Protein 5N6N (pdb70)

Organism: Saccharomyces cerevisiae (strain ATCC 204508 / S288c) (NCBI:txid559292)

Sequence (1146 aa):
REDSVYLAKLAEQAERYEEMVENMKTVASSGQELSVEERNLLSVAYKNVIGARRASWRIVSSIEQKEESKEKSEHQVELISYRSKIETELTKISDDILSVLDSHLIPSATTGESKVFYYKMKGDYHRYLAEFSSGDAREKATNASLEAYKTASEIATTELPPTHPIRLGLALNFSVFYYEIQNSPDKAHLAKQAFDDAIAELDTLSEESYKDSTLIMQLLRDNLTLWTSSREDSVYLAKLAEQAERYEEMVENMKTVASSGQELSVEERNLLSVAYKNVIGARRASWRIVSSIEQKEESKEKSEHQVELISYRSKIETELTKISDDILSVLDSHLIPSATTGESKVFYYKMKGDYHRYLAEFSSGDAREKATNASLEAYKTASEIATTELPPTHPIRLGLALNFSVFYYEIQNSPDKAHLAKQAFDDAIAELYKDSTLIMQLLRDNLTLWTDPFSNAEVYYGNRTRTMVFDNVSPFKKTGFGKLQQTRRGEDDTYSSSQGNRRFFIEDVDKTLNELLAAEDTDKNYQITIEDTGPKVLKVGTANSYGYKHINIRGTYMLSNLLQELTIAKSFGRHQIFLDEARINENPVNRLSRLINTQFWNSLTRRVDLNNVGEIAKDTKIDTPGAKNPRIYVPYDCPEQYEFYVQASQMHPSLKLEVEYLPKKITAEYVKSVNDTPGLLALAMEEHFNPSTGEKTLIGYPYAVPGGRFNELYGWDSYMMALGLLEANKTDVARGMVEHFIFEINHYGKILNANRSYYLRSQPPFLTEMALVVFKKLGGRSNPDAVDLLKRAFQASIKEYKTVWTASPRLDPETGLSRYHPNGLGIPPETESDHFDTVLLPFKQLYNDGKIKEPKLDEFFLHDRGVRESGHDTTYRFEGVCAYLATIDLNSLLYKYEIDIADFIKEFCDDKYEDPLDHSITTSAMWKEMAKIRQEKITKYMWDDESGFFFDYNTKIKHRTSYESATTFWALWAGLATKEQAQKMVEKALPKLEMLGGLAACTERSRGPISISRPIRQWDYPFGWAPHQILAWEGLRSYGYLTVTNRLAYRWLFMMTKAFVDYNGIVVEKYDVTRGTDPHRVEAEYGNQGADFKGAATEGFGWVNASYILGLKYMNSHARRALGACIPPISFFSSLRPQERNLYGL

Radius of gyration: 36.3 Å; Cα contacts (8 Å, |Δi|>4): 1853; chains: 3; bounding box: 100×70×100 Å

Foldseek 3Di:
DVVLVVVLVVCVVVVVLQSNLVSLLVVLVPQDADDPVSVVSNCVSLCSVLVVLVVVLVVLVVVLVVQVVDPPRVVVNVVSVVSVVSLVVLVVSLVSLLCSLVPHQCVNDDALLSNLQSLLVQLVSLLSQLVDDDDPSVVVSLVSSLVSLVVSQVSCVPRPQLQFLSNLLSLCVNLCSVCPRVNNLVVVVSLVVSLVSNPPPLPVDDPVRNVSSVVSSVSSVVVVVVSVD/DLVVLLVVLVVCVVVVVLVSNLVSLLVNQQDDDADDPVSVVSNVVSLCSVLVVLVVVLVVLVVVLVVQVPDPPRVVVNVVSVVSVVSLVSLVVSLVSVLVSLVNGHCVNDDDLLSNLVSLLSNLVSLLSNLLPDDDVSNVVSLVSSLVSLVRSQVSCVVPPQLLDLSNLVSLCVNLVSVVRRVVNPVVVVSLVVSLCSNVVDDDPSSVVSNVVSVVVVVVSD/DQQDDLCVQLVVCVPDHPDDLDDPCPCCVPHHDDDADDDCPCVVCLVPVQWKFKFAFLVVVLVVLCVQQVQVPQLARFPPTDGRQKDWTATVVVNRPHTDIGGHSQLSLQSLQSSVSSVVSVDGIDMHTSCSRVPLLLVVLLSCLLPFQQVLQKDKDDLACQQVLWQDDLFPAPLNPAAEEEEEQPCVLVQVQNVSSCVVPVVRVYYYYYDDNDDDLLVLLVCLRNKTFYDFAWDWDADPPPRDIHIMAQMEGDFDNVHSWDAAPLLLLLCLLCLVSVVLSHLLSVLRRQLVCCVRLVGAFRTRMSLGNFAAADDQLVSLVVSLVSCPHPVDVVSLVSNVSSLLSLVSRLVRPFQDPPQQQVVLRFGALFDDHAADRRSHHPCPCVVVDDPPRVCRRVVVDDDVVVVLQVRLVSSCSRHVPPHAPLRHSQRRQWRFLQRLLSVLLSLLSSLVCCVPPVVQWDANPPPRDTGGSVRSVVVSVSSLVSQCVQFQDLVQLFGFIAGHPVGHTDDWQFLSSLSNLLSPSDDLSSVVSCVVHNCVQAQFQQAGQGTGPVRRDDDDPVRHDAASGPQKDALVSLVSNCVSCVSSPNVLQNLLRLLSNLLLQSQQCSRISHFAWGIFRSHDDRHRRFDPHDPTIPSSNDRSHRRHHTSSSSSSNVVSCVSDDPLSSVCSSVSPGSVRSLVPDDPVCNVSNPD

GO terms:
  GO:0061629 RNA polymerase II-specific DNA-binding transcription factor binding (F, IDA)
  GO:0005634 nucleus (C, IDA)
  GO:0005737 cytoplasm (C, IDA)
  GO:0003688 DNA replication origin binding (F, IDA)
  GO:0001402 signal transduction involved in filamentous growth (P, IGI)
  GO:0030437 ascospore formation (P, IGI)
  GO:0031578 mitotic spindle orientation checkpoint signaling (P, IGI)
  GO:0006031 chitin biosynthetic process (P, IGI)
  GO:0007124 pseudohyphal growth (P, IGI)
  GO:0007265 Ras protein signal transduction (P, IGI)
  GO:0050815 phosphoserine residue binding (F, IMP)
  GO:0005634 nucleus (C, HDA)
  GO:0005737 cytoplasm (C, HDA)
  GO:0005886 plasma membrane (C, HDA)
  GO:0010494 cytoplasmic stress granule (C, HDA)
  GO:0043066 negative regulation of apoptotic process (P, IMP)
  GO:0070842 aggresome assembly (P, IMP)
  GO:0000077 DNA damage checkpoint signaling (P, IMP)
  GO:0000122 negative regulation of transcription by RNA polymerase II (P, IMP)
  GO:0031397 negative regulation of protein ubiquitination (P, IPI)

Secondary structure (DSSP, 8-state):
-HHHHHHHHHHHHHT-HHHHHHHHHHHHHSSSPP-HHHHHHHHHHHHHHHHHHHHHHHHHHHHHHHHHTSTT-HHHHHH--HHHHHHHHHHHHHHHHHHHIIIIIHHH--SHHHHHHHHHHHHHHHHHHHHH--HHHHHHHHHHHHHHHHHHHHHHHHHS-TT-HHHHHHHHHHHHIIIIII--TTT--HHHHHHHHTTTTGGGS-HHHHHHHHHHHHHHHHHHHHHT-/-HHHHHHHHHHHHHTT-HHHHHHHHHHHHTSSSPPPHHHHHHHHHHHHHHHHHHHHHHHHHHHHHHHHHSSSS-HHHHHH--HHHHHHHHHHHHHHHHHHHIIIIITTT--SHHHHHHHHHHHHHHHHHHHHH--HHHHHHHHHHHHHHHHHHHHHHHHHS-TT-HHHHHHHHHHHHIIIIIS--TTT--HHHHHHHHHHT---HHHHHHHHHHHHHHHHH-/-TTS-HHHHT--TTT------S-TTTTTBTB--PPPPP--TTHHHHHHS--EEEES-HHHHHHHHHHHH-SS-SS---TT--S-SEEEEEBTTTTTSSEEEEESHHHHHHHHHHHHHHHHTT-SSEEEEGGGTS--HHHHHHHHIIIIIHHHHEE---TTTHHHHH---S--SGGGSS-EEEE-TT-HHHHHHHHHHHHHSGGG--EEEEPPSS--HHHHHHTTTS--EE---EEEEE-TTT--EEEEEPPEE-SBTT--S-BSHHHHHHHHHHHHTT-HHHHHHHHHHHHHHHHHHSS--SBSBGGG-------HHHHHHHHHHHTTGGG-HHHHHHHHHHHHHHHHHIIIIITSTTTB-TTT--B-------S--TTS-TTTTGGG----HHHHHTTSS--HHHHHHHHHHHHHHHTS--S-TTTTTTGGGEE-HHHHHHHHHHHHHHHHHHHHHSTT-EE-TTT--EE-HHHHHHHHHHHHHHHHHHHEETTTTEE--EETTTTEE----BGGGGHHHHTT-S-HHHHHHIIIIIHHHHEETTEE-SB-HHHH----SSS---TTSTTEE-HHHHHHHHHHHHHTT-HHHHHHHHHHHHHHHHHHHHHTTT---SSEETT-SS-TT---STT---TT--SSS----BHHHHHHHHHHHTT--HHHHHHHHTT--HHHHHHHS-TTGGGGGT-

InterPro domains:
  IPR000308 14-3-3 protein [PIRSF000868] (3-244)
  IPR000308 14-3-3 protein [PR00305] (37-66)
  IPR000308 14-3-3 protein [PR00305] (87-111)
  IPR000308 14-3-3 protein [PR00305] (118-140)
  IPR000308 14-3-3 protein [PR00305] (153-179)
  IPR000308 14-3-3 protein [PR00305] (180-206)
  IPR000308 14-3-3 protein [PR00305] (207-236)
  IPR000308 14-3-3 protein [PTHR18860] (5-238)
  IPR023409 14-3-3 protein, conserved site [PS00796] (43-53)
  IPR023409 14-3-3 protein, conserved site [PS00797] (216-235)
  IPR023410 14-3-3 domain [PF00244] (11-234)
  IPR023410 14-3-3 domain [SM00101] (5-247)
  IPR036815 14-3-3 domain superfamily [G3DSA:1.20.190.20] (1-249)
  IPR036815 14-3-3 domain superfamily [SSF48445] (4-236)

Structure (mmCIF, N/CA/C/O backbone):
data_5N6N
#
_entry.id   5N6N
#
_cell.length_a   160.805
_cell.length_b   104.749
_cell.length_c   105.638
_cell.angle_alpha   90.00
_cell.angle_beta   121.89
_cell.angle_gamma   90.00
#
_symmetry.space_group_name_H-M   'C 1 2 1'
#
loop_
_entity.id
_entity.type
_entity.pdbx_description
1 polymer 'Protein BMH1'
2 polymer 'Neutral trehalase'
3 branched beta-D-fructofuranose-(2-1)-alpha-D-glucopyranose
4 non-polymer 'CALCIUM ION'
5 water water
#
loop_
_atom_site.group_PDB
_atom_site.id
_atom_site.type_symbol
_atom_site.label_atom_id
_atom_site.label_alt_id
_atom_site.label_comp_id
_atom_site.label_asym_id
_atom_site.label_entity_id
_atom_site.label_seq_id
_atom_site.pdbx_PDB_ins_code
_atom_site.Cartn_x
_atom_site.Cartn_y
_atom_site.Cartn_z
_atom_site.occupancy
_atom_site.B_iso_or_equiv
_atom_site.auth_seq_id
_atom_site.auth_comp_id
_atom_site.auth_asym_id
_atom_site.auth_atom_id
_atom_site.pdbx_PDB_model_num
ATOM 1 N N . ARG A 1 9 ? -60.055 -10.699 53.279 1.00 62.13 5 ARG A N 1
ATOM 2 C CA . ARG A 1 9 ? -59.092 -9.757 52.702 1.00 61.89 5 ARG A CA 1
ATOM 3 C C . ARG A 1 9 ? -58.581 -10.312 51.393 1.00 58.77 5 ARG A C 1
ATOM 4 O O . ARG A 1 9 ? -58.673 -9.664 50.348 1.00 58.12 5 ARG A O 1
ATOM 12 N N . GLU A 1 10 ? -58.024 -11.523 51.451 1.00 61.42 6 GLU A N 1
ATOM 13 C CA . GLU A 1 10 ? -57.692 -12.212 50.212 1.00 60.10 6 GLU A CA 1
ATOM 14 C C . GLU A 1 10 ? -58.942 -12.423 49.372 1.00 57.97 6 GLU A C 1
ATOM 15 O O . GLU A 1 10 ? -58.845 -12.542 48.143 1.00 57.37 6 GLU A O 1
ATOM 21 N N . ASP A 1 11 ? -60.107 -12.437 50.026 1.00 54.72 7 ASP A N 1
ATOM 22 C CA . ASP A 1 11 ? -61.390 -12.495 49.339 1.00 55.00 7 ASP A CA 1
ATOM 23 C C . ASP A 1 11 ? -61.699 -11.167 48.681 1.00 51.68 7 ASP A C 1
ATOM 24 O O . ASP A 1 11 ? -62.067 -11.113 47.501 1.00 47.83 7 ASP A O 1
ATOM 29 N N . SER A 1 12 ? -61.601 -10.084 49.456 1.00 51.62 8 SER A N 1
ATOM 30 C CA . SER A 1 12 ? -61.839 -8.757 48.905 1.00 51.99 8 SER A CA 1
ATOM 31 C C . SER A 1 12 ? -60.941 -8.489 47.695 1.00 49.28 8 SER A C 1
ATOM 32 O O . SER A 1 12 ? -61.375 -7.868 46.718 1.00 49.18 8 SER A O 1
ATOM 35 N N . VAL A 1 13 ? -59.703 -8.982 47.717 1.00 42.40 9 VAL A N 1
ATOM 36 C CA . VAL A 1 13 ? -58.837 -8.821 46.549 1.00 51.18 9 VAL A CA 1
ATOM 37 C C . VAL A 1 13 ? -59.425 -9.561 45.353 1.00 48.54 9 VAL A C 1
ATOM 38 O O . VAL A 1 13 ? -59.597 -8.990 44.270 1.00 50.74 9 VAL A O 1
ATOM 42 N N . TYR A 1 14 ? -59.767 -10.835 45.540 1.00 47.51 10 TYR A N 1
ATOM 43 C CA . TYR A 1 14 ? -60.309 -11.632 44.443 1.00 48.14 10 TYR A CA 1
ATOM 44 C C . TYR A 1 14 ? -61.576 -11.001 43.869 1.00 44.54 10 TYR A C 1
ATOM 45 O O . TYR A 1 14 ? -61.789 -11.008 42.648 1.00 42.13 10 TYR A O 1
ATOM 54 N N . LEU A 1 15 ? -62.430 -10.454 44.736 1.00 44.07 11 LEU A N 1
ATOM 55 C CA . LEU A 1 15 ? -63.675 -9.850 44.287 1.00 44.61 11 LEU A CA 1
ATOM 56 C C . LEU A 1 15 ? -63.457 -8.492 43.623 1.00 46.49 11 LEU A C 1
ATOM 57 O O . LEU A 1 15 ? -64.324 -8.032 42.870 1.00 44.95 11 LEU A O 1
ATOM 62 N N . ALA A 1 16 ? -62.333 -7.834 43.899 1.00 42.34 12 ALA A N 1
ATOM 63 C CA . ALA A 1 16 ? -61.987 -6.636 43.149 1.00 43.35 12 ALA A CA 1
ATOM 64 C C . ALA A 1 16 ? -61.524 -6.995 41.743 1.00 39.01 12 ALA A C 1
ATOM 65 O O . ALA A 1 16 ? -61.839 -6.289 40.782 1.00 42.12 12 ALA A O 1
ATOM 67 N N . LYS A 1 17 ? -60.773 -8.088 41.605 1.00 41.12 13 LYS A N 1
ATOM 68 C CA . LYS A 1 17 ? -60.333 -8.525 40.286 1.00 39.84 13 LYS A CA 1
ATOM 69 C C . LYS A 1 17 ? -61.516 -8.935 39.431 1.00 42.87 13 LYS A C 1
ATOM 70 O O . LYS A 1 17 ? -61.505 -8.743 38.206 1.00 42.24 13 LYS A O 1
ATOM 76 N N . LEU A 1 18 ? -62.538 -9.521 40.061 1.00 41.71 14 LEU A N 1
ATOM 77 C CA . LEU A 1 18 ? -63.737 -9.906 39.337 1.00 38.61 14 LEU A CA 1
ATOM 78 C C . LEU A 1 18 ? -64.531 -8.678 38.915 1.00 38.05 14 LEU A C 1
ATOM 79 O O . LEU A 1 18 ? -65.019 -8.602 37.780 1.00 39.23 14 LEU A O 1
ATOM 84 N N . ALA A 1 19 ? -64.672 -7.704 39.812 1.00 39.24 15 ALA A N 1
ATOM 85 C CA . ALA A 1 19 ? -65.451 -6.518 39.478 1.00 37.67 15 ALA A CA 1
ATOM 86 C C . ALA A 1 19 ? -64.799 -5.750 38.334 1.00 36.39 15 ALA A C 1
ATOM 87 O O . ALA A 1 19 ? -65.491 -5.262 37.433 1.00 36.12 15 ALA A O 1
ATOM 89 N N . GLU A 1 20 ? -63.463 -5.671 38.336 1.00 34.60 16 GLU A N 1
ATOM 90 C CA . GLU A 1 20 ? -62.739 -5.096 37.207 1.00 36.05 16 GLU A CA 1
ATOM 91 C C . GLU A 1 20 ? -63.095 -5.791 35.900 1.00 35.97 16 GLU A C 1
ATOM 92 O O . GLU A 1 20 ? -63.366 -5.134 34.887 1.00 37.73 16 GLU A O 1
ATOM 98 N N . GLN A 1 21 ? -63.079 -7.123 35.895 1.00 34.23 17 GLN A N 1
ATOM 99 C CA . GLN A 1 21 ? -63.452 -7.849 34.688 1.00 36.48 17 GLN A CA 1
ATOM 100 C C . GLN A 1 21 ? -64.881 -7.527 34.269 1.00 33.89 17 GLN A C 1
ATOM 101 O O . GLN A 1 21 ? -65.160 -7.346 33.080 1.00 35.25 17 GLN A O 1
ATOM 107 N N . ALA A 1 22 ? -65.801 -7.448 35.230 1.00 31.59 18 ALA A N 1
ATOM 108 C CA . ALA A 1 22 ? -67.174 -7.061 34.918 1.00 33.29 18 ALA A CA 1
ATOM 109 C C . ALA A 1 22 ? -67.312 -5.576 34.628 1.00 33.69 18 ALA A C 1
ATOM 110 O O . ALA A 1 22 ? -68.407 -5.143 34.257 1.00 33.56 18 ALA A O 1
ATOM 112 N N . GLU A 1 23 ? -66.235 -4.801 34.783 1.00 32.06 19 GLU A N 1
ATOM 113 C CA . GLU A 1 23 ? -66.245 -3.344 34.597 1.00 36.62 19 GLU A CA 1
ATOM 114 C C . GLU A 1 23 ? -67.333 -2.695 35.446 1.00 32.36 19 GLU A C 1
ATOM 115 O O . GLU A 1 23 ? -68.069 -1.821 34.995 1.00 31.00 19 GLU A O 1
ATOM 121 N N . ARG A 1 24 ? -67.428 -3.144 36.695 1.00 34.28 20 ARG A N 1
ATOM 122 C CA . ARG A 1 24 ? -68.315 -2.583 37.713 1.00 32.14 20 ARG A CA 1
ATOM 123 C C . ARG A 1 24 ? -67.380 -1.964 38.752 1.00 33.22 20 ARG A C 1
ATOM 124 O O . ARG A 1 24 ? -66.933 -2.626 39.683 1.00 33.82 20 ARG A O 1
ATOM 132 N N . TYR A 1 25 ? -67.039 -0.695 38.562 1.00 34.45 21 TYR A N 1
ATOM 133 C CA . TYR A 1 25 ? -65.872 -0.175 39.260 1.00 33.22 21 TYR A CA 1
ATOM 134 C C . TYR A 1 25 ? -66.196 0.362 40.648 1.00 33.94 21 TYR A C 1
ATOM 135 O O . TYR A 1 25 ? -65.320 0.392 41.519 1.00 32.38 21 TYR A O 1
ATOM 144 N N . GLU A 1 26 ? -67.430 0.772 40.890 1.00 30.06 22 GLU A N 1
ATOM 145 C CA . GLU A 1 26 ? -67.798 1.135 42.255 1.00 38.04 22 GLU A CA 1
ATOM 146 C C . GLU A 1 26 ? -67.748 -0.069 43.200 1.00 37.30 22 GLU A C 1
ATOM 147 O O . GLU A 1 26 ? -67.357 0.077 44.365 1.00 38.94 22 GLU A O 1
ATOM 153 N N . GLU A 1 27 ? -68.080 -1.268 42.718 1.00 33.41 23 GLU A N 1
ATOM 154 C CA . GLU A 1 27 ? -67.845 -2.459 43.531 1.00 34.61 23 GLU A CA 1
ATOM 155 C C . GLU A 1 27 ? -66.354 -2.752 43.676 1.00 41.74 23 GLU A C 1
ATOM 156 O O . GLU A 1 27 ? -65.907 -3.226 44.729 1.00 43.80 23 GLU A O 1
ATOM 162 N N . MET A 1 28 ? -65.567 -2.488 42.628 1.00 34.77 24 MET A N 1
ATOM 163 C CA . MET A 1 28 ? -64.121 -2.616 42.745 1.00 38.80 24 MET A CA 1
ATOM 164 C C . MET A 1 28 ? -63.574 -1.686 43.821 1.00 35.28 24 MET A C 1
ATOM 165 O O . MET A 1 28 ? -62.659 -2.054 44.563 1.00 39.46 24 MET A O 1
ATOM 170 N N . VAL A 1 29 ? -64.140 -0.485 43.939 1.00 37.06 25 VAL A N 1
ATOM 171 C CA . VAL A 1 29 ? -63.708 0.440 44.983 1.00 41.05 25 VAL A CA 1
ATOM 172 C C . VAL A 1 29 ? -63.997 -0.134 46.364 1.00 42.20 25 VAL A C 1
ATOM 173 O O . VAL A 1 29 ? -63.130 -0.144 47.242 1.00 46.54 25 VAL A O 1
ATOM 177 N N . GLU A 1 30 ? -65.219 -0.632 46.570 1.00 41.82 26 GLU A N 1
ATOM 178 C CA . GLU A 1 30 ? -65.607 -1.168 47.875 1.00 43.76 26 GLU A CA 1
ATOM 179 C C . GLU A 1 30 ? -64.658 -2.258 48.332 1.00 42.81 26 GLU A C 1
ATOM 180 O O . GLU A 1 30 ? -64.168 -2.233 49.465 1.00 44.97 26 GLU A O 1
ATOM 186 N N . ASN A 1 31 ? -64.389 -3.229 47.462 1.00 40.16 27 ASN A N 1
ATOM 187 C CA . ASN A 1 31 ? -63.470 -4.296 47.823 1.00 44.20 27 ASN A CA 1
ATOM 188 C C . ASN A 1 31 ? -62.072 -3.743 48.116 1.00 47.13 27 ASN A C 1
ATOM 189 O O . ASN A 1 31 ? -61.469 -4.057 49.152 1.00 45.07 27 ASN A O 1
ATOM 194 N N . MET A 1 32 ? -61.549 -2.887 47.235 1.00 46.84 28 MET A N 1
ATOM 195 C CA . MET A 1 32 ? -60.203 -2.364 47.473 1.00 45.25 28 MET A CA 1
ATOM 196 C C . MET A 1 32 ? -60.170 -1.429 48.674 1.00 45.14 28 MET A C 1
ATOM 197 O O . MET A 1 32 ? -59.130 -1.310 49.330 1.00 45.67 28 MET A O 1
ATOM 202 N N . LYS A 1 33 ? -61.290 -0.771 48.983 1.00 42.12 29 LYS A N 1
ATOM 203 C CA . LYS A 1 33 ? -61.325 0.129 50.133 1.00 45.86 29 LYS A CA 1
ATOM 204 C C . LYS A 1 33 ? -61.117 -0.631 51.436 1.00 52.45 29 LYS A C 1
ATOM 205 O O . LYS A 1 33 ? -60.295 -0.238 52.273 1.00 53.29 29 LYS A O 1
ATOM 211 N N . THR A 1 34 ? -61.857 -1.723 51.637 1.00 52.51 30 THR A N 1
ATOM 212 C CA . THR A 1 34 ? -61.698 -2.437 52.896 1.00 52.68 30 THR A CA 1
ATOM 213 C C . THR A 1 34 ? -60.316 -3.068 52.988 1.00 54.41 30 THR A C 1
ATOM 214 O O . THR A 1 34 ? -59.774 -3.194 54.090 1.00 60.47 30 THR A O 1
ATOM 218 N N . VAL A 1 35 ? -59.711 -3.418 51.848 1.00 52.26 31 VAL A N 1
ATOM 219 C CA . VAL A 1 35 ? -58.343 -3.941 51.852 1.00 55.85 31 VAL A CA 1
ATOM 220 C C . VAL A 1 35 ? -57.344 -2.868 52.290 1.00 55.49 31 VAL A C 1
ATOM 221 O O . VAL A 1 35 ? -56.404 -3.146 53.044 1.00 55.80 31 VAL A O 1
ATOM 225 N N . ALA A 1 36 ? -57.514 -1.635 51.806 1.00 53.88 32 ALA A N 1
ATOM 226 C CA . ALA A 1 36 ? -56.622 -0.541 52.182 1.00 56.77 32 ALA A CA 1
ATOM 227 C C . ALA A 1 36 ? -56.860 -0.048 53.609 1.00 63.21 32 ALA A C 1
ATOM 228 O O . ALA A 1 36 ? -55.979 0.602 54.185 1.00 64.87 32 ALA A O 1
ATOM 230 N N . SER A 1 37 ? -58.027 -0.337 54.190 1.00 65.36 33 SER A N 1
ATOM 231 C CA . SER A 1 37 ? -58.298 0.038 55.575 1.00 64.93 33 SER A CA 1
ATOM 232 C C . SER A 1 37 ? -57.594 -0.890 56.566 1.00 68.02 33 SER A C 1
ATOM 233 O O . SER A 1 37 ? -57.007 -0.414 57.544 1.00 73.30 33 SER A O 1
ATOM 236 N N . SER A 1 38 ? -57.651 -2.207 56.340 1.00 68.43 34 SER A N 1
ATOM 237 C CA . SER A 1 38 ? -56.901 -3.150 57.167 1.00 71.17 34 SER A CA 1
ATOM 238 C C . SER A 1 38 ? -55.417 -2.793 57.172 1.00 68.50 34 SER A C 1
ATOM 239 O O . SER A 1 38 ? -54.864 -2.329 56.174 1.00 72.86 34 SER A O 1
ATOM 242 N N . GLY A 1 39 ? -54.771 -3.022 58.314 1.00 71.92 35 GLY A N 1
ATOM 243 C CA . GLY A 1 39 ? -53.477 -2.407 58.568 1.00 66.76 35 GLY A CA 1
ATOM 244 C C . GLY A 1 39 ? -52.389 -2.738 57.561 1.00 68.69 35 GLY A C 1
ATOM 245 O O . GLY A 1 39 ? -51.520 -1.902 57.297 1.00 73.80 35 GLY A O 1
ATOM 246 N N . GLN A 1 40 ? -52.408 -3.945 56.991 1.00 63.30 36 GLN A N 1
ATOM 247 C CA . GLN A 1 40 ? -51.271 -4.410 56.194 1.00 64.72 36 GLN A CA 1
ATOM 248 C C . GLN A 1 40 ? -51.032 -3.537 54.958 1.00 65.51 36 GLN A C 1
ATOM 249 O O . GLN A 1 40 ? -51.976 -3.044 54.330 1.00 63.81 36 GLN A O 1
ATOM 255 N N . GLU A 1 41 ? -49.753 -3.347 54.614 1.00 61.86 37 GLU A N 1
ATOM 256 C CA . GLU A 1 41 ? -49.381 -2.593 53.419 1.00 58.37 37 GLU A CA 1
ATOM 257 C C . GLU A 1 41 ? -49.804 -3.344 52.159 1.00 56.51 37 GLU A C 1
ATOM 258 O O . GLU A 1 41 ? -49.894 -4.576 52.145 1.00 61.02 37 GLU A O 1
ATOM 264 N N . LEU A 1 42 ? -50.066 -2.590 51.092 1.00 52.39 38 LEU A N 1
ATOM 265 C CA . LEU A 1 42 ? -50.503 -3.176 49.832 1.00 49.16 38 LEU A CA 1
ATOM 266 C C . LEU A 1 42 ? -49.300 -3.572 48.988 1.00 47.51 38 LEU A C 1
ATOM 267 O O . LEU A 1 42 ? -48.256 -2.918 49.020 1.00 50.75 38 LEU A O 1
ATOM 272 N N . SER A 1 43 ? -49.448 -4.650 48.227 1.00 47.25 39 SER A N 1
ATOM 273 C CA . SER A 1 43 ? -48.386 -5.048 47.316 1.00 47.30 39 SER A CA 1
ATOM 274 C C . SER A 1 43 ? -48.350 -4.065 46.143 1.00 48.57 39 SER A C 1
ATOM 275 O O . SER A 1 43 ? -49.080 -3.072 46.099 1.00 45.66 39 SER A O 1
ATOM 278 N N . VAL A 1 44 ? -47.504 -4.337 45.154 1.00 43.49 40 VAL A N 1
ATOM 279 C CA . VAL A 1 44 ? -47.604 -3.576 43.915 1.00 49.12 40 VAL A CA 1
ATOM 280 C C . VAL A 1 44 ? -48.984 -3.775 43.298 1.00 49.43 40 VAL A C 1
ATOM 281 O O . VAL A 1 44 ? -49.713 -2.813 43.027 1.00 44.15 40 VAL A O 1
ATOM 285 N N . GLU A 1 45 ? -49.375 -5.039 43.110 1.00 50.18 41 GLU A N 1
ATOM 286 C CA . GLU A 1 45 ? -50.627 -5.351 42.430 1.00 47.44 41 GLU A CA 1
ATOM 287 C C . GLU A 1 45 ? -51.821 -4.733 43.146 1.00 50.45 41 GLU A C 1
ATOM 288 O O . GLU A 1 45 ? -52.779 -4.282 42.502 1.00 47.53 41 GLU A O 1
ATOM 294 N N . GLU A 1 46 ? -51.777 -4.688 44.480 1.00 48.90 42 GLU A N 1
ATOM 295 C CA . GLU A 1 46 ? -52.930 -4.212 45.228 1.00 44.49 42 GLU A CA 1
ATOM 296 C C . GLU A 1 46 ? -53.051 -2.697 45.165 1.00 46.28 42 GLU A C 1
ATOM 297 O O . GLU A 1 46 ? -54.169 -2.167 45.125 1.00 42.05 42 GLU A O 1
ATOM 303 N N . ARG A 1 47 ? -51.931 -1.971 45.157 1.00 40.25 43 ARG A N 1
ATOM 304 C CA . ARG A 1 47 ? -52.100 -0.529 45.086 1.00 45.07 43 ARG A CA 1
ATOM 305 C C . ARG A 1 47 ? -52.505 -0.105 43.683 1.00 41.47 43 ARG A C 1
ATOM 306 O O . ARG A 1 47 ? -53.289 0.836 43.533 1.00 40.38 43 ARG A O 1
ATOM 314 N N . ASN A 1 48 ? -52.063 -0.834 42.655 1.00 39.68 44 ASN A N 1
ATOM 315 C CA . ASN A 1 48 ? -52.567 -0.558 41.313 1.00 40.41 44 ASN A CA 1
ATOM 316 C C . ASN A 1 48 ? -54.056 -0.885 41.204 1.00 38.19 44 ASN A C 1
ATOM 317 O O . ASN A 1 48 ? -54.793 -0.200 40.493 1.00 37.25 44 ASN A O 1
ATOM 322 N N . LEU A 1 49 ? -54.512 -1.941 41.878 1.00 39.61 45 LEU A N 1
ATOM 323 C CA . LEU A 1 49 ? -55.940 -2.244 41.879 1.00 41.66 45 LEU A CA 1
ATOM 324 C C . LEU A 1 49 ? -56.726 -1.127 42.544 1.00 37.34 45 LEU A C 1
ATOM 325 O O . LEU A 1 49 ? -57.808 -0.762 42.081 1.00 37.48 45 LEU A O 1
ATOM 330 N N . LEU A 1 50 ? -56.195 -0.572 43.629 1.00 37.52 46 LEU A N 1
ATOM 331 C CA . LEU A 1 50 ? -56.867 0.530 44.303 1.00 37.85 46 LEU A CA 1
ATOM 332 C C . LEU A 1 50 ? -56.925 1.768 43.411 1.00 39.73 46 LEU A C 1
ATOM 333 O O . LEU A 1 50 ? -57.982 2.410 43.301 1.00 37.22 46 LEU A O 1
ATOM 338 N N . SER A 1 51 ? -55.806 2.107 42.746 1.00 33.77 47 SER A N 1
ATOM 339 C CA . SER A 1 51 ? -55.787 3.281 41.880 1.00 34.17 47 SER A CA 1
ATOM 340 C C . SER A 1 51 ? -56.742 3.122 40.706 1.00 35.33 47 SER A C 1
ATOM 341 O O . SER A 1 51 ? -57.471 4.063 40.360 1.00 33.14 47 SER A O 1
ATOM 344 N N . VAL A 1 52 ? -56.745 1.940 40.077 1.00 33.81 48 VAL A N 1
ATOM 345 C CA . VAL A 1 52 ? -57.600 1.705 38.914 1.00 33.21 48 VAL A CA 1
ATOM 346 C C . VAL A 1 52 ? -59.062 1.809 39.312 1.00 37.05 48 VAL A C 1
ATOM 347 O O . VAL A 1 52 ? -59.897 2.348 38.569 1.00 39.37 48 VAL A O 1
ATOM 351 N N . ALA A 1 53 ? -59.390 1.311 40.503 1.00 34.43 49 ALA A N 1
ATOM 352 C CA . ALA A 1 53 ? -60.757 1.370 40.989 1.00 32.47 49 ALA A CA 1
ATOM 353 C C . ALA A 1 53 ? -61.218 2.811 41.142 1.00 33.38 49 ALA A C 1
ATOM 354 O O . ALA A 1 53 ? -62.245 3.209 40.580 1.00 34.36 49 ALA A O 1
ATOM 356 N N . TYR A 1 54 ? -60.462 3.618 41.893 1.00 30.70 50 TYR A N 1
ATOM 357 C CA . TYR A 1 54 ? -60.913 4.979 42.149 1.00 32.42 50 TYR A CA 1
ATOM 358 C C . TYR A 1 54 ? -60.823 5.849 40.907 1.00 33.63 50 TYR A C 1
ATOM 359 O O . TYR A 1 54 ? -61.657 6.743 40.732 1.00 32.63 50 TYR A O 1
ATOM 368 N N . LYS A 1 55 ? -59.819 5.623 40.046 1.00 34.00 51 LYS A N 1
ATOM 369 C CA . LYS A 1 55 ? -59.669 6.471 38.864 1.00 33.20 51 LYS A CA 1
ATOM 370 C C . LYS A 1 55 ? -60.790 6.234 37.874 1.00 28.84 51 LYS A C 1
ATOM 371 O O . LYS A 1 55 ? -61.281 7.183 37.258 1.00 29.77 51 LYS A O 1
ATOM 377 N N . ASN A 1 56 ? -61.210 4.976 37.713 1.00 30.99 52 ASN A N 1
ATOM 378 C CA . ASN A 1 56 ? -62.349 4.697 36.848 1.00 33.98 52 ASN A CA 1
ATOM 379 C C . ASN A 1 56 ? -63.637 5.274 37.415 1.00 30.98 52 ASN A C 1
ATOM 380 O O . ASN A 1 56 ? -64.519 5.671 36.646 1.00 34.82 52 ASN A O 1
ATOM 385 N N . VAL A 1 57 ? -63.767 5.331 38.741 1.00 31.60 53 VAL A N 1
ATOM 386 C CA . VAL A 1 57 ? -65.009 5.815 39.337 1.00 33.74 53 VAL A CA 1
ATOM 387 C C . VAL A 1 57 ? -65.097 7.331 39.228 1.00 33.71 53 VAL A C 1
ATOM 388 O O . VAL A 1 57 ? -66.134 7.882 38.844 1.00 33.61 53 VAL A O 1
ATOM 392 N N . ILE A 1 58 ? -64.010 8.036 39.544 1.00 32.04 54 ILE A N 1
ATOM 393 C CA . ILE A 1 58 ? -64.059 9.483 39.389 1.00 28.69 54 ILE A CA 1
ATOM 394 C C . ILE A 1 58 ? -64.033 9.857 37.916 1.00 32.06 54 ILE A C 1
ATOM 395 O O . ILE A 1 58 ? -64.624 10.875 37.516 1.00 35.00 54 ILE A O 1
ATOM 400 N N . GLY A 1 59 ? -63.379 9.038 37.082 1.00 30.86 55 GLY A N 1
ATOM 401 C CA . GLY A 1 59 ? -63.228 9.385 35.678 1.00 26.76 55 GLY A CA 1
ATOM 402 C C . GLY A 1 59 ? -64.553 9.542 34.958 1.00 30.67 55 GLY A C 1
ATOM 403 O O . GLY A 1 59 ? -64.711 10.441 34.126 1.00 32.23 55 GLY A O 1
ATOM 404 N N . ALA A 1 60 ? -65.534 8.685 35.289 1.00 27.58 56 ALA A N 1
ATOM 405 C CA . ALA A 1 60 ? -66.850 8.794 34.674 1.00 28.60 56 ALA A CA 1
ATOM 406 C C . ALA A 1 60 ? -67.526 10.114 35.049 1.00 33.30 56 ALA A C 1
ATOM 407 O O . ALA A 1 60 ? -68.183 10.741 34.212 1.00 33.08 56 ALA A O 1
ATOM 409 N N . ARG A 1 61 ? -67.354 10.572 36.295 1.00 31.64 57 ARG A N 1
ATOM 410 C CA . ARG A 1 61 ? -67.960 11.844 36.684 1.00 31.65 57 ARG A CA 1
ATOM 411 C C . ARG A 1 61 ? -67.245 13.016 36.027 1.00 31.90 57 ARG A C 1
ATOM 412 O O . ARG A 1 61 ? -67.890 13.993 35.621 1.00 27.85 57 ARG A O 1
ATOM 420 N N . ARG A 1 62 ? -65.911 12.920 35.892 1.00 34.63 58 ARG A N 1
ATOM 421 C CA . ARG A 1 62 ? -65.142 13.984 35.248 1.00 30.46 58 ARG A CA 1
ATOM 422 C C . ARG A 1 62 ? -65.589 14.173 33.807 1.00 28.87 58 ARG A C 1
ATOM 423 O O . ARG A 1 62 ? -65.813 15.301 33.351 1.00 30.85 58 ARG A O 1
ATOM 431 N N . ALA A 1 63 ? -65.733 13.069 33.076 1.00 29.21 59 ALA A N 1
ATOM 432 C CA . ALA A 1 63 ? -66.219 13.144 31.704 1.00 30.41 59 ALA A CA 1
ATOM 433 C C . ALA A 1 63 ? -67.628 13.724 31.647 1.00 30.40 59 ALA A C 1
ATOM 434 O O . ALA A 1 63 ? -67.925 14.565 30.789 1.00 33.52 59 ALA A O 1
ATOM 436 N N . SER A 1 64 ? -68.507 13.300 32.564 1.00 27.94 60 SER A N 1
ATOM 437 C CA . SER A 1 64 ? -69.860 13.844 32.602 1.00 28.28 60 SER A CA 1
ATOM 438 C C . SER A 1 64 ? -69.829 15.329 32.944 1.00 31.13 60 SER A C 1
ATOM 439 O O . SER A 1 64 ? -70.483 16.150 32.289 1.00 27.18 60 SER A O 1
ATOM 442 N N . TRP A 1 65 ? -69.072 15.686 33.984 1.00 28.75 61 TRP A N 1
ATOM 443 C CA . TRP A 1 65 ? -68.948 17.084 34.362 1.00 30.35 61 TRP A CA 1
ATOM 444 C C . TRP A 1 65 ? -68.526 17.944 33.175 1.00 33.22 61 TRP A C 1
ATOM 445 O O . TRP A 1 65 ? -69.072 19.030 32.960 1.00 31.96 61 TRP A O 1
ATOM 456 N N . ARG A 1 66 ? -67.585 17.452 32.362 1.00 32.36 62 ARG A N 1
ATOM 457 C CA . ARG A 1 66 ? -67.044 18.284 31.291 1.00 34.80 62 ARG A CA 1
ATOM 458 C C . ARG A 1 66 ? -68.049 18.445 30.161 1.00 32.68 62 ARG A C 1
ATOM 459 O O . ARG A 1 66 ? -68.187 19.538 29.595 1.00 33.79 62 ARG A O 1
ATOM 467 N N . ILE A 1 67 ? -68.756 17.372 29.815 1.00 30.10 63 ILE A N 1
ATOM 468 C CA . ILE A 1 67 ? -69.731 17.460 28.735 1.00 31.76 63 ILE A CA 1
ATOM 469 C C . ILE A 1 67 ? -70.940 18.311 29.162 1.00 35.51 63 ILE A C 1
ATOM 470 O O . ILE A 1 67 ? -71.480 19.084 28.358 1.00 33.39 63 ILE A O 1
ATOM 475 N N . VAL A 1 68 ? -71.338 18.238 30.442 1.00 31.76 64 VAL A N 1
ATOM 476 C CA . VAL A 1 68 ? -72.431 19.080 30.946 1.00 35.99 64 VAL A CA 1
ATOM 477 C C . VAL A 1 68 ? -71.998 20.545 31.034 1.00 35.09 64 VAL A C 1
ATOM 478 O O . VAL A 1 68 ? -72.780 21.458 30.742 1.00 34.07 64 VAL A O 1
ATOM 482 N N . SER A 1 69 ? -70.759 20.797 31.456 1.00 38.22 65 SER A N 1
ATOM 483 C CA . SER A 1 69 ? -70.247 22.166 31.451 1.00 35.58 65 SER A CA 1
ATOM 484 C C . SER A 1 69 ? -70.288 22.776 30.052 1.00 35.38 65 SER A C 1
ATOM 485 O O . SER A 1 69 ? -70.711 23.929 29.884 1.00 34.52 65 SER A O 1
ATOM 488 N N . SER A 1 70 ? -69.856 22.025 29.032 1.00 35.04 66 SER A N 1
ATOM 489 C CA . SER A 1 70 ? -69.889 22.577 27.678 1.00 38.05 66 SER A CA 1
ATOM 490 C C . SER A 1 70 ? -71.319 22.865 27.247 1.00 36.47 66 SER A C 1
ATOM 491 O O . SER A 1 70 ? -71.592 23.914 26.649 1.00 38.56 66 SER A O 1
ATOM 494 N N . ILE A 1 71 ? -72.246 21.951 27.551 1.00 35.43 67 ILE A N 1
ATOM 495 C CA . ILE A 1 71 ? -73.652 22.187 27.224 1.00 37.27 67 ILE A CA 1
ATOM 496 C C . ILE A 1 71 ? -74.149 23.450 27.913 1.00 35.29 67 ILE A C 1
ATOM 497 O O . ILE A 1 71 ? -74.823 24.288 27.301 1.00 37.64 67 ILE A O 1
ATOM 502 N N . GLU A 1 72 ? -73.799 23.615 29.190 1.00 36.26 68 GLU A N 1
ATOM 503 C CA . GLU A 1 72 ? -74.208 24.789 29.946 1.00 37.10 68 GLU A CA 1
ATOM 504 C C . GLU A 1 72 ? -73.691 26.079 29.319 1.00 42.29 68 GLU A C 1
ATOM 505 O O . GLU A 1 72 ? -74.441 27.056 29.179 1.00 43.37 68 GLU A O 1
ATOM 511 N N . GLN A 1 73 ? -72.403 26.117 28.959 1.00 41.88 69 GLN A N 1
ATOM 512 C CA . GLN A 1 73 ? -71.840 27.337 28.377 1.00 42.41 69 GLN A CA 1
ATOM 513 C C . GLN A 1 73 ? -72.531 27.687 27.070 1.00 43.28 69 GLN A C 1
ATOM 514 O O . GLN A 1 73 ? -72.904 28.844 26.843 1.00 45.97 69 GLN A O 1
ATOM 520 N N . LYS A 1 74 ? -72.691 26.694 26.193 1.00 38.69 70 LYS A N 1
ATOM 521 C CA . LYS A 1 74 ? -73.442 26.878 24.955 1.00 42.79 70 LYS A CA 1
ATOM 522 C C . LYS A 1 74 ? -74.808 27.489 25.229 1.00 44.00 70 LYS A C 1
ATOM 523 O O . LYS A 1 74 ? -75.240 28.421 24.544 1.00 44.82 70 LYS A O 1
ATOM 529 N N . GLU A 1 75 ? -75.503 26.970 26.238 1.00 44.54 71 GLU A N 1
ATOM 530 C CA . GLU A 1 75 ? -76.878 27.389 26.477 1.00 47.40 71 GLU A CA 1
ATOM 531 C C . GLU A 1 75 ? -76.948 28.797 27.059 1.00 49.53 71 GLU A C 1
ATOM 532 O O . GLU A 1 75 ? -77.841 29.570 26.702 1.00 50.18 71 GLU A O 1
ATOM 538 N N . GLU A 1 76 ? -76.011 29.162 27.942 1.00 47.08 72 GLU A N 1
ATOM 539 C CA . GLU A 1 76 ? -76.113 30.474 28.561 1.00 46.98 72 GLU A CA 1
ATOM 540 C C . GLU A 1 76 ? -75.742 31.608 27.614 1.00 53.58 72 GLU A C 1
ATOM 541 O O . GLU A 1 76 ? -75.925 32.775 27.973 1.00 58.60 72 GLU A O 1
ATOM 547 N N . SER A 1 77 ? -75.261 31.306 26.415 1.00 57.04 73 SER A N 1
ATOM 548 C CA . SER A 1 77 ? -75.055 32.333 25.404 1.00 58.22 73 SER A CA 1
ATOM 549 C C . SER A 1 77 ? -76.310 32.611 24.586 1.00 57.68 73 SER A C 1
ATOM 550 O O . SER A 1 77 ? -76.351 33.613 23.862 1.00 63.99 73 SER A O 1
ATOM 553 N N . LYS A 1 78 ? -77.319 31.752 24.674 1.00 56.94 74 LYS A N 1
ATOM 554 C CA . LYS A 1 78 ? -78.575 31.975 23.970 1.00 62.49 74 LYS A CA 1
ATOM 555 C C . LYS A 1 78 ? -79.440 32.997 24.704 1.00 60.56 74 LYS A C 1
ATOM 556 O O . LYS A 1 78 ? -79.432 33.084 25.936 1.00 61.79 74 LYS A O 1
ATOM 562 N N . GLU A 1 79 ? -80.174 33.790 23.931 1.00 62.70 75 GLU A N 1
ATOM 563 C CA . GLU A 1 79 ? -81.090 34.754 24.525 1.00 67.85 75 GLU A CA 1
ATOM 564 C C . GLU A 1 79 ? -82.325 34.035 25.055 1.00 62.51 75 GLU A C 1
ATOM 565 O O . GLU A 1 79 ? -82.839 33.109 24.420 1.00 62.26 75 GLU A O 1
ATOM 567 N N . LYS A 1 80 ? -82.784 34.457 26.240 1.00 66.58 76 LYS A N 1
ATOM 568 C CA . LYS A 1 80 ? -83.992 33.912 26.881 1.00 70.53 76 LYS A CA 1
ATOM 569 C C . LYS A 1 80 ? -83.829 32.418 27.179 1.00 70.40 76 LYS A C 1
ATOM 570 O O . LYS A 1 80 ? -84.655 31.582 26.801 1.00 65.97 76 LYS A O 1
ATOM 572 N N . SER A 1 81 ? -82.740 32.086 27.877 1.00 68.87 77 SER A N 1
ATOM 573 C CA . SER A 1 81 ? -82.379 30.699 28.140 1.00 65.96 77 SER A CA 1
ATOM 574 C C . SER A 1 81 ? -82.307 30.377 29.625 1.00 60.12 77 SER A C 1
ATOM 575 O O . SER A 1 81 ? -81.807 29.303 29.979 1.00 56.39 77 SER A O 1
ATOM 577 N N . GLU A 1 82 ? -82.804 31.264 30.498 1.00 58.52 78 GLU A N 1
ATOM 578 C CA . GLU A 1 82 ? -82.603 31.096 31.939 1.00 57.52 78 GLU A CA 1
ATOM 579 C C . GLU A 1 82 ? -83.184 29.787 32.462 1.00 50.51 78 GLU A C 1
ATOM 580 O O . GLU A 1 82 ? -82.640 29.206 33.409 1.00 46.29 78 GLU A O 1
ATOM 586 N N . HIS A 1 83 ? -84.279 29.304 31.876 1.00 48.12 79 HIS A N 1
ATOM 587 C CA . HIS A 1 83 ? -84.890 28.094 32.416 1.00 49.85 79 HIS A CA 1
ATOM 588 C C . HIS A 1 83 ? -84.054 26.857 32.101 1.00 45.77 79 HIS A C 1
ATOM 589 O O . HIS A 1 83 ? -83.836 26.007 32.972 1.00 46.51 79 HIS A O 1
ATOM 596 N N . GLN A 1 84 ? -83.597 26.722 30.853 1.00 50.23 80 GLN A N 1
ATOM 597 C CA . GLN A 1 84 ? -82.732 25.597 30.504 1.00 48.91 80 GLN A CA 1
ATOM 598 C C . GLN A 1 84 ? -81.431 25.630 31.294 1.00 44.65 80 GLN A C 1
ATOM 599 O O . GLN A 1 84 ? -80.931 24.586 31.723 1.00 42.66 80 GLN A O 1
ATOM 605 N N . VAL A 1 85 ? -80.863 26.821 31.491 1.00 47.73 81 VAL A N 1
ATOM 606 C CA . VAL A 1 85 ? -79.571 26.920 32.169 1.00 45.69 81 VAL A CA 1
ATOM 607 C C . VAL A 1 85 ? -79.684 26.406 33.597 1.00 46.84 81 VAL A C 1
ATOM 608 O O . VAL A 1 85 ? -78.803 25.682 34.082 1.00 42.93 81 VAL A O 1
ATOM 612 N N . GLU A 1 86 ? -80.790 26.729 34.280 1.00 41.84 82 GLU A N 1
ATOM 613 C CA . GLU A 1 86 ? -80.918 26.306 35.670 1.00 41.43 82 GLU A CA 1
ATOM 614 C C . GLU A 1 86 ? -81.193 24.806 35.781 1.00 39.01 82 GLU A C 1
ATOM 615 O O . GLU A 1 86 ? -80.807 24.186 36.774 1.00 44.51 82 GLU A O 1
ATOM 621 N N . LEU A 1 87 ? -81.812 24.189 34.773 1.00 38.89 83 LEU A N 1
ATOM 622 C CA . LEU A 1 87 ? -81.863 22.726 34.751 1.00 38.57 83 LEU A CA 1
ATOM 623 C C . LEU A 1 87 ? -80.466 22.130 34.573 1.00 42.36 83 LEU A C 1
ATOM 624 O O . LEU A 1 87 ? -80.076 21.205 35.297 1.00 36.53 83 LEU A O 1
ATOM 629 N N . ILE A 1 88 ? -79.696 22.656 33.613 1.00 41.25 84 ILE A N 1
ATOM 630 C CA . ILE A 1 88 ? -78.334 22.197 33.348 1.00 40.95 84 ILE A CA 1
ATOM 631 C C . ILE A 1 88 ? -77.432 22.424 34.553 1.00 37.41 84 ILE A C 1
ATOM 632 O O . ILE A 1 88 ? -76.677 21.543 34.971 1.00 36.18 84 ILE A O 1
ATOM 646 N N . SER A 1 90 ? -78.249 22.783 37.646 1.00 39.64 86 SER A N 1
ATOM 647 C CA . SER A 1 90 ? -78.603 21.947 38.777 1.00 42.37 86 SER A CA 1
ATOM 648 C C . SER A 1 90 ? -78.211 20.482 38.532 1.00 41.10 86 SER A C 1
ATOM 649 O O . SER A 1 90 ? -77.852 19.755 39.454 1.00 40.64 86 SER A O 1
ATOM 652 N N . TYR A 1 91 ? -78.270 20.041 37.281 1.00 38.12 87 TYR A N 1
ATOM 653 C CA . TYR A 1 91 ? -77.754 18.714 36.977 1.00 36.80 87 TYR A CA 1
ATOM 654 C C . TYR A 1 91 ? -76.235 18.662 37.153 1.00 36.78 87 TYR A C 1
ATOM 655 O O . TYR A 1 91 ? -75.704 17.694 37.705 1.00 33.84 87 TYR A O 1
ATOM 664 N N . ARG A 1 92 ? -75.519 19.706 36.724 1.00 38.49 88 ARG A N 1
ATOM 665 C CA . ARG A 1 92 ? -74.074 19.730 36.954 1.00 38.32 88 ARG A CA 1
ATOM 666 C C . ARG A 1 92 ? -73.767 19.695 38.446 1.00 39.42 88 ARG A C 1
ATOM 667 O O . ARG A 1 92 ? -72.807 19.043 38.880 1.00 40.58 88 ARG A O 1
ATOM 675 N N . SER A 1 93 ? -74.602 20.364 39.244 1.00 39.54 89 SER A N 1
ATOM 676 C CA . SER A 1 93 ? -74.398 20.456 40.689 1.00 39.63 89 SER A CA 1
ATOM 677 C C . SER A 1 93 ? -74.440 19.082 41.352 1.00 38.22 89 SER A C 1
ATOM 678 O O . SER A 1 93 ? -73.698 18.818 42.308 1.00 39.97 89 SER A O 1
ATOM 681 N N . LYS A 1 94 ? -75.319 18.200 40.868 1.00 34.45 90 LYS A N 1
ATOM 682 C CA . LYS A 1 94 ? -75.357 16.825 41.350 1.00 34.32 90 LYS A CA 1
ATOM 683 C C . LYS A 1 94 ? -74.076 16.060 40.992 1.00 35.30 90 LYS A C 1
ATOM 684 O O . LYS A 1 94 ? -73.563 15.286 41.808 1.00 37.20 90 LYS A O 1
ATOM 690 N N . ILE A 1 95 ? -73.523 16.269 39.791 1.00 38.78 91 ILE A N 1
ATOM 691 C CA . ILE A 1 95 ? -72.255 15.608 39.464 1.00 35.76 91 ILE A CA 1
ATOM 692 C C . ILE A 1 95 ? -71.117 16.144 40.345 1.00 34.68 91 ILE A C 1
ATOM 693 O O . ILE A 1 95 ? -70.308 15.364 40.863 1.00 36.25 91 ILE A O 1
ATOM 698 N N . GLU A 1 96 ? -71.057 17.461 40.587 1.00 33.00 92 GLU A N 1
ATOM 699 C CA . GLU A 1 96 ? -69.977 17.974 41.442 1.00 36.52 92 GLU A CA 1
ATOM 700 C C . GLU A 1 96 ? -70.033 17.362 42.844 1.00 37.91 92 GLU A C 1
ATOM 701 O O . GLU A 1 96 ? -68.991 17.072 43.446 1.00 35.02 92 GLU A O 1
ATOM 707 N N . THR A 1 97 ? -71.238 17.154 43.385 1.00 38.59 93 THR A N 1
ATOM 708 C CA . THR A 1 97 ? -71.354 16.587 44.731 1.00 34.64 93 THR A CA 1
ATOM 709 C C . THR A 1 97 ? -70.704 15.208 44.805 1.00 33.05 93 THR A C 1
ATOM 710 O O . THR A 1 97 ? -69.925 14.930 45.729 1.00 35.00 93 THR A O 1
ATOM 714 N N . GLU A 1 98 ? -71.002 14.324 43.830 1.00 32.49 94 GLU A N 1
ATOM 715 C CA . GLU A 1 98 ? -70.323 13.025 43.816 1.00 34.92 94 GLU A CA 1
ATOM 716 C C . GLU A 1 98 ? -68.830 13.170 43.577 1.00 33.77 94 GLU A C 1
ATOM 717 O O . GLU A 1 98 ? -68.051 12.349 44.055 1.00 37.06 94 GLU A O 1
ATOM 723 N N . LEU A 1 99 ? -68.396 14.169 42.812 1.00 32.37 95 LEU A N 1
ATOM 724 C CA . LEU A 1 99 ? -66.956 14.324 42.581 1.00 35.55 95 LEU A CA 1
ATOM 725 C C . LEU A 1 99 ? -66.223 14.563 43.896 1.00 33.98 95 LEU A C 1
ATOM 726 O O . LEU A 1 99 ? -65.215 13.907 44.179 1.00 34.39 95 LEU A O 1
ATOM 731 N N . THR A 1 100 ? -66.737 15.491 44.729 1.00 36.98 96 THR A N 1
ATOM 732 C CA . THR A 1 100 ? -66.082 15.788 46.005 1.00 34.92 96 THR A CA 1
ATOM 733 C C . THR A 1 100 ? -66.157 14.594 46.956 1.00 37.82 96 THR A C 1
ATOM 734 O O . THR A 1 100 ? -65.180 14.292 47.656 1.00 41.28 96 THR A O 1
ATOM 738 N N . LYS A 1 101 ? -67.281 13.869 46.957 1.00 36.00 97 LYS A N 1
ATOM 739 C CA . LYS A 1 101 ? -67.425 12.713 47.841 1.00 34.69 97 LYS A CA 1
ATOM 740 C C . LYS A 1 101 ? -66.471 11.579 47.465 1.00 38.12 97 LYS A C 1
ATOM 741 O O . LYS A 1 101 ? -65.876 10.946 48.348 1.00 39.14 97 LYS A O 1
ATOM 743 N N . ILE A 1 102 ? -66.315 11.291 46.166 1.00 37.90 98 ILE A N 1
ATOM 744 C CA . ILE A 1 102 ? -65.332 10.284 45.749 1.00 34.76 98 ILE A CA 1
ATOM 745 C C . ILE A 1 102 ? -63.917 10.738 46.106 1.00 36.03 98 ILE A C 1
ATOM 746 O O . ILE A 1 102 ? -63.104 9.952 46.601 1.00 38.98 98 ILE A O 1
ATOM 751 N N . SER A 1 103 ? -63.600 12.011 45.877 1.00 39.03 99 SER A N 1
ATOM 752 C CA . SER A 1 103 ? -62.257 12.488 46.194 1.00 36.20 99 SER A CA 1
ATOM 753 C C . SER A 1 103 ? -61.982 12.415 47.694 1.00 38.56 99 SER A C 1
ATOM 754 O O . SER A 1 103 ? -60.953 11.876 48.116 1.00 40.49 99 SER A O 1
ATOM 757 N N . ASP A 1 104 ? -62.899 12.950 48.515 1.00 40.42 100 ASP A N 1
ATOM 758 C CA . ASP A 1 104 ? -62.731 12.898 49.967 1.00 38.70 100 ASP A CA 1
ATOM 759 C C . ASP A 1 104 ? -62.564 11.471 50.456 1.00 39.06 100 ASP A C 1
ATOM 760 O O . ASP A 1 104 ? -61.756 11.205 51.357 1.00 43.59 100 ASP A O 1
ATOM 765 N N . ASP A 1 105 ? -63.305 10.537 49.858 1.00 37.93 101 ASP A N 1
ATOM 766 C CA . ASP A 1 105 ? -63.188 9.132 50.227 1.00 37.39 101 ASP A CA 1
ATOM 767 C C . ASP A 1 105 ? -61.762 8.620 50.043 1.00 41.27 101 ASP A C 1
ATOM 768 O O . ASP A 1 105 ? -61.152 8.105 50.985 1.00 45.75 101 ASP A O 1
ATOM 773 N N . ILE A 1 106 ? -61.210 8.733 48.831 1.00 38.34 102 ILE A N 1
ATOM 774 C CA . ILE A 1 106 ? -59.858 8.213 48.641 1.00 40.70 102 ILE A CA 1
ATOM 775 C C . ILE A 1 106 ? -58.855 9.057 49.425 1.00 38.77 102 ILE A C 1
ATOM 776 O O . ILE A 1 106 ? -57.913 8.520 50.020 1.00 43.05 102 ILE A O 1
ATOM 781 N N . LEU A 1 107 ? -59.069 10.376 49.495 1.00 36.15 103 LEU A N 1
ATOM 782 C CA . LEU A 1 107 ? -58.145 11.232 50.236 1.00 37.35 103 LEU A CA 1
ATOM 783 C C . LEU A 1 107 ? -58.092 10.857 51.713 1.00 42.48 103 LEU A C 1
ATOM 784 O O . LEU A 1 107 ? -57.029 10.922 52.338 1.00 44.41 103 LEU A O 1
ATOM 789 N N . SER A 1 108 ? -59.229 10.462 52.295 1.00 45.75 104 SER A N 1
ATOM 790 C CA . SER A 1 108 ? -59.217 10.064 53.700 1.00 43.00 104 SER A CA 1
ATOM 791 C C . SER A 1 108 ? -58.521 8.718 53.886 1.00 42.74 104 SER A C 1
ATOM 792 O O . SER A 1 108 ? -57.807 8.515 54.872 1.00 47.36 104 SER A O 1
ATOM 795 N N . VAL A 1 109 ? -58.705 7.787 52.951 1.00 36.57 105 VAL A N 1
ATOM 796 C CA . VAL A 1 109 ? -57.957 6.538 53.022 1.00 42.10 105 VAL A CA 1
ATOM 797 C C . VAL A 1 109 ? -56.461 6.804 52.927 1.00 46.26 105 VAL A C 1
ATOM 798 O O . VAL A 1 109 ? -55.654 6.144 53.591 1.00 47.19 105 VAL A O 1
ATOM 802 N N . LEU A 1 110 ? -56.065 7.775 52.103 1.00 45.75 106 LEU A N 1
ATOM 803 C CA . LEU A 1 110 ? -54.647 8.103 51.974 1.00 50.61 106 LEU A CA 1
ATOM 804 C C . LEU A 1 110 ? -54.116 8.761 53.246 1.00 49.64 106 LEU A C 1
ATOM 805 O O . LEU A 1 110 ? -53.059 8.384 53.759 1.00 51.82 106 LEU A O 1
ATOM 810 N N . ASP A 1 111 ? -54.847 9.740 53.779 1.00 51.40 107 ASP A N 1
ATOM 811 C CA . ASP A 1 111 ? -54.317 10.517 54.891 1.00 52.30 107 ASP A CA 1
ATOM 812 C C . ASP A 1 111 ? -54.271 9.697 56.179 1.00 55.82 107 ASP A C 1
ATOM 813 O O . ASP A 1 111 ? -53.325 9.824 56.967 1.00 60.64 107 ASP A O 1
ATOM 818 N N . SER A 1 112 ? -55.253 8.823 56.395 1.00 51.10 108 SER A N 1
ATOM 819 C CA . SER A 1 112 ? -55.354 8.117 57.666 1.00 54.59 108 SER A CA 1
ATOM 820 C C . SER A 1 112 ? -54.699 6.738 57.671 1.00 54.03 108 SER A C 1
ATOM 821 O O . SER A 1 112 ? -54.306 6.265 58.743 1.00 61.65 108 SER A O 1
ATOM 824 N N . HIS A 1 113 ? -54.566 6.072 56.524 1.00 55.68 109 HIS A N 1
ATOM 825 C CA . HIS A 1 113 ? -54.085 4.690 56.487 1.00 54.59 109 HIS A CA 1
ATOM 826 C C . HIS A 1 113 ? -52.845 4.511 55.617 1.00 56.84 109 HIS A C 1
ATOM 827 O O . HIS A 1 113 ? -51.836 3.985 56.098 1.00 59.72 109 HIS A O 1
ATOM 834 N N . LEU A 1 114 ? -52.895 4.904 54.336 1.00 53.02 110 LEU A N 1
ATOM 835 C CA . LEU A 1 114 ? -51.892 4.441 53.378 1.00 54.84 110 LEU A CA 1
ATOM 836 C C . LEU A 1 114 ? -50.621 5.279 53.417 1.00 54.47 110 LEU A C 1
ATOM 837 O O . LEU A 1 114 ? -49.518 4.733 53.308 1.00 55.02 110 LEU A O 1
ATOM 842 N N . ILE A 1 115 ? -50.745 6.593 53.563 1.00 52.51 111 ILE A N 1
ATOM 843 C CA . ILE A 1 115 ? -49.565 7.451 53.646 1.00 54.03 111 ILE A CA 1
ATOM 844 C C . ILE A 1 115 ? -48.846 7.229 54.977 1.00 56.85 111 ILE A C 1
ATOM 845 O O . ILE A 1 115 ? -47.612 7.133 54.984 1.00 57.24 111 ILE A O 1
ATOM 850 N N . PRO A 1 116 ? -49.540 7.134 56.122 1.00 60.34 112 PRO A N 1
ATOM 851 C CA . PRO A 1 116 ? -48.804 6.838 57.366 1.00 59.74 112 PRO A CA 1
ATOM 852 C C . PRO A 1 116 ? -48.091 5.489 57.380 1.00 59.99 112 PRO A C 1
ATOM 853 O O . PRO A 1 116 ? -46.974 5.399 57.903 1.00 60.22 112 PRO A O 1
ATOM 857 N N . SER A 1 117 ? -48.681 4.438 56.823 1.00 59.28 113 SER A N 1
ATOM 858 C CA . SER A 1 117 ? -48.087 3.112 56.935 1.00 58.53 113 SER A CA 1
ATOM 859 C C . SER A 1 117 ? -47.105 2.780 55.812 1.00 58.76 113 SER A C 1
ATOM 860 O O . SER A 1 117 ? -46.509 1.696 55.834 1.00 58.09 113 SER A O 1
ATOM 863 N N . ALA A 1 118 ? -46.905 3.673 54.847 1.00 57.77 114 ALA A N 1
ATOM 864 C CA . ALA A 1 118 ? -46.047 3.364 53.704 1.00 61.68 114 ALA A CA 1
ATOM 865 C C . ALA A 1 118 ? -44.584 3.301 54.136 1.00 59.73 114 ALA A C 1
ATOM 866 O O . ALA A 1 118 ? -44.054 4.270 54.689 1.00 56.75 114 ALA A O 1
ATOM 868 N N . THR A 1 119 ? -43.919 2.174 53.877 1.00 58.07 115 THR A N 1
ATOM 869 C CA . THR A 1 119 ? -42.527 2.035 54.288 1.00 60.51 115 THR A CA 1
ATOM 870 C C . THR A 1 119 ? -41.522 2.038 53.142 1.00 60.30 115 THR A C 1
ATOM 871 O O . THR A 1 119 ? -40.385 2.461 53.355 1.00 65.65 115 THR A O 1
ATOM 875 N N . THR A 1 120 ? -41.880 1.584 51.944 1.00 60.92 116 THR A N 1
ATOM 876 C CA . THR A 1 120 ? -40.936 1.695 50.838 1.00 54.35 116 THR A CA 1
ATOM 877 C C . THR A 1 120 ? -41.043 3.069 50.179 1.00 56.87 116 THR A C 1
ATOM 878 O O . THR A 1 120 ? -42.025 3.801 50.341 1.00 57.66 116 THR A O 1
ATOM 882 N N . GLY A 1 121 ? -39.999 3.421 49.431 1.00 56.16 117 GLY A N 1
ATOM 883 C CA . GLY A 1 121 ? -40.013 4.691 48.732 1.00 51.94 117 GLY A CA 1
ATOM 884 C C . GLY A 1 121 ? -41.023 4.713 47.603 1.00 48.49 117 GLY A C 1
ATOM 885 O O . GLY A 1 121 ? -41.673 5.734 47.370 1.00 50.85 117 GLY A O 1
ATOM 886 N N . GLU A 1 122 ? -41.163 3.593 46.888 1.00 46.44 118 GLU A N 1
ATOM 887 C CA . GLU A 1 122 ? -42.174 3.473 45.841 1.00 48.66 118 GLU A CA 1
ATOM 888 C C . GLU A 1 122 ? -43.555 3.778 46.389 1.00 48.96 118 GLU A C 1
ATOM 889 O O . GLU A 1 122 ? -44.231 4.714 45.942 1.00 47.71 118 GLU A O 1
ATOM 895 N N . SER A 1 123 ? -43.987 2.983 47.369 1.00 49.02 119 SER A N 1
ATOM 896 C CA . SER A 1 123 ? -45.302 3.174 47.963 1.00 49.40 119 SER A CA 1
ATOM 897 C C . SER A 1 123 ? -45.481 4.608 48.435 1.00 47.74 119 SER A C 1
ATOM 898 O O . SER A 1 123 ? -46.548 5.206 48.234 1.00 46.35 119 SER A O 1
ATOM 901 N N . LYS A 1 124 ? -44.437 5.189 49.039 1.00 43.98 120 LYS A N 1
ATOM 902 C CA . LYS A 1 124 ? -44.543 6.565 49.523 1.00 49.84 120 LYS A CA 1
ATOM 903 C C . LYS A 1 124 ? -44.757 7.546 48.366 1.00 45.23 120 LYS A C 1
ATOM 904 O O . LYS A 1 124 ? -45.598 8.449 48.460 1.00 41.69 120 LYS A O 1
ATOM 906 N N . VAL A 1 125 ? -44.030 7.368 47.257 1.00 45.64 121 VAL A N 1
ATOM 907 C CA . VAL A 1 125 ? -44.229 8.223 46.087 1.00 41.97 121 VAL A CA 1
ATOM 908 C C . VAL A 1 125 ? -45.593 7.960 45.457 1.00 41.57 121 VAL A C 1
ATOM 909 O O . VAL A 1 125 ? -46.324 8.892 45.099 1.00 39.80 121 VAL A O 1
ATOM 913 N N . PHE A 1 126 ? -45.942 6.684 45.294 1.00 39.01 122 PHE A N 1
ATOM 914 C CA . PHE A 1 126 ? -47.227 6.322 44.703 1.00 41.57 122 PHE A CA 1
ATOM 915 C C . PHE A 1 126 ? -48.391 7.042 45.385 1.00 38.81 122 PHE A C 1
ATOM 916 O O . PHE A 1 126 ? -49.283 7.574 44.711 1.00 38.35 122 PHE A O 1
ATOM 924 N N . TYR A 1 127 ? -48.380 7.101 46.719 1.00 38.07 123 TYR A N 1
ATOM 925 C CA . TYR A 1 127 ? -49.540 7.609 47.451 1.00 37.98 123 TYR A CA 1
ATOM 926 C C . TYR A 1 127 ? -49.565 9.126 47.488 1.00 41.14 123 TYR A C 1
ATOM 927 O O . TYR A 1 127 ? -50.636 9.738 47.371 1.00 39.37 123 TYR A O 1
ATOM 936 N N . TYR A 1 128 ? -48.401 9.757 47.652 1.00 41.28 124 TYR A N 1
ATOM 937 C CA . TYR A 1 128 ? -48.375 11.209 47.569 1.00 39.96 124 TYR A CA 1
ATOM 938 C C . TYR A 1 128 ? -48.781 11.671 46.176 1.00 36.15 124 TYR A C 1
ATOM 939 O O . TYR A 1 128 ? -49.458 12.693 46.034 1.00 35.52 124 TYR A O 1
ATOM 948 N N . LYS A 1 129 ? -48.432 10.906 45.139 1.00 34.92 125 LYS A N 1
ATOM 949 C CA . LYS A 1 129 ? -48.888 11.270 43.804 1.00 35.84 125 LYS A CA 1
ATOM 950 C C . LYS A 1 129 ? -50.406 11.136 43.689 1.00 33.69 125 LYS A C 1
ATOM 951 O O . LYS A 1 129 ? -51.070 12.057 43.208 1.00 33.11 125 LYS A O 1
ATOM 957 N N . MET A 1 130 ? -50.980 10.007 44.140 1.00 31.71 126 MET A N 1
ATOM 958 C CA . MET A 1 130 ? -52.441 9.888 44.173 1.00 37.92 126 MET A CA 1
ATOM 959 C C . MET A 1 130 ? -53.077 11.063 44.901 1.00 33.22 126 MET A C 1
ATOM 960 O O . MET A 1 130 ? -54.058 11.640 44.431 1.00 33.47 126 MET A O 1
ATOM 965 N N . LYS A 1 131 ? -52.522 11.431 46.054 1.00 35.35 127 LYS A N 1
ATOM 966 C CA . LYS A 1 131 ? -53.063 12.556 46.810 1.00 36.78 127 LYS A CA 1
ATOM 967 C C . LYS A 1 131 ? -53.041 13.845 45.985 1.00 37.42 127 LYS A C 1
ATOM 968 O O . LYS A 1 131 ? -54.011 14.617 45.993 1.00 34.83 127 LYS A O 1
ATOM 974 N N . GLY A 1 132 ? -51.938 14.104 45.273 1.00 36.25 128 GLY A N 1
ATOM 975 C CA . GLY A 1 132 ? -51.896 15.273 44.404 1.00 34.37 128 GLY A CA 1
ATOM 976 C C . GLY A 1 132 ? -52.933 15.202 43.300 1.00 35.41 128 GLY A C 1
ATOM 977 O O . GLY A 1 132 ? -53.616 16.196 42.999 1.00 35.90 128 GLY A O 1
ATOM 978 N N . ASP A 1 133 ? -53.093 14.013 42.711 1.00 30.68 129 ASP A N 1
ATOM 979 C CA . ASP A 1 133 ? -54.132 13.790 41.710 1.00 31.74 129 ASP A CA 1
ATOM 980 C C . ASP A 1 133 ? -55.524 14.214 42.215 1.00 32.46 129 ASP A C 1
ATOM 981 O O . ASP A 1 133 ? -56.219 15.007 41.565 1.00 29.54 129 ASP A O 1
ATOM 986 N N . TYR A 1 134 ? -55.958 13.690 43.366 1.00 27.60 130 TYR A N 1
ATOM 987 C CA . TYR A 1 134 ? -57.348 13.945 43.746 1.00 31.47 130 TYR A CA 1
ATOM 988 C C . TYR A 1 134 ? -57.569 15.367 44.271 1.00 33.32 130 TYR A C 1
ATOM 989 O O . TYR A 1 134 ? -58.628 15.950 44.008 1.00 32.01 130 TYR A O 1
ATOM 998 N N . HIS A 1 135 ? -56.584 15.985 44.937 1.00 31.80 131 HIS A N 1
ATOM 999 C CA . HIS A 1 135 ? -56.718 17.420 45.184 1.00 32.73 131 HIS A CA 1
ATOM 1000 C C . HIS A 1 135 ? -56.802 18.181 43.868 1.00 32.66 131 HIS A C 1
ATOM 1001 O O . HIS A 1 135 ? -57.616 19.106 43.735 1.00 34.02 131 HIS A O 1
ATOM 1008 N N . ARG A 1 136 ? -56.015 17.763 42.857 1.00 36.08 132 ARG A N 1
ATOM 1009 C CA . ARG A 1 136 ? -56.112 18.383 41.533 1.00 33.59 132 ARG A CA 1
ATOM 1010 C C . ARG A 1 136 ? -57.510 18.211 40.932 1.00 31.19 132 ARG A C 1
ATOM 1011 O O . ARG A 1 136 ? -58.069 19.156 40.358 1.00 32.04 132 ARG A O 1
ATOM 1019 N N . TYR A 1 137 ? -58.094 17.017 41.048 1.00 28.76 133 TYR A N 1
ATOM 1020 C CA . TYR A 1 137 ? -59.454 16.826 40.543 1.00 31.10 133 TYR A CA 1
ATOM 1021 C C . TYR A 1 137 ? -60.434 17.762 41.252 1.00 30.49 133 TYR A C 1
ATOM 1022 O O . TYR A 1 137 ? -61.322 18.332 40.616 1.00 33.27 133 TYR A O 1
ATOM 1031 N N . LEU A 1 138 ? -60.273 17.955 42.562 1.00 29.90 134 LEU A N 1
ATOM 1032 C CA . LEU A 1 138 ? -61.135 18.894 43.276 1.00 34.55 134 LEU A CA 1
ATOM 1033 C C . LEU A 1 138 ? -60.937 20.320 42.771 1.00 36.98 134 LEU A C 1
ATOM 1034 O O . LEU A 1 138 ? -61.913 21.061 42.588 1.00 35.60 134 LEU A O 1
ATOM 1039 N N . ALA A 1 139 ? -59.680 20.710 42.502 1.00 36.73 135 ALA A N 1
ATOM 1040 C CA . ALA A 1 139 ? -59.415 22.047 41.990 1.00 34.10 135 ALA A CA 1
ATOM 1041 C C . ALA A 1 139 ? -60.018 22.276 40.612 1.00 37.14 135 ALA A C 1
ATOM 1042 O O . ALA A 1 139 ? -60.213 23.434 40.219 1.00 40.51 135 ALA A O 1
ATOM 1044 N N . GLU A 1 140 ? -60.314 21.214 39.865 1.00 33.66 136 GLU A N 1
ATOM 1045 C CA . GLU A 1 140 ? -60.788 21.421 38.503 1.00 32.89 136 GLU A CA 1
ATOM 1046 C C . GLU A 1 140 ? -62.156 22.074 38.476 1.00 34.63 136 GLU A C 1
ATOM 1047 O O . GLU A 1 140 ? -62.477 22.776 37.515 1.00 35.42 136 GLU A O 1
ATOM 1053 N N . PHE A 1 141 ? -62.976 21.863 39.506 1.00 37.58 137 PHE A N 1
ATOM 1054 C CA . PHE A 1 141 ? -64.360 22.317 39.467 1.00 37.85 137 PHE A CA 1
ATOM 1055 C C . PHE A 1 141 ? -64.806 23.108 40.691 1.00 38.73 137 PHE A C 1
ATOM 1056 O O . PHE A 1 141 ? -65.895 23.691 40.654 1.00 42.04 137 PHE A O 1
ATOM 1064 N N . SER A 1 142 ? -64.021 23.144 41.764 1.00 38.52 138 SER A N 1
ATOM 1065 C CA . SER A 1 142 ? -64.456 23.739 43.017 1.00 38.91 138 SER A CA 1
ATOM 1066 C C . SER A 1 142 ? -64.398 25.262 42.968 1.00 45.67 138 SER A C 1
ATOM 1067 O O . SER A 1 142 ? -63.579 25.856 42.260 1.00 43.61 138 SER A O 1
ATOM 1070 N N . SER A 1 143 ? -65.291 25.893 43.729 1.00 48.49 139 SER A N 1
ATOM 1071 C CA . SER A 1 143 ? -65.436 27.342 43.728 1.00 50.98 139 SER A CA 1
ATOM 1072 C C . SER A 1 143 ? -64.790 27.958 44.963 1.00 53.60 139 SER A C 1
ATOM 1073 O O . SER A 1 143 ? -64.688 27.326 46.020 1.00 51.60 139 SER A O 1
ATOM 1076 N N . GLY A 1 144 ? -64.341 29.201 44.802 1.00 55.44 140 GLY A N 1
ATOM 1077 C CA . GLY A 1 144 ? -63.855 29.982 45.926 1.00 54.86 140 GLY A CA 1
ATOM 1078 C C . GLY A 1 144 ? -62.796 29.275 46.745 1.00 53.10 140 GLY A C 1
ATOM 1079 O O . GLY A 1 144 ? -61.829 28.715 46.216 1.00 52.92 140 GLY A O 1
ATOM 1080 N N . ASP A 1 145 ? -62.990 29.282 48.064 1.00 48.22 141 ASP A N 1
ATOM 1081 C CA . ASP A 1 145 ? -61.938 28.838 48.965 1.00 49.60 141 ASP A CA 1
ATOM 1082 C C . ASP A 1 145 ? -61.612 27.362 48.786 1.00 44.35 141 ASP A C 1
ATOM 1083 O O . ASP A 1 145 ? -60.467 26.958 49.004 1.00 43.75 141 ASP A O 1
ATOM 1088 N N . ALA A 1 146 ? -62.594 26.543 48.402 1.00 47.97 142 ALA A N 1
ATOM 1089 C CA . ALA A 1 146 ? -62.331 25.115 48.231 1.00 45.49 142 ALA A CA 1
ATOM 1090 C C . ALA A 1 146 ? -61.370 24.861 47.080 1.00 44.06 142 ALA A C 1
ATOM 1091 O O . ALA A 1 146 ? -60.580 23.912 47.140 1.00 42.11 142 ALA A O 1
ATOM 1093 N N . ARG A 1 147 ? -61.429 25.691 46.030 1.00 45.19 143 ARG A N 1
ATOM 1094 C CA . ARG A 1 147 ? -60.465 25.571 44.942 1.00 45.51 143 ARG A CA 1
ATOM 1095 C C . ARG A 1 147 ? -59.064 25.915 45.424 1.00 45.14 143 ARG A C 1
ATOM 1096 O O . ARG A 1 147 ? -58.096 25.232 45.075 1.00 41.81 143 ARG A O 1
ATOM 1104 N N . GLU A 1 148 ? -58.947 26.934 46.278 1.00 44.79 144 GLU A N 1
ATOM 1105 C CA . GLU A 1 148 ? -57.636 27.347 46.759 1.00 46.32 144 GLU A CA 1
ATOM 1106 C C . GLU A 1 148 ? -57.044 26.330 47.733 1.00 44.01 144 GLU A C 1
ATOM 1107 O O . GLU A 1 148 ? -55.837 26.061 47.695 1.00 46.87 144 GLU A O 1
ATOM 1113 N N . LYS A 1 149 ? -57.867 25.757 48.616 1.00 44.42 145 LYS A N 1
ATOM 1114 C CA . LYS A 1 149 ? -57.369 24.718 49.518 1.00 46.21 145 LYS A CA 1
ATOM 1115 C C . LYS A 1 149 ? -56.936 23.473 48.748 1.00 40.99 145 LYS A C 1
ATOM 1116 O O . LYS A 1 149 ? -55.955 22.812 49.118 1.00 42.43 145 LYS A O 1
ATOM 1122 N N . ALA A 1 150 ? -57.660 23.129 47.679 1.00 40.65 146 ALA A N 1
ATOM 1123 C CA . ALA A 1 150 ? -57.297 21.956 46.884 1.00 41.03 146 ALA A CA 1
ATOM 1124 C C . ALA A 1 150 ? -56.078 22.241 46.010 1.00 42.24 146 ALA A C 1
ATOM 1125 O O . ALA A 1 150 ? -55.208 21.374 45.845 1.00 37.35 146 ALA A O 1
ATOM 1127 N N . THR A 1 151 ? -56.009 23.453 45.442 1.00 38.04 147 THR A N 1
ATOM 1128 C CA . THR A 1 151 ? -54.844 23.838 44.660 1.00 40.48 147 THR A CA 1
ATOM 1129 C C . THR A 1 151 ? -53.583 23.783 45.500 1.00 42.81 147 THR A C 1
ATOM 1130 O O . THR A 1 151 ? -52.556 23.267 45.048 1.00 39.49 147 THR A O 1
ATOM 1134 N N . ASN A 1 152 ? -53.639 24.302 46.734 1.00 44.50 148 ASN A N 1
ATOM 1135 C CA . ASN A 1 152 ? -52.434 24.312 47.561 1.00 42.57 148 ASN A CA 1
ATOM 1136 C C . ASN A 1 152 ? -52.102 22.912 48.065 1.00 41.53 148 ASN A C 1
ATOM 1137 O O . ASN A 1 152 ? -50.930 22.517 48.078 1.00 43.92 148 ASN A O 1
ATOM 1142 N N . ALA A 1 153 ? -53.122 22.135 48.453 1.00 42.41 149 ALA A N 1
ATOM 1143 C CA . ALA A 1 153 ? -52.880 20.765 48.897 1.00 38.06 149 ALA A CA 1
ATOM 1144 C C . ALA A 1 153 ? -52.345 19.887 47.770 1.00 39.08 149 ALA A C 1
ATOM 1145 O O . ALA A 1 153 ? -51.520 18.996 48.012 1.00 38.79 149 ALA A O 1
ATOM 1147 N N . SER A 1 154 ? -52.785 20.129 46.536 1.00 37.35 150 SER A N 1
ATOM 1148 C CA . SER A 1 154 ? -52.254 19.377 45.406 1.00 37.71 150 SER A CA 1
ATOM 1149 C C . SER A 1 154 ? -50.765 19.669 45.205 1.00 39.79 150 SER A C 1
ATOM 1150 O O . SER A 1 154 ? -49.954 18.744 45.095 1.00 35.96 150 SER A O 1
ATOM 1153 N N . LEU A 1 155 ? -50.389 20.957 45.153 1.00 38.18 151 LEU A N 1
ATOM 1154 C CA . LEU A 1 155 ? -48.975 21.319 45.025 1.00 40.12 151 LEU A CA 1
ATOM 1155 C C . LEU A 1 155 ? -48.131 20.656 46.104 1.00 40.25 151 LEU A C 1
ATOM 1156 O O . LEU A 1 155 ? -47.102 20.035 45.815 1.00 38.54 151 LEU A O 1
ATOM 1161 N N . GLU A 1 156 ? -48.576 20.743 47.359 1.00 42.39 152 GLU A N 1
ATOM 1162 C CA . GLU A 1 156 ? -47.780 20.203 48.456 1.00 40.60 152 GLU A CA 1
ATOM 1163 C C . GLU A 1 156 ? -47.609 18.695 48.352 1.00 43.49 152 GLU A C 1
ATOM 1164 O O . GLU A 1 156 ? -46.537 18.169 48.676 1.00 42.19 152 GLU A O 1
ATOM 1170 N N . ALA A 1 157 ? -48.643 17.977 47.889 1.00 42.67 153 ALA A N 1
ATOM 1171 C CA . ALA A 1 157 ? -48.521 16.527 47.731 1.00 38.90 153 ALA A CA 1
ATOM 1172 C C . ALA A 1 157 ? -47.558 16.154 46.602 1.00 37.13 153 ALA A C 1
ATOM 1173 O O . ALA A 1 157 ? -46.746 15.235 46.753 1.00 37.20 153 ALA A O 1
ATOM 1175 N N . TYR A 1 158 ? -47.661 16.823 45.450 1.00 37.86 154 TYR A N 1
ATOM 1176 C CA . TYR A 1 158 ? -46.737 16.556 44.350 1.00 38.17 154 TYR A CA 1
ATOM 1177 C C . TYR A 1 158 ? -45.311 16.931 44.731 1.00 41.83 154 TYR A C 1
ATOM 1178 O O . TYR A 1 158 ? -44.351 16.267 44.317 1.00 36.57 154 TYR A O 1
ATOM 1187 N N . LYS A 1 159 ? -45.156 18.010 45.507 1.00 41.34 155 LYS A N 1
ATOM 1188 C CA . LYS A 1 159 ? -43.833 18.415 45.974 1.00 43.77 155 LYS A CA 1
ATOM 1189 C C . LYS A 1 159 ? -43.210 17.333 46.844 1.00 45.14 155 LYS A C 1
ATOM 1190 O O . LYS A 1 159 ? -42.065 16.921 46.617 1.00 46.16 155 LYS A O 1
ATOM 1196 N N . THR A 1 160 ? -43.957 16.856 47.844 1.00 40.65 156 THR A N 1
ATOM 1197 C CA . THR A 1 160 ? -43.448 15.802 48.713 1.00 41.75 156 THR A CA 1
ATOM 1198 C C . THR A 1 160 ? -43.117 14.547 47.925 1.00 41.77 156 THR A C 1
ATOM 1199 O O . THR A 1 160 ? -42.092 13.903 48.178 1.00 48.32 156 THR A O 1
ATOM 1203 N N . ALA A 1 161 ? -43.990 14.164 46.985 1.00 40.12 157 ALA A N 1
ATOM 1204 C CA . ALA A 1 161 ? -43.720 12.991 46.156 1.00 40.32 157 ALA A CA 1
ATOM 1205 C C . ALA A 1 161 ? -42.420 13.155 45.381 1.00 43.66 157 ALA A C 1
ATOM 1206 O O . ALA A 1 161 ? -41.643 12.201 45.242 1.00 39.47 157 ALA A O 1
ATOM 1208 N N . SER A 1 162 ? -42.179 14.369 44.869 1.00 41.43 158 SER A N 1
ATOM 1209 C CA . SER A 1 162 ? -41.014 14.626 44.038 1.00 44.95 158 SER A CA 1
ATOM 1210 C C . SER A 1 162 ? -39.731 14.560 44.850 1.00 46.42 158 SER A C 1
ATOM 1211 O O . SER A 1 162 ? -38.734 13.999 44.389 1.00 47.00 158 SER A O 1
ATOM 1214 N N . GLU A 1 163 ? -39.738 15.141 46.058 1.00 50.88 159 GLU A N 1
ATOM 1215 C CA . GLU A 1 163 ? -38.583 15.050 46.949 1.00 51.10 159 GLU A CA 1
ATOM 1216 C C . GLU A 1 163 ? -38.198 13.596 47.203 1.00 49.34 159 GLU A C 1
ATOM 1217 O O . GLU A 1 163 ? -37.017 13.235 47.137 1.00 50.77 159 GLU A O 1
ATOM 1223 N N . ILE A 1 164 ? -39.191 12.746 47.493 1.00 44.13 160 ILE A N 1
ATOM 1224 C CA . ILE A 1 164 ? -38.908 11.343 47.785 1.00 44.27 160 ILE A CA 1
ATOM 1225 C C . ILE A 1 164 ? -38.521 10.593 46.515 1.00 49.34 160 ILE A C 1
ATOM 1226 O O . ILE A 1 164 ? -37.588 9.780 46.517 1.00 51.55 160 ILE A O 1
ATOM 1231 N N . ALA A 1 165 ? -39.218 10.860 45.408 1.00 50.38 161 ALA A N 1
ATOM 1232 C CA . ALA A 1 165 ? -38.868 10.227 44.140 1.00 50.61 161 ALA A CA 1
ATOM 1233 C C . ALA A 1 165 ? -37.444 10.576 43.706 1.00 48.20 161 ALA A C 1
ATOM 1234 O O . ALA A 1 165 ? -36.781 9.780 43.032 1.00 44.35 161 ALA A O 1
ATOM 1236 N N . THR A 1 166 ? -36.952 11.751 44.089 1.00 51.69 162 THR A N 1
ATOM 1237 C CA . THR A 1 166 ? -35.610 12.142 43.672 1.00 54.73 162 THR A CA 1
ATOM 1238 C C . THR A 1 166 ? -34.541 11.271 44.322 1.00 53.66 162 THR A C 1
ATOM 1239 O O . THR A 1 166 ? -33.541 10.940 43.673 1.00 51.82 162 THR A O 1
ATOM 1243 N N . THR A 1 167 ? -34.758 10.833 45.568 1.00 56.05 163 THR A N 1
ATOM 1244 C CA . THR A 1 167 ? -33.728 10.085 46.283 1.00 53.54 163 THR A CA 1
ATOM 1245 C C . THR A 1 167 ? -33.947 8.578 46.290 1.00 58.50 163 THR A C 1
ATOM 1246 O O . THR A 1 167 ? -32.975 7.835 46.475 1.00 62.89 163 THR A O 1
ATOM 1250 N N . GLU A 1 168 ? -35.179 8.099 46.079 1.00 53.90 164 GLU A N 1
ATOM 1251 C CA . GLU A 1 168 ? -35.470 6.678 46.214 1.00 52.53 164 GLU A CA 1
ATOM 1252 C C . GLU A 1 168 ? -35.819 5.980 44.911 1.00 51.96 164 GLU A C 1
ATOM 1253 O O . GLU A 1 168 ? -35.887 4.745 44.900 1.00 51.77 164 GLU A O 1
ATOM 1259 N N . LEU A 1 169 ? -36.069 6.717 43.829 1.00 51.50 165 LEU A N 1
ATOM 1260 C CA . LEU A 1 169 ? -36.435 6.052 42.586 1.00 51.27 165 LEU A CA 1
ATOM 1261 C C . LEU A 1 169 ? -35.499 6.479 41.461 1.00 49.57 165 LEU A C 1
ATOM 1262 O O . LEU A 1 169 ? -35.203 7.673 41.325 1.00 52.00 165 LEU A O 1
ATOM 1267 N N . PRO A 1 170 ? -35.024 5.539 40.645 1.00 47.10 166 PRO A N 1
ATOM 1268 C CA . PRO A 1 170 ? -34.159 5.899 39.502 1.00 45.12 166 PRO A CA 1
ATOM 1269 C C . PRO A 1 170 ? -34.922 6.747 38.500 1.00 47.79 166 PRO A C 1
ATOM 1270 O O . PRO A 1 170 ? -36.165 6.752 38.492 1.00 48.85 166 PRO A O 1
ATOM 1274 N N . PRO A 1 171 ? -34.226 7.496 37.643 1.00 47.60 167 PRO A N 1
ATOM 1275 C CA . PRO A 1 171 ? -34.932 8.505 36.835 1.00 47.88 167 PRO A CA 1
ATOM 1276 C C . PRO A 1 171 ? -35.842 7.913 35.768 1.00 49.76 167 PRO A C 1
ATOM 1277 O O . PRO A 1 171 ? -36.729 8.627 35.272 1.00 42.86 167 PRO A O 1
ATOM 1281 N N . THR A 1 172 ? -35.677 6.633 35.430 1.00 49.12 168 THR A N 1
ATOM 1282 C CA . THR A 1 172 ? -36.487 5.953 34.427 1.00 44.29 168 THR A CA 1
ATOM 1283 C C . THR A 1 172 ? -37.700 5.222 35.002 1.00 48.88 168 THR A C 1
ATOM 1284 O O . THR A 1 172 ? -38.423 4.552 34.250 1.00 42.67 168 THR A O 1
ATOM 1288 N N . HIS A 1 173 ? -37.938 5.300 36.297 1.00 46.61 169 HIS A N 1
ATOM 1289 C CA . HIS A 1 173 ? -39.002 4.481 36.881 1.00 43.82 169 HIS A CA 1
ATOM 1290 C C . HIS A 1 173 ? -40.367 4.961 36.387 1.00 42.99 169 HIS A C 1
ATOM 1291 O O . HIS A 1 173 ? -40.619 6.173 36.348 1.00 40.05 169 HIS A O 1
ATOM 1298 N N . PRO A 1 174 ? -41.259 4.053 35.982 1.00 45.63 170 PRO A N 1
ATOM 1299 C CA . PRO A 1 174 ? -42.617 4.484 35.599 1.00 40.70 170 PRO A CA 1
ATOM 1300 C C . PRO A 1 174 ? -43.270 5.395 36.625 1.00 40.56 170 PRO A C 1
ATOM 1301 O O . PRO A 1 174 ? -43.891 6.393 36.237 1.00 37.22 170 PRO A O 1
ATOM 1305 N N . ILE A 1 175 ? -43.123 5.101 37.921 1.00 39.36 171 ILE A N 1
ATOM 1306 C CA . ILE A 1 175 ? -43.787 5.912 38.939 1.00 41.50 171 ILE A CA 1
ATOM 1307 C C . ILE A 1 175 ? -43.208 7.322 38.953 1.00 41.64 171 ILE A C 1
ATOM 1308 O O . ILE A 1 175 ? -43.948 8.312 39.060 1.00 39.85 171 ILE A O 1
ATOM 1313 N N . ARG A 1 176 ? -41.889 7.445 38.823 1.00 37.71 172 ARG A N 1
ATOM 1314 C CA . ARG A 1 176 ? -41.286 8.771 38.816 1.00 35.65 172 ARG A CA 1
ATOM 1315 C C . ARG A 1 176 ? -41.712 9.563 37.587 1.00 34.69 172 ARG A C 1
ATOM 1316 O O . ARG A 1 176 ? -42.121 10.729 37.698 1.00 38.43 172 ARG A O 1
ATOM 1324 N N . LEU A 1 177 ? -41.598 8.954 36.401 1.00 32.14 173 LEU A N 1
ATOM 1325 C CA . LEU A 1 177 ? -42.026 9.625 35.176 1.00 31.81 173 LEU A CA 1
ATOM 1326 C C . LEU A 1 177 ? -43.496 10.012 35.251 1.00 34.06 173 LEU A C 1
ATOM 1327 O O . LEU A 1 177 ? -43.873 11.141 34.909 1.00 29.72 173 LEU A O 1
ATOM 1332 N N . GLY A 1 178 ? -44.346 9.077 35.690 1.00 31.83 174 GLY A N 1
ATOM 1333 C CA . GLY A 1 178 ? -45.761 9.388 35.819 1.00 31.27 174 GLY A CA 1
ATOM 1334 C C . GLY A 1 178 ? -46.004 10.530 36.783 1.00 28.99 174 GLY A C 1
ATOM 1335 O O . GLY A 1 178 ? -46.894 11.353 36.573 1.00 30.89 174 GLY A O 1
ATOM 1336 N N . LEU A 1 179 ? -45.196 10.608 37.839 1.00 32.81 175 LEU A N 1
ATOM 1337 C CA . LEU A 1 179 ? -45.320 11.709 38.784 1.00 34.86 175 LEU A CA 1
ATOM 1338 C C . LEU A 1 179 ? -45.029 13.043 38.109 1.00 35.86 175 LEU A C 1
ATOM 1339 O O . LEU A 1 179 ? -45.785 14.012 38.278 1.00 34.06 175 LEU A O 1
ATOM 1344 N N . ALA A 1 180 ? -43.936 13.106 37.330 1.00 28.85 176 ALA A N 1
ATOM 1345 C CA . ALA A 1 180 ? -43.573 14.356 36.680 1.00 29.35 176 ALA A CA 1
ATOM 1346 C C . ALA A 1 180 ? -44.596 14.750 35.628 1.00 27.08 176 ALA A C 1
ATOM 1347 O O . ALA A 1 180 ? -44.884 15.937 35.451 1.00 25.94 176 ALA A O 1
ATOM 1349 N N . LEU A 1 181 ? -45.155 13.770 34.921 1.00 27.84 177 LEU A N 1
ATOM 1350 C CA . LEU A 1 181 ? -46.190 14.067 33.936 1.00 29.24 177 LEU A CA 1
ATOM 1351 C C . LEU A 1 181 ? -47.414 14.692 34.606 1.00 28.75 177 LEU A C 1
ATOM 1352 O O . LEU A 1 181 ? -47.934 15.717 34.155 1.00 30.24 177 LEU A O 1
ATOM 1357 N N . ASN A 1 182 ? -47.872 14.101 35.703 1.00 29.58 178 ASN A N 1
ATOM 1358 C CA . ASN A 1 182 ? -49.055 14.637 36.366 1.00 32.20 178 ASN A CA 1
ATOM 1359 C C . ASN A 1 182 ? -48.744 15.955 37.072 1.00 29.95 178 ASN A C 1
ATOM 1360 O O . ASN A 1 182 ? -49.579 16.867 37.099 1.00 28.98 178 ASN A O 1
ATOM 1365 N N . PHE A 1 183 ? -47.551 16.072 37.652 1.00 31.38 179 PHE A N 1
ATOM 1366 C CA . PHE A 1 183 ? -47.157 17.337 38.255 1.00 29.15 179 PHE A CA 1
ATOM 1367 C C . PHE A 1 183 ? -47.082 18.430 37.192 1.00 29.12 179 PHE A C 1
ATOM 1368 O O . PHE A 1 183 ? -47.486 19.574 37.433 1.00 31.14 179 PHE A O 1
ATOM 1376 N N . SER A 1 184 ? -46.593 18.091 35.992 1.00 33.48 180 SER A N 1
ATOM 1377 C CA . SER A 1 184 ? -46.479 19.105 34.947 1.00 31.66 180 SER A CA 1
ATOM 1378 C C . SER A 1 184 ? -47.854 19.556 34.476 1.00 29.06 180 SER A C 1
ATOM 1379 O O . SER A 1 184 ? -48.056 20.738 34.183 1.00 31.58 180 SER A O 1
ATOM 1382 N N . VAL A 1 185 ? -48.817 18.630 34.428 1.00 34.34 181 VAL A N 1
ATOM 1383 C CA . VAL A 1 185 ? -50.198 18.968 34.080 1.00 29.82 181 VAL A CA 1
ATOM 1384 C C . VAL A 1 185 ? -50.802 19.901 35.130 1.00 29.56 181 VAL A C 1
ATOM 1385 O O . VAL A 1 185 ? -51.485 20.878 34.799 1.00 33.78 181 VAL A O 1
ATOM 1389 N N . PHE A 1 186 ? -50.544 19.628 36.409 1.00 28.94 182 PHE A N 1
ATOM 1390 C CA . PHE A 1 186 ? -50.982 20.531 37.471 1.00 34.15 182 PHE A CA 1
ATOM 1391 C C . PHE A 1 186 ? -50.459 21.949 37.237 1.00 38.89 182 PHE A C 1
ATOM 1392 O O . PHE A 1 186 ? -51.216 22.932 37.298 1.00 34.22 182 PHE A O 1
ATOM 1400 N N . TYR A 1 187 ? -49.154 22.073 36.990 1.00 32.49 183 TYR A N 1
ATOM 1401 C CA . TYR A 1 187 ? -48.579 23.387 36.736 1.00 34.17 183 TYR A CA 1
ATOM 1402 C C . TYR A 1 187 ? -49.264 24.059 35.554 1.00 34.28 183 TYR A C 1
ATOM 1403 O O . TYR A 1 187 ? -49.672 25.222 35.635 1.00 35.72 183 TYR A O 1
ATOM 1412 N N . TYR A 1 188 ? -49.418 23.334 34.448 1.00 33.87 184 TYR A N 1
ATOM 1413 C CA . TYR A 1 188 ? -50.007 23.936 33.260 1.00 32.22 184 TYR A CA 1
ATOM 1414 C C . TYR A 1 188 ? -51.486 24.257 33.464 1.00 34.15 184 TYR A C 1
ATOM 1415 O O . TYR A 1 188 ? -51.925 25.383 33.204 1.00 30.86 184 TYR A O 1
ATOM 1424 N N . GLU A 1 189 ? -52.269 23.288 33.940 1.00 36.10 185 GLU A N 1
ATOM 1425 C CA . GLU A 1 189 ? -53.724 23.440 33.932 1.00 36.23 185 GLU A CA 1
ATOM 1426 C C . GLU A 1 189 ? -54.281 24.098 35.198 1.00 35.86 185 GLU A C 1
ATOM 1427 O O . GLU A 1 189 ? -55.233 24.886 35.110 1.00 39.24 185 GLU A O 1
ATOM 1433 N N . ILE A 1 190 ? -53.731 23.797 36.378 1.00 36.00 186 ILE A N 1
ATOM 1434 C CA . ILE A 1 190 ? -54.306 24.300 37.626 1.00 36.17 186 ILE A CA 1
ATOM 1435 C C . ILE A 1 190 ? -53.613 25.589 38.054 1.00 37.67 186 ILE A C 1
ATOM 1436 O O . ILE A 1 190 ? -54.272 26.609 38.286 1.00 40.26 186 ILE A O 1
ATOM 1441 N N . GLN A 1 191 ? -52.289 25.557 38.187 1.00 36.80 187 GLN A N 1
ATOM 1442 C CA . GLN A 1 191 ? -51.578 26.755 38.618 1.00 38.62 187 GLN A CA 1
ATOM 1443 C C . GLN A 1 191 ? -51.368 27.740 37.483 1.00 39.99 187 GLN A C 1
ATOM 1444 O O . GLN A 1 191 ? -51.084 28.912 37.748 1.00 42.30 187 GLN A O 1
ATOM 1450 N N . ASN A 1 192 ? -51.497 27.296 36.229 1.00 38.62 188 ASN A N 1
ATOM 1451 C CA . ASN A 1 192 ? -51.374 28.185 35.073 1.00 36.78 188 ASN A CA 1
ATOM 1452 C C . ASN A 1 192 ? -49.949 28.734 34.971 1.00 39.09 188 ASN A C 1
ATOM 1453 O O . ASN A 1 192 ? -49.731 29.943 34.908 1.00 37.07 188 ASN A O 1
ATOM 1458 N N . SER A 1 193 ? -48.978 27.816 34.973 1.00 35.74 189 SER A N 1
ATOM 1459 C CA . SER A 1 193 ? -47.549 28.128 34.976 1.00 37.03 189 SER A CA 1
ATOM 1460 C C . SER A 1 193 ? -46.880 27.362 33.841 1.00 34.53 189 SER A C 1
ATOM 1461 O O . SER A 1 193 ? -46.223 26.335 34.066 1.00 34.86 189 SER A O 1
ATOM 1464 N N . PRO A 1 194 ? -47.032 27.832 32.604 1.00 35.87 190 PRO A N 1
ATOM 1465 C CA . PRO A 1 194 ? -46.500 27.068 31.464 1.00 32.74 190 PRO A CA 1
ATOM 1466 C C . PRO A 1 194 ? -44.987 26.923 31.484 1.00 35.72 190 PRO A C 1
ATOM 1467 O O . PRO A 1 194 ? -44.464 25.956 30.916 1.00 32.94 190 PRO A O 1
ATOM 1471 N N . ASP A 1 195 ? 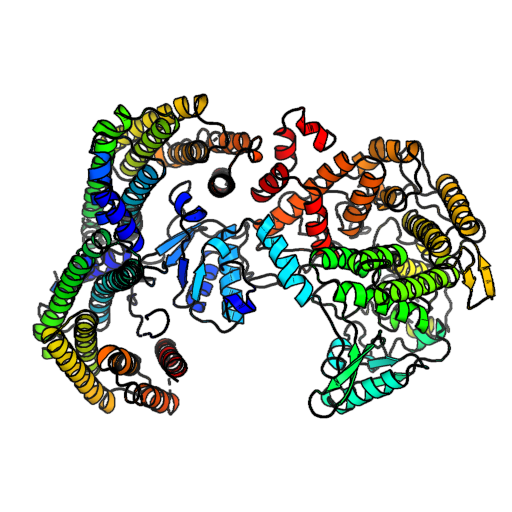-44.263 27.849 32.121 1.00 38.38 191 ASP A N 1
ATOM 1472 C CA . ASP A 1 195 ? -42.809 27.726 32.177 1.00 37.79 191 ASP A CA 1
ATOM 1473 C C . ASP A 1 195 ? -42.398 26.592 33.103 1.00 32.89 191 ASP A C 1
ATOM 1474 O O . ASP A 1 195 ? -41.584 25.737 32.730 1.00 35.59 191 ASP A O 1
ATOM 1479 N N . LYS A 1 196 ? -42.956 26.559 34.316 1.00 34.93 192 LYS A N 1
ATOM 1480 C CA . LYS A 1 196 ? -42.669 25.454 35.235 1.00 39.32 192 LYS A CA 1
ATOM 1481 C C . LYS A 1 196 ? -43.103 24.110 34.652 1.00 34.55 192 LYS A C 1
ATOM 1482 O O . LYS A 1 196 ? -42.436 23.098 34.873 1.00 36.69 192 LYS A O 1
ATOM 1488 N N . ALA A 1 197 ? -44.203 24.082 33.895 1.00 34.31 193 ALA A N 1
ATOM 1489 C CA . ALA A 1 197 ? -44.761 22.840 33.371 1.00 31.18 193 ALA A CA 1
ATOM 1490 C C . ALA A 1 197 ? -43.875 22.274 32.279 1.00 32.57 193 ALA A C 1
ATOM 1491 O O . ALA A 1 197 ? -43.520 21.103 32.264 1.00 33.43 193 ALA A O 1
ATOM 1502 N N . HIS A 1 199 ? -40.718 22.868 31.614 1.00 32.70 195 HIS A N 1
ATOM 1503 C CA . HIS A 1 199 ? -39.368 22.459 32.003 1.00 35.92 195 HIS A CA 1
ATOM 1504 C C . HIS A 1 199 ? -39.380 21.182 32.809 1.00 33.30 195 HIS A C 1
ATOM 1505 O O . HIS A 1 199 ? -38.492 20.336 32.665 1.00 37.86 195 HIS A O 1
ATOM 1512 N N . LEU A 1 200 ? -40.402 21.030 33.649 1.00 34.67 196 LEU A N 1
ATOM 1513 C CA . LEU A 1 200 ? -40.501 19.826 34.457 1.00 30.14 196 LEU A CA 1
ATOM 1514 C C . LEU A 1 200 ? -40.713 18.621 33.566 1.00 31.78 196 LEU A C 1
ATOM 1515 O O . LEU A 1 200 ? -40.088 17.574 33.764 1.00 30.05 196 LEU A O 1
ATOM 1520 N N . ALA A 1 201 ? -41.566 18.761 32.555 1.00 33.04 197 ALA A N 1
ATOM 1521 C CA . ALA A 1 201 ? -41.806 17.634 31.668 1.00 37.33 197 ALA A CA 1
ATOM 1522 C C . ALA A 1 201 ? -40.576 17.358 30.812 1.00 31.10 197 ALA A C 1
ATOM 1523 O O . ALA A 1 201 ? -40.207 16.199 30.603 1.00 30.59 197 ALA A O 1
ATOM 1525 N N . LYS A 1 202 ? -39.924 18.414 30.317 1.00 35.05 198 LYS A N 1
ATOM 1526 C CA . LYS A 1 202 ? -38.714 18.237 29.521 1.00 34.19 198 LYS A CA 1
ATOM 1527 C C . LYS A 1 202 ? -37.596 17.591 30.340 1.00 35.99 198 LYS A C 1
ATOM 1528 O O . LYS A 1 202 ? -36.947 16.641 29.884 1.00 35.99 198 LYS A O 1
ATOM 1534 N N . GLN A 1 203 ? -37.353 18.091 31.558 1.00 36.97 199 GLN A N 1
ATOM 1535 C CA . GLN A 1 203 ? -36.296 17.495 32.380 1.00 38.04 199 GLN A CA 1
ATOM 1536 C C . GLN A 1 203 ? -36.591 16.028 32.668 1.00 40.81 199 GLN A C 1
ATOM 1537 O O . GLN A 1 203 ? -35.683 15.182 32.636 1.00 37.12 199 GLN A O 1
ATOM 1539 N N . ALA A 1 204 ? -37.862 15.703 32.947 1.00 37.42 200 ALA A N 1
ATOM 1540 C CA . ALA A 1 204 ? -38.223 14.325 33.258 1.00 31.88 200 ALA A CA 1
ATOM 1541 C C . ALA A 1 204 ? -38.046 13.422 32.049 1.00 34.31 200 ALA A C 1
ATOM 1542 O O . ALA A 1 204 ? -37.548 12.302 32.178 1.00 36.70 200 ALA A O 1
ATOM 1544 N N . PHE A 1 205 ? -38.480 13.879 30.871 1.00 37.20 201 PHE A N 1
ATOM 1545 C CA . PHE A 1 205 ? -38.299 13.094 29.653 1.00 36.79 201 PHE A CA 1
ATOM 1546 C C . PHE A 1 205 ? -36.831 12.751 29.452 1.00 38.74 201 PHE A C 1
ATOM 1547 O O . PHE A 1 205 ? -36.466 11.570 29.361 1.00 35.13 201 PHE A O 1
ATOM 1555 N N . ASP A 1 206 ? -35.980 13.792 29.413 1.00 40.92 202 ASP A N 1
ATOM 1556 C CA . ASP A 1 206 ? -34.543 13.647 29.151 1.00 39.42 202 ASP A CA 1
ATOM 1557 C C . ASP A 1 206 ? -33.881 12.711 30.148 1.00 38.26 202 ASP A C 1
ATOM 1558 O O . ASP A 1 206 ? -33.105 11.828 29.767 1.00 40.71 202 ASP A O 1
ATOM 1563 N N . ASP A 1 207 ? -34.156 12.913 31.440 1.00 41.02 203 ASP A N 1
ATOM 1564 C CA . ASP A 1 207 ? -33.531 12.116 32.490 1.00 40.87 203 ASP A CA 1
ATOM 1565 C C . ASP A 1 207 ? -33.884 10.641 32.391 1.00 40.93 203 ASP A C 1
ATOM 1566 O O . ASP A 1 207 ? -33.164 9.802 32.946 1.00 40.09 203 ASP A O 1
ATOM 1571 N N . ALA A 1 208 ? -34.975 10.296 31.715 1.00 40.65 204 ALA A N 1
ATOM 1572 C CA . ALA A 1 208 ? -35.310 8.886 31.612 1.00 42.84 204 ALA A CA 1
ATOM 1573 C C . ALA A 1 208 ? -34.529 8.181 30.517 1.00 40.09 204 ALA A C 1
ATOM 1574 O O . ALA A 1 208 ? -34.549 6.947 30.460 1.00 44.45 204 ALA A O 1
ATOM 1576 N N . ILE A 1 209 ? -33.826 8.923 29.664 1.00 43.41 205 ILE A N 1
ATOM 1577 C CA . ILE A 1 209 ? -33.191 8.312 28.498 1.00 39.05 205 ILE A CA 1
ATOM 1578 C C . ILE A 1 209 ? -32.038 7.414 28.916 1.00 40.58 205 ILE A C 1
ATOM 1579 O O . ILE A 1 209 ? -31.926 6.271 28.457 1.00 47.22 205 ILE A O 1
ATOM 1584 N N . ALA A 1 210 ? -31.162 7.914 29.786 1.00 44.65 206 ALA A N 1
ATOM 1585 C CA . ALA A 1 210 ? -29.878 7.250 29.982 1.00 41.50 206 ALA A CA 1
ATOM 1586 C C . ALA A 1 210 ? -30.040 5.815 30.439 1.00 43.65 206 ALA A C 1
ATOM 1587 O O . ALA A 1 210 ? -29.249 4.959 30.040 1.00 43.86 206 ALA A O 1
ATOM 1589 N N . GLU A 1 211 ? -31.064 5.517 31.246 1.00 45.34 207 GLU A N 1
ATOM 1590 C CA . GLU A 1 211 ? -31.166 4.212 31.888 1.00 45.11 207 GLU A CA 1
ATOM 1591 C C . GLU A 1 211 ? -32.315 3.348 31.354 1.00 48.62 207 GLU A C 1
ATOM 1592 O O . GLU A 1 211 ? -32.798 2.461 32.068 1.00 48.81 207 GLU A O 1
ATOM 1598 N N . LEU A 1 212 ? -32.732 3.546 30.092 1.00 45.35 208 LEU A N 1
ATOM 1599 C CA . LEU A 1 212 ? -33.849 2.770 29.545 1.00 41.42 208 LEU A CA 1
ATOM 1600 C C . LEU A 1 212 ? -33.575 1.277 29.561 1.00 45.97 208 LEU A C 1
ATOM 1601 O O . LEU A 1 212 ? -34.523 0.479 29.549 1.00 44.51 208 LEU A O 1
ATOM 1606 N N . ASP A 1 213 ? -32.306 0.879 29.607 1.00 44.73 209 ASP A N 1
ATOM 1607 C CA . ASP A 1 213 ? -31.951 -0.530 29.521 1.00 43.95 209 ASP A CA 1
ATOM 1608 C C . ASP A 1 213 ? -32.057 -1.258 30.851 1.00 47.12 209 ASP A C 1
ATOM 1609 O O . ASP A 1 213 ? -32.135 -2.492 30.861 1.00 48.78 209 ASP A O 1
ATOM 1614 N N . THR A 1 214 ? -32.063 -0.531 31.968 1.00 50.26 210 THR A N 1
ATOM 1615 C CA . THR A 1 214 ? -32.199 -1.139 33.288 1.00 47.19 210 THR A CA 1
ATOM 1616 C C . THR A 1 214 ? -33.611 -1.636 33.596 1.00 46.05 210 THR A C 1
ATOM 1617 O O . THR A 1 214 ? -33.791 -2.333 34.602 1.00 45.02 210 THR A O 1
ATOM 1621 N N . LEU A 1 215 ? -34.609 -1.304 32.779 1.00 45.18 211 LEU A N 1
ATOM 1622 C CA . LEU A 1 215 ? -35.993 -1.625 33.103 1.00 43.85 211 LEU A CA 1
ATOM 1623 C C . LEU A 1 215 ? -36.376 -3.004 32.587 1.00 43.20 211 LEU A C 1
ATOM 1624 O O . LEU A 1 215 ? -35.927 -3.438 31.526 1.00 44.26 211 LEU A O 1
ATOM 1629 N N . SER A 1 216 ? -37.248 -3.673 33.334 1.00 41.86 212 SER A N 1
ATOM 1630 C CA . SER A 1 216 ? -37.893 -4.864 32.811 1.00 44.19 212 SER A CA 1
ATOM 1631 C C . SER A 1 216 ? -38.688 -4.519 31.557 1.00 44.30 212 SER A C 1
ATOM 1632 O O . SER A 1 216 ? -39.045 -3.362 31.309 1.00 43.39 212 SER A O 1
ATOM 1635 N N . GLU A 1 217 ? -38.985 -5.560 30.778 1.00 39.97 213 GLU A N 1
ATOM 1636 C CA . GLU A 1 217 ? -39.739 -5.387 29.542 1.00 43.71 213 GLU A CA 1
ATOM 1637 C C . GLU A 1 217 ? -41.091 -4.737 29.809 1.00 42.65 213 GLU A C 1
ATOM 1638 O O . GLU A 1 217 ? -41.533 -3.871 29.046 1.00 41.86 213 GLU A O 1
ATOM 1644 N N . GLU A 1 218 ? -41.755 -5.125 30.899 1.00 42.89 214 GLU A N 1
ATOM 1645 C CA . GLU A 1 218 ? -43.058 -4.540 31.200 1.00 45.20 214 GLU A CA 1
ATOM 1646 C C . GLU A 1 218 ? -42.919 -3.101 31.690 1.00 42.30 214 GLU A C 1
ATOM 1647 O O . GLU A 1 218 ? -43.749 -2.247 31.361 1.00 38.56 214 GLU A O 1
ATOM 1649 N N . SER A 1 219 ? -41.879 -2.808 32.477 1.00 41.46 215 SER A N 1
ATOM 1650 C CA . SER A 1 219 ? -41.675 -1.437 32.928 1.00 37.81 215 SER A CA 1
ATOM 1651 C C . SER A 1 219 ? -41.270 -0.526 31.780 1.00 39.25 215 SER A C 1
ATOM 1652 O O . SER A 1 219 ? -41.638 0.655 31.768 1.00 41.84 215 SER A O 1
ATOM 1655 N N . TYR A 1 220 ? -40.510 -1.045 30.817 1.00 35.48 216 TYR A N 1
ATOM 1656 C CA . TYR A 1 220 ? -40.115 -0.219 29.681 1.00 36.95 216 TYR A CA 1
ATOM 1657 C C . TYR A 1 220 ? -41.331 0.188 28.862 1.00 36.26 216 TYR A C 1
ATOM 1658 O O . TYR A 1 220 ? -41.411 1.318 28.369 1.00 36.89 216 TYR A O 1
ATOM 1667 N N . LYS A 1 221 ? -42.287 -0.720 28.703 1.00 38.59 217 LYS A N 1
ATOM 1668 C CA . LYS A 1 221 ? -43.511 -0.379 27.998 1.00 39.75 217 LYS A CA 1
ATOM 1669 C C . LYS A 1 221 ? -44.365 0.629 28.784 1.00 38.80 217 LYS A C 1
ATOM 1670 O O . LYS A 1 221 ? -45.001 1.499 28.173 1.00 39.88 217 LYS A O 1
ATOM 1676 N N . ASP A 1 222 ? -44.380 0.581 30.125 1.00 38.18 218 ASP A N 1
ATOM 1677 C CA . ASP A 1 222 ? -45.087 1.631 30.875 1.00 39.77 218 ASP A CA 1
ATOM 1678 C C . ASP A 1 222 ? -44.420 2.980 30.670 1.00 35.67 218 ASP A C 1
ATOM 1679 O O . ASP A 1 222 ? -45.093 4.008 30.538 1.00 35.34 218 ASP A O 1
ATOM 1684 N N . SER A 1 223 ? -43.084 2.988 30.678 1.00 38.85 219 SER A N 1
ATOM 1685 C CA . SER A 1 223 ? -42.373 4.252 30.578 1.00 35.86 219 SER A CA 1
ATOM 1686 C C . SER A 1 223 ? -42.428 4.811 29.166 1.00 35.05 219 SER A C 1
ATOM 1687 O O . SER A 1 223 ? -42.507 6.033 28.986 1.00 36.66 219 SER A O 1
ATOM 1690 N N . THR A 1 224 ? -42.415 3.939 28.159 1.00 35.11 220 THR A N 1
ATOM 1691 C CA . THR A 1 224 ? -42.607 4.379 26.779 1.00 35.57 220 THR A CA 1
ATOM 1692 C C . THR A 1 224 ? -43.906 5.168 26.610 1.00 38.02 220 THR A C 1
ATOM 1693 O O . THR A 1 224 ? -43.904 6.268 26.043 1.00 34.95 220 THR A O 1
ATOM 1697 N N . LEU A 1 225 ? -45.028 4.638 27.118 1.00 33.29 221 LEU A N 1
ATOM 1698 C CA . LEU A 1 225 ? -46.296 5.337 26.924 1.00 33.23 221 LEU A CA 1
ATOM 1699 C C . LEU A 1 225 ? -46.334 6.627 27.731 1.00 34.26 221 LEU A C 1
ATOM 1700 O O . LEU A 1 225 ? -46.852 7.646 27.260 1.00 36.07 221 LEU A O 1
ATOM 1705 N N . ILE A 1 226 ? -45.764 6.617 28.937 1.00 33.09 222 ILE A N 1
ATOM 1706 C CA . ILE A 1 226 ? -45.699 7.839 29.728 1.00 29.96 222 ILE A CA 1
ATOM 1707 C C . ILE A 1 226 ? -44.888 8.896 28.988 1.00 31.80 222 ILE A C 1
ATOM 1708 O O . ILE A 1 226 ? -45.306 10.054 28.868 1.00 32.73 222 ILE A O 1
ATOM 1713 N N . MET A 1 227 ? -43.747 8.496 28.419 1.00 34.24 223 MET A N 1
ATOM 1714 C CA . MET A 1 227 ? -42.910 9.435 27.678 1.00 32.49 223 MET A CA 1
ATOM 1715 C C . MET A 1 227 ? -43.600 9.940 26.407 1.00 30.31 223 MET A C 1
ATOM 1716 O O . MET A 1 227 ? -43.380 11.079 25.982 1.00 31.93 223 MET A O 1
ATOM 1721 N N . GLN A 1 228 ? -44.371 9.082 25.746 1.00 28.77 224 GLN A N 1
ATOM 1722 C CA . GLN A 1 228 ? -45.213 9.525 24.643 1.00 30.83 224 GLN A CA 1
ATOM 1723 C C . GLN A 1 228 ? -46.140 10.665 25.082 1.00 35.31 224 GLN A C 1
ATOM 1724 O O . GLN A 1 228 ? -46.284 11.665 24.369 1.00 34.17 224 GLN A O 1
ATOM 1730 N N . LEU A 1 229 ? -46.756 10.550 26.270 1.00 30.69 225 LEU A N 1
ATOM 1731 C CA . LEU A 1 229 ? -47.642 11.619 26.725 1.00 32.64 225 LEU A CA 1
ATOM 1732 C C . LEU A 1 229 ? -46.855 12.879 27.080 1.00 31.88 225 LEU A C 1
ATOM 1733 O O . LEU A 1 229 ? -47.319 13.996 26.825 1.00 28.18 225 LEU A O 1
ATOM 1738 N N . LEU A 1 230 ? -45.666 12.722 27.672 1.00 33.34 226 LEU A N 1
ATOM 1739 C CA . LEU A 1 230 ? -44.801 13.877 27.913 1.00 32.90 226 LEU A CA 1
ATOM 1740 C C . LEU A 1 230 ? -44.455 14.589 26.606 1.00 30.53 226 LEU A C 1
ATOM 1741 O O . LEU A 1 230 ? -44.612 15.812 26.491 1.00 31.86 226 LEU A O 1
ATOM 1746 N N . ARG A 1 231 ? -43.985 13.836 25.606 1.00 31.32 227 ARG A N 1
ATOM 1747 C CA . ARG A 1 231 ? -43.667 14.414 24.297 1.00 32.17 227 ARG A CA 1
ATOM 1748 C C . ARG A 1 231 ? -44.863 15.180 23.736 1.00 33.60 227 ARG A C 1
ATOM 1749 O O . ARG A 1 231 ? -44.770 16.371 23.406 1.00 29.08 227 ARG A O 1
ATOM 1757 N N . ASP A 1 232 ? -46.012 14.505 23.647 1.00 32.43 228 ASP A N 1
ATOM 1758 C CA . ASP A 1 232 ? -47.184 15.120 23.047 1.00 31.17 228 ASP A CA 1
ATOM 1759 C C . ASP A 1 232 ? -47.652 16.354 23.828 1.00 32.07 228 ASP A C 1
ATOM 1760 O O . ASP A 1 232 ? -48.172 17.305 23.229 1.00 31.16 228 ASP A O 1
ATOM 1765 N N . ASN A 1 233 ? -47.492 16.361 25.155 1.00 30.10 229 ASN A N 1
ATOM 1766 C CA . ASN A 1 233 ? -47.851 17.544 25.927 1.00 30.07 229 ASN A CA 1
ATOM 1767 C C . ASN A 1 233 ? -46.888 18.686 25.628 1.00 33.09 229 ASN A C 1
ATOM 1768 O O . ASN A 1 233 ? -47.307 19.847 25.497 1.00 32.59 229 ASN A O 1
ATOM 1773 N N . LEU A 1 234 ? -45.587 18.372 25.561 1.00 30.87 230 LEU A N 1
ATOM 1774 C CA . LEU A 1 234 ? -44.581 19.356 25.169 1.00 32.91 230 LEU A CA 1
ATOM 1775 C C . LEU A 1 234 ? -44.909 19.982 23.819 1.00 31.55 230 LEU A C 1
ATOM 1776 O O . LEU A 1 234 ? -44.795 21.199 23.647 1.00 32.85 230 LEU A O 1
ATOM 1781 N N . THR A 1 235 ? -45.318 19.167 22.844 1.00 34.42 231 THR A N 1
ATOM 1782 C CA . THR A 1 235 ? -45.723 19.721 21.555 1.00 37.30 231 THR A CA 1
ATOM 1783 C C . THR A 1 235 ? -46.857 20.731 21.709 1.00 37.13 231 THR A C 1
ATOM 1784 O O . THR A 1 235 ? -46.810 21.814 21.118 1.00 41.77 231 THR A O 1
ATOM 1788 N N . LEU A 1 236 ? -47.868 20.411 22.529 1.00 34.06 232 LEU A N 1
ATOM 1789 C CA . LEU A 1 236 ? -49.005 21.316 22.713 1.00 34.35 232 LEU A CA 1
ATOM 1790 C C . LEU A 1 236 ? -48.591 22.618 23.381 1.00 36.79 232 LEU A C 1
ATOM 1791 O O . LEU A 1 236 ? -49.106 23.693 23.046 1.00 37.76 232 LEU A O 1
ATOM 1796 N N . TRP A 1 237 ? -47.720 22.527 24.378 1.00 35.01 233 TRP A N 1
ATOM 1797 C CA . TRP A 1 237 ? -47.345 23.654 25.211 1.00 33.77 233 TRP A CA 1
ATOM 1798 C C . TRP A 1 237 ? -46.324 24.561 24.528 1.00 38.16 233 TRP A C 1
ATOM 1799 O O . TRP A 1 237 ? -46.121 25.699 24.961 1.00 39.75 233 TRP A O 1
ATOM 1810 N N . THR A 1 238 ? -45.688 24.098 23.464 1.00 43.30 234 THR A N 1
ATOM 1811 C CA . THR A 1 238 ? -44.854 24.950 22.631 1.00 41.02 234 THR A CA 1
ATOM 1812 C C . THR A 1 238 ? -45.554 25.273 21.315 1.00 45.58 234 THR A C 1
ATOM 1813 O O . THR A 1 238 ? -44.896 25.485 20.286 1.00 49.42 234 THR A O 1
ATOM 1817 N N . SER A 1 239 ? -46.893 25.351 21.384 1.00 46.82 235 SER A N 1
ATOM 1818 C CA . SER A 1 239 ? -47.839 25.638 20.294 1.00 47.70 235 SER A CA 1
ATOM 1819 C C . SER A 1 239 ? -47.344 25.183 18.941 1.00 47.85 235 SER A C 1
ATOM 1820 O O . SER A 1 239 ? -47.132 23.988 18.741 1.00 57.96 235 SER A O 1
ATOM 1823 N N . SER B 1 8 ? -92.124 19.502 35.213 1.00 51.56 4 SER B N 1
ATOM 1824 C CA . SER B 1 8 ? -92.935 19.475 33.996 1.00 47.73 4 SER B CA 1
ATOM 1825 C C . SER B 1 8 ? -92.434 18.424 33.028 1.00 50.74 4 SER B C 1
ATOM 1826 O O . SER B 1 8 ? -91.298 17.964 33.118 1.00 52.74 4 SER B O 1
ATOM 1829 N N . ARG B 1 9 ? -93.290 18.060 32.072 1.00 48.42 5 ARG B N 1
ATOM 1830 C CA . ARG B 1 9 ? -92.965 16.962 31.169 1.00 50.48 5 ARG B CA 1
ATOM 1831 C C . ARG B 1 9 ? -91.826 17.343 30.227 1.00 48.93 5 ARG B C 1
ATOM 1832 O O . ARG B 1 9 ? -90.993 16.500 29.867 1.00 45.51 5 ARG B O 1
ATOM 1840 N N . GLU B 1 10 ? -91.774 18.609 29.822 1.00 49.07 6 GLU B N 1
ATOM 1841 C CA . GLU B 1 10 ? -90.721 19.063 28.923 1.00 50.03 6 GLU B CA 1
ATOM 1842 C C . GLU B 1 10 ? -89.362 19.032 29.607 1.00 48.50 6 GLU B C 1
ATOM 1843 O O . GLU B 1 10 ? -88.347 18.723 28.971 1.00 46.23 6 GLU B O 1
ATOM 1849 N N . ASP B 1 11 ? -89.331 19.359 30.901 1.00 48.71 7 ASP B N 1
ATOM 1850 C CA . ASP B 1 11 ? -88.083 19.353 31.654 1.00 43.48 7 ASP B CA 1
ATOM 1851 C C . ASP B 1 11 ? -87.558 17.938 31.817 1.00 47.97 7 ASP B C 1
ATOM 1852 O O . ASP B 1 11 ? -86.335 17.705 31.780 1.00 40.47 7 ASP B O 1
ATOM 1857 N N . SER B 1 12 ? -88.477 16.988 32.007 1.00 46.14 8 SER B N 1
ATOM 1858 C CA . SER B 1 12 ? -88.101 15.590 32.149 1.00 44.72 8 SER B CA 1
ATOM 1859 C C . SER B 1 12 ? -87.520 15.039 30.856 1.00 40.97 8 SER B C 1
ATOM 1860 O O . SER B 1 12 ? -86.579 14.244 30.894 1.00 38.47 8 SER B O 1
ATOM 1863 N N . VAL B 1 13 ? -88.063 15.442 29.701 1.00 45.31 9 VAL B N 1
ATOM 1864 C CA . VAL B 1 13 ? -87.458 15.033 28.432 1.00 45.79 9 VAL B CA 1
ATOM 1865 C C . VAL B 1 13 ? -86.085 15.680 28.264 1.00 40.40 9 VAL B C 1
ATOM 1866 O O . VAL B 1 13 ? -85.112 15.012 27.902 1.00 42.38 9 VAL B O 1
ATOM 1870 N N . TYR B 1 14 ? -85.980 16.983 28.551 1.00 42.64 10 TYR B N 1
ATOM 1871 C CA . TYR B 1 14 ? -84.690 17.667 28.468 1.00 44.15 10 TYR B CA 1
ATOM 1872 C C . TYR B 1 14 ? -83.647 16.999 29.365 1.00 40.04 10 TYR B C 1
ATOM 1873 O O . TYR B 1 14 ? -82.517 16.741 28.935 1.00 41.29 10 TYR B O 1
ATOM 1882 N N . LEU B 1 15 ? -84.010 16.701 30.616 1.00 41.60 11 LEU B N 1
ATOM 1883 C CA . LEU B 1 15 ? -83.064 16.043 31.513 1.00 42.47 11 LEU B CA 1
ATOM 1884 C C . LEU B 1 15 ? -82.725 14.630 31.047 1.00 41.91 11 LEU B C 1
ATOM 1885 O O . LEU B 1 15 ? -81.649 14.114 31.376 1.00 37.13 11 LEU B O 1
ATOM 1890 N N . ALA B 1 16 ? -83.619 13.985 30.296 1.00 36.83 12 ALA B N 1
ATOM 1891 C CA . ALA B 1 16 ? -83.266 12.679 29.754 1.00 42.78 12 ALA B CA 1
ATOM 1892 C C . ALA B 1 16 ? -82.225 12.812 28.647 1.00 40.96 12 ALA B C 1
ATOM 1893 O O . ALA B 1 16 ? -81.326 11.969 28.525 1.00 36.20 12 ALA B O 1
ATOM 1895 N N . LYS B 1 17 ? -82.344 13.850 27.817 1.00 39.79 13 LYS B N 1
ATOM 1896 C CA . LYS B 1 17 ? -81.350 14.058 26.772 1.00 38.82 13 LYS B CA 1
ATOM 1897 C C . LYS B 1 17 ? -80.010 14.440 27.380 1.00 39.94 13 LYS B C 1
ATOM 1898 O O . LYS B 1 17 ? -78.955 13.977 26.925 1.00 36.79 13 LYS B O 1
ATOM 1904 N N . LEU B 1 18 ? -80.044 15.262 28.430 1.00 36.58 14 LEU B N 1
ATOM 1905 C CA . LEU B 1 18 ? -78.826 15.689 29.098 1.00 34.43 14 LEU B CA 1
ATOM 1906 C C . LEU B 1 18 ? -78.129 14.512 29.766 1.00 37.23 14 LEU B C 1
ATOM 1907 O O . LEU B 1 18 ? -76.889 14.431 29.768 1.00 33.73 14 LEU B O 1
ATOM 1912 N N . ALA B 1 19 ? -78.908 13.579 30.316 1.00 29.81 15 ALA B N 1
ATOM 1913 C CA . ALA B 1 19 ? -78.322 12.417 30.974 1.00 33.65 15 ALA B CA 1
ATOM 1914 C C . ALA B 1 19 ? -77.704 11.452 29.968 1.00 32.65 15 ALA B C 1
ATOM 1915 O O . ALA B 1 19 ? -76.727 10.767 30.286 1.00 30.44 15 ALA B O 1
ATOM 1917 N N . GLU B 1 20 ? -78.266 11.359 28.766 1.00 33.04 16 GLU B N 1
ATOM 1918 C CA . GLU B 1 20 ? -77.610 10.571 27.731 1.00 33.63 16 GLU B CA 1
ATOM 1919 C C . GLU B 1 20 ? -76.257 11.179 27.349 1.00 35.10 16 GLU B C 1
ATOM 1920 O O . GLU B 1 20 ? -75.270 10.452 27.171 1.00 35.49 16 GLU B O 1
ATOM 1926 N N . GLN B 1 21 ? -76.191 12.512 27.216 1.00 32.38 17 GLN B N 1
ATOM 1927 C CA . GLN B 1 21 ? -74.918 13.166 26.927 1.00 33.93 17 GLN B CA 1
ATOM 1928 C C . GLN B 1 21 ? -73.883 12.837 27.992 1.00 34.85 17 GLN B C 1
ATOM 1929 O O . GLN B 1 21 ? -72.731 12.518 27.671 1.00 35.07 17 GLN B O 1
ATOM 1935 N N . ALA B 1 22 ? -74.291 12.858 29.262 1.00 33.59 18 ALA B N 1
ATOM 1936 C CA . ALA B 1 22 ? -73.442 12.496 30.389 1.00 28.26 18 ALA B CA 1
ATOM 1937 C C . ALA B 1 22 ? -73.235 10.993 30.532 1.00 32.18 18 ALA B C 1
ATOM 1938 O O . ALA B 1 22 ? -72.494 10.575 31.429 1.00 30.37 18 ALA B O 1
ATOM 1940 N N . GLU B 1 23 ? -73.878 10.181 29.690 1.00 31.62 19 GLU B N 1
ATOM 1941 C CA . GLU B 1 23 ? -73.824 8.723 29.791 1.00 32.94 19 GLU B CA 1
ATOM 1942 C C . GLU B 1 23 ? -74.134 8.268 31.217 1.00 34.25 19 GLU B C 1
ATOM 1943 O O . GLU B 1 23 ? -73.517 7.338 31.748 1.00 32.64 19 GLU B O 1
ATOM 1949 N N . ARG B 1 24 ? -75.122 8.939 31.824 1.00 34.84 20 ARG B N 1
ATOM 1950 C CA . ARG B 1 24 ? -75.668 8.657 33.157 1.00 35.54 20 ARG B CA 1
ATOM 1951 C C . ARG B 1 24 ? -77.062 8.054 32.968 1.00 37.73 20 ARG B C 1
ATOM 1952 O O . ARG B 1 24 ? -78.090 8.729 33.104 1.00 34.11 20 ARG B O 1
ATOM 1960 N N . TYR B 1 25 ? -77.090 6.760 32.665 1.00 32.38 21 TYR B N 1
ATOM 1961 C CA . TYR B 1 25 ? -78.293 6.161 32.107 1.00 34.86 21 TYR B CA 1
ATOM 1962 C C . TYR B 1 25 ? -79.329 5.793 33.162 1.00 39.47 21 TYR B C 1
ATOM 1963 O O . TYR B 1 25 ? -80.530 5.827 32.864 1.00 33.76 21 TYR B O 1
ATOM 1972 N N . GLU B 1 26 ? -78.901 5.430 34.376 1.00 37.71 22 GLU B N 1
ATOM 1973 C CA . GLU B 1 26 ? -79.870 5.234 35.447 1.00 38.21 22 GLU B CA 1
ATOM 1974 C C . GLU B 1 26 ? -80.731 6.478 35.618 1.00 35.36 22 GLU B C 1
ATOM 1975 O O . GLU B 1 26 ? -81.954 6.383 35.723 1.00 39.85 22 GLU B O 1
ATOM 1981 N N . GLU B 1 27 ? -80.110 7.660 35.596 1.00 36.89 23 GLU B N 1
ATOM 1982 C CA . GLU B 1 27 ? -80.872 8.905 35.667 1.00 39.72 23 GLU B CA 1
ATOM 1983 C C . GLU B 1 27 ? -81.729 9.118 34.420 1.00 40.02 23 GLU B C 1
ATOM 1984 O O . GLU B 1 27 ? -82.865 9.602 34.520 1.00 40.93 23 GLU B O 1
ATOM 1990 N N . MET B 1 28 ? -81.198 8.782 33.237 1.00 35.03 24 MET B N 1
ATOM 1991 C CA . MET B 1 28 ? -82.002 8.830 32.018 1.00 35.64 24 MET B CA 1
ATOM 1992 C C . MET B 1 28 ? -83.258 7.969 32.154 1.00 36.90 24 MET B C 1
ATOM 1993 O O . MET B 1 28 ? -84.315 8.315 31.619 1.00 35.66 24 MET B O 1
ATOM 1998 N N . VAL B 1 29 ? -83.154 6.833 32.846 1.00 34.55 25 VAL B N 1
ATOM 1999 C CA . VAL B 1 29 ? -84.322 5.982 33.023 1.00 36.39 25 VAL B CA 1
ATOM 2000 C C . VAL B 1 29 ? -85.351 6.675 33.903 1.00 38.34 25 VAL B C 1
ATOM 2001 O O . VAL B 1 29 ? -86.549 6.661 33.604 1.00 41.71 25 VAL B O 1
ATOM 2005 N N . GLU B 1 30 ? -84.909 7.320 34.986 1.00 40.03 26 GLU B N 1
ATOM 2006 C CA . GLU B 1 30 ? -85.862 7.959 35.890 1.00 42.14 26 GLU B CA 1
ATOM 2007 C C . GLU B 1 30 ? -86.660 9.036 35.177 1.00 42.98 26 GLU B C 1
ATOM 2008 O O . GLU B 1 30 ? -87.884 9.105 35.330 1.00 40.90 26 GLU B O 1
ATOM 2014 N N . ASN B 1 31 ? -85.995 9.854 34.355 1.00 40.35 27 ASN B N 1
ATOM 2015 C CA . ASN B 1 31 ? -86.701 10.938 33.679 1.00 41.68 27 ASN B CA 1
ATOM 2016 C C . ASN B 1 31 ? -87.691 10.405 32.659 1.00 42.15 27 ASN B C 1
ATOM 2017 O O . ASN B 1 31 ? -88.791 10.948 32.521 1.00 40.39 27 ASN B O 1
ATOM 2022 N N . MET B 1 32 ? -87.302 9.378 31.898 1.00 41.16 28 MET B N 1
ATOM 2023 C CA . MET B 1 32 ? -88.193 8.866 30.865 1.00 42.98 28 MET B CA 1
ATOM 2024 C C . MET B 1 32 ? -89.279 7.979 31.450 1.00 41.18 28 MET B C 1
ATOM 2025 O O . MET B 1 32 ? -90.362 7.883 30.871 1.00 43.85 28 MET B O 1
ATOM 2030 N N . LYS B 1 33 ? -89.011 7.327 32.584 1.00 41.75 29 LYS B N 1
ATOM 2031 C CA . LYS B 1 33 ? -90.043 6.523 33.231 1.00 41.66 29 LYS B CA 1
ATOM 2032 C C . LYS B 1 33 ? -91.192 7.400 33.696 1.00 46.47 29 LYS B C 1
ATOM 2033 O O . LYS B 1 33 ? -92.359 7.008 33.602 1.00 49.94 29 LYS B O 1
ATOM 2039 N N . THR B 1 34 ? -90.877 8.596 34.196 1.00 43.51 30 THR B N 1
ATOM 2040 C CA . THR B 1 34 ? -91.918 9.532 34.584 1.00 46.66 30 THR B CA 1
ATOM 2041 C C . THR B 1 34 ? -92.634 10.118 33.367 1.00 49.61 30 THR B C 1
ATOM 2042 O O . THR B 1 34 ? -93.826 10.431 33.446 1.00 49.64 30 THR B O 1
ATOM 2046 N N . VAL B 1 35 ? -91.944 10.276 32.236 1.00 49.84 31 VAL B N 1
ATOM 2047 C CA . VAL B 1 35 ? -92.629 10.779 31.045 1.00 52.83 31 VAL B CA 1
ATOM 2048 C C . VAL B 1 35 ? -93.644 9.758 30.541 1.00 52.98 31 VAL B C 1
ATOM 2049 O O . VAL B 1 35 ? -94.771 10.111 30.170 1.00 58.02 31 VAL B O 1
ATOM 2053 N N . ALA B 1 36 ? -93.273 8.478 30.542 1.00 46.11 32 ALA B N 1
ATOM 2054 C CA . ALA B 1 36 ? -94.119 7.435 29.980 1.00 47.64 32 ALA B CA 1
ATOM 2055 C C . ALA B 1 36 ? -95.281 7.053 30.890 1.00 58.19 32 ALA B C 1
ATOM 2056 O O . ALA B 1 36 ? -96.253 6.444 30.422 1.00 56.11 32 ALA B O 1
ATOM 2058 N N . SER B 1 37 ? -95.202 7.380 32.175 1.00 56.75 33 SER B N 1
ATOM 2059 C CA . SER B 1 37 ? -96.195 6.951 33.144 1.00 59.72 33 SER B CA 1
ATOM 2060 C C . SER B 1 37 ? -97.282 7.991 33.363 1.00 57.23 33 SER B C 1
ATOM 2061 O O . SER B 1 37 ? -98.140 7.803 34.226 1.00 55.57 33 SER B O 1
ATOM 2064 N N . SER B 1 38 ? -97.277 9.072 32.590 1.00 63.29 34 SER B N 1
ATOM 2065 C CA . SER B 1 38 ? -98.140 10.217 32.864 1.00 67.56 34 SER B CA 1
ATOM 2066 C C . SER B 1 38 ? -98.706 10.730 31.545 1.00 68.59 34 SER B C 1
ATOM 2067 O O . SER B 1 38 ? -98.032 11.470 30.820 1.00 73.26 34 SER B O 1
ATOM 2069 N N . GLY B 1 39 ? -99.929 10.312 31.232 1.00 71.36 35 GLY B N 1
ATOM 2070 C CA . GLY B 1 39 ? -100.754 10.996 30.255 1.00 67.73 35 GLY B CA 1
ATOM 2071 C C . GLY B 1 39 ? -100.502 10.680 28.797 1.00 67.45 35 GLY B C 1
ATOM 2072 O O . GLY B 1 39 ? -100.767 9.567 28.329 1.00 66.32 35 GLY B O 1
ATOM 2073 N N . GLN B 1 40 ? -99.988 11.676 28.076 1.00 65.18 36 GLN B N 1
ATOM 2074 C CA . GLN B 1 40 ? -99.848 11.630 26.627 1.00 64.10 36 GLN B CA 1
ATOM 2075 C C . GLN B 1 40 ? -99.160 10.372 26.113 1.00 67.55 36 GLN B C 1
ATOM 2076 O O . GLN B 1 40 ? -98.403 9.711 26.835 1.00 69.58 36 GLN B O 1
ATOM 2082 N N . GLU B 1 41 ? -99.435 10.041 24.856 1.00 64.88 37 GLU B N 1
ATOM 2083 C CA . GLU B 1 41 ? -98.672 9.030 24.147 1.00 62.33 37 GLU B CA 1
ATOM 2084 C C . GLU B 1 41 ? -97.283 9.577 23.831 1.00 59.89 37 GLU B C 1
ATOM 2085 O O . GLU B 1 41 ? -97.094 10.787 23.670 1.00 66.82 37 GLU B O 1
ATOM 2091 N N . LEU B 1 42 ? -96.302 8.684 23.752 1.00 56.85 38 LEU B N 1
ATOM 2092 C CA . LEU B 1 42 ? -94.931 9.098 23.456 1.00 53.31 38 LEU B CA 1
ATOM 2093 C C . LEU B 1 42 ? -94.759 9.363 21.963 1.00 49.48 38 LEU B C 1
ATOM 2094 O O . LEU B 1 42 ? -95.196 8.568 21.129 1.00 56.22 38 LEU B O 1
ATOM 2099 N N . SER B 1 43 ? -94.103 10.465 21.618 1.00 48.82 39 SER B N 1
ATOM 2100 C CA . SER B 1 43 ? -93.655 10.604 20.241 1.00 50.43 39 SER B CA 1
ATOM 2101 C C . SER B 1 43 ? -92.582 9.559 19.937 1.00 47.20 39 SER B C 1
ATOM 2102 O O . SER B 1 43 ? -92.124 8.833 20.820 1.00 43.93 39 SER B O 1
ATOM 2105 N N . VAL B 1 44 ? -92.206 9.474 18.657 1.00 45.94 40 VAL B N 1
ATOM 2106 C CA . VAL B 1 44 ? -91.175 8.532 18.236 1.00 47.36 40 VAL B CA 1
ATOM 2107 C C . VAL B 1 44 ? -89.837 8.905 18.864 1.00 50.45 40 VAL B C 1
ATOM 2108 O O . VAL B 1 44 ? -89.031 8.033 19.217 1.00 49.67 40 VAL B O 1
ATOM 2112 N N . GLU B 1 45 ? -89.584 10.208 19.020 1.00 49.39 41 GLU B N 1
ATOM 2113 C CA . GLU B 1 45 ? -88.351 10.657 19.656 1.00 51.08 41 GLU B CA 1
ATOM 2114 C C . GLU B 1 45 ? -88.349 10.294 21.137 1.00 48.02 41 GLU B C 1
ATOM 2115 O O . GLU B 1 45 ? -87.357 9.763 21.655 1.00 45.28 41 GLU B O 1
ATOM 2121 N N . GLU B 1 46 ? -89.460 10.559 21.838 1.00 44.87 42 GLU B N 1
ATOM 2122 C CA . GLU B 1 46 ? -89.514 10.210 23.253 1.00 41.91 42 GLU B CA 1
ATOM 2123 C C . GLU B 1 46 ? -89.494 8.706 23.442 1.00 44.25 42 GLU B C 1
ATOM 2124 O O . GLU B 1 46 ? -88.972 8.220 24.451 1.00 41.71 42 GLU B O 1
ATOM 2130 N N . ARG B 1 47 ? -90.048 7.965 22.479 1.00 41.14 43 ARG B N 1
ATOM 2131 C CA . ARG B 1 47 ? -90.033 6.512 22.537 1.00 43.08 43 ARG B CA 1
ATOM 2132 C C . ARG B 1 47 ? -88.623 5.961 22.349 1.00 47.05 43 ARG B C 1
ATOM 2133 O O . ARG B 1 47 ? -88.272 4.943 22.954 1.00 39.79 43 ARG B O 1
ATOM 2141 N N . ASN B 1 48 ? -87.796 6.632 21.540 1.00 46.11 44 ASN B N 1
ATOM 2142 C CA . ASN B 1 48 ? -86.409 6.211 21.401 1.00 42.73 44 ASN B CA 1
ATOM 2143 C C . ASN B 1 48 ? -85.599 6.555 22.646 1.00 42.99 44 ASN B C 1
ATOM 2144 O O . ASN B 1 48 ? -84.736 5.771 23.064 1.00 39.27 44 ASN B O 1
ATOM 2149 N N . LEU B 1 49 ? -85.860 7.721 23.254 1.00 39.33 45 LEU B N 1
ATOM 2150 C CA . LEU B 1 49 ? -85.140 8.088 24.473 1.00 35.46 45 LEU B CA 1
ATOM 2151 C C . LEU B 1 49 ? -85.401 7.080 25.586 1.00 39.28 45 LEU B C 1
ATOM 2152 O O . LEU B 1 49 ? -84.468 6.648 26.278 1.00 39.73 45 LEU B O 1
ATOM 2157 N N . LEU B 1 50 ? -86.664 6.688 25.771 1.00 38.75 46 LEU B N 1
ATOM 2158 C CA . LEU B 1 50 ? -86.990 5.679 26.771 1.00 38.23 46 LEU B CA 1
ATOM 2159 C C . LEU B 1 50 ? -86.251 4.382 26.491 1.00 35.31 46 LEU B C 1
ATOM 2160 O O . LEU B 1 50 ? -85.643 3.792 27.390 1.00 35.17 46 LEU B O 1
ATOM 2165 N N . SER B 1 51 ? -86.316 3.928 25.236 1.00 37.49 47 SER B N 1
ATOM 2166 C CA . SER B 1 51 ? -85.762 2.645 24.824 1.00 35.30 47 SER B CA 1
ATOM 2167 C C . SER B 1 51 ? -84.251 2.620 25.001 1.00 38.21 47 SER B C 1
ATOM 2168 O O . SER B 1 51 ? -83.688 1.628 25.482 1.00 36.38 47 SER B O 1
ATOM 2171 N N . VAL B 1 52 ? -83.583 3.715 24.622 1.00 31.95 48 VAL B N 1
ATOM 2172 C CA . VAL B 1 52 ? -82.139 3.820 24.773 1.00 32.04 48 VAL B CA 1
ATOM 2173 C C . VAL B 1 52 ? -81.759 3.803 26.248 1.00 30.28 48 VAL B C 1
ATOM 2174 O O . VAL B 1 52 ? -80.778 3.164 26.647 1.00 34.84 48 VAL B O 1
ATOM 2178 N N . ALA B 1 53 ? -82.554 4.456 27.086 1.00 33.44 49 ALA B N 1
ATOM 2179 C CA . ALA B 1 53 ? -82.237 4.533 28.509 1.00 33.07 49 ALA B CA 1
ATOM 2180 C C . ALA B 1 53 ? -82.183 3.146 29.149 1.00 35.50 49 ALA B C 1
ATOM 2181 O O . ALA B 1 53 ? -81.213 2.803 29.834 1.00 34.93 49 ALA B O 1
ATOM 2183 N N . TYR B 1 54 ? -83.208 2.322 28.924 1.00 33.80 50 TYR B N 1
ATOM 2184 C CA . TYR B 1 54 ? -83.215 0.989 29.527 1.00 31.76 50 TYR B CA 1
ATOM 2185 C C . TYR B 1 54 ? -82.249 0.043 28.833 1.00 32.79 50 TYR B C 1
ATOM 2186 O O . TYR B 1 54 ? -81.713 -0.869 29.474 1.00 32.16 50 TYR B O 1
ATOM 2195 N N . LYS B 1 55 ? -82.043 0.201 27.525 1.00 32.83 51 LYS B N 1
ATOM 2196 C CA . LYS B 1 55 ? -81.155 -0.732 26.843 1.00 33.96 51 LYS B CA 1
ATOM 2197 C C . LYS B 1 55 ? -79.719 -0.583 27.334 1.00 33.13 51 LYS B C 1
ATOM 2198 O O . LYS B 1 55 ? -79.002 -1.586 27.465 1.00 30.08 51 LYS B O 1
ATOM 2204 N N . ASN B 1 56 ? -79.310 0.649 27.659 1.00 28.54 52 ASN B N 1
ATOM 2205 C CA . ASN B 1 56 ? -77.992 0.882 28.238 1.00 29.33 52 ASN B CA 1
ATOM 2206 C C . ASN B 1 56 ? -77.887 0.334 29.652 1.00 28.51 52 ASN B C 1
ATOM 2207 O O . ASN B 1 56 ? -76.889 -0.306 30.001 1.00 30.66 52 ASN B O 1
ATOM 2212 N N . VAL B 1 57 ? -78.895 0.592 30.490 1.00 30.13 53 VAL B N 1
ATOM 2213 C CA . VAL B 1 57 ? -78.870 0.078 31.860 1.00 30.82 53 VAL B CA 1
ATOM 2214 C C . VAL B 1 57 ? -78.887 -1.451 31.857 1.00 30.79 53 VAL B C 1
ATOM 2215 O O . VAL B 1 57 ? -78.117 -2.092 32.575 1.00 32.61 53 VAL B O 1
ATOM 2219 N N . ILE B 1 58 ? -79.753 -2.061 31.046 1.00 32.29 54 ILE B N 1
ATOM 2220 C CA . ILE B 1 58 ? -79.800 -3.524 31.031 1.00 35.26 54 ILE B CA 1
ATOM 2221 C C . ILE B 1 58 ? -78.611 -4.084 30.257 1.00 34.12 54 ILE B C 1
ATOM 2222 O O . ILE B 1 58 ? -78.161 -5.198 30.541 1.00 31.81 54 ILE B O 1
ATOM 2227 N N . GLY B 1 59 ? -78.057 -3.318 29.303 1.00 36.50 55 GLY B N 1
ATOM 2228 C CA . GLY B 1 59 ? -77.017 -3.864 28.435 1.00 28.71 55 GLY B CA 1
ATOM 2229 C C . GLY B 1 59 ? -75.696 -4.058 29.151 1.00 29.77 55 GLY B C 1
ATOM 2230 O O . GLY B 1 59 ? -75.044 -5.095 29.000 1.00 32.29 55 GLY B O 1
ATOM 2231 N N . ALA B 1 60 ? -75.289 -3.074 29.956 1.00 31.75 56 ALA B N 1
ATOM 2232 C CA . ALA B 1 60 ? -74.068 -3.227 30.742 1.00 32.33 56 ALA B CA 1
ATOM 2233 C C . ALA B 1 60 ? -74.201 -4.351 31.774 1.00 33.17 56 ALA B C 1
ATOM 2234 O O . ALA B 1 60 ? -73.231 -5.072 32.039 1.00 33.87 56 ALA B O 1
ATOM 2236 N N . ARG B 1 61 ? -75.383 -4.505 32.383 1.00 32.26 57 ARG B N 1
ATOM 2237 C CA . ARG B 1 61 ? -75.570 -5.589 33.343 1.00 33.10 57 ARG B CA 1
ATOM 2238 C C . ARG B 1 61 ? -75.477 -6.948 32.657 1.00 30.79 57 ARG B C 1
ATOM 2239 O O . ARG B 1 61 ? -74.822 -7.864 33.173 1.00 31.51 57 ARG B O 1
ATOM 2247 N N . ARG B 1 62 ? -76.118 -7.092 31.487 1.00 29.65 58 ARG B N 1
ATOM 2248 C CA . ARG B 1 62 ? -76.025 -8.335 30.723 1.00 29.49 58 ARG B CA 1
ATOM 2249 C C . ARG B 1 62 ? -74.582 -8.650 30.336 1.00 32.87 58 ARG B C 1
ATOM 2250 O O . ARG B 1 62 ? -74.172 -9.818 30.356 1.00 32.63 58 ARG B O 1
ATOM 2258 N N . ALA B 1 63 ? -73.792 -7.625 29.966 1.00 31.64 59 ALA B N 1
ATOM 2259 C CA . ALA B 1 63 ? -72.409 -7.897 29.572 1.00 34.62 59 ALA B CA 1
ATOM 2260 C C . ALA B 1 63 ? -71.581 -8.332 30.770 1.00 32.33 59 ALA B C 1
ATOM 2261 O O . ALA B 1 63 ? -70.820 -9.302 30.683 1.00 34.78 59 ALA B O 1
ATOM 2263 N N . SER B 1 64 ? -71.731 -7.644 31.904 1.00 30.12 60 SER B N 1
ATOM 2264 C CA . SER B 1 64 ? -71.072 -8.106 33.119 1.00 31.18 60 SER B CA 1
ATOM 2265 C C . SER B 1 64 ? -71.474 -9.546 33.434 1.00 38.53 60 SER B C 1
ATOM 2266 O O . SER B 1 64 ? -70.618 -10.385 33.753 1.00 35.17 60 SER B O 1
ATOM 2269 N N . TRP B 1 65 ? -72.776 -9.853 33.312 1.00 36.27 61 TRP B N 1
ATOM 2270 C CA . TRP B 1 65 ? -73.273 -11.194 33.611 1.00 33.58 61 TRP B CA 1
ATOM 2271 C C . TRP B 1 65 ? -72.585 -12.257 32.743 1.00 33.46 61 TRP B C 1
ATOM 2272 O O . TRP B 1 65 ? -72.138 -13.291 33.251 1.00 32.19 61 TRP B O 1
ATOM 2283 N N . ARG B 1 66 ? -72.461 -12.009 31.436 1.00 33.86 62 ARG B N 1
ATOM 2284 C CA . ARG B 1 66 ? -71.849 -13.009 30.556 1.00 33.14 62 ARG B CA 1
ATOM 2285 C C . ARG B 1 66 ? -70.371 -13.210 30.874 1.00 36.35 62 ARG B C 1
ATOM 2286 O O . ARG B 1 66 ? -69.863 -14.336 30.784 1.00 36.37 62 ARG B O 1
ATOM 2294 N N . ILE B 1 67 ? -69.657 -12.147 31.257 1.00 34.24 63 ILE B N 1
ATOM 2295 C CA . ILE B 1 67 ? -68.242 -12.340 31.551 1.00 38.51 63 ILE B CA 1
ATOM 2296 C C . ILE B 1 67 ? -68.067 -13.018 32.909 1.00 36.58 63 ILE B C 1
ATOM 2297 O O . ILE B 1 67 ? -67.187 -13.870 33.075 1.00 36.41 63 ILE B O 1
ATOM 2302 N N . VAL B 1 68 ? -68.900 -12.664 33.890 1.00 33.08 64 VAL B N 1
ATOM 2303 C CA . VAL B 1 68 ? -68.864 -13.324 35.193 1.00 33.39 64 VAL B CA 1
ATOM 2304 C C . VAL B 1 68 ? -69.166 -14.815 35.044 1.00 36.29 64 VAL B C 1
ATOM 2305 O O . VAL B 1 68 ? -68.478 -15.663 35.627 1.00 36.31 64 VAL B O 1
ATOM 2309 N N . SER B 1 69 ? -70.183 -15.161 34.242 1.00 31.05 65 SER B N 1
ATOM 2310 C CA . SER B 1 69 ? -70.523 -16.572 34.053 1.00 36.71 65 SER B CA 1
ATOM 2311 C C . SER B 1 69 ? -69.407 -17.317 33.334 1.00 36.62 65 SER B C 1
ATOM 2312 O O . SER B 1 69 ? -69.119 -18.479 33.644 1.00 41.42 65 SER B O 1
ATOM 2315 N N . SER B 1 70 ? -68.796 -16.674 32.347 1.00 35.77 66 SER B N 1
ATOM 2316 C CA . SER B 1 70 ? -67.657 -17.267 31.666 1.00 42.00 66 SER B CA 1
ATOM 2317 C C . SER B 1 70 ? -66.515 -17.550 32.631 1.00 39.68 66 SER B C 1
ATOM 2318 O O . SER B 1 70 ? -65.841 -18.576 32.515 1.00 42.27 66 SER B O 1
ATOM 2321 N N . ILE B 1 71 ? -66.273 -16.646 33.582 1.00 39.39 67 ILE B N 1
ATOM 2322 C CA . ILE B 1 71 ? -65.203 -16.865 34.552 1.00 39.67 67 ILE B CA 1
ATOM 2323 C C . ILE B 1 71 ? -65.585 -17.978 35.518 1.00 43.41 67 ILE B C 1
ATOM 2324 O O . ILE B 1 71 ? -64.760 -18.836 35.849 1.00 43.49 67 ILE B O 1
ATOM 2329 N N . GLU B 1 72 ? -66.834 -17.960 36.006 1.00 42.81 68 GLU B N 1
ATOM 2330 C CA . GLU B 1 72 ? -67.352 -19.032 36.853 1.00 42.17 68 GLU B CA 1
ATOM 2331 C C . GLU B 1 72 ? -67.140 -20.394 36.203 1.00 46.19 68 GLU B C 1
ATOM 2332 O O . GLU B 1 72 ? -66.672 -21.338 36.851 1.00 44.59 68 GLU B O 1
ATOM 2338 N N . GLN B 1 73 ? -67.452 -20.505 34.906 1.00 44.79 69 GLN B N 1
ATOM 2339 C CA . GLN B 1 73 ? -67.317 -21.786 34.220 1.00 47.75 69 GLN B CA 1
ATOM 2340 C C . GLN B 1 73 ? -65.864 -22.251 34.180 1.00 52.15 69 GLN B C 1
ATOM 2341 O O . GLN B 1 73 ? -65.586 -23.439 34.364 1.00 58.31 69 GLN B O 1
ATOM 2343 N N . LYS B 1 74 ? -64.920 -21.339 33.943 1.00 48.84 70 LYS B N 1
ATOM 2344 C CA . LYS B 1 74 ? -63.515 -21.737 33.966 1.00 54.37 70 LYS B CA 1
ATOM 2345 C C . LYS B 1 74 ? -63.110 -22.209 35.356 1.00 54.98 70 LYS B C 1
ATOM 2346 O O . LYS B 1 74 ? -62.471 -23.256 35.505 1.00 59.37 70 LYS B O 1
ATOM 2352 N N . GLU B 1 75 ? -63.486 -21.454 36.396 1.00 50.38 71 GLU B N 1
ATOM 2353 C CA . GLU B 1 75 ? -63.035 -21.799 37.738 1.00 54.73 71 GLU B CA 1
ATOM 2354 C C . GLU B 1 75 ? -63.749 -23.014 38.311 1.00 58.70 71 GLU B C 1
ATOM 2355 O O . GLU B 1 75 ? -63.297 -23.550 39.327 1.00 63.05 71 GLU B O 1
ATOM 2361 N N . GLU B 1 76 ? -64.829 -23.476 37.678 1.00 58.48 72 GLU B N 1
ATOM 2362 C CA . GLU B 1 76 ? -65.467 -24.711 38.120 1.00 59.64 72 GLU B CA 1
ATOM 2363 C C . GLU B 1 76 ? -64.580 -25.911 37.836 1.00 63.72 72 GLU B C 1
ATOM 2364 O O . GLU B 1 76 ? -64.425 -26.797 38.685 1.00 68.92 72 GLU B O 1
ATOM 2370 N N . SER B 1 77 ? -63.982 -25.949 36.654 1.00 61.09 73 SER B N 1
ATOM 2371 C CA . SER B 1 77 ? -63.204 -27.099 36.235 1.00 61.76 73 SER B CA 1
ATOM 2372 C C . SER B 1 77 ? -61.786 -27.085 36.783 1.00 63.47 73 SER B C 1
ATOM 2373 O O . SER B 1 77 ? -61.004 -27.979 36.449 1.00 71.63 73 SER B O 1
ATOM 2376 N N . LYS B 1 78 ? -61.430 -26.097 37.595 1.00 64.43 74 LYS B N 1
ATOM 2377 C CA . LYS B 1 78 ? -60.161 -26.128 38.304 1.00 66.08 74 LYS B CA 1
ATOM 2378 C C . LYS B 1 78 ? -60.265 -27.034 39.527 1.00 71.23 74 LYS B C 1
ATOM 2379 O O . LYS B 1 78 ? -61.322 -27.141 40.160 1.00 70.52 74 LYS B O 1
ATOM 2385 N N . GLU B 1 79 ? -59.149 -27.686 39.860 1.00 72.79 75 GLU B N 1
ATOM 2386 C CA . GLU B 1 79 ? -59.121 -28.591 41.002 1.00 69.56 75 GLU B CA 1
ATOM 2387 C C . GLU B 1 79 ? -59.171 -27.807 42.308 1.00 68.24 75 GLU B C 1
ATOM 2388 O O . GLU B 1 79 ? -58.479 -26.797 42.465 1.00 72.15 75 GLU B O 1
ATOM 2390 N N . LYS B 1 80 ? -60.002 -28.275 43.241 1.00 67.69 76 LYS B N 1
ATOM 2391 C CA . LYS B 1 80 ? -60.075 -27.755 44.610 1.00 67.54 76 LYS B CA 1
ATOM 2392 C C . LYS B 1 80 ? -60.279 -26.235 44.618 1.00 69.72 76 LYS B C 1
ATOM 2393 O O . LYS B 1 80 ? -59.406 -25.458 45.007 1.00 72.52 76 LYS B O 1
ATOM 2395 N N . SER B 1 81 ? -61.480 -25.831 44.179 1.00 71.88 77 SER B N 1
ATOM 2396 C CA . SER B 1 81 ? -61.785 -24.426 43.922 1.00 65.87 77 SER B CA 1
ATOM 2397 C C . SER B 1 81 ? -63.131 -23.999 44.503 1.00 62.03 77 SER B C 1
ATOM 2398 O O . SER B 1 81 ? -63.649 -22.939 44.133 1.00 56.67 77 SER B O 1
ATOM 2401 N N . GLU B 1 82 ? -63.702 -24.792 45.412 1.00 60.32 78 GLU B N 1
ATOM 2402 C CA . GLU B 1 82 ? -65.051 -24.523 45.900 1.00 57.79 78 GLU B CA 1
ATOM 2403 C C . GLU B 1 82 ? -65.210 -23.099 46.428 1.00 55.44 78 GLU B C 1
ATOM 2404 O O . GLU B 1 82 ? -66.297 -22.517 46.319 1.00 54.28 78 GLU B O 1
ATOM 2406 N N . HIS B 1 83 ? -64.144 -22.507 46.971 1.00 50.90 79 HIS B N 1
ATOM 2407 C CA . HIS B 1 83 ? -64.292 -21.206 47.620 1.00 55.54 79 HIS B CA 1
ATOM 2408 C C . HIS B 1 83 ? -64.434 -20.079 46.600 1.00 54.43 79 HIS B C 1
ATOM 2409 O O . HIS B 1 83 ? -65.225 -19.147 46.800 1.00 50.44 79 HIS B O 1
ATOM 2416 N N . GLN B 1 84 ? -63.658 -20.132 45.514 1.00 55.44 80 GLN B N 1
ATOM 2417 C CA . GLN B 1 84 ? -63.785 -19.126 44.466 1.00 54.18 80 GLN B CA 1
ATOM 2418 C C . GLN B 1 84 ? -65.111 -19.257 43.736 1.00 49.89 80 GLN B C 1
ATOM 2419 O O . GLN B 1 84 ? -65.694 -18.248 43.318 1.00 47.90 80 GLN B O 1
ATOM 2425 N N . VAL B 1 85 ? -65.597 -20.490 43.586 1.00 49.84 81 VAL B N 1
ATOM 2426 C CA . VAL B 1 85 ? -66.862 -20.738 42.904 1.00 51.01 81 VAL B CA 1
ATOM 2427 C C . VAL B 1 85 ? -68.024 -20.135 43.684 1.00 43.28 81 VAL B C 1
ATOM 2428 O O . VAL B 1 85 ? -68.943 -19.562 43.093 1.00 44.51 81 VAL B O 1
ATOM 2432 N N . GLU B 1 86 ? -68.000 -20.237 45.017 1.00 45.62 82 GLU B N 1
ATOM 2433 C CA . GLU B 1 86 ? -69.045 -19.602 45.816 1.00 50.23 82 GLU B CA 1
ATOM 2434 C C . GLU B 1 86 ? -68.994 -18.095 45.657 1.00 47.44 82 GLU B C 1
ATOM 2435 O O . GLU B 1 86 ? -70.036 -17.423 45.642 1.00 51.20 82 GLU B O 1
ATOM 2441 N N . LEU B 1 87 ? -67.783 -17.546 45.551 1.00 48.24 83 LEU B N 1
ATOM 2442 C CA . LEU B 1 87 ? -67.637 -16.102 45.443 1.00 49.88 83 LEU B CA 1
ATOM 2443 C C . LEU B 1 87 ? -68.218 -15.596 44.129 1.00 46.70 83 LEU B C 1
ATOM 2444 O O . LEU B 1 87 ? -68.999 -14.638 44.114 1.00 44.42 83 LEU B O 1
ATOM 2449 N N . ILE B 1 88 ? -67.862 -16.238 43.019 1.00 44.07 84 ILE B N 1
ATOM 2450 C CA . ILE B 1 88 ? -68.334 -15.788 41.718 1.00 44.40 84 ILE B CA 1
ATOM 2451 C C . ILE B 1 88 ? -69.865 -15.926 41.633 1.00 44.04 84 ILE B C 1
ATOM 2452 O O . ILE B 1 88 ? -70.563 -15.007 41.187 1.00 39.27 84 ILE B O 1
ATOM 2466 N N . SER B 1 90 ? -72.118 -16.013 43.960 1.00 45.57 86 SER B N 1
ATOM 2467 C CA . SER B 1 90 ? -72.739 -15.000 44.794 1.00 44.56 86 SER B CA 1
ATOM 2468 C C . SER B 1 90 ? -72.710 -13.627 44.090 1.00 45.50 86 SER B C 1
ATOM 2469 O O . SER B 1 90 ? -73.715 -12.905 44.063 1.00 38.57 86 SER B O 1
ATOM 2472 N N . TYR B 1 91 ? -71.555 -13.293 43.502 1.00 40.52 87 TYR B N 1
ATOM 2473 C CA . TYR B 1 91 ? -71.429 -12.060 42.721 1.00 43.02 87 TYR B CA 1
ATOM 2474 C C . TYR B 1 91 ? -72.389 -12.052 41.538 1.00 39.68 87 TYR B C 1
ATOM 2475 O O . TYR B 1 91 ? -73.043 -11.040 41.262 1.00 38.69 87 TYR B O 1
ATOM 2484 N N . ARG B 1 92 ? -72.475 -13.175 40.815 1.00 38.80 88 ARG B N 1
ATOM 2485 C CA . ARG B 1 92 ? -73.403 -13.258 39.694 1.00 36.92 88 ARG B CA 1
ATOM 2486 C C . ARG B 1 92 ? -74.844 -13.057 40.153 1.00 40.84 88 ARG B C 1
ATOM 2487 O O . ARG B 1 92 ? -75.640 -12.420 39.454 1.00 42.42 88 ARG B O 1
ATOM 2495 N N . SER B 1 93 ? -75.198 -13.564 41.337 1.00 40.16 89 SER B N 1
ATOM 2496 C CA . SER B 1 93 ? -76.582 -13.446 41.784 1.00 38.10 89 SER B CA 1
ATOM 2497 C C . SER B 1 93 ? -76.950 -11.995 42.045 1.00 38.81 89 SER B C 1
ATOM 2498 O O . SER B 1 93 ? -78.069 -11.558 41.732 1.00 35.86 89 SER B O 1
ATOM 2501 N N . LYS B 1 94 ? -76.024 -11.226 42.615 1.00 37.87 90 LYS B N 1
ATOM 2502 C CA . LYS B 1 94 ? -76.273 -9.795 42.742 1.00 36.57 90 LYS B CA 1
ATOM 2503 C C . LYS B 1 94 ? -76.630 -9.176 41.390 1.00 39.97 90 LYS B C 1
ATOM 2504 O O . LYS B 1 94 ? -77.582 -8.388 41.292 1.00 34.87 90 LYS B O 1
ATOM 2510 N N . ILE B 1 95 ? -75.904 -9.554 40.325 1.00 38.73 91 ILE B N 1
ATOM 2511 C CA . ILE B 1 95 ? -76.187 -8.995 39.001 1.00 37.85 91 ILE B CA 1
ATOM 2512 C C . ILE B 1 95 ? -77.548 -9.467 38.499 1.00 34.46 91 ILE B C 1
ATOM 2513 O O . ILE B 1 95 ? -78.344 -8.673 37.982 1.00 36.39 91 ILE B O 1
ATOM 2518 N N . GLU B 1 96 ? -77.842 -10.757 38.656 1.00 35.31 92 GLU B N 1
ATOM 2519 C CA . GLU B 1 96 ? -79.159 -11.273 38.290 1.00 35.58 92 GLU B CA 1
ATOM 2520 C C . GLU B 1 96 ? -80.269 -10.519 39.005 1.00 35.31 92 GLU B C 1
ATOM 2521 O O . GLU B 1 96 ? -81.314 -10.233 38.406 1.00 36.31 92 GLU B O 1
ATOM 2527 N N . THR B 1 97 ? -80.062 -10.172 40.280 1.00 37.10 93 THR B N 1
ATOM 2528 C CA . THR B 1 97 ? -81.082 -9.394 40.985 1.00 35.74 93 THR B CA 1
ATOM 2529 C C . THR B 1 97 ? -81.315 -8.056 40.298 1.00 38.31 93 THR B C 1
ATOM 2530 O O . THR B 1 97 ? -82.465 -7.628 40.128 1.00 37.32 93 THR B O 1
ATOM 2534 N N . GLU B 1 98 ? -80.230 -7.375 39.901 1.00 37.40 94 GLU B N 1
ATOM 2535 C CA . GLU B 1 98 ? -80.382 -6.096 39.215 1.00 33.64 94 GLU B CA 1
ATOM 2536 C C . GLU B 1 98 ? -81.073 -6.292 37.872 1.00 32.77 94 GLU B C 1
ATOM 2537 O O . GLU B 1 98 ? -81.984 -5.539 37.514 1.00 34.08 94 GLU B O 1
ATOM 2543 N N . LEU B 1 99 ? -80.660 -7.316 37.124 1.00 36.87 95 LEU B N 1
ATOM 2544 C CA . LEU B 1 99 ? -81.315 -7.630 35.859 1.00 36.14 95 LEU B CA 1
ATOM 2545 C C . LEU B 1 99 ? -82.811 -7.809 36.045 1.00 32.83 95 LEU B C 1
ATOM 2546 O O . LEU B 1 99 ? -83.612 -7.312 35.243 1.00 31.03 95 LEU B O 1
ATOM 2551 N N . THR B 1 100 ? -83.208 -8.521 37.100 1.00 36.29 96 THR B N 1
ATOM 2552 C CA . THR B 1 100 ? -84.628 -8.750 37.348 1.00 33.90 96 THR B CA 1
ATOM 2553 C C . THR B 1 100 ? -85.339 -7.449 37.686 1.00 33.42 96 THR B C 1
ATOM 2554 O O . THR B 1 100 ? -86.430 -7.174 37.169 1.00 34.30 96 THR B O 1
ATOM 2558 N N . LYS B 1 101 ? -84.734 -6.628 38.554 1.00 32.67 97 LYS B N 1
ATOM 2559 C CA . LYS B 1 101 ? -85.398 -5.392 38.950 1.00 29.28 97 LYS B CA 1
ATOM 2560 C C . LYS B 1 101 ? -85.569 -4.464 37.758 1.00 38.12 97 LYS B C 1
ATOM 2561 O O . LYS B 1 101 ? -86.620 -3.830 37.614 1.00 38.44 97 LYS B O 1
ATOM 2563 N N . ILE B 1 102 ? -84.566 -4.399 36.867 1.00 35.84 98 ILE B N 1
ATOM 2564 C CA . ILE B 1 102 ? -84.651 -3.476 35.735 1.00 35.25 98 ILE B CA 1
ATOM 2565 C C . ILE B 1 102 ? -85.704 -3.939 34.733 1.00 34.09 98 ILE B C 1
ATOM 2566 O O . ILE B 1 102 ? -86.516 -3.138 34.250 1.00 35.26 98 ILE B O 1
ATOM 2571 N N . SER B 1 103 ? -85.668 -5.224 34.367 1.00 31.73 99 SER B N 1
ATOM 2572 C CA . SER B 1 103 ? -86.629 -5.763 33.414 1.00 31.64 99 SER B CA 1
ATOM 2573 C C . SER B 1 103 ? -88.065 -5.644 33.938 1.00 40.12 99 SER B C 1
ATOM 2574 O O . SER B 1 103 ? -88.963 -5.175 33.222 1.00 39.31 99 SER B O 1
ATOM 2577 N N . ASP B 1 104 ? -88.304 -6.041 35.193 1.00 36.83 100 ASP B N 1
ATOM 2578 C CA . ASP B 1 104 ? -89.629 -5.831 35.779 1.00 38.15 100 ASP B CA 1
ATOM 2579 C C . ASP B 1 104 ? -90.039 -4.359 35.705 1.00 41.69 100 ASP B C 1
ATOM 2580 O O . ASP B 1 104 ? -91.209 -4.038 35.442 1.00 38.81 100 ASP B O 1
ATOM 2585 N N . ASP B 1 105 ? -89.088 -3.446 35.915 1.00 38.07 101 ASP B N 1
ATOM 2586 C CA . ASP B 1 105 ? -89.435 -2.029 35.908 1.00 34.35 101 ASP B CA 1
ATOM 2587 C C . ASP B 1 105 ? -89.966 -1.600 34.545 1.00 40.32 101 ASP B C 1
ATOM 2588 O O . ASP B 1 105 ? -91.020 -0.959 34.454 1.00 41.08 101 ASP B O 1
ATOM 2593 N N . ILE B 1 106 ? -89.260 -1.952 33.462 1.00 41.48 102 ILE B N 1
ATOM 2594 C CA . ILE B 1 106 ? -89.728 -1.525 32.142 1.00 39.24 102 ILE B CA 1
ATOM 2595 C C . ILE B 1 106 ? -90.961 -2.328 31.720 1.00 38.45 102 ILE B C 1
ATOM 2596 O O . ILE B 1 106 ? -91.910 -1.768 31.155 1.00 38.92 102 ILE B O 1
ATOM 2601 N N . LEU B 1 107 ? -90.977 -3.638 32.000 1.00 32.65 103 LEU B N 1
ATOM 2602 C CA . LEU B 1 107 ? -92.153 -4.456 31.696 1.00 35.75 103 LEU B CA 1
ATOM 2603 C C . LEU B 1 107 ? -93.411 -3.888 32.346 1.00 39.08 103 LEU B C 1
ATOM 2604 O O . LEU B 1 107 ? -94.460 -3.774 31.708 1.00 40.23 103 LEU B O 1
ATOM 2609 N N . SER B 1 108 ? -93.325 -3.513 33.616 1.00 39.79 104 SER B N 1
ATOM 2610 C CA . SER B 1 108 ? -94.491 -2.954 34.286 1.00 35.74 104 SER B CA 1
ATOM 2611 C C . SER B 1 108 ? -94.941 -1.650 33.632 1.00 44.35 104 SER B C 1
ATOM 2612 O O . SER B 1 108 ? -96.142 -1.354 33.572 1.00 41.86 104 SER B O 1
ATOM 2615 N N . VAL B 1 109 ? -93.991 -0.848 33.151 1.00 39.58 105 VAL B N 1
ATOM 2616 C CA . VAL B 1 109 ? -94.344 0.370 32.431 1.00 44.12 105 VAL B CA 1
ATOM 2617 C C . VAL B 1 109 ? -94.979 0.034 31.081 1.00 43.74 105 VAL B C 1
ATOM 2618 O O . VAL B 1 109 ? -95.917 0.707 30.640 1.00 43.77 105 VAL B O 1
ATOM 2622 N N . LEU B 1 110 ? -94.474 -1.007 30.402 1.00 42.40 106 LEU B N 1
ATOM 2623 C CA . LEU B 1 110 ? -95.052 -1.432 29.128 1.00 38.79 106 LEU B CA 1
ATOM 2624 C C . LEU B 1 110 ? -96.484 -1.939 29.310 1.00 47.18 106 LEU B C 1
ATOM 2625 O O . LEU B 1 110 ? -97.369 -1.676 28.478 1.00 44.09 106 LEU B O 1
ATOM 2630 N N . ASP B 1 111 ? -96.728 -2.671 30.397 1.00 42.85 107 ASP B N 1
ATOM 2631 C CA . ASP B 1 111 ? -98.035 -3.267 30.607 1.00 47.25 107 ASP B CA 1
ATOM 2632 C C . ASP B 1 111 ? -99.055 -2.217 31.033 1.00 45.09 107 ASP B C 1
ATOM 2633 O O . ASP B 1 111 ? -100.163 -2.180 30.498 1.00 49.46 107 ASP B O 1
ATOM 2638 N N . SER B 1 112 ? -98.681 -1.320 31.945 1.00 46.40 108 SER B N 1
ATOM 2639 C CA . SER B 1 112 ? -99.618 -0.335 32.475 1.00 48.47 108 SER B CA 1
ATOM 2640 C C . SER B 1 112 ? -99.874 0.835 31.528 1.00 50.46 108 SER B C 1
ATOM 2641 O O . SER B 1 112 ? -100.963 1.417 31.560 1.00 48.87 108 SER B O 1
ATOM 2644 N N . HIS B 1 113 ? -98.896 1.228 30.715 1.00 48.29 109 HIS B N 1
ATOM 2645 C CA . HIS B 1 113 ? -99.001 2.522 30.049 1.00 49.10 109 HIS B CA 1
ATOM 2646 C C . HIS B 1 113 ? -98.711 2.484 28.550 1.00 48.31 109 HIS B C 1
ATOM 2647 O O . HIS B 1 113 ? -99.491 3.003 27.746 1.00 49.61 109 HIS B O 1
ATOM 2654 N N . LEU B 1 114 ? -97.591 1.894 28.151 1.00 46.29 110 LEU B N 1
ATOM 2655 C CA . LEU B 1 114 ? -97.172 2.063 26.764 1.00 50.78 110 LEU B CA 1
ATOM 2656 C C . LEU B 1 114 ? -97.997 1.198 25.819 1.00 50.18 110 LEU B C 1
ATOM 2657 O O . LEU B 1 114 ? -98.518 1.694 24.813 1.00 49.04 110 LEU B O 1
ATOM 2662 N N . ILE B 1 115 ? -98.123 -0.096 26.119 1.00 46.82 111 ILE B N 1
ATOM 2663 C CA . ILE B 1 115 ? -98.942 -0.964 25.271 1.00 48.01 111 ILE B CA 1
ATOM 2664 C C . ILE B 1 115 ? -100.404 -0.527 25.255 1.00 48.33 111 ILE B C 1
ATOM 2665 O O . ILE B 1 115 ? -100.964 -0.370 24.157 1.00 47.47 111 ILE B O 1
ATOM 2670 N N . PRO B 1 116 ? -101.070 -0.273 26.398 1.00 47.50 112 PRO B N 1
ATOM 2671 C CA . PRO B 1 116 ? -102.495 0.117 26.329 1.00 52.14 112 PRO B CA 1
ATOM 2672 C C . PRO B 1 116 ? -102.760 1.429 25.599 1.00 53.96 112 PRO B C 1
ATOM 2673 O O . PRO B 1 116 ? -103.793 1.556 24.930 1.00 54.32 112 PRO B O 1
ATOM 2677 N N . SER B 1 117 ? -101.875 2.415 25.713 1.00 54.61 113 SER B N 1
ATOM 2678 C CA . SER B 1 117 ? -102.107 3.715 25.097 1.00 56.85 113 SER B CA 1
ATOM 2679 C C . SER B 1 117 ? -101.637 3.787 23.648 1.00 57.70 113 SER B C 1
ATOM 2680 O O . SER B 1 117 ? -101.729 4.855 23.038 1.00 65.15 113 SER B O 1
ATOM 2683 N N . ALA B 1 118 ? -101.158 2.683 23.079 1.00 57.96 114 ALA B N 1
ATOM 2684 C CA . ALA B 1 118 ? -100.591 2.682 21.735 1.00 60.22 114 ALA B CA 1
ATOM 2685 C C . ALA B 1 118 ? -101.697 2.763 20.686 1.00 64.37 114 ALA B C 1
ATOM 2686 O O . ALA B 1 118 ? -102.505 1.835 20.552 1.00 62.58 114 ALA B O 1
ATOM 2688 N N . THR B 1 119 ? -101.723 3.853 19.920 1.00 62.03 115 THR B N 1
ATOM 2689 C CA . THR B 1 119 ? -102.708 3.979 18.853 1.00 65.87 115 THR B CA 1
ATOM 2690 C C . THR B 1 119 ? -102.146 3.557 17.500 1.00 68.95 115 THR B C 1
ATOM 2691 O O . THR B 1 119 ? -102.721 2.682 16.840 1.00 72.35 115 THR B O 1
ATOM 2695 N N . THR B 1 120 ? -101.024 4.150 17.095 1.00 68.41 116 THR B N 1
ATOM 2696 C CA . THR B 1 120 ? -100.331 3.773 15.870 1.00 60.93 116 THR B CA 1
ATOM 2697 C C . THR B 1 120 ? -99.998 2.282 15.867 1.00 63.86 116 THR B C 1
ATOM 2698 O O . THR B 1 120 ? -99.636 1.708 16.893 1.00 66.71 116 THR B O 1
ATOM 2702 N N . GLY B 1 121 ? -100.128 1.643 14.704 1.00 66.44 117 GLY B N 1
ATOM 2703 C CA . GLY B 1 121 ? -99.721 0.255 14.591 1.00 58.68 117 GLY B CA 1
ATOM 2704 C C . GLY B 1 121 ? -98.218 0.053 14.663 1.00 60.70 117 GLY B C 1
ATOM 2705 O O . GLY B 1 121 ? -97.748 -1.007 15.094 1.00 59.15 117 GLY B O 1
ATOM 2706 N N . GLU B 1 122 ? -97.444 1.043 14.218 1.00 60.49 118 GLU B N 1
ATOM 2707 C CA . GLU B 1 122 ? -95.988 0.951 14.302 1.00 60.31 118 GLU B CA 1
ATOM 2708 C C . GLU B 1 122 ? -95.522 0.905 15.756 1.00 58.51 118 GLU B C 1
ATOM 2709 O O . GLU B 1 122 ? -94.717 0.045 16.139 1.00 54.76 118 GLU B O 1
ATOM 2715 N N . SER B 1 123 ? -96.018 1.828 16.585 1.00 59.96 119 SER B N 1
ATOM 2716 C CA . SER B 1 123 ? -95.695 1.782 18.005 1.00 58.60 119 SER B CA 1
ATOM 2717 C C . SER B 1 123 ? -96.307 0.570 18.701 1.00 55.91 119 SER B C 1
ATOM 2718 O O . SER B 1 123 ? -95.847 0.200 19.785 1.00 54.65 119 SER B O 1
ATOM 2721 N N . LYS B 1 124 ? -97.327 -0.060 18.113 1.00 57.09 120 LYS B N 1
ATOM 2722 C CA . LYS B 1 124 ? -97.785 -1.343 18.635 1.00 52.84 120 LYS B CA 1
ATOM 2723 C C . LYS B 1 124 ? -96.695 -2.396 18.503 1.00 46.11 120 LYS B C 1
ATOM 2724 O O . LYS B 1 124 ? -96.390 -3.115 19.459 1.00 44.74 120 LYS B O 1
ATOM 2730 N N . VAL B 1 125 ? -96.098 -2.502 17.313 1.00 48.18 121 VAL B N 1
ATOM 2731 C CA . VAL B 1 125 ? -95.050 -3.493 17.076 1.00 49.69 121 VAL B CA 1
ATOM 2732 C C . VAL B 1 125 ? -93.809 -3.177 17.903 1.00 46.47 121 VAL B C 1
ATOM 2733 O O . VAL B 1 125 ? -93.133 -4.083 18.405 1.00 44.77 121 VAL B O 1
ATOM 2737 N N . PHE B 1 126 ? -93.498 -1.890 18.062 1.00 44.34 122 PHE B N 1
ATOM 2738 C CA . PHE B 1 126 ? -92.366 -1.470 18.880 1.00 49.79 122 PHE B CA 1
ATOM 2739 C C . PHE B 1 126 ? -92.525 -1.940 20.322 1.00 47.20 122 PHE B C 1
ATOM 2740 O O . PHE B 1 126 ? -91.654 -2.630 20.870 1.00 45.31 122 PHE B O 1
ATOM 2748 N N . TYR B 1 127 ? -93.644 -1.573 20.952 1.00 45.09 123 TYR B N 1
ATOM 2749 C CA . TYR B 1 127 ? -93.847 -1.876 22.365 1.00 45.49 123 TYR B CA 1
ATOM 2750 C C . TYR B 1 127 ? -93.939 -3.378 22.628 1.00 39.93 123 TYR B C 1
ATOM 2751 O O . TYR B 1 127 ? -93.426 -3.863 23.642 1.00 39.94 123 TYR B O 1
ATOM 2760 N N . TYR B 1 128 ? -94.575 -4.138 21.734 1.00 40.40 124 TYR B N 1
ATOM 2761 C CA . TYR B 1 128 ? -94.648 -5.580 21.968 1.00 39.98 124 TYR B CA 1
ATOM 2762 C C . TYR B 1 128 ? -93.302 -6.244 21.720 1.00 41.13 124 TYR B C 1
ATOM 2763 O O . TYR B 1 128 ? -92.941 -7.206 22.412 1.00 39.62 124 TYR B O 1
ATOM 2772 N N . LYS B 1 129 ? -92.544 -5.751 20.732 1.00 42.24 125 LYS B N 1
ATOM 2773 C CA . LYS B 1 129 ? -91.191 -6.261 20.532 1.00 38.27 125 LYS B CA 1
ATOM 2774 C C . LYS B 1 129 ? -90.334 -5.981 21.757 1.00 36.43 125 LYS B C 1
ATOM 2775 O O . LYS B 1 129 ? -89.594 -6.854 22.222 1.00 37.59 125 LYS B O 1
ATOM 2781 N N . MET B 1 130 ? -90.461 -4.779 22.316 1.00 37.10 126 MET B N 1
ATOM 2782 C CA . MET B 1 130 ? -89.747 -4.424 23.540 1.00 39.20 126 MET B CA 1
ATOM 2783 C C . MET B 1 130 ? -90.132 -5.343 24.703 1.00 41.28 126 MET B C 1
ATOM 2784 O O . MET B 1 130 ? -89.266 -5.821 25.449 1.00 35.41 126 MET B O 1
ATOM 2789 N N . LYS B 1 131 ? -91.437 -5.596 24.876 1.00 38.34 127 LYS B N 1
ATOM 2790 C CA . LYS B 1 131 ? -91.883 -6.542 25.896 1.00 33.74 127 LYS B CA 1
ATOM 2791 C C . LYS B 1 131 ? -91.277 -7.930 25.666 1.00 32.17 127 LYS B C 1
ATOM 2792 O O . LYS B 1 131 ? -90.747 -8.553 26.596 1.00 31.90 127 LYS B O 1
ATOM 2798 N N . GLY B 1 132 ? -91.317 -8.422 24.426 1.00 32.93 128 GLY B N 1
ATOM 2799 C CA . GLY B 1 132 ? -90.662 -9.688 24.120 1.00 29.91 128 GLY B CA 1
ATOM 2800 C C . GLY B 1 132 ? -89.166 -9.681 24.397 1.00 38.43 128 GLY B C 1
ATOM 2801 O O . GLY B 1 132 ? -88.604 -10.701 24.812 1.00 37.06 128 GLY B O 1
ATOM 2802 N N . ASP B 1 133 ? -88.501 -8.533 24.183 1.00 33.44 129 ASP B N 1
ATOM 2803 C CA . ASP B 1 133 ? -87.076 -8.420 24.482 1.00 33.69 129 ASP B CA 1
ATOM 2804 C C . ASP B 1 133 ? -86.809 -8.597 25.973 1.00 34.48 129 ASP B C 1
ATOM 2805 O O . ASP B 1 133 ? -85.940 -9.377 26.378 1.00 33.07 129 ASP B O 1
ATOM 2810 N N . TYR B 1 134 ? -87.542 -7.873 26.815 1.00 34.93 130 TYR B N 1
ATOM 2811 C CA . TYR B 1 134 ? -87.194 -7.896 28.230 1.00 31.74 130 TYR B CA 1
ATOM 2812 C C . TYR B 1 134 ? -87.619 -9.188 28.922 1.00 37.49 130 TYR B C 1
ATOM 2813 O O . TYR B 1 134 ? -86.937 -9.625 29.864 1.00 37.67 130 TYR B O 1
ATOM 2822 N N . HIS B 1 135 ? -88.706 -9.830 28.466 1.00 35.36 131 HIS B N 1
ATOM 2823 C CA . HIS B 1 135 ? -88.980 -11.186 28.926 1.00 37.04 131 HIS B CA 1
ATOM 2824 C C . HIS B 1 135 ? -87.864 -12.123 28.487 1.00 34.06 131 HIS B C 1
ATOM 2825 O O . HIS B 1 135 ? -87.445 -13.003 29.248 1.00 39.63 131 HIS B O 1
ATOM 2832 N N . ARG B 1 136 ? -87.352 -11.939 27.267 1.00 30.36 132 ARG B N 1
ATOM 2833 C CA . ARG B 1 136 ? -86.217 -12.746 26.814 1.00 33.45 132 ARG B CA 1
ATOM 2834 C C . ARG B 1 136 ? -84.979 -12.542 27.700 1.00 34.21 132 ARG B C 1
ATOM 2835 O O . ARG B 1 136 ? -84.301 -13.515 28.064 1.00 32.61 132 ARG B O 1
ATOM 2843 N N . TYR B 1 137 ? -84.658 -11.290 28.057 1.00 32.17 133 TYR B N 1
ATOM 2844 C CA . TYR B 1 137 ? -83.506 -11.065 28.934 1.00 35.30 133 TYR B CA 1
ATOM 2845 C C . TYR B 1 137 ? -83.669 -11.796 30.266 1.00 37.50 133 TYR B C 1
ATOM 2846 O O . TYR B 1 137 ? -82.704 -12.367 30.788 1.00 36.47 133 TYR B O 1
ATOM 2855 N N . LEU B 1 138 ? -84.884 -11.783 30.834 1.00 36.19 134 LEU B N 1
ATOM 2856 C CA . LEU B 1 138 ? -85.173 -12.610 32.005 1.00 34.58 134 LEU B CA 1
ATOM 2857 C C . LEU B 1 138 ? -84.877 -14.087 31.741 1.00 35.35 134 LEU B C 1
ATOM 2858 O O . LEU B 1 138 ? -84.175 -14.737 32.524 1.00 37.40 134 LEU B O 1
ATOM 2863 N N . ALA B 1 139 ? -85.402 -14.637 30.641 1.00 29.71 135 ALA B N 1
ATOM 2864 C CA . ALA B 1 139 ? -85.195 -16.052 30.335 1.00 34.32 135 ALA B CA 1
ATOM 2865 C C . ALA B 1 139 ? -83.727 -16.411 30.078 1.00 44.14 135 ALA B C 1
ATOM 2866 O O . ALA B 1 139 ? -83.395 -17.602 30.061 1.00 45.81 135 ALA B O 1
ATOM 2868 N N . GLU B 1 140 ? -82.850 -15.420 29.878 1.00 37.43 136 GLU B N 1
ATOM 2869 C CA . GLU B 1 140 ? -81.434 -15.699 29.646 1.00 36.37 136 GLU B CA 1
ATOM 2870 C C . GLU B 1 140 ? -80.765 -16.299 30.881 1.00 37.38 136 GLU B C 1
ATOM 2871 O O . GLU B 1 140 ? -79.914 -17.185 30.756 1.00 38.45 136 GLU B O 1
ATOM 2877 N N . PHE B 1 141 ? -81.129 -15.832 32.081 1.00 41.36 137 PHE B N 1
ATOM 2878 C CA . PHE B 1 141 ? -80.489 -16.254 33.324 1.00 41.10 137 PHE B CA 1
ATOM 2879 C C . PHE B 1 141 ? -81.435 -16.925 34.323 1.00 42.89 137 PHE B C 1
ATOM 2880 O O . PHE B 1 141 ? -80.965 -17.461 35.336 1.00 40.48 137 PHE B O 1
ATOM 2888 N N . SER B 1 142 ? -82.738 -16.898 34.088 1.00 42.07 138 SER B N 1
ATOM 2889 C CA . SER B 1 142 ? -83.674 -17.429 35.066 1.00 48.50 138 SER B CA 1
ATOM 2890 C C . SER B 1 142 ? -83.748 -18.947 34.970 1.00 49.85 138 SER B C 1
ATOM 2891 O O . SER B 1 142 ? -83.397 -19.556 33.955 1.00 50.26 138 SER B O 1
ATOM 2894 N N . SER B 1 143 ? -84.205 -19.563 36.054 1.00 53.95 139 SER B N 1
ATOM 2895 C CA . SER B 1 143 ? -84.313 -21.010 36.109 1.00 55.10 139 SER B CA 1
ATOM 2896 C C . SER B 1 143 ? -85.714 -21.398 36.552 1.00 57.28 139 SER B C 1
ATOM 2897 O O . SER B 1 143 ? -86.451 -20.605 37.141 1.00 55.37 139 SER B O 1
ATOM 2900 N N . GLY B 1 144 ? -86.075 -22.636 36.230 1.00 62.07 140 GLY B N 1
ATOM 2901 C CA . GLY B 1 144 ? -87.300 -23.199 36.760 1.00 59.37 140 GLY B CA 1
ATOM 2902 C C . GLY B 1 144 ? -88.523 -22.583 36.120 1.00 55.85 140 GLY B C 1
ATOM 2903 O O . GLY B 1 144 ? -88.567 -22.305 34.915 1.00 54.52 140 GLY B O 1
ATOM 2904 N N . ASP B 1 145 ? -89.533 -22.362 36.948 1.00 56.92 141 ASP B N 1
ATOM 2905 C CA . ASP B 1 145 ? -90.800 -21.862 36.441 1.00 62.04 141 ASP B CA 1
ATOM 2906 C C . ASP B 1 145 ? -90.728 -20.374 36.114 1.00 55.67 141 ASP B C 1
ATOM 2907 O O . ASP B 1 145 ? -91.455 -19.902 35.231 1.00 56.25 141 ASP B O 1
ATOM 2912 N N . ALA B 1 146 ? -89.843 -19.625 36.776 1.00 53.98 142 ALA B N 1
ATOM 2913 C CA . ALA B 1 146 ? -89.626 -18.243 36.360 1.00 54.87 142 ALA B CA 1
ATOM 2914 C C . ALA B 1 146 ? -89.001 -18.170 34.968 1.00 48.71 142 ALA B C 1
ATOM 2915 O O . ALA B 1 146 ? -89.240 -17.206 34.235 1.00 45.02 142 ALA B O 1
ATOM 2917 N N . ARG B 1 147 ? -88.209 -19.172 34.584 1.00 49.93 143 ARG B N 1
ATOM 2918 C CA . ARG B 1 147 ? -87.732 -19.227 33.209 1.00 48.04 143 ARG B CA 1
ATOM 2919 C C . ARG B 1 147 ? -88.864 -19.572 32.252 1.00 50.45 143 ARG B C 1
ATOM 2920 O O . ARG B 1 147 ? -88.998 -18.955 31.187 1.00 50.63 143 ARG B O 1
ATOM 2928 N N . GLU B 1 148 ? -89.688 -20.557 32.614 1.00 52.57 144 GLU B N 1
ATOM 2929 C CA . GLU B 1 148 ? -90.828 -20.918 31.777 1.00 53.49 144 GLU B CA 1
ATOM 2930 C C . GLU B 1 148 ? -91.766 -19.730 31.585 1.00 48.83 144 GLU B C 1
ATOM 2931 O O . GLU B 1 148 ? -92.180 -19.431 30.457 1.00 49.97 144 GLU B O 1
ATOM 2937 N N . LYS B 1 149 ? -92.084 -19.018 32.672 1.00 41.37 145 LYS B N 1
ATOM 2938 C CA . LYS B 1 149 ? -92.971 -17.860 32.567 1.00 46.83 145 LYS B CA 1
ATOM 2939 C C . LYS B 1 149 ? -92.388 -16.770 31.661 1.00 50.80 145 LYS B C 1
ATOM 2940 O O . LYS B 1 149 ? -93.133 -16.092 30.937 1.00 47.88 145 LYS B O 1
ATOM 2942 N N . ALA B 1 150 ? -91.062 -16.574 31.692 1.00 42.78 146 ALA B N 1
ATOM 2943 C CA . ALA B 1 150 ? -90.454 -15.540 30.855 1.00 44.47 146 ALA B CA 1
ATOM 2944 C C . ALA B 1 150 ? -90.415 -15.967 29.394 1.00 41.99 146 ALA B C 1
ATOM 2945 O O . ALA B 1 150 ? -90.716 -15.169 28.499 1.00 39.70 146 ALA B O 1
ATOM 2947 N N . THR B 1 151 ? -90.053 -17.225 29.139 1.00 41.41 147 THR B N 1
ATOM 2948 C CA . THR B 1 151 ? -90.106 -17.766 27.785 1.00 42.75 147 THR B CA 1
ATOM 2949 C C . THR B 1 151 ? -91.494 -17.593 27.172 1.00 47.29 147 THR B C 1
ATOM 2950 O O . THR B 1 151 ? -91.639 -17.031 26.077 1.00 46.21 147 THR B O 1
ATOM 2954 N N . ASN B 1 152 ? -92.536 -18.044 27.882 1.00 45.83 148 ASN B N 1
ATOM 2955 C CA . ASN B 1 152 ? -93.882 -18.010 27.323 1.00 42.20 148 ASN B CA 1
ATOM 2956 C C . ASN B 1 152 ? -94.328 -16.582 27.045 1.00 39.99 148 ASN B C 1
ATOM 2957 O O . ASN B 1 152 ? -94.859 -16.285 25.965 1.00 38.44 148 ASN B O 1
ATOM 2962 N N . ALA B 1 153 ? -94.137 -15.681 28.018 1.00 43.08 149 ALA B N 1
ATOM 2963 C CA . ALA B 1 153 ? -94.542 -14.290 27.824 1.00 40.10 149 ALA B CA 1
ATOM 2964 C C . ALA B 1 153 ? -93.712 -13.609 26.742 1.00 40.19 149 ALA B C 1
ATOM 2965 O O . ALA B 1 153 ? -94.207 -12.699 26.058 1.00 37.90 149 ALA B O 1
ATOM 2967 N N . SER B 1 154 ? -92.465 -14.049 26.550 1.00 38.49 150 SER B N 1
ATOM 2968 C CA . SER B 1 154 ? -91.643 -13.481 25.486 1.00 43.02 150 SER B CA 1
ATOM 2969 C C . SER B 1 154 ? -92.149 -13.924 24.117 1.00 41.53 150 SER B C 1
ATOM 2970 O O . SER B 1 154 ? -92.297 -13.106 23.195 1.00 37.39 150 SER B O 1
ATOM 2973 N N . LEU B 1 155 ? -92.419 -15.227 23.974 1.00 40.10 151 LEU B N 1
ATOM 2974 C CA . LEU B 1 155 ? -92.961 -15.761 22.732 1.00 40.40 151 LEU B CA 1
ATOM 2975 C C . LEU B 1 155 ? -94.283 -15.096 22.364 1.00 42.77 151 LEU B C 1
ATOM 2976 O O . LEU B 1 155 ? -94.520 -14.765 21.195 1.00 46.54 151 LEU B O 1
ATOM 2981 N N . GLU B 1 156 ? -95.152 -14.881 23.349 1.00 41.61 152 GLU B N 1
ATOM 2982 C CA . GLU B 1 156 ? -96.447 -14.269 23.071 1.00 41.27 152 GLU B CA 1
ATOM 2983 C C . GLU B 1 156 ? -96.305 -12.820 22.625 1.00 42.83 152 GLU B C 1
ATOM 2984 O O . GLU B 1 156 ? -97.024 -12.370 21.725 1.00 42.30 152 GLU B O 1
ATOM 2990 N N . ALA B 1 157 ? -95.405 -12.063 23.264 1.00 42.01 153 ALA B N 1
ATOM 2991 C CA . ALA B 1 157 ? -95.193 -10.675 22.858 1.00 40.57 153 ALA B CA 1
ATOM 2992 C C . ALA B 1 157 ? -94.625 -10.605 21.445 1.00 40.41 153 ALA B C 1
ATOM 2993 O O . ALA B 1 157 ? -95.078 -9.796 20.625 1.00 37.66 153 ALA B O 1
ATOM 2995 N N . TYR B 1 158 ? -93.668 -11.488 21.128 1.00 43.15 154 TYR B N 1
ATOM 2996 C CA . TYR B 1 158 ? -93.077 -11.528 19.790 1.00 40.49 154 TYR B CA 1
ATOM 2997 C C . TYR B 1 158 ? -94.095 -11.966 18.741 1.00 42.99 154 TYR B C 1
ATOM 2998 O O . TYR B 1 158 ? -94.205 -11.348 17.676 1.00 44.83 154 TYR B O 1
ATOM 3007 N N . LYS B 1 159 ? -94.850 -13.036 19.021 1.00 46.99 155 LYS B N 1
ATOM 3008 C CA . LYS B 1 159 ? -95.904 -13.471 18.099 1.00 49.75 155 LYS B CA 1
ATOM 3009 C C . LYS B 1 159 ? -96.910 -12.356 17.843 1.00 46.74 155 LYS B C 1
ATOM 3010 O O . LYS B 1 159 ? -97.288 -12.098 16.694 1.00 46.29 155 LYS B O 1
ATOM 3016 N N . THR B 1 160 ? -97.341 -11.670 18.904 1.00 44.15 156 THR B N 1
ATOM 3017 C CA . THR B 1 160 ? -98.300 -10.576 18.748 1.00 46.78 156 THR B CA 1
ATOM 3018 C C . THR B 1 160 ? -97.701 -9.412 17.971 1.00 47.04 156 THR B C 1
ATOM 3019 O O . THR B 1 160 ? -98.390 -8.775 17.165 1.00 46.15 156 THR B O 1
ATOM 3023 N N . ALA B 1 161 ? -96.421 -9.115 18.203 1.00 50.78 157 ALA B N 1
ATOM 3024 C CA . ALA B 1 161 ? -95.760 -8.074 17.424 1.00 46.69 157 ALA B CA 1
ATOM 3025 C C . ALA B 1 161 ? -95.667 -8.468 15.956 1.00 45.93 157 ALA B C 1
ATOM 3026 O O . ALA B 1 161 ? -95.876 -7.633 15.067 1.00 46.84 157 ALA B O 1
ATOM 3028 N N . SER B 1 162 ? -95.362 -9.741 15.679 1.00 45.57 158 SER B N 1
ATOM 3029 C CA . SER B 1 162 ? -95.220 -10.176 14.290 1.00 49.39 158 SER B CA 1
ATOM 3030 C C . SER B 1 162 ? -96.539 -10.047 13.524 1.00 55.94 158 SER B C 1
ATOM 3031 O O . SER B 1 162 ? -96.550 -9.586 12.372 1.00 55.84 158 SER B O 1
ATOM 3034 N N . GLU B 1 163 ? -97.660 -10.428 14.157 1.00 54.90 159 GLU B N 1
ATOM 3035 C CA . GLU B 1 163 ? -98.971 -10.353 13.504 1.00 54.69 159 GLU B CA 1
ATOM 3036 C C . GLU B 1 163 ? -99.299 -8.930 13.072 1.00 52.00 159 GLU B C 1
ATOM 3037 O O . GLU B 1 163 ? -99.776 -8.703 11.954 1.00 54.30 159 GLU B O 1
ATOM 3043 N N . ILE B 1 164 ? -99.091 -7.955 13.959 1.00 49.48 160 ILE B N 1
ATOM 3044 C CA . ILE B 1 164 ? -99.397 -6.582 13.581 1.00 47.60 160 ILE B CA 1
ATOM 3045 C C . ILE B 1 164 ? -98.428 -6.099 12.515 1.00 55.32 160 ILE B C 1
ATOM 3046 O O . ILE B 1 164 ? -98.834 -5.454 11.546 1.00 59.02 160 ILE B O 1
ATOM 3051 N N . ALA B 1 165 ? -97.138 -6.420 12.656 1.00 56.24 161 ALA B N 1
ATOM 3052 C CA . ALA B 1 165 ? -96.164 -5.954 11.675 1.00 58.62 161 ALA B CA 1
ATOM 3053 C C . ALA B 1 165 ? -96.362 -6.642 10.330 1.00 59.56 161 ALA B C 1
ATOM 3054 O O . ALA B 1 165 ? -96.251 -6.001 9.276 1.00 59.56 161 ALA B O 1
ATOM 3056 N N . THR B 1 166 ? -96.658 -7.945 10.344 1.00 57.14 162 THR B N 1
ATOM 3057 C CA . THR B 1 166 ? -96.882 -8.660 9.095 1.00 59.04 162 THR B CA 1
ATOM 3058 C C . THR B 1 166 ? -98.031 -8.062 8.290 1.00 61.36 162 THR B C 1
ATOM 3059 O O . THR B 1 166 ? -98.035 -8.182 7.062 1.00 63.42 162 THR B O 1
ATOM 3063 N N . THR B 1 167 ? -98.971 -7.376 8.946 1.00 62.28 163 THR B N 1
ATOM 3064 C CA . THR B 1 167 ? -100.155 -6.817 8.308 1.00 65.30 163 THR B CA 1
ATOM 3065 C C . THR B 1 167 ? -100.168 -5.293 8.287 1.00 65.06 163 THR B C 1
ATOM 3066 O O . THR B 1 167 ? -101.146 -4.703 7.817 1.00 69.22 163 THR B O 1
ATOM 3068 N N . GLU B 1 168 ? -99.134 -4.637 8.807 1.00 61.48 164 GLU B N 1
ATOM 3069 C CA . GLU B 1 168 ? -99.156 -3.183 8.932 1.00 52.43 164 GLU B CA 1
ATOM 3070 C C . GLU B 1 168 ? -97.825 -2.500 8.618 1.00 59.68 164 GLU B C 1
ATOM 3071 O O . GLU B 1 168 ? -97.817 -1.272 8.481 1.00 55.66 164 GLU B O 1
ATOM 3077 N N . LEU B 1 169 ? -96.708 -3.227 8.503 1.00 53.08 165 LEU B N 1
ATOM 3078 C CA . LEU B 1 169 ? -95.447 -2.567 8.196 1.00 60.79 165 LEU B CA 1
ATOM 3079 C C . LEU B 1 169 ? -94.787 -3.208 6.984 1.00 54.43 165 LEU B C 1
ATOM 3080 O O . LEU B 1 169 ? -94.795 -4.439 6.838 1.00 52.33 165 LEU B O 1
ATOM 3085 N N . PRO B 1 170 ? -94.232 -2.395 6.086 1.00 56.72 166 PRO B N 1
ATOM 3086 C CA . PRO B 1 170 ? -93.467 -2.951 4.970 1.00 57.96 166 PRO B CA 1
ATOM 3087 C C . PRO B 1 170 ? -92.364 -3.863 5.482 1.00 57.86 166 PRO B C 1
ATOM 3088 O O . PRO B 1 170 ? -91.799 -3.628 6.564 1.00 58.43 166 PRO B O 1
ATOM 3092 N N . PRO B 1 171 ? -92.035 -4.919 4.734 1.00 55.88 167 PRO B N 1
ATOM 3093 C CA . PRO B 1 171 ? -90.959 -5.819 5.173 1.00 56.43 167 PRO B CA 1
ATOM 3094 C C . PRO B 1 171 ? -89.577 -5.177 5.160 1.00 60.32 167 PRO B C 1
ATOM 3095 O O . PRO B 1 171 ? -88.617 -5.823 5.599 1.00 60.04 167 PRO B O 1
ATOM 3099 N N . THR B 1 172 ? -89.449 -3.938 4.665 1.00 58.71 168 THR B N 1
ATOM 3100 C CA . THR B 1 172 ? -88.218 -3.161 4.751 1.00 59.71 168 THR B CA 1
ATOM 3101 C C . THR B 1 172 ? -88.181 -2.246 5.970 1.00 63.43 168 THR B C 1
ATOM 3102 O O . THR B 1 172 ? -87.150 -1.602 6.205 1.00 68.50 168 THR B O 1
ATOM 3106 N N . HIS B 1 173 ? -89.269 -2.148 6.730 1.00 56.97 169 HIS B N 1
ATOM 3107 C CA . HIS B 1 173 ? -89.264 -1.276 7.896 1.00 57.15 169 HIS B CA 1
ATOM 3108 C C . HIS B 1 173 ? -88.255 -1.785 8.927 1.00 57.76 169 HIS B C 1
ATOM 3109 O O . HIS B 1 173 ? -88.168 -3.002 9.171 1.00 54.43 169 HIS B O 1
ATOM 3116 N N . PRO B 1 174 ? -87.469 -0.889 9.541 1.00 54.04 170 PRO B N 1
ATOM 3117 C CA . PRO B 1 174 ? -86.479 -1.350 10.534 1.00 53.47 170 PRO B CA 1
ATOM 3118 C C . PRO B 1 174 ? -87.120 -1.981 11.756 1.00 53.96 170 PRO B C 1
ATOM 3119 O O . PRO B 1 174 ? -86.609 -2.983 12.280 1.00 49.25 170 PRO B O 1
ATOM 3123 N N . ILE B 1 175 ? -88.236 -1.419 12.226 1.00 53.68 171 ILE B N 1
ATOM 3124 C CA . ILE B 1 175 ? -88.908 -1.985 13.387 1.00 52.45 171 ILE B CA 1
ATOM 3125 C C . ILE B 1 175 ? -89.372 -3.405 13.102 1.00 48.51 171 ILE B C 1
ATOM 3126 O O . ILE B 1 175 ? -89.345 -4.266 13.989 1.00 52.54 171 ILE B O 1
ATOM 3131 N N . ARG B 1 176 ? -89.763 -3.694 11.864 1.00 48.60 172 ARG B N 1
ATOM 3132 C CA . ARG B 1 176 ? -90.216 -5.046 11.558 1.00 46.08 172 ARG B CA 1
ATOM 3133 C C . ARG B 1 176 ? -89.035 -5.993 11.381 1.00 49.26 172 ARG B C 1
ATOM 3134 O O . ARG B 1 176 ? -89.027 -7.107 11.918 1.00 42.96 172 ARG B O 1
ATOM 3142 N N . LEU B 1 177 ? -88.032 -5.563 10.617 1.00 51.30 173 LEU B N 1
ATOM 3143 C CA . LEU B 1 177 ? -86.802 -6.336 10.504 1.00 50.20 173 LEU B CA 1
ATOM 3144 C C . LEU B 1 177 ? -86.179 -6.570 11.872 1.00 44.94 173 LEU B C 1
ATOM 3145 O O . LEU B 1 177 ? -85.797 -7.699 12.205 1.00 45.89 173 LEU B O 1
ATOM 3150 N N . GLY B 1 178 ? -86.080 -5.511 12.684 1.00 43.41 174 GLY B N 1
ATOM 3151 C CA . GLY B 1 178 ? -85.547 -5.666 14.030 1.00 43.06 174 GLY B CA 1
ATOM 3152 C C . GLY B 1 178 ? -86.298 -6.701 14.847 1.00 44.97 174 GLY B C 1
ATOM 3153 O O . GLY B 1 178 ? -85.688 -7.525 15.541 1.00 40.48 174 GLY B O 1
ATOM 3154 N N . LEU B 1 179 ? -87.633 -6.686 14.763 1.00 47.81 175 LEU B N 1
ATOM 3155 C CA . LEU B 1 179 ? -88.438 -7.674 15.473 1.00 42.12 175 LEU B CA 1
ATOM 3156 C C . LEU B 1 179 ? -88.093 -9.087 15.028 1.00 43.27 175 LEU B C 1
ATOM 3157 O O . LEU B 1 179 ? -87.953 -9.996 15.859 1.00 41.45 175 LEU B O 1
ATOM 3162 N N . ALA B 1 180 ? -87.942 -9.287 13.720 1.00 42.58 176 ALA B N 1
ATOM 3163 C CA . ALA B 1 180 ? -87.621 -10.612 13.212 1.00 42.66 176 ALA B CA 1
ATOM 3164 C C . ALA B 1 180 ? -86.260 -11.064 13.701 1.00 43.30 176 ALA B C 1
ATOM 3165 O O . ALA B 1 180 ? -86.068 -12.243 14.037 1.00 42.38 176 ALA B O 1
ATOM 3167 N N . LEU B 1 181 ? -85.302 -10.134 13.750 1.00 45.24 177 LEU B N 1
ATOM 3168 C CA . LEU B 1 181 ? -83.969 -10.467 14.235 1.00 44.22 177 LEU B CA 1
ATOM 3169 C C . LEU B 1 181 ? -84.028 -10.930 15.683 1.00 41.29 177 LEU B C 1
ATOM 3170 O O . LEU B 1 181 ? -83.540 -12.011 16.027 1.00 42.84 177 LEU B O 1
ATOM 3175 N N . ASN B 1 182 ? -84.651 -10.133 16.545 1.00 38.47 178 ASN B N 1
ATOM 3176 C CA . ASN B 1 182 ? -84.700 -10.503 17.953 1.00 41.18 178 ASN B CA 1
ATOM 3177 C C . ASN B 1 182 ? -85.542 -11.767 18.174 1.00 44.06 178 ASN B C 1
ATOM 3178 O O . ASN B 1 182 ? -85.154 -12.639 18.964 1.00 43.04 178 ASN B O 1
ATOM 3183 N N . PHE B 1 183 ? -86.664 -11.905 17.449 1.00 43.78 179 PHE B N 1
ATOM 3184 C CA . PHE B 1 183 ? -87.512 -13.096 17.560 1.00 42.60 179 PHE B CA 1
ATOM 3185 C C . PHE B 1 183 ? -86.780 -14.363 17.099 1.00 45.32 179 PHE B C 1
ATOM 3186 O O . PHE B 1 183 ? -86.909 -15.424 17.724 1.00 45.62 179 PHE B O 1
ATOM 3194 N N . SER B 1 184 ? -86.009 -14.280 16.004 1.00 44.14 180 SER B N 1
ATOM 3195 C CA . SER B 1 184 ? -85.211 -15.442 15.605 1.00 44.65 180 SER B CA 1
ATOM 3196 C C . SER B 1 184 ? -84.143 -15.763 16.642 1.00 44.07 180 SER B C 1
ATOM 3197 O O . SER B 1 184 ? -83.810 -16.939 16.847 1.00 45.41 180 SER B O 1
ATOM 3200 N N . VAL B 1 185 ? -83.607 -14.731 17.305 1.00 42.45 181 VAL B N 1
ATOM 3201 C CA . VAL B 1 185 ? -82.662 -14.933 18.401 1.00 47.66 181 VAL B CA 1
ATOM 3202 C C . VAL B 1 185 ? -83.349 -15.628 19.571 1.00 45.06 181 VAL B C 1
ATOM 3203 O O . VAL B 1 185 ? -82.792 -16.548 20.187 1.00 42.06 181 VAL B O 1
ATOM 3207 N N . PHE B 1 186 ? -84.566 -15.193 19.903 1.00 44.96 182 PHE B N 1
ATOM 3208 C CA . PHE B 1 186 ? -85.327 -15.886 20.931 1.00 46.14 182 PHE B CA 1
ATOM 3209 C C . PHE B 1 186 ? -85.433 -17.370 20.602 1.00 45.06 182 PHE B C 1
ATOM 3210 O O . PHE B 1 186 ? -85.170 -18.228 21.450 1.00 46.60 182 PHE B O 1
ATOM 3218 N N . TYR B 1 187 ? -85.791 -17.689 19.357 1.00 44.25 183 TYR B N 1
ATOM 3219 C CA . TYR B 1 187 ? -85.870 -19.091 18.956 1.00 50.87 183 TYR B CA 1
ATOM 3220 C C . TYR B 1 187 ? -84.523 -19.792 19.098 1.00 52.10 183 TYR B C 1
ATOM 3221 O O . TYR B 1 187 ? -84.451 -20.911 19.621 1.00 53.35 183 TYR B O 1
ATOM 3230 N N . TYR B 1 188 ? -83.437 -19.149 18.658 1.00 48.20 184 TYR B N 1
ATOM 3231 C CA . TYR B 1 188 ? -82.153 -19.843 18.677 1.00 51.34 184 TYR B CA 1
ATOM 3232 C C . TYR B 1 188 ? -81.582 -19.949 20.089 1.00 52.57 184 TYR B C 1
ATOM 3233 O O . TYR B 1 188 ? -81.016 -20.987 20.458 1.00 54.85 184 TYR B O 1
ATOM 3242 N N . GLU B 1 189 ? -81.710 -18.894 20.896 1.00 50.49 185 GLU B N 1
ATOM 3243 C CA . GLU B 1 189 ? -81.033 -18.881 22.191 1.00 48.25 185 GLU B CA 1
ATOM 3244 C C . GLU B 1 189 ? -81.923 -19.356 23.339 1.00 46.92 185 GLU B C 1
ATOM 3245 O O . GLU B 1 189 ? -81.437 -20.014 24.268 1.00 43.87 185 GLU B O 1
ATOM 3251 N N . ILE B 1 190 ? -83.215 -19.036 23.309 1.00 48.52 186 ILE B N 1
ATOM 3252 C CA . ILE B 1 190 ? -84.068 -19.286 24.464 1.00 48.15 186 ILE B CA 1
ATOM 3253 C C . ILE B 1 190 ? -84.820 -20.592 24.267 1.00 53.00 186 ILE B C 1
ATOM 3254 O O . ILE B 1 190 ? -84.633 -21.544 25.031 1.00 54.64 186 ILE B O 1
ATOM 3259 N N . GLN B 1 191 ? -85.654 -20.657 23.227 1.00 55.11 187 GLN B N 1
ATOM 3260 C CA . GLN B 1 191 ? -86.423 -21.866 22.950 1.00 57.18 187 GLN B CA 1
ATOM 3261 C C . GLN B 1 191 ? -85.585 -22.992 22.350 1.00 58.83 187 GLN B C 1
ATOM 3262 O O . GLN B 1 191 ? -86.087 -24.116 22.241 1.00 60.49 187 GLN B O 1
ATOM 3268 N N . ASN B 1 192 ? -84.331 -22.725 21.974 1.00 60.87 188 ASN B N 1
ATOM 3269 C CA . ASN B 1 192 ? -83.445 -23.722 21.364 1.00 63.73 188 ASN B CA 1
ATOM 3270 C C . ASN B 1 192 ? -84.145 -24.475 20.230 1.00 67.71 188 ASN B C 1
ATOM 3271 O O . ASN B 1 192 ? -84.137 -25.706 20.166 1.00 67.18 188 ASN B O 1
ATOM 3276 N N . SER B 1 193 ? -84.777 -23.712 19.332 1.00 66.03 189 SER B N 1
ATOM 3277 C CA . SER B 1 193 ? -85.387 -24.228 18.107 1.00 63.03 189 SER B CA 1
ATOM 3278 C C . SER B 1 193 ? -84.616 -23.647 16.925 1.00 62.08 189 SER B C 1
ATOM 3279 O O . SER B 1 193 ? -85.048 -22.648 16.325 1.00 55.90 189 SER B O 1
ATOM 3282 N N . PRO B 1 194 ? -83.474 -24.244 16.559 1.00 63.11 190 PRO B N 1
ATOM 3283 C CA . PRO B 1 194 ? -82.685 -23.681 15.448 1.00 62.63 190 PRO B CA 1
ATOM 3284 C C . PRO B 1 194 ? -83.432 -23.655 14.125 1.00 64.39 190 PRO B C 1
ATOM 3285 O O . PRO B 1 194 ? -83.161 -22.779 13.294 1.00 65.80 190 PRO B O 1
ATOM 3289 N N . ASP B 1 195 ? -84.380 -24.576 13.916 1.00 66.06 191 ASP B N 1
ATOM 3290 C CA . ASP B 1 195 ? -85.165 -24.583 12.681 1.00 64.19 191 ASP B CA 1
ATOM 3291 C C . ASP B 1 195 ? -86.026 -23.331 12.565 1.00 63.79 191 ASP B C 1
ATOM 3292 O O . ASP B 1 195 ? -86.010 -22.647 11.532 1.00 63.37 191 ASP B O 1
ATOM 3297 N N . LYS B 1 196 ? -86.804 -23.022 13.613 1.00 62.43 192 LYS B N 1
ATOM 3298 C CA . LYS B 1 196 ? -87.647 -21.825 13.577 1.00 63.54 192 LYS B CA 1
ATOM 3299 C C . LYS B 1 196 ? -86.813 -20.545 13.532 1.00 58.30 192 LYS B C 1
ATOM 3300 O O . LYS B 1 196 ? -87.239 -19.552 12.925 1.00 55.85 192 LYS B O 1
ATOM 3306 N N . ALA B 1 197 ? -85.638 -20.543 14.167 1.00 52.96 193 ALA B N 1
ATOM 3307 C CA . ALA B 1 197 ? -84.738 -19.386 14.097 1.00 56.40 193 ALA B CA 1
ATOM 3308 C C . ALA B 1 197 ? -84.388 -19.109 12.643 1.00 53.46 193 ALA B C 1
ATOM 3309 O O . ALA B 1 197 ? -84.682 -18.036 12.120 1.00 50.15 193 ALA B O 1
ATOM 3320 N N . HIS B 1 199 ? -85.706 -20.352 9.776 1.00 62.19 195 HIS B N 1
ATOM 3321 C CA . HIS B 1 199 ? -86.866 -20.101 8.926 1.00 64.14 195 HIS B CA 1
ATOM 3322 C C . HIS B 1 199 ? -87.360 -18.656 9.041 1.00 60.80 195 HIS B C 1
ATOM 3323 O O . HIS B 1 199 ? -87.533 -17.966 8.034 1.00 63.15 195 HIS B O 1
ATOM 3330 N N . LEU B 1 200 ? -87.579 -18.194 10.274 1.00 59.16 196 LEU B N 1
ATOM 3331 C CA . LEU B 1 200 ? -88.041 -16.824 10.473 1.00 56.68 196 LEU B CA 1
ATOM 3332 C C . LEU B 1 200 ? -87.021 -15.820 9.952 1.00 58.28 196 LEU B C 1
ATOM 3333 O O . LEU B 1 200 ? -87.376 -14.854 9.266 1.00 58.26 196 LEU B O 1
ATOM 3338 N N . ALA B 1 201 ? -85.742 -16.027 10.279 1.00 58.71 197 ALA B N 1
ATOM 3339 C CA . ALA B 1 201 ? -84.712 -15.101 9.819 1.00 59.10 197 ALA B CA 1
ATOM 3340 C C . ALA B 1 201 ? -84.620 -15.103 8.296 1.00 58.81 197 ALA B C 1
ATOM 3341 O O . ALA B 1 201 ? -84.582 -14.041 7.661 1.00 56.17 197 ALA B O 1
ATOM 3343 N N . LYS B 1 202 ? -84.586 -16.295 7.693 1.00 61.51 198 LYS B N 1
ATOM 3344 C CA . LYS B 1 202 ? -84.551 -16.385 6.238 1.00 61.27 198 LYS B CA 1
ATOM 3345 C C . LYS B 1 202 ? -85.755 -15.678 5.632 1.00 63.02 198 LYS B C 1
ATOM 3346 O O . LYS B 1 202 ? -85.605 -14.784 4.789 1.00 66.58 198 LYS B O 1
ATOM 3352 N N . GLN B 1 203 ? -86.958 -16.019 6.105 1.00 59.98 199 GLN B N 1
ATOM 3353 C CA . GLN B 1 203 ? -88.174 -15.457 5.527 1.00 62.53 199 GLN B CA 1
ATOM 3354 C C . GLN B 1 203 ? -88.196 -13.934 5.617 1.00 61.26 199 GLN B C 1
ATOM 3355 O O . GLN B 1 203 ? -88.584 -13.259 4.658 1.00 64.06 199 GLN B O 1
ATOM 3361 N N . ALA B 1 204 ? -87.779 -13.368 6.752 1.00 60.91 200 ALA B N 1
ATOM 3362 C CA . ALA B 1 204 ? -87.829 -11.912 6.895 1.00 55.76 200 ALA B CA 1
ATOM 3363 C C . ALA B 1 204 ? -86.760 -11.223 6.064 1.00 59.49 200 ALA B C 1
ATOM 3364 O O . ALA B 1 204 ? -86.931 -10.061 5.673 1.00 57.19 200 ALA B O 1
ATOM 3366 N N . PHE B 1 205 ? -85.637 -11.902 5.821 1.00 59.40 201 PHE B N 1
ATOM 3367 C CA . PHE B 1 205 ? -84.682 -11.399 4.844 1.00 62.18 201 PHE B CA 1
ATOM 3368 C C . PHE B 1 205 ? -85.269 -11.495 3.444 1.00 60.78 201 PHE B C 1
ATOM 3369 O O . PHE B 1 205 ? -85.322 -10.498 2.713 1.00 60.33 201 PHE B O 1
ATOM 3377 N N . ASP B 1 206 ? -85.760 -12.684 3.079 1.00 60.72 202 ASP B N 1
ATOM 3378 C CA . ASP B 1 206 ? -86.334 -12.913 1.755 1.00 64.62 202 ASP B CA 1
ATOM 3379 C C . ASP B 1 206 ? -87.431 -11.904 1.432 1.00 64.17 202 ASP B C 1
ATOM 3380 O O . ASP B 1 206 ? -87.305 -11.121 0.486 1.00 68.49 202 ASP B O 1
ATOM 3385 N N . ASP B 1 207 ? -88.505 -11.880 2.230 1.00 66.14 203 ASP B N 1
ATOM 3386 C CA . ASP B 1 207 ? -89.593 -10.936 1.969 1.00 68.06 203 ASP B CA 1
ATOM 3387 C C . ASP B 1 207 ? -89.134 -9.484 2.005 1.00 64.20 203 ASP B C 1
ATOM 3388 O O . ASP B 1 207 ? -89.885 -8.603 1.571 1.00 63.77 203 ASP B O 1
ATOM 3393 N N . ALA B 1 208 ? -87.939 -9.206 2.521 1.00 63.66 204 ALA B N 1
ATOM 3394 C CA . ALA B 1 208 ? -87.407 -7.852 2.426 1.00 64.33 204 ALA B CA 1
ATOM 3395 C C . ALA B 1 208 ? -86.567 -7.686 1.167 1.00 62.29 204 ALA B C 1
ATOM 3396 O O . ALA B 1 208 ? -86.735 -6.713 0.428 1.00 66.25 204 ALA B O 1
ATOM 3398 N N . ILE B 1 209 ? -85.666 -8.635 0.902 1.00 67.74 205 ILE B N 1
ATOM 3399 C CA . ILE B 1 209 ? -84.908 -8.600 -0.345 1.00 72.48 205 ILE B CA 1
ATOM 3400 C C . ILE B 1 209 ? -85.815 -8.850 -1.548 1.00 72.69 205 ILE B C 1
ATOM 3401 O O . ILE B 1 209 ? -85.419 -8.562 -2.683 1.00 69.17 205 ILE B O 1
ATOM 3403 N N . ALA B 1 210 ? -87.037 -9.366 -1.327 1.00 67.88 206 ALA B N 1
ATOM 3404 C CA . ALA B 1 210 ? -88.027 -9.514 -2.393 1.00 69.02 206 ALA B CA 1
ATOM 3405 C C . ALA B 1 210 ? -88.701 -8.200 -2.778 1.00 66.54 206 ALA B C 1
ATOM 3406 O O . ALA B 1 210 ? -89.506 -8.206 -3.716 1.00 64.53 206 ALA B O 1
ATOM 3408 N N . GLU B 1 211 ? -88.402 -7.089 -2.096 1.00 67.70 207 GLU B N 1
ATOM 3409 C CA . GLU B 1 211 ? -89.050 -5.816 -2.399 1.00 65.06 207 GLU B CA 1
ATOM 3410 C C . GLU B 1 211 ? -88.097 -4.631 -2.285 1.00 68.11 207 GLU B C 1
ATOM 3411 O O . GLU B 1 211 ? -86.906 -4.759 -2.600 1.00 70.65 207 GLU B O 1
ATOM 3417 N N . LEU B 1 212 ? -88.618 -3.482 -1.839 1.00 74.22 208 LEU B N 1
ATOM 3418 C CA . LEU B 1 212 ? -87.984 -2.159 -2.020 1.00 69.70 208 LEU B CA 1
ATOM 3419 C C . LEU B 1 212 ? -86.508 -2.101 -1.629 1.00 65.29 208 LEU B C 1
ATOM 3420 O O . LEU B 1 212 ? -85.829 -1.101 -1.888 1.00 70.89 208 LEU B O 1
ATOM 3422 N N . TYR B 1 220 ? -82.677 2.980 2.966 1.00 58.35 216 TYR B N 1
ATOM 3423 C CA . TYR B 1 220 ? -82.279 3.506 4.257 1.00 61.93 216 TYR B CA 1
ATOM 3424 C C . TYR B 1 220 ? -81.154 2.640 4.815 1.00 60.09 216 TYR B C 1
ATOM 3425 O O . TYR B 1 220 ? -81.167 1.411 4.688 1.00 52.54 216 TYR B O 1
ATOM 3427 N N . LYS B 1 221 ? -80.180 3.301 5.441 1.00 59.52 217 LYS B N 1
ATOM 3428 C CA . LYS B 1 221 ? -79.098 2.576 6.094 1.00 52.10 217 LYS B CA 1
ATOM 3429 C C . LYS B 1 221 ? -79.627 1.661 7.191 1.00 54.21 217 LYS B C 1
ATOM 3430 O O . LYS B 1 221 ? -79.102 0.558 7.395 1.00 57.34 217 LYS B O 1
ATOM 3432 N N . ASP B 1 222 ? -80.679 2.081 7.904 1.00 60.54 218 ASP B N 1
ATOM 3433 C CA . ASP B 1 222 ? -81.076 1.287 9.063 1.00 56.00 218 ASP B CA 1
ATOM 3434 C C . ASP B 1 222 ? -81.737 -0.018 8.655 1.00 56.95 218 ASP B C 1
ATOM 3435 O O . ASP B 1 222 ? -81.596 -1.028 9.361 1.00 58.50 218 ASP B O 1
ATOM 3440 N N . SER B 1 223 ? -82.435 -0.037 7.518 1.00 55.83 219 SER B N 1
ATOM 3441 C CA . SER B 1 223 ? -82.959 -1.310 7.040 1.00 52.10 219 SER B CA 1
ATOM 3442 C C . SER B 1 223 ? -81.826 -2.245 6.638 1.00 50.99 219 SER B C 1
ATOM 3443 O O . SER B 1 223 ? -81.836 -3.427 7.000 1.00 47.03 219 SER B O 1
ATOM 3446 N N . THR B 1 224 ? -80.818 -1.737 5.915 1.00 48.62 220 THR B N 1
ATOM 3447 C CA . THR B 1 224 ? -79.800 -2.666 5.426 1.00 50.68 220 THR B CA 1
ATOM 3448 C C . THR B 1 224 ? -78.900 -3.170 6.554 1.00 49.85 220 THR B C 1
ATOM 3449 O O . THR B 1 224 ? -78.436 -4.316 6.498 1.00 48.69 220 THR B O 1
ATOM 3453 N N . LEU B 1 225 ? -78.671 -2.366 7.601 1.00 49.29 221 LEU B N 1
ATOM 3454 C CA . LEU B 1 225 ? -77.869 -2.854 8.726 1.00 49.67 221 LEU B CA 1
ATOM 3455 C C . LEU B 1 225 ? -78.507 -4.089 9.362 1.00 52.46 221 LEU B C 1
ATOM 3456 O O . LEU B 1 225 ? -77.835 -5.105 9.592 1.00 51.07 221 LEU B O 1
ATOM 3461 N N . ILE B 1 226 ? -79.818 -4.035 9.619 1.00 50.64 222 ILE B N 1
ATOM 3462 C CA . ILE B 1 226 ? -80.485 -5.174 10.241 1.00 43.02 222 ILE B CA 1
ATOM 3463 C C . ILE B 1 226 ? -80.477 -6.380 9.310 1.00 43.31 222 ILE B C 1
ATOM 3464 O O . ILE B 1 226 ? -80.241 -7.517 9.747 1.00 44.44 222 ILE B O 1
ATOM 3469 N N . MET B 1 227 ? -80.737 -6.170 8.017 1.00 46.33 223 MET B N 1
ATOM 3470 C CA . MET B 1 227 ? -80.674 -7.297 7.087 1.00 49.36 223 MET B CA 1
ATOM 3471 C C . MET B 1 227 ? -79.289 -7.921 7.097 1.00 46.85 223 MET B C 1
ATOM 3472 O O . MET B 1 227 ? -79.144 -9.150 7.026 1.00 48.64 223 MET B O 1
ATOM 3477 N N . GLN B 1 228 ? -78.261 -7.082 7.234 1.00 49.82 224 GLN B N 1
ATOM 3478 C CA . GLN B 1 228 ? -76.901 -7.569 7.423 1.00 51.19 224 GLN B CA 1
ATOM 3479 C C . GLN B 1 228 ? -76.822 -8.493 8.627 1.00 47.45 224 GLN B C 1
ATOM 3480 O O . GLN B 1 228 ? -76.310 -9.615 8.533 1.00 47.52 224 GLN B O 1
ATOM 3486 N N . LEU B 1 229 ? -77.352 -8.046 9.769 1.00 43.68 225 LEU B N 1
ATOM 3487 C CA . LEU B 1 229 ? -77.351 -8.895 10.957 1.00 45.69 225 LEU B CA 1
ATOM 3488 C C . LEU B 1 229 ? -78.172 -10.167 10.752 1.00 47.16 225 LEU B C 1
ATOM 3489 O O . LEU B 1 229 ? -77.828 -11.219 11.301 1.00 47.45 225 LEU B O 1
ATOM 3494 N N . LEU B 1 230 ? -79.244 -10.103 9.957 1.00 49.37 226 LEU B N 1
ATOM 3495 C CA . LEU B 1 230 ? -80.008 -11.315 9.671 1.00 46.46 226 LEU B CA 1
ATOM 3496 C C . LEU B 1 230 ? -79.183 -12.301 8.855 1.00 52.18 226 LEU B C 1
ATOM 3497 O O . LEU B 1 230 ? -79.166 -13.502 9.155 1.00 49.35 226 LEU B O 1
ATOM 3502 N N . ARG B 1 231 ? -78.487 -11.819 7.818 1.00 53.21 227 ARG B N 1
ATOM 3503 C CA . ARG B 1 231 ? -77.648 -12.726 7.037 1.00 50.97 227 ARG B CA 1
ATOM 3504 C C . ARG B 1 231 ? -76.477 -13.257 7.862 1.00 52.17 227 ARG B C 1
ATOM 3505 O O . ARG B 1 231 ? -76.142 -14.446 7.762 1.00 52.07 227 ARG B O 1
ATOM 3513 N N . ASP B 1 232 ? -75.877 -12.420 8.724 1.00 50.08 228 ASP B N 1
ATOM 3514 C CA . ASP B 1 232 ? -74.730 -12.880 9.510 1.00 52.49 228 ASP B CA 1
ATOM 3515 C C . ASP B 1 232 ? -75.112 -14.028 10.441 1.00 53.73 228 ASP B C 1
ATOM 3516 O O . ASP B 1 232 ? -74.460 -15.078 10.442 1.00 55.42 228 ASP B O 1
ATOM 3521 N N . ASN B 1 233 ? -76.164 -13.843 11.251 1.00 51.50 229 ASN B N 1
ATOM 3522 C CA . ASN B 1 233 ? -76.643 -14.920 12.120 1.00 52.20 229 ASN B CA 1
ATOM 3523 C C . ASN B 1 233 ? -76.957 -16.168 11.309 1.00 53.98 229 ASN B C 1
ATOM 3524 O O . ASN B 1 233 ? -76.590 -17.289 11.688 1.00 55.57 229 ASN B O 1
ATOM 3529 N N . LEU B 1 234 ? -77.653 -15.985 10.189 1.00 53.11 230 LEU B N 1
ATOM 3530 C CA . LEU B 1 234 ? -78.031 -17.111 9.347 1.00 56.63 230 LEU B CA 1
ATOM 3531 C C . LEU B 1 234 ? -76.809 -17.909 8.908 1.00 61.66 230 LEU B C 1
ATOM 3532 O O . LEU B 1 234 ? -76.806 -19.145 8.993 1.00 64.84 230 LEU B O 1
ATOM 3537 N N . THR B 1 235 ? -75.757 -17.213 8.443 1.00 58.69 231 THR B N 1
ATOM 3538 C CA . THR B 1 235 ? -74.505 -17.884 8.085 1.00 59.38 231 THR B CA 1
ATOM 3539 C C . THR B 1 235 ? -73.962 -18.679 9.261 1.00 62.54 231 THR B C 1
ATOM 3540 O O . THR B 1 235 ? -73.644 -19.868 9.133 1.00 66.61 231 THR B O 1
ATOM 3544 N N . LEU B 1 236 ? -73.839 -18.026 10.417 1.00 58.37 232 LEU B N 1
ATOM 3545 C CA . LEU B 1 236 ? -73.312 -18.694 11.599 1.00 62.09 232 LEU B CA 1
ATOM 3546 C C . LEU B 1 236 ? -74.127 -19.936 11.947 1.00 66.04 232 LEU B C 1
ATOM 3547 O O . LEU B 1 236 ? -73.565 -21.003 12.225 1.00 64.43 232 LEU B O 1
ATOM 3552 N N . TRP B 1 237 ? -75.459 -19.819 11.929 1.00 64.77 233 TRP B N 1
ATOM 3553 C CA . TRP B 1 237 ? -76.299 -20.937 12.340 1.00 64.17 233 TRP B CA 1
ATOM 3554 C C . TRP B 1 237 ? -76.216 -22.122 11.386 1.00 70.17 233 TRP B C 1
ATOM 3555 O O . TRP B 1 237 ? -76.500 -23.251 11.799 1.00 73.86 233 TRP B O 1
ATOM 3566 N N . THR B 1 238 ? -75.831 -21.901 10.133 1.00 72.17 234 THR B N 1
ATOM 3567 C CA . THR B 1 238 ? -75.746 -22.989 9.156 1.00 75.62 234 THR B CA 1
ATOM 3568 C C . THR B 1 238 ? -74.463 -23.812 9.329 1.00 72.47 234 THR B C 1
ATOM 3569 O O . THR B 1 238 ? -73.358 -23.266 9.372 1.00 70.63 234 THR B O 1
ATOM 3573 N N . ASP C 2 32 ? -53.661 -14.381 19.848 1.00 39.07 27 ASP C N 1
ATOM 3574 C CA . ASP C 2 32 ? -52.475 -13.737 19.273 1.00 51.84 27 ASP C CA 1
ATOM 3575 C C . ASP C 2 32 ? -52.818 -12.372 18.664 1.00 43.36 27 ASP C C 1
ATOM 3576 O O . ASP C 2 32 ? -53.463 -12.284 17.619 1.00 43.57 27 ASP C O 1
ATOM 3581 N N . PRO C 2 33 ? -52.367 -11.302 19.317 1.00 38.98 28 PRO C N 1
ATOM 3582 C CA . PRO C 2 33 ? -52.659 -9.956 18.806 1.00 43.44 28 PRO C CA 1
ATOM 3583 C C . PRO C 2 33 ? -51.817 -9.543 17.597 1.00 42.48 28 PRO C C 1
ATOM 3584 O O . PRO C 2 33 ? -52.215 -8.594 16.903 1.00 38.42 28 PRO C O 1
ATOM 3588 N N . PHE C 2 34 ? -50.718 -10.255 17.284 1.00 39.79 29 PHE C N 1
ATOM 3589 C CA . PHE C 2 34 ? -49.765 -9.852 16.245 1.00 44.45 29 PHE C CA 1
ATOM 3590 C C . PHE C 2 34 ? -49.704 -10.818 15.064 1.00 42.63 29 PHE C C 1
ATOM 3591 O O . PHE C 2 34 ? -48.752 -10.762 14.277 1.00 44.13 29 PHE C O 1
ATOM 3599 N N . SER C 2 35 ? -50.689 -11.694 14.921 1.00 41.87 30 SER C N 1
ATOM 3600 C CA . SER C 2 35 ? -50.742 -12.596 13.782 1.00 39.74 30 SER C CA 1
ATOM 3601 C C . SER C 2 35 ? -50.920 -11.805 12.490 1.00 44.30 30 SER C C 1
ATOM 3602 O O . SER C 2 35 ? -51.255 -10.611 12.498 1.00 42.26 30 SER C O 1
ATOM 3605 N N . ASN C 2 36 ? -50.682 -12.490 11.369 1.00 45.14 31 ASN C N 1
ATOM 3606 C CA . ASN C 2 36 ? -50.898 -11.905 10.051 1.00 44.99 31 ASN C CA 1
ATOM 3607 C C . ASN C 2 36 ? -52.343 -11.456 9.896 1.00 46.92 31 ASN C C 1
ATOM 3608 O O . ASN C 2 36 ? -53.272 -12.150 10.323 1.00 39.79 31 ASN C O 1
ATOM 3613 N N . ALA C 2 37 ? -52.524 -10.290 9.263 1.00 46.58 32 ALA C N 1
ATOM 3614 C CA . ALA C 2 37 ? -53.861 -9.718 9.115 1.00 47.82 32 ALA C CA 1
ATOM 3615 C C . ALA C 2 37 ? -54.811 -10.684 8.421 1.00 48.87 32 ALA C C 1
ATOM 3616 O O . ALA C 2 37 ? -56.006 -10.710 8.744 1.00 46.41 32 ALA C O 1
ATOM 3618 N N . GLU C 2 38 ? -54.292 -11.479 7.472 1.00 46.43 33 GLU C N 1
ATOM 3619 C CA . GLU C 2 38 ? -55.062 -12.555 6.847 1.00 52.42 33 GLU C CA 1
ATOM 3620 C C . GLU C 2 38 ? -55.702 -13.461 7.898 1.00 48.63 33 GLU C C 1
ATOM 3621 O O . GLU C 2 38 ? -56.887 -13.797 7.807 1.00 45.32 33 GLU C O 1
ATOM 3623 N N . VAL C 2 39 ? -54.920 -13.862 8.907 1.00 51.20 34 VAL C N 1
ATOM 3624 C CA . VAL C 2 39 ? -55.459 -14.604 10.050 1.00 47.30 34 VAL C CA 1
ATOM 3625 C C . VAL C 2 39 ? -56.321 -13.688 10.918 1.00 47.73 34 VAL C C 1
ATOM 3626 O O . VAL C 2 39 ? -57.520 -13.937 11.119 1.00 46.63 34 VAL C O 1
ATOM 3630 N N . TYR C 2 40 ? -55.714 -12.603 11.427 1.00 42.65 35 TYR C N 1
ATOM 3631 C CA . TYR C 2 40 ? -56.330 -11.773 12.466 1.00 43.13 35 TYR C CA 1
ATOM 3632 C C . TYR C 2 40 ? -57.736 -11.316 12.086 1.00 37.10 35 TYR C C 1
ATOM 3633 O O . TYR C 2 40 ? -58.617 -11.217 12.944 1.00 41.82 35 TYR C O 1
ATOM 3642 N N . TYR C 2 41 ? -57.963 -11.042 10.807 1.00 40.23 36 TYR C N 1
ATOM 3643 C CA . TYR C 2 41 ? -59.232 -10.518 10.322 1.00 44.74 36 TYR C CA 1
ATOM 3644 C C . TYR C 2 41 ? -59.987 -11.509 9.434 1.00 45.35 36 TYR C C 1
ATOM 3645 O O . TYR C 2 41 ? -61.001 -11.141 8.832 1.00 43.38 36 TYR C O 1
ATOM 3654 N N . GLY C 2 42 ? -59.519 -12.752 9.336 1.00 51.86 37 GLY C N 1
ATOM 3655 C CA . GLY C 2 42 ? -60.112 -13.735 8.442 1.00 43.86 37 GLY C CA 1
ATOM 3656 C C . GLY C 2 42 ? -61.288 -14.462 9.061 1.00 54.98 37 GLY C C 1
ATOM 3657 O O . GLY C 2 42 ? -61.977 -13.905 9.922 1.00 57.13 37 GLY C O 1
ATOM 3658 N N . ASN C 2 59 ? -71.056 -16.616 22.416 1.00 71.83 54 ASN C N 1
ATOM 3659 C CA . ASN C 2 59 ? -72.372 -16.024 22.657 1.00 68.02 54 ASN C CA 1
ATOM 3660 C C . ASN C 2 59 ? -72.564 -14.770 21.811 1.00 67.96 54 ASN C C 1
ATOM 3661 O O . ASN C 2 59 ? -72.626 -14.853 20.581 1.00 70.36 54 ASN C O 1
ATOM 3666 N N . ARG C 2 60 ? -72.654 -13.611 22.481 1.00 66.09 55 ARG C N 1
ATOM 3667 C CA . ARG C 2 60 ? -72.862 -12.345 21.776 1.00 62.98 55 ARG C CA 1
ATOM 3668 C C . ARG C 2 60 ? -71.699 -12.022 20.844 1.00 67.99 55 ARG C C 1
ATOM 3669 O O . ARG C 2 60 ? -71.880 -11.311 19.845 1.00 68.71 55 ARG C O 1
ATOM 3677 N N . THR C 2 61 ? -70.504 -12.546 21.147 1.00 70.56 56 THR C N 1
ATOM 3678 C CA . THR C 2 61 ? -69.381 -12.542 20.213 1.00 66.87 56 THR C CA 1
ATOM 3679 C C . THR C 2 61 ? -69.724 -13.212 18.882 1.00 71.28 56 THR C C 1
ATOM 3680 O O . THR C 2 61 ? -68.941 -13.107 17.930 1.00 70.60 56 THR C O 1
ATOM 3684 N N . ARG C 2 62 ? -70.863 -13.902 18.795 1.00 67.56 57 ARG C N 1
ATOM 3685 C CA . ARG C 2 62 ? -71.297 -14.535 17.558 1.00 65.46 57 ARG C CA 1
ATOM 3686 C C . ARG C 2 62 ? -72.724 -14.117 17.190 1.00 63.39 57 ARG C C 1
ATOM 3687 O O . ARG C 2 62 ? -72.918 -13.334 16.253 1.00 60.62 57 ARG C O 1
ATOM 3689 N N . THR C 2 63 ? -73.726 -14.626 17.916 1.00 59.21 58 THR C N 1
ATOM 3690 C CA . THR C 2 63 ? -75.124 -14.336 17.610 1.00 53.50 58 THR C CA 1
ATOM 3691 C C . THR C 2 63 ? -75.472 -12.910 18.027 1.00 51.55 58 THR C C 1
ATOM 3692 O O . THR C 2 63 ? -75.130 -12.480 19.131 1.00 55.51 58 THR C O 1
ATOM 3696 N N . MET C 2 64 ? -76.157 -12.177 17.152 1.00 44.99 59 MET C N 1
ATOM 3697 C CA . MET C 2 64 ? -76.478 -10.779 17.457 1.00 50.69 59 MET C CA 1
ATOM 3698 C C . MET C 2 64 ? -77.938 -10.408 17.377 1.00 44.64 59 MET C C 1
ATOM 3699 O O . MET C 2 64 ? -78.671 -10.912 16.534 1.00 46.52 59 MET C O 1
ATOM 3714 N N . VAL C 2 66 ? -80.552 -6.608 17.651 1.00 37.30 61 VAL C N 1
ATOM 3715 C CA . VAL C 2 66 ? -80.528 -5.181 17.276 1.00 39.23 61 VAL C CA 1
ATOM 3716 C C . VAL C 2 66 ? -79.671 -4.327 18.225 1.00 40.60 61 VAL C C 1
ATOM 3717 O O . VAL C 2 66 ? -79.824 -4.406 19.449 1.00 39.10 61 VAL C O 1
ATOM 3721 N N . PHE C 2 67 ? -78.786 -3.504 17.661 1.00 38.97 62 PHE C N 1
ATOM 3722 C CA . PHE C 2 67 ? -78.100 -2.459 18.415 1.00 42.90 62 PHE C CA 1
ATOM 3723 C C . PHE C 2 67 ? -78.954 -1.197 18.392 1.00 45.58 62 PHE C C 1
ATOM 3724 O O . PHE C 2 67 ? -79.166 -0.611 17.324 1.00 52.50 62 PHE C O 1
ATOM 3732 N N . ASP C 2 68 ? -79.421 -0.762 19.557 1.00 42.23 63 ASP C N 1
ATOM 3733 C CA . ASP C 2 68 ? -80.181 0.485 19.659 1.00 47.60 63 ASP C CA 1
ATOM 3734 C C . ASP C 2 68 ? -79.765 1.222 20.920 1.00 42.59 63 ASP C C 1
ATOM 3735 O O . ASP C 2 68 ? -80.589 1.598 21.751 1.00 45.92 63 ASP C O 1
ATOM 3740 N N . ASN C 2 69 ? -78.458 1.445 21.060 1.00 46.12 64 ASN C N 1
ATOM 3741 C CA . ASN C 2 69 ? -77.872 2.019 22.264 1.00 40.58 64 ASN C CA 1
ATOM 3742 C C . ASN C 2 69 ? -77.763 3.535 22.221 1.00 37.21 64 ASN C C 1
ATOM 3743 O O . ASN C 2 69 ? -77.405 4.142 23.233 1.00 38.04 64 ASN C O 1
ATOM 3748 N N . VAL C 2 70 ? -78.073 4.166 21.097 1.00 41.71 65 VAL C N 1
ATOM 3749 C CA . VAL C 2 70 ? -77.860 5.599 20.924 1.00 40.46 65 VAL C CA 1
ATOM 3750 C C . VAL C 2 70 ? -79.129 6.237 20.380 1.00 40.93 65 VAL C C 1
ATOM 3751 O O . VAL C 2 70 ? -79.667 5.788 19.359 1.00 40.69 65 VAL C O 1
ATOM 3755 N N . SER C 2 71 ? -79.590 7.299 21.041 1.00 40.61 66 SER C N 1
ATOM 3756 C CA . SER C 2 71 ? -80.732 8.027 20.545 1.00 42.72 66 SER C CA 1
ATOM 3757 C C . SER C 2 71 ? -80.334 8.797 19.289 1.00 46.02 66 SER C C 1
ATOM 3758 O O . SER C 2 71 ? -79.153 9.075 19.067 1.00 48.35 66 SER C O 1
ATOM 3761 N N . PRO C 2 72 ? -81.306 9.117 18.431 1.00 50.91 67 PRO C N 1
ATOM 3762 C CA . PRO C 2 72 ? -81.013 9.980 17.272 1.00 55.24 67 PRO C CA 1
ATOM 3763 C C . PRO C 2 72 ? -80.567 11.395 17.652 1.00 54.13 67 PRO C C 1
ATOM 3764 O O . PRO C 2 72 ? -79.996 12.099 16.807 1.00 55.07 67 PRO C O 1
ATOM 3768 N N . PHE C 2 73 ? -80.806 11.829 18.888 1.00 52.89 68 PHE C N 1
ATOM 3769 C CA . PHE C 2 73 ? -80.441 13.166 19.329 1.00 53.23 68 PHE C CA 1
ATOM 3770 C C . PHE C 2 73 ? -79.027 13.254 19.899 1.00 52.95 68 PHE C C 1
ATOM 3771 O O . PHE C 2 73 ? -78.563 14.368 20.176 1.00 55.35 68 PHE C O 1
ATOM 3773 N N . LYS C 2 74 ? -78.314 12.130 20.048 1.00 47.94 69 LYS C N 1
ATOM 3774 C CA . LYS C 2 74 ? -77.117 12.141 20.887 1.00 48.32 69 LYS C CA 1
ATOM 3775 C C . LYS C 2 74 ? -75.946 12.850 20.217 1.00 54.52 69 LYS C C 1
ATOM 3776 O O . LYS C 2 74 ? -75.162 13.522 20.896 1.00 57.15 69 LYS C O 1
ATOM 3782 N N . LYS C 2 75 ? -75.793 12.709 18.898 1.00 56.97 70 LYS C N 1
ATOM 3783 C CA . LYS C 2 75 ? -74.587 13.228 18.256 1.00 54.53 70 LYS C CA 1
ATOM 3784 C C . LYS C 2 75 ? -74.687 14.718 17.960 1.00 57.25 70 LYS C C 1
ATOM 3785 O O . LYS C 2 75 ? -73.696 15.443 18.097 1.00 55.56 70 LYS C O 1
ATOM 3791 N N . THR C 2 76 ? -75.873 15.198 17.571 1.00 59.99 71 THR C N 1
ATOM 3792 C CA . THR C 2 76 ? -76.032 16.570 17.101 1.00 58.34 71 THR C CA 1
ATOM 3793 C C . THR C 2 76 ? -77.134 17.345 17.823 1.00 56.80 71 THR C C 1
ATOM 3794 O O . THR C 2 76 ? -77.426 18.482 17.434 1.00 55.20 71 THR C O 1
ATOM 3798 N N . GLY C 2 77 ? -77.760 16.772 18.851 1.00 54.28 72 GLY C N 1
ATOM 3799 C CA . GLY C 2 77 ? -78.835 17.480 19.525 1.00 51.67 72 GLY C CA 1
ATOM 3800 C C . GLY C 2 77 ? -78.365 18.686 20.315 1.00 51.96 72 GLY C C 1
ATOM 3801 O O . GLY C 2 77 ? -79.140 19.620 20.552 1.00 49.51 72 GLY C O 1
ATOM 3802 N N . PHE C 2 78 ? -77.104 18.682 20.749 1.00 49.62 73 PHE C N 1
ATOM 3803 C CA . PHE C 2 78 ? -76.543 19.786 21.518 1.00 45.67 73 PHE C CA 1
ATOM 3804 C C . PHE C 2 78 ? -75.422 20.486 20.764 1.00 46.18 73 PHE C C 1
ATOM 3805 O O . PHE C 2 78 ? -74.629 21.217 21.369 1.00 44.74 73 PHE C O 1
ATOM 3813 N N . GLY C 2 79 ? -75.354 20.292 19.451 1.00 47.84 74 GLY C N 1
ATOM 3814 C CA . GLY C 2 79 ? -74.252 20.817 18.678 1.00 48.22 74 GLY C CA 1
ATOM 3815 C C . GLY C 2 79 ? -73.058 19.883 18.742 1.00 51.14 74 GLY C C 1
ATOM 3816 O O . GLY C 2 79 ? -73.163 18.712 19.142 1.00 47.61 74 GLY C O 1
ATOM 3817 N N . LYS C 2 80 ? -71.906 20.423 18.338 1.00 51.50 75 LYS C N 1
ATOM 3818 C CA . LYS C 2 80 ? -70.636 19.704 18.391 1.00 48.95 75 LYS C CA 1
ATOM 3819 C C . LYS C 2 80 ? -70.090 19.704 19.815 1.00 47.37 75 LYS C C 1
ATOM 3820 O O . LYS C 2 80 ? -69.998 20.761 20.448 1.00 49.97 75 LYS C O 1
ATOM 3822 N N . LEU C 2 81 ? -69.704 18.506 20.319 1.00 41.66 76 LEU C N 1
ATOM 3823 C CA . LEU C 2 81 ? -69.227 18.343 21.698 1.00 43.87 76 LEU C CA 1
ATOM 3824 C C . LEU C 2 81 ? -68.032 17.379 21.747 1.00 44.09 76 LEU C C 1
ATOM 3825 O O . LEU C 2 81 ? -68.128 16.251 22.233 1.00 50.25 76 LEU C O 1
ATOM 3830 N N . GLN C 2 82 ? -66.871 17.832 21.294 1.00 43.42 77 GLN C N 1
ATOM 3831 C CA . GLN C 2 82 ? -65.684 16.985 21.275 1.00 43.45 77 GLN C CA 1
ATOM 3832 C C . GLN C 2 82 ? -64.932 17.075 22.600 1.00 40.49 77 GLN C C 1
ATOM 3833 O O . GLN C 2 82 ? -64.632 18.173 23.079 1.00 36.38 77 GLN C O 1
ATOM 3839 N N . GLN C 2 83 ? -64.620 15.917 23.182 1.00 37.90 78 GLN C N 1
ATOM 3840 C CA . GLN C 2 83 ? -63.828 15.905 24.403 1.00 42.40 78 GLN C CA 1
ATOM 3841 C C . GLN C 2 83 ? -62.397 16.378 24.121 1.00 39.13 78 GLN C C 1
ATOM 3842 O O . GLN C 2 83 ? -61.873 16.261 23.009 1.00 35.88 78 GLN C O 1
ATOM 3848 N N . THR C 2 84 ? -61.789 16.972 25.129 1.00 36.21 79 THR C N 1
ATOM 3849 C CA . THR C 2 84 ? -60.391 17.333 25.064 1.00 34.91 79 THR C CA 1
ATOM 3850 C C . THR C 2 84 ? -59.576 16.142 25.538 1.00 34.76 79 THR C C 1
ATOM 3851 O O . THR C 2 84 ? -59.950 15.460 26.495 1.00 34.30 79 THR C O 1
ATOM 3855 N N . ARG C 2 85 ? -58.487 15.869 24.832 1.00 31.73 80 ARG C N 1
ATOM 3856 C CA . ARG C 2 85 ? -57.554 14.849 25.283 1.00 28.53 80 ARG C CA 1
ATOM 3857 C C . ARG C 2 85 ? -56.966 15.239 26.631 1.00 28.92 80 ARG C C 1
ATOM 3858 O O . ARG C 2 85 ? -56.539 16.377 26.832 1.00 29.47 80 ARG C O 1
ATOM 3866 N N . ARG C 2 86 ? -56.951 14.299 27.558 1.00 27.49 81 ARG C N 1
ATOM 3867 C CA . ARG C 2 86 ? -56.264 14.510 28.821 1.00 31.72 81 ARG C CA 1
ATOM 3868 C C . ARG C 2 86 ? -54.791 14.155 28.691 1.00 28.69 81 ARG C C 1
ATOM 3869 O O . ARG C 2 86 ? -54.433 13.150 28.078 1.00 30.39 81 ARG C O 1
ATOM 3877 N N . GLY C 2 87 ? -53.938 14.995 29.257 1.00 31.17 82 GLY C N 1
ATOM 3878 C CA . GLY C 2 87 ? -52.516 14.748 29.215 1.00 27.75 82 GLY C CA 1
ATOM 3879 C C . GLY C 2 87 ? -51.956 14.080 30.459 1.00 29.59 82 GLY C C 1
ATOM 3880 O O . GLY C 2 87 ? -50.750 13.912 30.557 1.00 28.09 82 GLY C O 1
ATOM 3891 N N . GLU C 2 89 ? -51.299 10.915 33.253 1.00 27.33 84 GLU C N 1
ATOM 3892 C CA . GLU C 2 89 ? -50.921 9.518 33.083 1.00 29.15 84 GLU C CA 1
ATOM 3893 C C . GLU C 2 89 ? -52.168 8.647 32.852 1.00 33.17 84 GLU C C 1
ATOM 3894 O O . GLU C 2 89 ? -52.181 7.793 31.958 1.00 31.10 84 GLU C O 1
ATOM 3900 N N . ASP C 2 90 ? -53.218 8.893 33.650 1.00 32.88 85 ASP C N 1
ATOM 3901 C CA . ASP C 2 90 ? -54.505 8.214 33.530 1.00 30.37 85 ASP C CA 1
ATOM 3902 C C . ASP C 2 90 ? -54.349 6.690 33.427 1.00 33.83 85 ASP C C 1
ATOM 3903 O O . ASP C 2 90 ? -53.858 6.063 34.369 1.00 34.27 85 ASP C O 1
ATOM 3908 N N . ASP C 2 91 ? -54.749 6.074 32.306 1.00 29.79 86 ASP C N 1
ATOM 3909 C CA . ASP C 2 91 ? -54.807 4.616 32.225 1.00 35.50 86 ASP C CA 1
ATOM 3910 C C . ASP C 2 91 ? -53.587 3.993 31.522 1.00 32.49 86 ASP C C 1
ATOM 3911 O O . ASP C 2 91 ? -53.674 2.858 31.037 1.00 31.84 86 ASP C O 1
ATOM 3916 N N . THR C 2 92 ? -52.440 4.689 31.509 1.00 35.34 87 THR C N 1
ATOM 3917 C CA . THR C 2 92 ? -51.222 4.144 30.902 1.00 34.35 87 THR C CA 1
ATOM 3918 C C . THR C 2 92 ? -50.901 2.736 31.414 1.00 35.25 87 THR C C 1
ATOM 3919 O O . THR C 2 92 ? -50.502 1.858 30.640 1.00 35.80 87 THR C O 1
ATOM 3923 N N . TYR C 2 93 ? -51.071 2.502 32.714 1.00 35.88 88 TYR C N 1
ATOM 3924 C CA . TYR C 2 93 ? -50.763 1.190 33.272 1.00 38.48 88 TYR C CA 1
ATOM 3925 C C . TYR C 2 93 ? -51.667 0.101 32.688 1.00 39.87 88 TYR C C 1
ATOM 3926 O O . TYR C 2 93 ? -51.195 -0.985 32.325 1.00 41.32 88 TYR C O 1
ATOM 3935 N N . SER C 2 94 ? -52.974 0.364 32.593 1.00 38.39 89 SER C N 1
ATOM 3936 C CA . SER C 2 94 ? -53.854 -0.609 31.948 1.00 37.37 89 SER C CA 1
ATOM 3937 C C . SER C 2 94 ? -53.520 -0.758 30.468 1.00 38.45 89 SER C C 1
ATOM 3938 O O . SER C 2 94 ? -53.611 -1.864 29.921 1.00 41.13 89 SER C O 1
ATOM 3941 N N . SER C 2 95 ? -53.101 0.329 29.813 1.00 38.38 90 SER C N 1
ATOM 3942 C CA . SER C 2 95 ? -52.750 0.250 28.394 1.00 35.69 90 SER C CA 1
ATOM 3943 C C . SER C 2 95 ? -51.550 -0.668 28.161 1.00 37.06 90 SER C C 1
ATOM 3944 O O . SER C 2 95 ? -51.530 -1.438 27.195 1.00 35.62 90 SER C O 1
ATOM 3947 N N . SER C 2 96 ? -50.548 -0.620 29.032 1.00 35.04 91 SER C N 1
ATOM 3948 C CA . SER C 2 96 ? -49.389 -1.464 28.792 1.00 40.02 91 SER C CA 1
ATOM 3949 C C . SER C 2 96 ? -49.532 -2.869 29.364 1.00 44.04 91 SER C C 1
ATOM 3950 O O . SER C 2 96 ? -48.981 -3.810 28.788 1.00 44.39 91 SER C O 1
ATOM 3953 N N . GLN C 2 97 ? -50.266 -3.058 30.467 1.00 45.70 92 GLN C N 1
ATOM 3954 C CA . GLN C 2 97 ? -50.275 -4.359 31.130 1.00 47.86 92 GLN C CA 1
ATOM 3955 C C . GLN C 2 97 ? -51.628 -5.041 31.212 1.00 46.21 92 GLN C C 1
ATOM 3956 O O . GLN C 2 97 ? -51.663 -6.226 31.548 1.00 52.33 92 GLN C O 1
ATOM 3962 N N . GLY C 2 98 ? -52.737 -4.347 30.918 1.00 51.47 93 GLY C N 1
ATOM 3963 C CA . GLY C 2 98 ? -54.077 -4.874 31.163 1.00 45.49 93 GLY C CA 1
ATOM 3964 C C . GLY C 2 98 ? -54.619 -5.866 30.146 1.00 47.10 93 GLY C C 1
ATOM 3965 O O . GLY C 2 98 ? -55.624 -6.517 30.444 1.00 52.89 93 GLY C O 1
ATOM 3966 N N . ASN C 2 99 ? -53.990 -6.001 28.966 1.00 49.10 94 ASN C N 1
ATOM 3967 C CA . ASN C 2 99 ? -54.493 -6.866 27.892 1.00 44.29 94 ASN C CA 1
ATOM 3968 C C . ASN C 2 99 ? -55.879 -6.423 27.443 1.00 40.35 94 ASN C C 1
ATOM 3969 O O . ASN C 2 99 ? -56.767 -7.247 27.192 1.00 36.00 94 ASN C O 1
ATOM 3974 N N . ARG C 2 100 ? -56.065 -5.108 27.347 1.00 38.48 95 ARG C N 1
ATOM 3975 C CA . ARG C 2 100 ? -57.371 -4.555 27.022 1.00 36.68 95 ARG C CA 1
ATOM 3976 C C . ARG C 2 100 ? -57.741 -4.868 25.578 1.00 36.66 95 ARG C C 1
ATOM 3977 O O . ARG C 2 100 ? -56.881 -4.987 24.691 1.00 34.85 95 ARG C O 1
ATOM 3985 N N . ARG C 2 101 ? -59.038 -5.050 25.364 1.00 29.32 96 ARG C N 1
ATOM 3986 C CA . ARG C 2 101 ? -59.588 -5.415 24.074 1.00 31.19 96 ARG C CA 1
ATOM 3987 C C . ARG C 2 101 ? -60.793 -4.528 23.830 1.00 27.40 96 ARG C C 1
ATOM 3988 O O . ARG C 2 101 ? -61.486 -4.138 24.768 1.00 29.71 96 ARG C O 1
ATOM 3996 N N . PHE C 2 102 ? -61.014 -4.188 22.567 1.00 33.23 97 PHE C N 1
ATOM 3997 C CA . PHE C 2 102 ? -62.088 -3.300 22.143 1.00 32.99 97 PHE C CA 1
ATOM 3998 C C . PHE C 2 102 ? -63.162 -4.084 21.403 1.00 30.27 97 PHE C C 1
ATOM 3999 O O . PHE C 2 102 ? -62.882 -5.112 20.783 1.00 29.96 97 PHE C O 1
ATOM 4007 N N . PHE C 2 103 ? -64.392 -3.581 21.464 1.00 27.49 98 PHE C N 1
ATOM 4008 C CA . PHE C 2 103 ? -65.470 -4.066 20.615 1.00 30.75 98 PHE C CA 1
ATOM 4009 C C . PHE C 2 103 ? -65.832 -2.951 19.650 1.00 31.85 98 PHE C C 1
ATOM 4010 O O . PHE C 2 103 ? -66.368 -1.919 20.061 1.00 32.24 98 PHE C O 1
ATOM 4018 N N . ILE C 2 104 ? -65.512 -3.155 18.376 1.00 30.78 99 ILE C N 1
ATOM 4019 C CA . ILE C 2 104 ? -65.898 -2.253 17.303 1.00 36.02 99 ILE C CA 1
ATOM 4020 C C . ILE C 2 104 ? -67.163 -2.827 16.669 1.00 39.33 99 ILE C C 1
ATOM 4021 O O . ILE C 2 104 ? -67.104 -3.712 15.804 1.00 35.64 99 ILE C O 1
ATOM 4026 N N . GLU C 2 105 ? -68.304 -2.277 17.079 1.00 38.03 100 GLU C N 1
ATOM 4027 C CA . GLU C 2 105 ? -69.604 -2.731 16.599 1.00 39.47 100 GLU C CA 1
ATOM 4028 C C . GLU C 2 105 ? -69.763 -2.525 15.098 1.00 41.78 100 GLU C C 1
ATOM 4029 O O . GLU C 2 105 ? -70.259 -3.405 14.388 1.00 40.05 100 GLU C O 1
ATOM 4035 N N . ASP C 2 106 ? -69.359 -1.362 14.598 1.00 43.41 101 ASP C N 1
ATOM 4036 C CA . ASP C 2 106 ? -69.541 -0.986 13.196 1.00 42.14 101 ASP C CA 1
ATOM 4037 C C . ASP C 2 106 ? -68.212 -0.421 12.705 1.00 39.16 101 ASP C C 1
ATOM 4038 O O . ASP C 2 106 ? -67.859 0.707 13.054 1.00 38.75 101 ASP C O 1
ATOM 4043 N N . VAL C 2 107 ? -67.478 -1.201 11.912 1.00 36.95 102 VAL C N 1
ATOM 4044 C CA . VAL C 2 107 ? -66.134 -0.798 11.504 1.00 38.38 102 VAL C CA 1
ATOM 4045 C C . VAL C 2 107 ? -66.188 0.472 10.666 1.00 42.34 102 VAL C C 1
ATOM 4046 O O . VAL C 2 107 ? -65.404 1.407 10.877 1.00 35.78 102 VAL C O 1
ATOM 4050 N N . ASP C 2 108 ? -67.157 0.556 9.752 1.00 43.02 103 ASP C N 1
ATOM 4051 C CA . ASP C 2 108 ? -67.236 1.685 8.832 1.00 41.51 103 ASP C CA 1
ATOM 4052 C C . ASP C 2 108 ? -67.640 2.966 9.544 1.00 44.86 103 ASP C C 1
ATOM 4053 O O . ASP C 2 108 ? -67.138 4.049 9.218 1.00 43.55 103 ASP C O 1
ATOM 4058 N N . LYS C 2 109 ? -68.560 2.865 10.503 1.00 40.80 104 LYS C N 1
ATOM 4059 C CA . LYS C 2 109 ? -68.955 4.039 11.270 1.00 42.90 104 LYS C CA 1
ATOM 4060 C C . LYS C 2 109 ? -67.787 4.583 12.080 1.00 38.07 104 LYS C C 1
ATOM 4061 O O . LYS C 2 109 ? -67.548 5.793 12.101 1.00 38.81 104 LYS C O 1
ATOM 4064 N N . THR C 2 110 ? -67.054 3.701 12.769 1.00 37.06 105 THR C N 1
ATOM 4065 C CA . THR C 2 110 ? -65.919 4.158 13.565 1.00 35.95 105 THR C CA 1
ATOM 4066 C C . THR C 2 110 ? -64.844 4.773 12.679 1.00 34.71 105 THR C C 1
ATOM 4067 O O . THR C 2 110 ? -64.275 5.817 13.018 1.00 34.00 105 THR C O 1
ATOM 4071 N N . LEU C 2 111 ? -64.564 4.131 11.536 1.00 32.50 106 LEU C N 1
ATOM 4072 C CA . LEU C 2 111 ? -63.606 4.647 10.566 1.00 35.02 106 LEU C CA 1
ATOM 4073 C C . LEU C 2 111 ? -63.959 6.065 10.151 1.00 36.42 106 LEU C C 1
ATOM 4074 O O . LEU C 2 111 ? -63.109 6.962 10.174 1.00 33.76 106 LEU C O 1
ATOM 4079 N N . ASN C 2 112 ? -65.227 6.290 9.798 1.00 37.25 107 ASN C N 1
ATOM 4080 C CA . ASN C 2 112 ? -65.649 7.594 9.310 1.00 35.50 107 ASN C CA 1
ATOM 4081 C C . ASN C 2 112 ? -65.579 8.640 10.409 1.00 37.06 107 ASN C C 1
ATOM 4082 O O . ASN C 2 112 ? -65.186 9.790 10.144 1.00 35.44 107 ASN C O 1
ATOM 4087 N N . GLU C 2 113 ? -65.938 8.257 11.647 1.00 32.33 108 GLU C N 1
ATOM 4088 C CA . GLU C 2 113 ? -65.796 9.157 12.797 1.00 35.47 108 GLU C CA 1
ATOM 4089 C C . GLU C 2 113 ? -64.347 9.579 12.999 1.00 36.54 108 GLU C C 1
ATOM 4090 O O . GLU C 2 113 ? -64.044 10.764 13.212 1.00 32.23 108 GLU C O 1
ATOM 4096 N N . LEU C 2 114 ? -63.446 8.596 13.001 1.00 30.58 109 LEU C N 1
ATOM 4097 C CA . LEU C 2 114 ? -62.031 8.858 13.218 1.00 31.77 109 LEU C CA 1
ATOM 4098 C C . LEU C 2 114 ? -61.469 9.783 12.143 1.00 27.58 109 LEU C C 1
ATOM 4099 O O . LEU C 2 114 ? -60.737 10.720 12.448 1.00 26.04 109 LEU C O 1
ATOM 4104 N N . LEU C 2 115 ? -61.812 9.543 10.880 1.00 29.89 110 LEU C N 1
ATOM 4105 C CA . LEU C 2 115 ? -61.350 10.423 9.817 1.00 27.27 110 LEU C CA 1
ATOM 4106 C C . LEU C 2 115 ? -62.015 11.790 9.896 1.00 31.93 110 LEU C C 1
ATOM 4107 O O . LEU C 2 115 ? -61.368 12.800 9.607 1.00 32.27 110 LEU C O 1
ATOM 4112 N N . ALA C 2 116 ? -63.290 11.853 10.313 1.00 29.07 111 ALA C N 1
ATOM 4113 C CA . ALA C 2 116 ? -63.961 13.143 10.408 1.00 26.81 111 ALA C CA 1
ATOM 4114 C C . ALA C 2 116 ? -63.336 14.006 11.486 1.00 29.25 111 ALA C C 1
ATOM 4115 O O . ALA C 2 116 ? -63.220 15.223 11.321 1.00 29.59 111 ALA C O 1
ATOM 4117 N N . ALA C 2 117 ? -62.937 13.399 12.603 1.00 31.73 112 ALA C N 1
ATOM 4118 C CA . ALA C 2 117 ? -62.345 14.141 13.711 1.00 29.27 112 ALA C CA 1
ATOM 4119 C C . ALA C 2 117 ? -60.834 14.334 13.553 1.00 33.18 112 ALA C C 1
ATOM 4120 O O . ALA C 2 117 ? -60.312 15.405 13.873 1.00 29.18 112 ALA C O 1
ATOM 4122 N N . GLU C 2 118 ? -60.103 13.334 13.062 1.00 30.71 113 GLU C N 1
ATOM 4123 C CA . GLU C 2 118 ? -58.645 13.388 13.169 1.00 29.48 113 GLU C CA 1
ATOM 4124 C C . GLU C 2 118 ? -57.916 13.637 11.861 1.00 28.13 113 GLU C C 1
ATOM 4125 O O . GLU C 2 118 ? -56.727 13.982 11.893 1.00 32.04 113 GLU C O 1
ATOM 4131 N N . ASP C 2 119 ? -58.566 13.473 10.718 1.00 27.49 114 ASP C N 1
ATOM 4132 C CA . ASP C 2 119 ? -57.914 13.705 9.431 1.00 31.07 114 ASP C CA 1
ATOM 4133 C C . ASP C 2 119 ? -58.393 15.056 8.898 1.00 29.16 114 ASP C C 1
ATOM 4134 O O . ASP C 2 119 ? -59.335 15.138 8.115 1.00 31.36 114 ASP C O 1
ATOM 4139 N N . THR C 2 120 ? -57.710 16.129 9.301 1.00 29.10 115 THR C N 1
ATOM 4140 C CA . THR C 2 120 ? -58.188 17.463 8.928 1.00 30.77 115 THR C CA 1
ATOM 4141 C C . THR C 2 120 ? -57.738 17.904 7.537 1.00 33.09 115 THR C C 1
ATOM 4142 O O . THR C 2 120 ? -58.428 18.704 6.905 1.00 34.06 115 THR C O 1
ATOM 4146 N N . ASP C 2 121 ? -56.620 17.399 7.019 1.00 34.05 116 ASP C N 1
ATOM 4147 C CA . ASP C 2 121 ? -56.242 17.736 5.651 1.00 30.81 116 ASP C CA 1
ATOM 4148 C C . ASP C 2 121 ? -56.847 16.783 4.628 1.00 35.09 116 ASP C C 1
ATOM 4149 O O . ASP C 2 121 ? -56.596 16.942 3.431 1.00 34.82 116 ASP C O 1
ATOM 4154 N N . LYS C 2 122 ? -57.618 15.787 5.075 1.00 33.91 117 LYS C N 1
ATOM 4155 C CA . LYS C 2 122 ? -58.407 14.928 4.187 1.00 37.70 117 LYS C CA 1
ATOM 4156 C C . LYS C 2 122 ? -57.535 14.079 3.253 1.00 35.76 117 LYS C C 1
ATOM 4157 O O . LYS C 2 122 ? -57.910 13.818 2.110 1.00 36.19 117 LYS C O 1
ATOM 4163 N N . ASN C 2 123 ? -56.383 13.614 3.739 1.00 30.86 118 ASN C N 1
ATOM 4164 C CA . ASN C 2 123 ? -55.526 12.734 2.949 1.00 33.08 118 ASN C CA 1
ATOM 4165 C C . ASN C 2 123 ? -55.633 11.264 3.362 1.00 32.81 118 ASN C C 1
ATOM 4166 O O . ASN C 2 123 ? -54.725 10.484 3.060 1.00 34.23 118 ASN C O 1
ATOM 4171 N N . TYR C 2 124 ? -56.717 10.874 4.054 1.00 32.05 119 TYR C N 1
ATOM 4172 C CA . TYR C 2 124 ? -56.907 9.499 4.551 1.00 29.97 119 TYR C CA 1
ATOM 4173 C C . TYR C 2 124 ? -55.714 9.025 5.384 1.00 31.73 119 TYR C C 1
ATOM 4174 O O . TYR C 2 124 ? -55.367 7.839 5.394 1.00 34.60 119 TYR C O 1
ATOM 4183 N N . GLN C 2 125 ? -55.092 9.947 6.113 1.00 29.60 120 GLN C N 1
ATOM 4184 C CA . GLN C 2 125 ? -53.932 9.646 6.941 1.00 33.41 120 GLN C CA 1
ATOM 4185 C C . GLN C 2 125 ? -54.065 10.427 8.233 1.00 30.05 120 GLN C C 1
ATOM 4186 O O . GLN C 2 125 ? -54.587 11.540 8.238 1.00 34.76 120 GLN C O 1
ATOM 4192 N N . ILE C 2 126 ? -53.603 9.852 9.333 1.00 28.42 121 ILE C N 1
ATOM 4193 C CA . ILE C 2 126 ? -53.579 10.568 10.600 1.00 29.53 121 ILE C CA 1
ATOM 4194 C C . ILE C 2 126 ? -52.116 10.801 10.943 1.00 29.58 121 ILE C C 1
ATOM 4195 O O . ILE C 2 126 ? -51.408 9.853 11.304 1.00 27.86 121 ILE C O 1
ATOM 4200 N N . THR C 2 127 ? -51.657 12.054 10.817 1.00 24.01 122 THR C N 1
ATOM 4201 C CA . THR C 2 127 ? -50.253 12.409 11.021 1.00 31.14 122 THR C CA 1
ATOM 4202 C C . THR C 2 127 ? -50.164 13.594 11.968 1.00 28.01 122 THR C C 1
ATOM 4203 O O . THR C 2 127 ? -51.177 14.194 12.351 1.00 27.38 122 THR C O 1
ATOM 4207 N N . ILE C 2 128 ? -48.931 13.913 12.371 1.00 26.84 123 ILE C N 1
ATOM 4208 C CA . ILE C 2 128 ? -48.720 15.032 13.292 1.00 28.32 123 ILE C CA 1
ATOM 4209 C C . ILE C 2 128 ? -49.086 16.378 12.684 1.00 27.78 123 ILE C C 1
ATOM 4210 O O . ILE C 2 128 ? -49.147 17.376 13.406 1.00 27.09 123 ILE C O 1
ATOM 4215 N N . GLU C 2 129 ? -49.333 16.438 11.381 1.00 25.65 124 GLU C N 1
ATOM 4216 C CA . GLU C 2 129 ? -49.788 17.673 10.765 1.00 28.34 124 GLU C CA 1
ATOM 4217 C C . GLU C 2 129 ? -51.307 17.811 10.768 1.00 31.36 124 GLU C C 1
ATOM 4218 O O . GLU C 2 129 ? -51.824 18.895 10.462 1.00 31.06 124 GLU C O 1
ATOM 4224 N N . ASP C 2 130 ? -52.026 16.746 11.106 1.00 28.39 125 ASP C N 1
ATOM 4225 C CA . ASP C 2 130 ? -53.459 16.852 11.343 1.00 30.25 125 ASP C CA 1
ATOM 4226 C C . ASP C 2 130 ? -53.710 17.584 12.656 1.00 28.56 125 ASP C C 1
ATOM 4227 O O . ASP C 2 130 ? -52.962 17.426 13.628 1.00 28.63 125 ASP C O 1
ATOM 4232 N N . THR C 2 131 ? -54.770 18.392 12.688 1.00 24.95 126 THR C N 1
ATOM 4233 C CA . THR C 2 131 ? -55.005 19.281 13.813 1.00 28.32 126 THR C CA 1
ATOM 4234 C C . THR C 2 131 ? -56.253 18.902 14.605 1.00 34.61 126 THR C C 1
ATOM 4235 O O . THR C 2 131 ? -56.932 19.776 15.153 1.00 33.77 126 THR C O 1
ATOM 4239 N N . GLY C 2 132 ? -56.561 17.595 14.688 1.00 32.89 127 GLY C N 1
ATOM 4240 C CA . GLY C 2 132 ? -57.694 17.137 15.463 1.00 27.52 127 GLY C CA 1
ATOM 4241 C C . GLY C 2 132 ? -57.363 17.045 16.932 1.00 27.36 127 GLY C C 1
ATOM 4242 O O . GLY C 2 132 ? -56.236 17.314 17.372 1.00 30.27 127 GLY C O 1
ATOM 4243 N N . PRO C 2 133 ? -58.357 16.625 17.723 1.00 26.75 128 PRO C N 1
ATOM 4244 C CA . PRO C 2 133 ? -58.181 16.613 19.188 1.00 26.85 128 PRO C CA 1
ATOM 4245 C C . PRO C 2 133 ? -57.259 15.526 19.702 1.00 27.26 128 PRO C C 1
ATOM 4246 O O . PRO C 2 133 ? -56.826 15.617 20.855 1.00 26.77 128 PRO C O 1
ATOM 4250 N N . LYS C 2 134 ? -56.972 14.490 18.904 1.00 29.08 129 LYS C N 1
ATOM 4251 C CA . LYS C 2 134 ? -56.026 13.428 19.249 1.00 24.98 129 LYS C CA 1
ATOM 4252 C C . LYS C 2 134 ? -56.531 12.537 20.381 1.00 29.22 129 LYS C C 1
ATOM 4253 O O . LYS C 2 134 ? -55.730 12.022 21.179 1.00 24.68 129 LYS C O 1
ATOM 4259 N N . VAL C 2 135 ? -57.846 12.320 20.437 1.00 27.28 130 VAL C N 1
ATOM 4260 C CA . VAL C 2 135 ? -58.444 11.344 21.345 1.00 25.89 130 VAL C CA 1
ATOM 4261 C C . VAL C 2 135 ? -59.712 10.808 20.699 1.00 27.53 130 VAL C C 1
ATOM 4262 O O . VAL C 2 135 ? -60.446 11.541 20.023 1.00 30.07 130 VAL C O 1
ATOM 4266 N N . LEU C 2 136 ? -59.963 9.516 20.890 1.00 28.40 131 LEU C N 1
ATOM 4267 C CA . LEU C 2 136 ? -61.189 8.890 20.409 1.00 28.92 131 LEU C CA 1
ATOM 4268 C C . LEU C 2 136 ? -61.626 7.827 21.417 1.00 30.61 131 LEU C C 1
ATOM 4269 O O . LEU C 2 136 ? -60.782 7.083 21.929 1.00 25.02 131 LEU C O 1
ATOM 4274 N N . LYS C 2 137 ? -62.930 7.805 21.748 1.00 28.86 132 LYS C N 1
ATOM 4275 C CA . LYS C 2 137 ? -63.528 6.748 22.574 1.00 32.32 132 LYS C CA 1
ATOM 4276 C C . LYS C 2 137 ? -63.799 5.499 21.744 1.00 26.94 132 LYS C C 1
ATOM 4277 O O . LYS C 2 137 ? -64.370 5.594 20.658 1.00 33.19 132 LYS C O 1
ATOM 4283 N N . VAL C 2 138 ? -63.436 4.323 22.261 1.00 28.69 133 VAL C N 1
ATOM 4284 C CA . VAL C 2 138 ? -63.811 3.051 21.636 1.00 30.59 133 VAL C CA 1
ATOM 4285 C C . VAL C 2 138 ? -64.360 2.124 22.708 1.00 28.71 133 VAL C C 1
ATOM 4286 O O . VAL C 2 138 ? -63.883 2.130 23.847 1.00 29.83 133 VAL C O 1
ATOM 4290 N N . GLY C 2 139 ? -65.382 1.348 22.345 1.00 29.31 134 GLY C N 1
ATOM 4291 C CA . GLY C 2 139 ? -66.034 0.480 23.315 1.00 29.46 134 GLY C CA 1
ATOM 4292 C C . GLY C 2 139 ? -65.138 -0.679 23.721 1.00 30.10 134 GLY C C 1
ATOM 4293 O O . GLY C 2 139 ? -64.358 -1.200 22.922 1.00 31.39 134 GLY C O 1
ATOM 4294 N N . THR C 2 140 ? -65.236 -1.069 24.992 1.00 29.50 135 THR C N 1
ATOM 4295 C CA . THR C 2 140 ? -64.448 -2.179 25.509 1.00 28.84 135 THR C CA 1
ATOM 4296 C C . THR C 2 140 ? -65.124 -3.497 25.157 1.00 32.01 135 THR C C 1
ATOM 4297 O O . THR C 2 140 ? -66.354 -3.573 25.029 1.00 29.52 135 THR C O 1
ATOM 4301 N N . ALA C 2 141 ? -64.303 -4.540 24.971 1.00 29.51 136 ALA C N 1
ATOM 4302 C CA . ALA C 2 141 ? -64.853 -5.853 24.619 1.00 32.48 136 ALA C CA 1
ATOM 4303 C C . ALA C 2 141 ? -65.726 -6.420 25.735 1.00 28.04 136 ALA C C 1
ATOM 4304 O O . ALA C 2 141 ? -66.794 -6.985 25.472 1.00 32.50 136 ALA C O 1
ATOM 4306 N N . ASN C 2 142 ? -65.283 -6.288 26.987 1.00 27.38 137 ASN C N 1
ATOM 4307 C CA . ASN C 2 142 ? -65.953 -6.939 28.103 1.00 32.70 137 ASN C CA 1
ATOM 4308 C C . ASN C 2 142 ? -67.321 -6.325 28.409 1.00 34.99 137 ASN C C 1
ATOM 4309 O O . ASN C 2 142 ? -68.164 -6.982 29.033 1.00 33.57 137 ASN C O 1
ATOM 4314 N N . SER C 2 143 ? -67.550 -5.076 28.020 1.00 30.14 138 SER C N 1
ATOM 4315 C CA . SER C 2 143 ? -68.850 -4.454 28.169 1.00 27.97 138 SER C CA 1
ATOM 4316 C C . SER C 2 143 ? -69.652 -4.513 26.880 1.00 30.20 138 SER C C 1
ATOM 4317 O O . SER C 2 143 ? -70.709 -3.879 26.790 1.00 30.90 138 SER C O 1
ATOM 4320 N N . TYR C 2 144 ? -69.153 -5.232 25.869 1.00 32.42 139 TYR C N 1
ATOM 4321 C CA . TYR C 2 144 ? -69.824 -5.336 24.576 1.00 32.78 139 TYR C CA 1
ATOM 4322 C C . TYR C 2 144 ? -70.200 -3.953 24.059 1.00 30.13 139 TYR C C 1
ATOM 4323 O O . TYR C 2 144 ? -71.310 -3.724 23.576 1.00 32.46 139 TYR C O 1
ATOM 4332 N N . GLY C 2 145 ? -69.287 -3.003 24.224 1.00 30.36 140 GLY C N 1
ATOM 4333 C CA . GLY C 2 145 ? -69.464 -1.679 23.685 1.00 27.77 140 GLY C CA 1
ATOM 4334 C C . GLY C 2 145 ? -70.204 -0.696 24.566 1.00 28.15 140 GLY C C 1
ATOM 4335 O O . GLY C 2 145 ? -70.309 0.483 24.191 1.00 31.35 140 GLY C O 1
ATOM 4336 N N . TYR C 2 146 ? -70.732 -1.122 25.715 1.00 31.06 141 TYR C N 1
ATOM 4337 C CA . TYR C 2 146 ? -71.541 -0.208 26.524 1.00 34.77 141 TYR C CA 1
ATOM 4338 C C . TYR C 2 146 ? -70.687 0.731 27.357 1.00 32.50 141 TYR C C 1
ATOM 4339 O O . TYR C 2 146 ? -71.184 1.776 27.789 1.00 36.00 141 TYR C O 1
ATOM 4348 N N . LYS C 2 147 ? -69.424 0.380 27.592 1.00 32.25 142 LYS C N 1
ATOM 4349 C CA . LYS C 2 147 ? -68.437 1.275 28.176 1.00 35.01 142 LYS C CA 1
ATOM 4350 C C . LYS C 2 147 ? -67.265 1.451 27.202 1.00 34.44 142 LYS C C 1
ATOM 4351 O O . LYS C 2 147 ? -67.045 0.635 26.296 1.00 28.67 142 LYS C O 1
ATOM 4357 N N . HIS C 2 148 ? -66.511 2.535 27.382 1.00 32.44 143 HIS C N 1
ATOM 4358 C CA . HIS C 2 148 ? -65.460 2.874 26.434 1.00 35.88 143 HIS C CA 1
ATOM 4359 C C . HIS C 2 148 ? -64.217 3.374 27.160 1.00 34.46 143 HIS C C 1
ATOM 4360 O O . HIS C 2 148 ? -64.273 3.803 28.312 1.00 35.03 143 HIS C O 1
ATOM 4367 N N . ILE C 2 149 ? -63.083 3.301 26.466 1.00 33.87 144 ILE C N 1
ATOM 4368 C CA . ILE C 2 149 ? -61.851 3.920 26.924 1.00 31.51 144 ILE C CA 1
ATOM 4369 C C . ILE C 2 149 ? -61.380 4.870 25.833 1.00 35.58 144 ILE C C 1
ATOM 4370 O O . ILE C 2 149 ? -61.879 4.843 24.708 1.00 33.10 144 ILE C O 1
ATOM 4375 N N . ASN C 2 150 ? -60.392 5.705 26.179 1.00 31.73 145 ASN C N 1
ATOM 4376 C CA . ASN C 2 150 ? -59.845 6.701 25.270 1.00 30.21 145 ASN C CA 1
ATOM 4377 C C . ASN C 2 150 ? -58.549 6.211 24.633 1.00 31.25 145 ASN C C 1
ATOM 4378 O O . ASN C 2 150 ? -57.629 5.776 25.331 1.00 32.35 145 ASN C O 1
ATOM 4383 N N . ILE C 2 151 ? -58.455 6.335 23.317 1.00 27.64 146 ILE C N 1
ATOM 4384 C CA . ILE C 2 151 ? -57.202 6.148 22.604 1.00 27.08 146 ILE C CA 1
ATOM 4385 C C . ILE C 2 151 ? -56.618 7.535 22.367 1.00 29.37 146 ILE C C 1
ATOM 4386 O O . ILE C 2 151 ? -57.279 8.392 21.777 1.00 27.08 146 ILE C O 1
ATOM 4391 N N . ARG C 2 152 ? -55.405 7.782 22.850 1.00 23.85 147 ARG C N 1
ATOM 4392 C CA . ARG C 2 152 ? -54.824 9.116 22.788 1.00 28.04 147 ARG C CA 1
ATOM 4393 C C . ARG C 2 152 ? -53.624 9.155 21.854 1.00 26.85 147 ARG C C 1
ATOM 4394 O O . ARG C 2 152 ? -52.802 8.230 21.829 1.00 23.22 147 ARG C O 1
ATOM 4402 N N . GLY C 2 153 ? -53.512 10.245 21.106 1.00 29.75 148 GLY C N 1
ATOM 4403 C CA . GLY C 2 153 ? -52.273 10.532 20.404 1.00 26.95 148 GLY C CA 1
ATOM 4404 C C . GLY C 2 153 ? -52.325 10.158 18.934 1.00 27.70 148 GLY C C 1
ATOM 4405 O O . GLY C 2 153 ? -53.010 9.215 18.521 1.00 28.86 148 GLY C O 1
ATOM 4406 N N . THR C 2 154 ? -51.575 10.914 18.136 1.00 26.27 149 THR C N 1
ATOM 4407 C CA . THR C 2 154 ? -51.461 10.691 16.698 1.00 26.88 149 THR C CA 1
ATOM 4408 C C . THR C 2 154 ? -51.077 9.251 16.362 1.00 26.63 149 THR C C 1
ATOM 4409 O O . THR C 2 154 ? -51.625 8.660 15.423 1.00 26.80 149 THR C O 1
ATOM 4413 N N . TYR C 2 155 ? -50.136 8.671 17.112 1.00 24.66 150 TYR C N 1
ATOM 4414 C CA . TYR C 2 155 ? -49.587 7.373 16.727 1.00 26.59 150 TYR C CA 1
ATOM 4415 C C . TYR C 2 155 ? -50.586 6.240 16.942 1.00 26.87 150 TYR C C 1
ATOM 4416 O O . TYR C 2 155 ? -50.806 5.415 16.045 1.00 27.73 150 TYR C O 1
ATOM 4425 N N . MET C 2 156 ? -51.183 6.148 18.134 1.00 27.88 151 MET C N 1
ATOM 4426 C CA . MET C 2 156 ? -52.133 5.045 18.337 1.00 25.07 151 MET C CA 1
ATOM 4427 C C . MET C 2 156 ? -53.401 5.234 17.514 1.00 23.19 151 MET C C 1
ATOM 4428 O O . MET C 2 156 ? -54.000 4.246 17.064 1.00 25.30 151 MET C O 1
ATOM 4433 N N . LEU C 2 157 ? -53.815 6.482 17.282 1.00 24.87 152 LEU C N 1
ATOM 4434 C CA . LEU C 2 157 ? -54.956 6.734 16.408 1.00 22.37 152 LEU C CA 1
ATOM 4435 C C . LEU C 2 157 ? -54.636 6.388 14.957 1.00 23.70 152 LEU C C 1
ATOM 4436 O O . LEU C 2 157 ? -55.497 5.881 14.230 1.00 27.26 152 LEU C O 1
ATOM 4441 N N . SER C 2 158 ? -53.416 6.678 14.498 1.00 24.82 153 SER C N 1
ATOM 4442 C CA . SER C 2 158 ? -53.040 6.261 13.148 1.00 24.69 153 SER C CA 1
ATOM 4443 C C . SER C 2 158 ? -53.034 4.741 13.019 1.00 23.14 153 SER C C 1
ATOM 4444 O O . SER C 2 158 ? -53.486 4.194 12.008 1.00 23.35 153 SER C O 1
ATOM 4447 N N . ASN C 2 159 ? -52.505 4.046 14.022 1.00 21.50 154 ASN C N 1
ATOM 4448 C CA . ASN C 2 159 ? -52.570 2.585 14.015 1.00 26.88 154 ASN C CA 1
ATOM 4449 C C . ASN C 2 159 ? -54.020 2.100 13.990 1.00 27.73 154 ASN C C 1
ATOM 4450 O O . ASN C 2 159 ? -54.354 1.142 13.281 1.00 25.01 154 ASN C O 1
ATOM 4455 N N . LEU C 2 160 ? -54.911 2.784 14.716 1.00 27.17 155 LEU C N 1
ATOM 4456 C CA . LEU C 2 160 ? -56.307 2.365 14.709 1.00 22.74 155 LEU C CA 1
ATOM 4457 C C . LEU C 2 160 ? -56.908 2.532 13.322 1.00 26.20 155 LEU C C 1
ATOM 4458 O O . LEU C 2 160 ? -57.556 1.618 12.791 1.00 31.11 155 LEU C O 1
ATOM 4463 N N . LEU C 2 161 ? -56.673 3.687 12.705 1.00 27.04 156 LEU C N 1
ATOM 4464 C CA . LEU C 2 161 ? -57.038 3.896 11.302 1.00 31.11 156 LEU C CA 1
ATOM 4465 C C . LEU C 2 161 ? -56.551 2.757 10.424 1.00 28.61 156 LEU C C 1
ATOM 4466 O O . LEU C 2 161 ? -57.303 2.236 9.591 1.00 29.83 156 LEU C O 1
ATOM 4471 N N . GLN C 2 162 ? -55.291 2.348 10.617 1.00 24.85 157 GLN C N 1
ATOM 4472 C CA . GLN C 2 162 ? -54.717 1.283 9.815 1.00 27.00 157 GLN C CA 1
ATOM 4473 C C . GLN C 2 162 ? -55.446 -0.029 10.066 1.00 31.44 157 GLN C C 1
ATOM 4474 O O . GLN C 2 162 ? -55.927 -0.668 9.125 1.00 32.62 157 GLN C O 1
ATOM 4480 N N . GLU C 2 163 ? -55.558 -0.438 11.335 1.00 29.79 158 GLU C N 1
ATOM 4481 C CA . GLU C 2 163 ? -56.232 -1.698 11.636 1.00 32.82 158 GLU C CA 1
ATOM 4482 C C . GLU C 2 163 ? -57.661 -1.718 11.087 1.00 33.55 158 GLU C C 1
ATOM 4483 O O . GLU C 2 163 ? -58.081 -2.710 10.482 1.00 35.09 158 GLU C O 1
ATOM 4489 N N . LEU C 2 164 ? -58.407 -0.622 11.241 1.00 35.81 159 LEU C N 1
ATOM 4490 C CA . LEU C 2 164 ? -59.784 -0.586 10.740 1.00 32.86 159 LEU C CA 1
ATOM 4491 C C . LEU C 2 164 ? -59.830 -0.658 9.221 1.00 36.02 159 LEU C C 1
ATOM 4492 O O . LEU C 2 164 ? -60.706 -1.310 8.649 1.00 39.35 159 LEU C O 1
ATOM 4497 N N . THR C 2 165 ? -58.930 0.060 8.554 1.00 36.84 160 THR C N 1
ATOM 4498 C CA . THR C 2 165 ? -58.861 0.019 7.098 1.00 37.33 160 THR C CA 1
ATOM 4499 C C . THR C 2 165 ? -58.549 -1.393 6.608 1.00 39.61 160 THR C C 1
ATOM 4500 O O . THR C 2 165 ? -59.134 -1.872 5.626 1.00 40.38 160 THR C O 1
ATOM 4504 N N . ILE C 2 166 ? -57.648 -2.083 7.302 1.00 36.97 161 ILE C N 1
ATOM 4505 C CA . ILE C 2 166 ? -57.269 -3.435 6.918 1.00 36.24 161 ILE C CA 1
ATOM 4506 C C . ILE C 2 166 ? -58.414 -4.408 7.179 1.00 41.17 161 ILE C C 1
ATOM 4507 O O . ILE C 2 166 ? -58.708 -5.278 6.351 1.00 42.00 161 ILE C O 1
ATOM 4512 N N . ALA C 2 167 ? -59.071 -4.285 8.334 1.00 40.48 162 ALA C N 1
ATOM 4513 C CA . ALA C 2 167 ? -60.248 -5.096 8.601 1.00 40.00 162 ALA C CA 1
ATOM 4514 C C . ALA C 2 167 ? -61.306 -4.892 7.526 1.00 42.20 162 ALA C C 1
ATOM 4515 O O . ALA C 2 167 ? -61.970 -5.847 7.102 1.00 45.17 162 ALA C O 1
ATOM 4517 N N . LYS C 2 168 ? -61.489 -3.651 7.082 1.00 40.81 163 LYS C N 1
ATOM 4518 C CA . LYS C 2 168 ? -62.487 -3.392 6.047 1.00 46.05 163 LYS C CA 1
ATOM 4519 C C . LYS C 2 168 ? -62.100 -4.088 4.751 1.00 44.07 163 LYS C C 1
ATOM 4520 O O . LYS C 2 168 ? -62.955 -4.646 4.051 1.00 45.07 163 LYS C O 1
ATOM 4526 N N . SER C 2 169 ? -60.803 -4.094 4.439 1.00 39.97 164 SER C N 1
ATOM 4527 C CA . SER C 2 169 ? -60.308 -4.753 3.237 1.00 43.98 164 SER C CA 1
ATOM 4528 C C . SER C 2 169 ? -60.588 -6.249 3.233 1.00 43.25 164 SER C C 1
ATOM 4529 O O . SER C 2 169 ? -60.647 -6.847 2.153 1.00 44.94 164 SER C O 1
ATOM 4532 N N . PHE C 2 170 ? -60.745 -6.863 4.410 1.00 46.30 165 PHE C N 1
ATOM 4533 C CA . PHE C 2 170 ? -61.088 -8.270 4.551 1.00 38.85 165 PHE C CA 1
ATOM 4534 C C . PHE C 2 170 ? -62.585 -8.481 4.731 1.00 42.85 165 PHE C C 1
ATOM 4535 O O . PHE C 2 170 ? -63.004 -9.569 5.135 1.00 44.87 165 PHE C O 1
ATOM 4543 N N . GLY C 2 171 ? -63.400 -7.463 4.451 1.00 44.27 166 GLY C N 1
ATOM 4544 C CA . GLY C 2 171 ? -64.847 -7.585 4.497 1.00 41.93 166 GLY C CA 1
ATOM 4545 C C . GLY C 2 171 ? -65.463 -7.519 5.875 1.00 40.40 166 GLY C C 1
ATOM 4546 O O . GLY C 2 171 ? -66.694 -7.528 5.982 1.00 49.16 166 GLY C O 1
ATOM 4547 N N . ARG C 2 172 ? -64.649 -7.455 6.926 1.00 45.07 167 ARG C N 1
ATOM 4548 C CA . ARG C 2 172 ? -65.144 -7.332 8.290 1.00 39.73 167 ARG C CA 1
ATOM 4549 C C . ARG C 2 172 ? -65.880 -6.020 8.496 1.00 44.94 167 ARG C C 1
ATOM 4550 O O . ARG C 2 172 ? -65.354 -4.944 8.183 1.00 48.99 167 ARG C O 1
ATOM 4558 N N . HIS C 2 173 ? -67.093 -6.094 9.046 1.00 44.79 168 HIS C N 1
ATOM 4559 C CA . HIS C 2 173 ? -67.790 -4.875 9.446 1.00 43.09 168 HIS C CA 1
ATOM 4560 C C . HIS C 2 173 ? -68.026 -4.808 10.950 1.00 41.12 168 HIS C C 1
ATOM 4561 O O . HIS C 2 173 ? -68.649 -3.858 11.441 1.00 40.88 168 HIS C O 1
ATOM 4568 N N . GLN C 2 174 ? -67.488 -5.759 11.700 1.00 45.74 169 GLN C N 1
ATOM 4569 C CA . GLN C 2 174 ? -67.521 -5.687 13.152 1.00 43.91 169 GLN C CA 1
ATOM 4570 C C . GLN C 2 174 ? -66.375 -6.541 13.681 1.00 43.40 169 GLN C C 1
ATOM 4571 O O . GLN C 2 174 ? -66.160 -7.646 13.174 1.00 46.18 169 GLN C O 1
ATOM 4577 N N . ILE C 2 175 ? -65.619 -6.025 14.660 1.00 38.30 170 ILE C N 1
ATOM 4578 C CA . ILE C 2 175 ? -64.381 -6.673 15.092 1.00 38.70 170 ILE C CA 1
ATOM 4579 C C . ILE C 2 175 ? -64.164 -6.517 16.590 1.00 38.86 170 ILE C C 1
ATOM 4580 O O . ILE C 2 175 ? -64.638 -5.567 17.221 1.00 36.79 170 ILE C O 1
ATOM 4585 N N . PHE C 2 176 ? -63.441 -7.480 17.152 1.00 36.69 171 PHE C N 1
ATOM 4586 C CA . PHE C 2 176 ? -62.783 -7.330 18.438 1.00 35.62 171 PHE C CA 1
ATOM 4587 C C . PHE C 2 176 ? -61.335 -6.994 18.144 1.00 37.16 171 PHE C C 1
ATOM 4588 O O . PHE C 2 176 ? -60.776 -7.464 17.152 1.00 35.98 171 PHE C O 1
ATOM 4596 N N . LEU C 2 177 ? -60.744 -6.129 18.956 1.00 33.95 172 LEU C N 1
ATOM 4597 C CA . LEU C 2 177 ? -59.448 -5.570 18.597 1.00 30.18 172 LEU C CA 1
ATOM 4598 C C . LEU C 2 177 ? -58.601 -5.460 19.852 1.00 30.56 172 LEU C C 1
ATOM 4599 O O . LEU C 2 177 ? -59.028 -4.841 20.832 1.00 31.06 172 LEU C O 1
ATOM 4604 N N . ASP C 2 178 ? -57.419 -6.083 19.824 1.00 31.45 173 ASP C N 1
ATOM 4605 C CA . ASP C 2 178 ? -56.467 -5.987 20.929 1.00 30.50 173 ASP C CA 1
ATOM 4606 C C . ASP C 2 178 ? -55.780 -4.629 20.928 1.00 29.88 173 ASP C C 1
ATOM 4607 O O . ASP C 2 178 ? -55.219 -4.209 19.911 1.00 31.88 173 ASP C O 1
ATOM 4612 N N . GLU C 2 179 ? -55.783 -3.961 22.080 1.00 28.54 174 GLU C N 1
ATOM 4613 C CA . GLU C 2 179 ? -55.030 -2.720 22.197 1.00 31.68 174 GLU C CA 1
ATOM 4614 C C . GLU C 2 179 ? -53.557 -2.932 21.857 1.00 32.79 174 GLU C C 1
ATOM 4615 O O . GLU C 2 179 ? -52.876 -1.995 21.425 1.00 30.65 174 GLU C O 1
ATOM 4621 N N . ALA C 2 180 ? -53.053 -4.150 22.037 1.00 28.02 175 ALA C N 1
ATOM 4622 C CA . ALA C 2 180 ? -51.644 -4.387 21.791 1.00 31.76 175 ALA C CA 1
ATOM 4623 C C . ALA C 2 180 ? -51.316 -4.214 20.320 1.00 33.07 175 ALA C C 1
ATOM 4624 O O . ALA C 2 180 ? -50.184 -3.867 19.977 1.00 32.47 175 ALA C O 1
ATOM 4626 N N . ARG C 2 181 ? -52.299 -4.423 19.447 1.00 31.55 176 ARG C N 1
ATOM 4627 C CA . ARG C 2 181 ? -52.120 -4.205 18.021 1.00 29.46 176 ARG C CA 1
ATOM 4628 C C . ARG C 2 181 ? -52.135 -2.731 17.627 1.00 31.97 176 ARG C C 1
ATOM 4629 O O . ARG C 2 181 ? -51.852 -2.422 16.465 1.00 34.22 176 ARG C O 1
ATOM 4637 N N . ILE C 2 182 ? -52.470 -1.811 18.528 1.00 30.37 177 ILE C N 1
ATOM 4638 C CA . ILE C 2 182 ? -52.439 -0.397 18.178 1.00 32.82 177 ILE C CA 1
ATOM 4639 C C . ILE C 2 182 ? -51.521 0.430 19.064 1.00 28.37 177 ILE C C 1
ATOM 4640 O O . ILE C 2 182 ? -51.186 1.564 18.682 1.00 32.17 177 ILE C O 1
ATOM 4645 N N . ASN C 2 183 ? -51.115 -0.057 20.235 1.00 28.32 178 ASN C N 1
ATOM 4646 C CA . ASN C 2 183 ? -50.065 0.580 21.010 1.00 30.05 178 ASN C CA 1
ATOM 4647 C C . ASN C 2 183 ? -48.712 -0.108 20.807 1.00 30.71 178 ASN C C 1
ATOM 4648 O O . ASN C 2 183 ? -47.802 0.065 21.625 1.00 29.83 178 ASN C O 1
ATOM 4653 N N . GLU C 2 184 ? -48.573 -0.877 19.731 1.00 27.26 179 GLU C N 1
ATOM 4654 C CA . GLU C 2 184 ? -47.345 -1.620 19.454 1.00 31.00 179 GLU C CA 1
ATOM 4655 C C . GLU C 2 184 ? -46.140 -0.679 19.346 1.00 30.24 179 GLU C C 1
ATOM 4656 O O . GLU C 2 184 ? -46.217 0.383 18.715 1.00 28.05 179 GLU C O 1
ATOM 4662 N N . ASN C 2 185 ? -45.040 -1.062 19.998 1.00 32.62 180 ASN C N 1
ATOM 4663 C CA . ASN C 2 185 ? -43.778 -0.344 19.878 1.00 29.93 180 ASN C CA 1
ATOM 4664 C C . ASN C 2 185 ? -43.429 -0.164 18.398 1.00 29.11 180 ASN C C 1
ATOM 4665 O O . ASN C 2 185 ? -43.474 -1.137 17.636 1.00 33.41 180 ASN C O 1
ATOM 4670 N N . PRO C 2 186 ? -43.139 1.059 17.947 1.00 31.28 181 PRO C N 1
ATOM 4671 C CA . PRO C 2 186 ? -42.941 1.287 16.500 1.00 32.59 181 PRO C CA 1
ATOM 4672 C C . PRO C 2 186 ? -41.790 0.492 15.891 1.00 27.09 181 PRO C C 1
ATOM 4673 O O . PRO C 2 186 ? -41.859 0.106 14.716 1.00 24.72 181 PRO C O 1
ATOM 4677 N N . VAL C 2 187 ? -40.733 0.226 16.649 1.00 27.95 182 VAL C N 1
ATOM 4678 C CA . VAL C 2 187 ? -39.642 -0.577 16.096 1.00 29.45 182 VAL C CA 1
ATOM 4679 C C . VAL C 2 187 ? -40.122 -2.003 15.836 1.00 32.83 182 VAL C C 1
ATOM 4680 O O . VAL C 2 187 ? -39.878 -2.571 14.763 1.00 28.89 182 VAL C O 1
ATOM 4684 N N . ASN C 2 188 ? -40.867 -2.581 16.788 1.00 32.51 183 ASN C N 1
ATOM 4685 C CA . ASN C 2 188 ? -41.432 -3.912 16.581 1.00 28.53 183 ASN C CA 1
ATOM 4686 C C . ASN C 2 188 ? -42.433 -3.910 15.447 1.00 25.82 183 ASN C C 1
ATOM 4687 O O . ASN C 2 188 ? -42.493 -4.863 14.672 1.00 25.46 183 ASN C O 1
ATOM 4692 N N . ARG C 2 189 ? -43.199 -2.827 15.303 1.00 28.88 184 ARG C N 1
ATOM 4693 C CA . ARG C 2 189 ? -44.265 -2.818 14.306 1.00 28.52 184 ARG C CA 1
ATOM 4694 C C . ARG C 2 189 ? -43.708 -2.749 12.895 1.00 27.16 184 ARG C C 1
ATOM 4695 O O . ARG C 2 189 ? -44.139 -3.495 12.012 1.00 26.57 184 ARG C O 1
ATOM 4703 N N . LEU C 2 190 ? -42.792 -1.817 12.641 1.00 26.29 185 LEU C N 1
ATOM 4704 C CA . LEU C 2 190 ? -42.227 -1.731 11.297 1.00 27.10 185 LEU C CA 1
ATOM 4705 C C . LEU C 2 190 ? -41.447 -2.999 10.942 1.00 23.49 185 LEU C C 1
ATOM 4706 O O . LEU C 2 190 ? -41.491 -3.461 9.798 1.00 27.59 185 LEU C O 1
ATOM 4711 N N . SER C 2 191 ? -40.730 -3.578 11.900 1.00 24.69 186 SER C N 1
ATOM 4712 C CA . SER C 2 191 ? -40.010 -4.828 11.616 1.00 27.98 186 SER C CA 1
ATOM 4713 C C . SER C 2 191 ? -40.977 -5.934 11.239 1.00 29.64 186 SER C C 1
ATOM 4714 O O . SER C 2 191 ? -40.767 -6.652 10.249 1.00 27.66 186 SER C O 1
ATOM 4717 N N . ARG C 2 192 ? -42.057 -6.073 12.022 1.00 28.21 187 ARG C N 1
ATOM 4718 C CA . ARG C 2 192 ? -43.068 -7.080 11.732 1.00 28.23 187 ARG C CA 1
ATOM 4719 C C . ARG C 2 192 ? -43.613 -6.896 10.332 1.00 27.57 187 ARG C C 1
ATOM 4720 O O . ARG C 2 192 ? -43.693 -7.849 9.552 1.00 36.43 187 ARG C O 1
ATOM 4728 N N . LEU C 2 193 ? -43.972 -5.668 9.986 1.00 29.55 188 LEU C N 1
ATOM 4729 C CA . LEU C 2 193 ? -44.651 -5.429 8.719 1.00 29.14 188 LEU C CA 1
ATOM 4730 C C . LEU C 2 193 ? -43.715 -5.667 7.545 1.00 27.31 188 LEU C C 1
ATOM 4731 O O . LEU C 2 193 ? -44.137 -6.198 6.507 1.00 26.73 188 LEU C O 1
ATOM 4736 N N . ILE C 2 194 ? -42.449 -5.254 7.680 1.00 25.94 189 ILE C N 1
ATOM 4737 C CA . ILE C 2 194 ? -41.450 -5.557 6.659 1.00 26.95 189 ILE C CA 1
ATOM 4738 C C . ILE C 2 194 ? -41.297 -7.065 6.501 1.00 28.62 189 ILE C C 1
ATOM 4739 O O . ILE C 2 194 ? -41.354 -7.605 5.389 1.00 26.62 189 ILE C O 1
ATOM 4744 N N . ASN C 2 195 ? -41.128 -7.771 7.619 1.00 30.43 190 ASN C N 1
ATOM 4745 C CA . ASN C 2 195 ? -40.837 -9.203 7.557 1.00 33.24 190 ASN C CA 1
ATOM 4746 C C . ASN C 2 195 ? -42.035 -10.006 7.061 1.00 36.09 190 ASN C C 1
ATOM 4747 O O . ASN C 2 195 ? -41.865 -10.943 6.274 1.00 36.54 190 ASN C O 1
ATOM 4752 N N . THR C 2 196 ? -43.252 -9.652 7.496 1.00 33.26 191 THR C N 1
ATOM 4753 C CA . THR C 2 196 ? -44.426 -10.504 7.300 1.00 36.38 191 THR C CA 1
ATOM 4754 C C . THR C 2 196 ? -45.425 -10.008 6.256 1.00 39.20 191 THR C C 1
ATOM 4755 O O . THR C 2 196 ? -46.319 -10.768 5.878 1.00 48.21 191 THR C O 1
ATOM 4759 N N . GLN C 2 197 ? -45.319 -8.808 5.795 1.00 35.05 192 GLN C N 1
ATOM 4760 C CA . GLN C 2 197 ? -46.329 -8.279 4.886 1.00 35.93 192 GLN C CA 1
ATOM 4761 C C . GLN C 2 197 ? -45.719 -7.582 3.678 1.00 33.81 192 GLN C C 1
ATOM 4762 O O . GLN C 2 197 ? -46.208 -7.756 2.555 1.00 32.18 192 GLN C O 1
ATOM 4768 N N . PHE C 2 198 ? -44.660 -6.793 3.879 1.00 28.20 193 PHE C N 1
ATOM 4769 C CA . PHE C 2 198 ? -44.093 -6.026 2.768 1.00 28.50 193 PHE C CA 1
ATOM 4770 C C . PHE C 2 198 ? -43.391 -6.932 1.758 1.00 25.47 193 PHE C C 1
ATOM 4771 O O . PHE C 2 198 ? -43.579 -6.762 0.548 1.00 28.25 193 PHE C O 1
ATOM 4779 N N . TRP C 2 199 ? -42.608 -7.917 2.218 1.00 23.27 194 TRP C N 1
ATOM 4780 C CA . TRP C 2 199 ? -41.929 -8.809 1.262 1.00 28.41 194 TRP C CA 1
ATOM 4781 C C . TRP C 2 199 ? -42.925 -9.575 0.400 1.00 28.16 194 TRP C C 1
ATOM 4782 O O . TRP C 2 199 ? -42.732 -9.698 -0.817 1.00 28.37 194 TRP C O 1
ATOM 4793 N N . ASN C 2 200 ? -43.993 -10.102 1.009 1.00 29.17 195 ASN C N 1
ATOM 4794 C CA . ASN C 2 200 ? -45.009 -10.812 0.236 1.00 31.67 195 ASN C CA 1
ATOM 4795 C C . ASN C 2 200 ? -45.598 -9.930 -0.849 1.00 28.77 195 ASN C C 1
ATOM 4796 O O . ASN C 2 200 ? -45.794 -10.369 -1.987 1.00 30.11 195 ASN C O 1
ATOM 4801 N N . SER C 2 201 ? -45.916 -8.686 -0.504 1.00 28.34 196 SER C N 1
ATOM 4802 C CA . SER C 2 201 ? -46.492 -7.777 -1.479 1.00 24.23 196 SER C CA 1
ATOM 4803 C C . SER C 2 201 ? -45.484 -7.375 -2.551 1.00 29.22 196 SER C C 1
ATOM 4804 O O . SER C 2 201 ? -45.872 -7.118 -3.696 1.00 32.10 196 SER C O 1
ATOM 4807 N N . LEU C 2 202 ? -44.194 -7.321 -2.214 1.00 29.58 197 LEU C N 1
ATOM 4808 C CA . LEU C 2 202 ? -43.148 -7.095 -3.213 1.00 29.87 197 LEU C CA 1
ATOM 4809 C C . LEU C 2 202 ? -42.792 -8.348 -4.019 1.00 32.50 197 LEU C C 1
ATOM 4810 O O . LEU C 2 202 ? -41.972 -8.246 -4.944 1.00 28.45 197 LEU C O 1
ATOM 4815 N N . THR C 2 203 ? -43.395 -9.514 -3.738 1.00 28.02 198 THR C N 1
ATOM 4816 C CA . THR C 2 203 ? -42.995 -10.748 -4.424 1.00 29.38 198 THR C CA 1
ATOM 4817 C C . THR C 2 203 ? -43.776 -10.936 -5.729 1.00 31.09 198 THR C C 1
ATOM 4818 O O . THR C 2 203 ? -44.964 -10.607 -5.817 1.00 28.46 198 THR C O 1
ATOM 4822 N N . ARG C 2 204 ? -43.077 -11.413 -6.762 1.00 26.86 199 ARG C N 1
ATOM 4823 C CA . ARG C 2 204 ? -43.662 -11.710 -8.060 1.00 31.32 199 ARG C CA 1
ATOM 4824 C C . ARG C 2 204 ? -43.305 -13.142 -8.458 1.00 32.85 199 ARG C C 1
ATOM 4825 O O . ARG C 2 204 ? -42.274 -13.686 -8.044 1.00 33.39 199 ARG C O 1
ATOM 4833 N N . ARG C 2 205 ? -44.155 -13.757 -9.278 1.00 32.28 200 ARG C N 1
ATOM 4834 C CA . ARG C 2 205 ? -43.835 -15.092 -9.772 1.00 36.44 200 ARG C CA 1
ATOM 4835 C C . ARG C 2 205 ? -44.659 -15.343 -11.031 1.00 36.67 200 ARG C C 1
ATOM 4836 O O . ARG C 2 205 ? -45.869 -15.552 -10.939 1.00 38.27 200 ARG C O 1
ATOM 4844 N N . VAL C 2 206 ? -44.007 -15.311 -12.198 1.00 32.58 201 VAL C N 1
ATOM 4845 C CA . VAL C 2 206 ? -44.702 -15.522 -13.467 1.00 34.01 201 VAL C CA 1
ATOM 4846 C C . VAL C 2 206 ? -45.402 -16.879 -13.477 1.00 34.49 201 VAL C C 1
ATOM 4847 O O . VAL C 2 206 ? -44.788 -17.910 -13.184 1.00 33.17 201 VAL C O 1
ATOM 4851 N N . ASP C 2 207 ? -46.701 -16.887 -13.803 1.00 33.45 202 ASP C N 1
ATOM 4852 C CA . ASP C 2 207 ? -47.420 -18.131 -14.082 1.00 34.50 202 ASP C CA 1
ATOM 4853 C C . ASP C 2 207 ? -48.321 -17.879 -15.279 1.00 34.58 202 ASP C C 1
ATOM 4854 O O . ASP C 2 207 ? -48.360 -16.772 -15.801 1.00 37.25 202 ASP C O 1
ATOM 4859 N N . LEU C 2 208 ? -49.037 -18.917 -15.725 1.00 39.52 203 LEU C N 1
ATOM 4860 C CA . LEU C 2 208 ? -49.872 -18.801 -16.924 1.00 40.27 203 LEU C CA 1
ATOM 4861 C C . LEU C 2 208 ? -50.924 -17.711 -16.801 1.00 43.16 203 LEU C C 1
ATOM 4862 O O . LEU C 2 208 ? -51.390 -17.178 -17.817 1.00 49.56 203 LEU C O 1
ATOM 4867 N N . ASN C 2 209 ? -51.338 -17.379 -15.589 1.00 39.91 204 ASN C N 1
ATOM 4868 C CA . ASN C 2 209 ? -52.472 -16.479 -15.436 1.00 43.58 204 ASN C CA 1
ATOM 4869 C C . ASN C 2 209 ? -52.079 -15.028 -15.231 1.00 42.73 204 ASN C C 1
ATOM 4870 O O . ASN C 2 209 ? -52.952 -14.158 -15.307 1.00 39.41 204 ASN C O 1
ATOM 4875 N N . ASN C 2 210 ? -50.800 -14.729 -14.991 1.00 37.08 205 ASN C N 1
ATOM 4876 C CA . ASN C 2 210 ? -50.413 -13.342 -14.799 1.00 39.37 205 ASN C CA 1
ATOM 4877 C C . ASN C 2 210 ? -49.368 -12.825 -15.787 1.00 40.00 205 ASN C C 1
ATOM 4878 O O . ASN C 2 210 ? -49.004 -11.646 -15.682 1.00 40.43 205 ASN C O 1
ATOM 4883 N N . VAL C 2 211 ? -48.890 -13.640 -16.747 1.00 40.37 206 VAL C N 1
ATOM 4884 C CA . VAL C 2 211 ? -47.844 -13.167 -17.667 1.00 41.36 206 VAL C CA 1
ATOM 4885 C C . VAL C 2 211 ? -48.285 -11.891 -18.353 1.00 37.89 206 VAL C C 1
ATOM 4886 O O . VAL C 2 211 ? -47.521 -10.924 -18.456 1.00 41.21 206 VAL C O 1
ATOM 4890 N N . GLY C 2 212 ? -49.517 -11.895 -18.866 1.00 37.25 207 GLY C N 1
ATOM 4891 C CA . GLY C 2 212 ? -50.021 -10.751 -19.607 1.00 38.25 207 GLY C CA 1
ATOM 4892 C C . GLY C 2 212 ? -49.994 -9.478 -18.792 1.00 41.93 207 GLY C C 1
ATOM 4893 O O . GLY C 2 212 ? -49.553 -8.432 -19.275 1.00 44.51 207 GLY C O 1
ATOM 4894 N N . GLU C 2 213 ? -50.411 -9.558 -17.530 1.00 41.33 208 GLU C N 1
ATOM 4895 C CA . GLU C 2 213 ? -50.416 -8.366 -16.691 1.00 43.25 208 GLU C CA 1
ATOM 4896 C C . GLU C 2 213 ? -49.000 -7.930 -16.336 1.00 44.26 208 GLU C C 1
ATOM 4897 O O . GLU C 2 213 ? -48.679 -6.738 -16.402 1.00 41.65 208 GLU C O 1
ATOM 4903 N N . ILE C 2 214 ? -48.136 -8.875 -15.958 1.00 40.51 209 ILE C N 1
ATOM 4904 C CA . ILE C 2 214 ? -46.767 -8.501 -15.620 1.00 38.88 209 ILE C CA 1
ATOM 4905 C C . ILE C 2 214 ? -46.069 -7.876 -16.823 1.00 39.31 209 ILE C C 1
ATOM 4906 O O . ILE C 2 214 ? -45.268 -6.944 -16.677 1.00 38.23 209 ILE C O 1
ATOM 4911 N N . ALA C 2 215 ? -46.379 -8.348 -18.031 1.00 41.45 210 ALA C N 1
ATOM 4912 C CA . ALA C 2 215 ? -45.701 -7.833 -19.214 1.00 38.97 210 ALA C CA 1
ATOM 4913 C C . ALA C 2 215 ? -46.174 -6.438 -19.590 1.00 40.55 210 ALA C C 1
ATOM 4914 O O . ALA C 2 215 ? -45.457 -5.725 -20.306 1.00 37.92 210 ALA C O 1
ATOM 4916 N N . LYS C 2 216 ? -47.367 -6.049 -19.140 1.00 40.73 211 LYS C N 1
ATOM 4917 C CA . LYS C 2 216 ? -47.957 -4.779 -19.543 1.00 42.67 211 LYS C CA 1
ATOM 4918 C C . LYS C 2 216 ? -47.065 -3.627 -19.101 1.00 42.73 211 LYS C C 1
ATOM 4919 O O . LYS C 2 216 ? -46.499 -3.638 -18.002 1.00 42.53 211 LYS C O 1
ATOM 4925 N N . ASP C 2 217 ? -46.926 -2.640 -19.981 1.00 41.21 212 ASP C N 1
ATOM 4926 C CA . ASP C 2 217 ? -45.941 -1.578 -19.833 1.00 48.25 212 ASP C CA 1
ATOM 4927 C C . ASP C 2 217 ? -46.561 -0.293 -20.355 1.00 46.14 212 ASP C C 1
ATOM 4928 O O . ASP C 2 217 ? -47.316 -0.316 -21.330 1.00 48.86 212 ASP C O 1
ATOM 4933 N N . THR C 2 218 ? -46.248 0.824 -19.712 1.00 49.68 213 THR C N 1
ATOM 4934 C CA . THR C 2 218 ? -46.862 2.088 -20.099 1.00 60.33 213 THR C CA 1
ATOM 4935 C C . THR C 2 218 ? -45.874 3.202 -20.414 1.00 60.17 213 THR C C 1
ATOM 4936 O O . THR C 2 218 ? -46.313 4.309 -20.749 1.00 65.93 213 THR C O 1
ATOM 4940 N N . LYS C 2 219 ? -44.563 2.947 -20.341 1.00 57.02 214 LYS C N 1
ATOM 4941 C CA . LYS C 2 219 ? -43.578 4.002 -20.553 1.00 57.07 214 LYS C CA 1
ATOM 4942 C C . LYS C 2 219 ? -43.372 4.368 -22.016 1.00 58.54 214 LYS C C 1
ATOM 4943 O O . LYS C 2 219 ? -42.825 5.444 -22.289 1.00 63.10 214 LYS C O 1
ATOM 4949 N N . ILE C 2 220 ? -43.815 3.544 -22.960 1.00 62.42 215 ILE C N 1
ATOM 4950 C CA . ILE C 2 220 ? -43.686 3.839 -24.383 1.00 63.03 215 ILE C CA 1
ATOM 4951 C C . ILE C 2 220 ? -45.090 3.962 -24.947 1.00 59.76 215 ILE C C 1
ATOM 4952 O O . ILE C 2 220 ? -45.908 3.046 -24.785 1.00 60.34 215 ILE C O 1
ATOM 4957 N N . ASP C 2 221 ? -45.377 5.093 -25.584 1.00 68.06 216 ASP C N 1
ATOM 4958 C CA . ASP C 2 221 ? -46.669 5.324 -26.222 1.00 72.40 216 ASP C CA 1
ATOM 4959 C C . ASP C 2 221 ? -46.469 5.375 -27.731 1.00 73.80 216 ASP C C 1
ATOM 4960 O O . ASP C 2 221 ? -46.600 6.425 -28.369 1.00 78.20 216 ASP C O 1
ATOM 4965 N N . THR C 2 222 ? -46.121 4.224 -28.291 1.00 66.62 217 THR C N 1
ATOM 4966 C CA . THR C 2 222 ? -46.175 3.973 -29.718 1.00 63.61 217 THR C CA 1
ATOM 4967 C C . THR C 2 222 ? -47.370 3.080 -30.015 1.00 60.38 217 THR C C 1
ATOM 4968 O O . THR C 2 222 ? -47.944 2.482 -29.099 1.00 57.77 217 THR C O 1
ATOM 4972 N N . PRO C 2 223 ? -47.797 2.981 -31.279 1.00 63.12 218 PRO C N 1
ATOM 4973 C CA . PRO C 2 223 ? -48.803 1.958 -31.619 1.00 59.35 218 PRO C CA 1
ATOM 4974 C C . PRO C 2 223 ? -48.377 0.540 -31.260 1.00 63.36 218 PRO C C 1
ATOM 4975 O O . PRO C 2 223 ? -49.209 -0.250 -30.788 1.00 63.93 218 PRO C O 1
ATOM 4979 N N . GLY C 2 224 ? -47.101 0.195 -31.462 1.00 59.85 219 GLY C N 1
ATOM 4980 C CA . GLY C 2 224 ? -46.617 -1.152 -31.194 1.00 60.01 219 GLY C CA 1
ATOM 4981 C C . GLY C 2 224 ? -46.513 -1.513 -29.723 1.00 56.90 219 GLY C C 1
ATOM 4982 O O . GLY C 2 224 ? -46.316 -2.694 -29.411 1.00 54.42 219 GLY C O 1
ATOM 4983 N N . ALA C 2 225 ? -46.632 -0.532 -28.824 1.00 54.98 220 ALA C N 1
ATOM 4984 C CA . ALA C 2 225 ? -46.598 -0.749 -27.383 1.00 50.23 220 ALA C CA 1
ATOM 4985 C C . ALA C 2 225 ? -47.984 -0.810 -26.753 1.00 58.03 220 ALA C C 1
ATOM 4986 O O . ALA C 2 225 ? -48.081 -0.864 -25.520 1.00 57.47 220 ALA C O 1
ATOM 4988 N N . LYS C 2 226 ? -49.056 -0.779 -27.561 1.00 56.81 221 LYS C N 1
ATOM 4989 C CA . LYS C 2 226 ? -50.404 -0.887 -27.003 1.00 55.75 221 LYS C CA 1
ATOM 4990 C C . LYS C 2 226 ? -50.618 -2.247 -26.352 1.00 50.90 221 LYS C C 1
ATOM 4991 O O . LYS C 2 226 ? -51.156 -2.332 -25.244 1.00 52.43 221 LYS C O 1
ATOM 4993 N N . ASN C 2 227 ? -50.169 -3.326 -27.011 1.00 50.69 222 ASN C N 1
ATOM 4994 C CA . ASN C 2 227 ? -50.35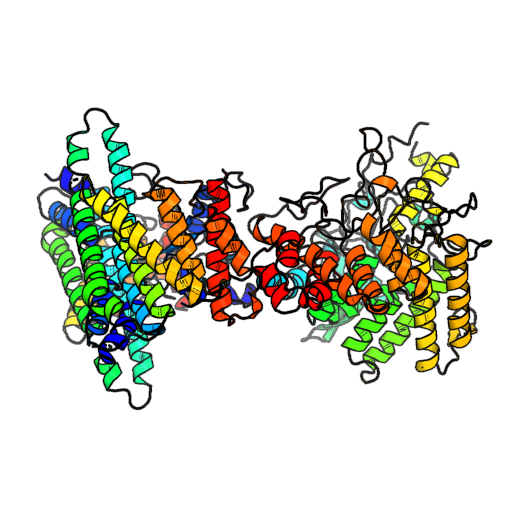6 -4.664 -26.468 1.00 47.65 222 ASN C CA 1
ATOM 4995 C C . ASN C 2 227 ? -49.173 -5.069 -25.587 1.00 50.83 222 ASN C C 1
ATOM 4996 O O . ASN C 2 227 ? -48.039 -4.631 -25.816 1.00 48.50 222 ASN C O 1
ATOM 5001 N N . PRO C 2 228 ? -49.393 -5.913 -24.576 1.00 47.18 223 PRO C N 1
ATOM 5002 C CA . PRO C 2 228 ? -48.255 -6.507 -23.868 1.00 43.79 223 PRO C CA 1
ATOM 5003 C C . PRO C 2 228 ? -47.508 -7.456 -24.789 1.00 37.45 223 PRO C C 1
ATOM 5004 O O . PRO C 2 228 ? -48.074 -8.035 -25.716 1.00 38.25 223 PRO C O 1
ATOM 5008 N N . ARG C 2 229 ? -46.211 -7.590 -24.550 1.00 42.64 224 ARG C N 1
ATOM 5009 C CA . ARG C 2 229 ? -45.373 -8.426 -25.404 1.00 37.81 224 ARG C CA 1
ATOM 5010 C C . ARG C 2 229 ? -44.313 -9.085 -24.539 1.00 35.34 224 ARG C C 1
ATOM 5011 O O . ARG C 2 229 ? -43.833 -8.499 -23.558 1.00 32.85 224 ARG C O 1
ATOM 5019 N N . ILE C 2 230 ? -43.952 -10.313 -24.907 1.00 36.99 225 ILE C N 1
ATOM 5020 C CA . ILE C 2 230 ? -42.892 -11.042 -24.228 1.00 37.08 225 ILE C CA 1
ATOM 5021 C C . ILE C 2 230 ? -41.858 -11.512 -25.251 1.00 37.62 225 ILE C C 1
ATOM 5022 O O . ILE C 2 230 ? -42.213 -12.112 -26.276 1.00 35.62 225 ILE C O 1
ATOM 5027 N N . TYR C 2 231 ? -40.583 -11.232 -24.968 1.00 32.02 226 TYR C N 1
ATOM 5028 C CA . TYR C 2 231 ? -39.445 -11.670 -25.771 1.00 32.50 226 TYR C CA 1
ATOM 5029 C C . TYR C 2 231 ? -38.750 -12.871 -25.121 1.00 33.59 226 TYR C C 1
ATOM 5030 O O . TYR C 2 231 ? -38.475 -12.858 -23.914 1.00 30.25 226 TYR C O 1
ATOM 5039 N N . VAL C 2 232 ? -38.416 -13.871 -25.938 1.00 31.82 227 VAL C N 1
ATOM 5040 C CA . VAL C 2 232 ? -37.944 -15.175 -25.480 1.00 32.33 227 VAL C CA 1
ATOM 5041 C C . VAL C 2 232 ? -36.590 -15.459 -26.122 1.00 34.84 227 VAL C C 1
ATOM 5042 O O . VAL C 2 232 ? -36.448 -15.289 -27.335 1.00 33.32 227 VAL C O 1
ATOM 5046 N N . PRO C 2 233 ? -35.575 -15.906 -25.368 1.00 36.26 228 PRO C N 1
ATOM 5047 C CA . PRO C 2 233 ? -34.298 -16.281 -26.003 1.00 32.15 228 PRO C CA 1
ATOM 5048 C C . PRO C 2 233 ? -34.539 -17.318 -27.086 1.00 33.96 228 PRO C C 1
ATOM 5049 O O . PRO C 2 233 ? -35.418 -18.183 -26.958 1.00 34.58 228 PRO C O 1
ATOM 5053 N N . TYR C 2 234 ? -33.778 -17.203 -28.181 1.00 34.45 229 TYR C N 1
ATOM 5054 C CA . TYR C 2 234 ? -34.032 -18.047 -29.344 1.00 32.46 229 TYR C CA 1
ATOM 5055 C C . TYR C 2 234 ? -33.910 -19.529 -29.021 1.00 30.11 229 TYR C C 1
ATOM 5056 O O . TYR C 2 234 ? -34.502 -20.344 -29.732 1.00 35.08 229 TYR C O 1
ATOM 5065 N N . ASP C 2 235 ? -33.185 -19.902 -27.963 1.00 28.37 230 ASP C N 1
ATOM 5066 C CA . ASP C 2 235 ? -32.984 -21.311 -27.627 1.00 35.64 230 ASP C CA 1
ATOM 5067 C C . ASP C 2 235 ? -33.779 -21.737 -26.395 1.00 38.11 230 ASP C C 1
ATOM 5068 O O . ASP C 2 235 ? -33.368 -22.648 -25.662 1.00 38.65 230 ASP C O 1
ATOM 5073 N N . CYS C 2 236 ? -34.933 -21.112 -26.169 1.00 37.64 231 CYS C N 1
ATOM 5074 C CA . CYS C 2 236 ? -35.811 -21.460 -25.055 1.00 33.79 231 CYS C CA 1
ATOM 5075 C C . CYS C 2 236 ? -37.193 -21.819 -25.579 1.00 35.77 231 CYS C C 1
ATOM 5076 O O . CYS C 2 236 ? -38.174 -21.130 -25.280 1.00 36.62 231 CYS C O 1
ATOM 5079 N N . PRO C 2 237 ? -37.308 -22.899 -26.365 1.00 35.84 232 PRO C N 1
ATOM 5080 C CA . PRO C 2 237 ? -38.595 -23.184 -27.020 1.00 36.13 232 PRO C CA 1
ATOM 5081 C C . PRO C 2 237 ? -39.685 -23.637 -26.064 1.00 36.83 232 PRO C C 1
ATOM 5082 O O . PRO C 2 237 ? -40.867 -23.406 -26.346 1.00 34.27 232 PRO C O 1
ATOM 5086 N N . GLU C 2 238 ? -39.334 -24.296 -24.958 1.00 34.26 233 GLU C N 1
ATOM 5087 C CA . GLU C 2 238 ? -40.338 -24.640 -23.957 1.00 34.37 233 GLU C CA 1
ATOM 5088 C C . GLU C 2 238 ? -40.972 -23.378 -23.371 1.00 38.49 233 GLU C C 1
ATOM 5089 O O . GLU C 2 238 ? -42.184 -23.328 -23.114 1.00 36.72 233 GLU C O 1
ATOM 5095 N N . GLN C 2 239 ? -40.165 -22.341 -23.180 1.00 35.80 234 GLN C N 1
ATOM 5096 C CA . GLN C 2 239 ? -40.665 -21.084 -22.647 1.00 35.96 234 GLN C CA 1
ATOM 5097 C C . GLN C 2 239 ? -41.506 -20.359 -23.689 1.00 35.09 234 GLN C C 1
ATOM 5098 O O . GLN C 2 239 ? -42.565 -19.810 -23.367 1.00 38.59 234 GLN C O 1
ATOM 5104 N N . TYR C 2 240 ? -41.084 -20.398 -24.954 1.00 33.23 235 TYR C N 1
ATOM 5105 C CA . TYR C 2 240 ? -41.875 -19.799 -26.021 1.00 32.11 235 TYR C CA 1
ATOM 5106 C C . TYR C 2 240 ? -43.282 -20.390 -26.058 1.00 36.03 235 TYR C C 1
ATOM 5107 O O . TYR C 2 240 ? -44.281 -19.661 -26.039 1.00 34.44 235 TYR C O 1
ATOM 5116 N N . GLU C 2 241 ? -43.370 -21.718 -26.114 1.00 36.31 236 GLU C N 1
ATOM 5117 C CA . GLU C 2 241 ? -44.658 -22.404 -26.149 1.00 36.09 236 GLU C CA 1
ATOM 5118 C C . GLU C 2 241 ? -45.496 -22.087 -24.911 1.00 33.96 236 GLU C C 1
ATOM 5119 O O . GLU C 2 241 ? -46.719 -21.956 -24.993 1.00 37.02 236 GLU C O 1
ATOM 5125 N N . PHE C 2 242 ? -44.856 -21.944 -23.755 1.00 36.11 237 PHE C N 1
ATOM 5126 C CA . PHE C 2 242 ? -45.576 -21.569 -22.546 1.00 34.98 237 PHE C CA 1
ATOM 5127 C C . PHE C 2 242 ? -46.243 -20.199 -22.684 1.00 39.28 237 PHE C C 1
ATOM 5128 O O . PHE C 2 242 ? -47.424 -20.032 -22.352 1.00 38.96 237 PHE C O 1
ATOM 5136 N N . TYR C 2 243 ? -45.494 -19.193 -23.147 1.00 35.18 238 TYR C N 1
ATOM 5137 C CA . TYR C 2 243 ? -46.062 -17.852 -23.248 1.00 38.08 238 TYR C CA 1
ATOM 5138 C C . TYR C 2 243 ? -47.147 -17.771 -24.312 1.00 35.62 238 TYR C C 1
ATOM 5139 O O . TYR C 2 243 ? -48.078 -16.974 -24.178 1.00 33.78 238 TYR C O 1
ATOM 5148 N N . VAL C 2 244 ? -47.017 -18.548 -25.386 1.00 36.89 239 VAL C N 1
ATOM 5149 C CA . VAL C 2 244 ? -48.062 -18.622 -26.405 1.00 38.09 239 VAL C CA 1
ATOM 5150 C C . VAL C 2 244 ? -49.330 -19.212 -25.803 1.00 41.01 239 VAL C C 1
ATOM 5151 O O . VAL C 2 244 ? -50.443 -18.705 -26.001 1.00 41.63 239 VAL C O 1
ATOM 5155 N N . GLN C 2 245 ? -49.166 -20.300 -25.053 1.00 38.88 240 GLN C N 1
ATOM 5156 C CA . GLN C 2 245 ? -50.281 -20.913 -24.361 1.00 40.10 240 GLN C CA 1
ATOM 5157 C C . GLN C 2 245 ? -50.924 -19.917 -23.406 1.00 42.30 240 GLN C C 1
ATOM 5158 O O . GLN C 2 245 ? -52.153 -19.840 -23.309 1.00 38.15 240 GLN C O 1
ATOM 5164 N N . ALA C 2 246 ? -50.104 -19.116 -22.721 1.00 40.65 241 ALA C N 1
ATOM 5165 C CA . ALA C 2 246 ? -50.648 -18.076 -21.860 1.00 38.97 241 ALA C CA 1
ATOM 5166 C C . ALA C 2 246 ? -51.460 -17.077 -22.663 1.00 39.74 241 ALA C C 1
ATOM 5167 O O . ALA C 2 246 ? -52.516 -16.628 -22.214 1.00 40.53 241 ALA C O 1
ATOM 5169 N N . SER C 2 247 ? -50.987 -16.723 -23.860 1.00 40.07 242 SER C N 1
ATOM 5170 C CA . SER C 2 247 ? -51.720 -15.789 -24.706 1.00 33.39 242 SER C CA 1
ATOM 5171 C C . SER C 2 247 ? -53.087 -16.345 -25.081 1.00 43.86 242 SER C C 1
ATOM 5172 O O . SER C 2 247 ? -54.110 -15.657 -24.961 1.00 42.63 242 SER C O 1
ATOM 5175 N N . GLN C 2 248 ? -53.123 -17.592 -25.541 1.00 40.00 243 GLN C N 1
ATOM 5176 C CA . GLN C 2 248 ? -54.367 -18.130 -26.065 1.00 40.58 243 GLN C CA 1
ATOM 5177 C C . GLN C 2 248 ? -55.390 -18.358 -24.967 1.00 43.24 243 GLN C C 1
ATOM 5178 O O . GLN C 2 248 ? -56.592 -18.307 -25.238 1.00 43.25 243 GLN C O 1
ATOM 5184 N N . MET C 2 249 ? -54.940 -18.583 -23.729 1.00 45.61 244 MET C N 1
ATOM 5185 C CA . MET C 2 249 ? -55.862 -18.683 -22.605 1.00 50.67 244 MET C CA 1
ATOM 5186 C C . MET C 2 249 ? -56.421 -17.344 -22.162 1.00 46.40 244 MET C C 1
ATOM 5187 O O . MET C 2 249 ? -57.436 -17.326 -21.462 1.00 48.74 244 MET C O 1
ATOM 5192 N N . HIS C 2 250 ? -55.775 -16.234 -22.509 1.00 42.63 245 HIS C N 1
ATOM 5193 C CA . HIS C 2 250 ? -56.261 -14.902 -22.147 1.00 40.17 245 HIS C CA 1
ATOM 5194 C C . HIS C 2 250 ? -56.269 -13.993 -23.365 1.00 38.58 245 HIS C C 1
ATOM 5195 O O . HIS C 2 250 ? -55.565 -12.980 -23.407 1.00 43.12 245 HIS C O 1
ATOM 5202 N N . PRO C 2 251 ? -57.093 -14.306 -24.369 1.00 39.30 246 PRO C N 1
ATOM 5203 C CA . PRO C 2 251 ? -56.992 -13.583 -25.647 1.00 41.89 246 PRO C CA 1
ATOM 5204 C C . PRO C 2 251 ? -57.353 -12.115 -25.568 1.00 42.52 246 PRO C C 1
ATOM 5205 O O . PRO C 2 251 ? -57.019 -11.379 -26.504 1.00 42.63 246 PRO C O 1
ATOM 5209 N N . SER C 2 252 ? -58.029 -11.664 -24.507 1.00 39.92 247 SER C N 1
ATOM 5210 C CA . SER C 2 252 ? -58.344 -10.246 -24.405 1.00 38.47 247 SER C CA 1
ATOM 5211 C C . SER C 2 252 ? -57.087 -9.407 -24.231 1.00 38.57 247 SER C C 1
ATOM 5212 O O . SER C 2 252 ? -57.048 -8.254 -24.674 1.00 41.80 247 SER C O 1
ATOM 5215 N N . LEU C 2 253 ? -56.044 -9.958 -23.605 1.00 41.10 248 LEU C N 1
ATOM 5216 C CA . LEU C 2 253 ? -54.825 -9.172 -23.418 1.00 39.49 248 LEU C CA 1
ATOM 5217 C C . LEU C 2 253 ? -54.146 -8.854 -24.743 1.00 37.35 248 LEU C C 1
ATOM 5218 O O . LEU C 2 253 ? -53.444 -7.837 -24.847 1.00 36.99 248 LEU C O 1
ATOM 5223 N N . LYS C 2 254 ? -54.363 -9.686 -25.764 1.00 37.71 249 LYS C N 1
ATOM 5224 C CA . LYS C 2 254 ? -53.614 -9.616 -27.022 1.00 42.09 249 LYS C CA 1
ATOM 5225 C C . LYS C 2 254 ? -52.101 -9.676 -26.767 1.00 39.42 249 LYS C C 1
ATOM 5226 O O . LYS C 2 254 ? -51.325 -8.866 -27.276 1.00 45.91 249 LYS C O 1
ATOM 5232 N N . LEU C 2 255 ? -51.691 -10.666 -25.964 1.00 38.32 250 LEU C N 1
ATOM 5233 C CA . LEU C 2 255 ? -50.289 -10.874 -25.613 1.00 42.79 250 LEU C CA 1
ATOM 5234 C C . LEU C 2 255 ? -49.491 -11.371 -26.816 1.00 39.60 250 LEU C C 1
ATOM 5235 O O . LEU C 2 255 ? -49.825 -12.398 -27.415 1.00 40.70 250 LEU C O 1
ATOM 5240 N N . GLU C 2 256 ? -48.420 -10.674 -27.164 1.00 35.43 251 GLU C N 1
ATOM 5241 C CA . GLU C 2 256 ? -47.580 -11.121 -28.270 1.00 40.70 251 GLU C CA 1
ATOM 5242 C C . GLU C 2 256 ? -46.306 -11.777 -27.759 1.00 33.31 251 GLU C C 1
ATOM 5243 O O . GLU C 2 256 ? -45.716 -11.325 -26.773 1.00 37.08 251 GLU C O 1
ATOM 5249 N N . VAL C 2 257 ? -45.897 -12.850 -28.436 1.00 35.20 252 VAL C N 1
ATOM 5250 C CA . VAL C 2 257 ? -44.704 -13.631 -28.099 1.00 34.36 252 VAL C CA 1
ATOM 5251 C C . VAL C 2 257 ? -43.748 -13.626 -29.288 1.00 34.52 252 VAL C C 1
ATOM 5252 O O . VAL C 2 257 ? -44.133 -14.009 -30.405 1.00 30.95 252 VAL C O 1
ATOM 5256 N N . GLU C 2 258 ? -42.494 -13.227 -29.040 1.00 33.50 253 GLU C N 1
ATOM 5257 C CA . GLU C 2 258 ? -41.493 -13.093 -30.097 1.00 32.70 253 GLU C CA 1
ATOM 5258 C C . GLU C 2 258 ? -40.172 -13.728 -29.678 1.00 33.91 253 GLU C C 1
ATOM 5259 O O . GLU C 2 258 ? -39.689 -13.499 -28.565 1.00 31.23 253 GLU C O 1
ATOM 5265 N N . TYR C 2 259 ? -39.597 -14.537 -30.567 1.00 34.48 254 TYR C N 1
ATOM 5266 C CA . TYR C 2 259 ? -38.229 -15.009 -30.379 1.00 37.43 254 TYR C CA 1
ATOM 5267 C C . TYR C 2 259 ? -37.249 -13.864 -30.591 1.00 34.47 254 TYR C C 1
ATOM 5268 O O . TYR C 2 259 ? -37.349 -13.134 -31.577 1.00 36.18 254 TYR C O 1
ATOM 5277 N N . LEU C 2 260 ? -36.306 -13.709 -29.663 1.00 35.47 255 LEU C N 1
ATOM 5278 C CA . LEU C 2 260 ? -35.152 -12.843 -29.867 1.00 35.30 255 LEU C CA 1
ATOM 5279 C C . LEU C 2 260 ? -34.202 -13.462 -30.894 1.00 39.12 255 LEU C C 1
ATOM 5280 O O . LEU C 2 260 ? -34.209 -14.682 -31.105 1.00 35.74 255 LEU C O 1
ATOM 5285 N N . PRO C 2 261 ? -33.371 -12.646 -31.549 1.00 36.47 256 PRO C N 1
ATOM 5286 C CA . PRO C 2 261 ? -32.429 -13.199 -32.529 1.00 36.85 256 PRO C CA 1
ATOM 5287 C C . PRO C 2 261 ? -31.329 -13.982 -31.834 1.00 37.86 256 PRO C C 1
ATOM 5288 O O . PRO C 2 261 ? -31.119 -13.867 -30.625 1.00 38.74 256 PRO C O 1
ATOM 5292 N N . LYS C 2 262 ? -30.626 -14.802 -32.620 1.00 34.47 257 LYS C N 1
ATOM 5293 C CA . LYS C 2 262 ? -29.508 -15.561 -32.063 1.00 38.59 257 LYS C CA 1
ATOM 5294 C C . LYS C 2 262 ? -28.458 -14.640 -31.453 1.00 38.70 257 LYS C C 1
ATOM 5295 O O . LYS C 2 262 ? -27.857 -14.969 -30.425 1.00 43.94 257 LYS C O 1
ATOM 5301 N N . LYS C 2 263 ? -28.227 -13.479 -32.054 1.00 40.03 258 LYS C N 1
ATOM 5302 C CA . LYS C 2 263 ? -27.238 -12.541 -31.532 1.00 44.76 258 LYS C CA 1
ATOM 5303 C C . LYS C 2 263 ? -27.879 -11.174 -31.369 1.00 40.11 258 LYS C C 1
ATOM 5304 O O . LYS C 2 263 ? -28.456 -10.630 -32.320 1.00 42.55 258 LYS C O 1
ATOM 5310 N N . ILE C 2 264 ? -27.797 -10.635 -30.156 1.00 38.23 259 ILE C N 1
ATOM 5311 C CA . ILE C 2 264 ? -28.522 -9.431 -29.778 1.00 39.75 259 ILE C CA 1
ATOM 5312 C C . ILE C 2 264 ? -27.549 -8.265 -29.854 1.00 41.54 259 ILE C C 1
ATOM 5313 O O . ILE C 2 264 ? -26.643 -8.140 -29.026 1.00 43.00 259 ILE C O 1
ATOM 5318 N N . THR C 2 265 ? -27.740 -7.411 -30.850 1.00 38.53 260 THR C N 1
ATOM 5319 C CA . THR C 2 265 ? -26.852 -6.300 -31.127 1.00 39.69 260 THR C CA 1
ATOM 5320 C C . THR C 2 265 ? -27.521 -4.996 -30.713 1.00 44.83 260 THR C C 1
ATOM 5321 O O . THR C 2 265 ? -28.744 -4.930 -30.521 1.00 41.66 260 THR C O 1
ATOM 5325 N N . ALA C 2 266 ? -26.697 -3.954 -30.561 1.00 42.27 261 ALA C N 1
ATOM 5326 C CA . ALA C 2 266 ? -27.238 -2.627 -30.272 1.00 42.70 261 ALA C CA 1
ATOM 5327 C C . ALA C 2 266 ? -28.168 -2.162 -31.383 1.00 42.98 261 ALA C C 1
ATOM 5328 O O . ALA C 2 266 ? -29.171 -1.483 -31.114 1.00 45.50 261 ALA C O 1
ATOM 5330 N N . GLU C 2 267 ? -27.874 -2.556 -32.628 1.00 40.78 262 GLU C N 1
ATOM 5331 C CA . GLU C 2 267 ? -28.741 -2.232 -33.756 1.00 42.21 262 GLU C CA 1
ATOM 5332 C C . GLU C 2 267 ? -30.113 -2.874 -33.601 1.00 45.69 262 GLU C C 1
ATOM 5333 O O . GLU C 2 267 ? -31.137 -2.233 -33.863 1.00 48.49 262 GLU C O 1
ATOM 5335 N N . TYR C 2 268 ? -30.156 -4.143 -33.172 1.00 46.73 263 TYR C N 1
ATOM 5336 C CA . TYR C 2 268 ? -31.435 -4.822 -33.003 1.00 41.89 263 TYR C CA 1
ATOM 5337 C C . TYR C 2 268 ? -32.264 -4.188 -31.893 1.00 42.08 263 TYR C C 1
ATOM 5338 O O . TYR C 2 268 ? -33.482 -4.028 -32.034 1.00 39.48 263 TYR C O 1
ATOM 5347 N N . VAL C 2 269 ? -31.629 -3.859 -30.766 1.00 44.32 264 VAL C N 1
ATOM 5348 C CA . VAL C 2 269 ? -32.372 -3.299 -29.642 1.00 42.51 264 VAL C CA 1
ATOM 5349 C C . VAL C 2 269 ? -33.039 -1.992 -30.053 1.00 44.27 264 VAL C C 1
ATOM 5350 O O . VAL C 2 269 ? -34.216 -1.757 -29.755 1.00 43.31 264 VAL C O 1
ATOM 5354 N N . LYS C 2 270 ? -32.307 -1.137 -30.772 1.00 44.96 265 LYS C N 1
ATOM 5355 C CA . LYS C 2 270 ? -32.908 0.073 -31.321 1.00 45.77 265 LYS C CA 1
ATOM 5356 C C . LYS C 2 270 ? -34.058 -0.268 -32.255 1.00 46.92 265 LYS C C 1
ATOM 5357 O O . LYS C 2 270 ? -35.078 0.437 -32.285 1.00 47.58 265 LYS C O 1
ATOM 5363 N N . SER C 2 271 ? -33.923 -1.359 -33.011 1.00 43.79 266 SER C N 1
ATOM 5364 C CA . SER C 2 271 ? -34.969 -1.743 -33.955 1.00 43.50 266 SER C CA 1
ATOM 5365 C C . SER C 2 271 ? -36.280 -2.161 -33.281 1.00 43.75 266 SER C C 1
ATOM 5366 O O . SER C 2 271 ? -37.300 -2.259 -33.971 1.00 42.42 266 SER C O 1
ATOM 5369 N N . VAL C 2 272 ? -36.291 -2.435 -31.973 1.00 38.21 267 VAL C N 1
ATOM 5370 C CA . VAL C 2 272 ? -37.542 -2.830 -31.332 1.00 43.15 267 VAL C CA 1
ATOM 5371 C C . VAL C 2 272 ? -37.939 -1.763 -30.330 1.00 42.29 267 VAL C C 1
ATOM 5372 O O . VAL C 2 272 ? -38.631 -2.049 -29.347 1.00 42.60 267 VAL C O 1
ATOM 5376 N N . ASN C 2 273 ? -37.506 -0.526 -30.581 1.00 44.15 268 ASN C N 1
ATOM 5377 C CA . ASN C 2 273 ? -37.915 0.591 -29.738 1.00 45.15 268 ASN C CA 1
ATOM 5378 C C . ASN C 2 273 ? -39.434 0.773 -29.754 1.00 45.01 268 ASN C C 1
ATOM 5379 O O . ASN C 2 273 ? -40.034 1.114 -28.731 1.00 49.86 268 ASN C O 1
ATOM 5384 N N . ASP C 2 274 ? -40.073 0.529 -30.898 1.00 50.37 269 ASP C N 1
ATOM 5385 C CA . ASP C 2 274 ? -41.517 0.688 -31.059 1.00 49.67 269 ASP C CA 1
ATOM 5386 C C . ASP C 2 274 ? -42.293 -0.588 -30.787 1.00 52.28 269 ASP C C 1
ATOM 5387 O O . ASP C 2 274 ? -43.530 -0.574 -30.865 1.00 48.85 269 ASP C O 1
ATOM 5392 N N . THR C 2 275 ? -41.613 -1.689 -30.479 1.00 44.00 270 THR C N 1
ATOM 5393 C CA . THR C 2 275 ? -42.272 -2.937 -30.105 1.00 44.18 270 THR C CA 1
ATOM 5394 C C . THR C 2 275 ? -41.650 -3.456 -28.814 1.00 42.12 270 THR C C 1
ATOM 5395 O O . THR C 2 275 ? -40.981 -4.496 -28.808 1.00 39.56 270 THR C O 1
ATOM 5399 N N . PRO C 2 276 ? -41.858 -2.756 -27.698 1.00 40.01 271 PRO C N 1
ATOM 5400 C CA . PRO C 2 276 ? -41.226 -3.171 -26.442 1.00 36.15 271 PRO C CA 1
ATOM 5401 C C . PRO C 2 276 ? -41.886 -4.400 -25.833 1.00 40.21 271 PRO C C 1
ATOM 5402 O O . PRO C 2 276 ? -43.029 -4.762 -26.130 1.00 35.39 271 PRO C O 1
ATOM 5406 N N . GLY C 2 277 ? -41.126 -5.059 -24.964 1.00 38.95 272 GLY C N 1
ATOM 5407 C CA . GLY C 2 277 ? -41.605 -6.283 -24.356 1.00 33.26 272 GLY C CA 1
ATOM 5408 C C . GLY C 2 277 ? -40.918 -6.523 -23.037 1.00 33.37 272 GLY C C 1
ATOM 5409 O O . GLY C 2 277 ? -39.864 -5.949 -22.745 1.00 36.88 272 GLY C O 1
ATOM 5410 N N . LEU C 2 278 ? -41.571 -7.329 -22.211 1.00 31.66 273 LEU C N 1
ATOM 5411 C CA . LEU C 2 278 ? -40.905 -7.960 -21.092 1.00 31.57 273 LEU C CA 1
ATOM 5412 C C . LEU C 2 278 ? -39.951 -9.034 -21.619 1.00 33.50 273 LEU C C 1
ATOM 5413 O O . LEU C 2 278 ? -40.098 -9.542 -22.736 1.00 31.31 273 LEU C O 1
ATOM 5418 N N . LEU C 2 279 ? -38.955 -9.369 -20.812 1.00 30.27 274 LEU C N 1
ATOM 5419 C CA . LEU C 2 279 ? -38.024 -10.437 -21.139 1.00 30.44 274 LEU C CA 1
ATOM 5420 C C . LEU C 2 279 ? -38.292 -11.648 -20.252 1.00 30.74 274 LEU C C 1
ATOM 5421 O O . LEU C 2 279 ? -38.551 -11.508 -19.049 1.00 31.55 274 LEU C O 1
ATOM 5426 N N . ALA C 2 280 ? -38.211 -12.835 -20.853 1.00 33.42 275 ALA C N 1
ATOM 5427 C CA . ALA C 2 280 ? -38.307 -14.085 -20.107 1.00 30.74 275 ALA C CA 1
ATOM 5428 C C . ALA C 2 280 ? -37.209 -14.182 -19.048 1.00 30.31 275 ALA C C 1
ATOM 5429 O O . ALA C 2 280 ? -36.073 -13.754 -19.270 1.00 28.07 275 ALA C O 1
ATOM 5431 N N . LEU C 2 281 ? -37.558 -14.753 -17.892 1.00 27.09 276 LEU C N 1
ATOM 5432 C CA . LEU C 2 281 ? -36.635 -15.039 -16.799 1.00 25.85 276 LEU C CA 1
ATOM 5433 C C . LEU C 2 281 ? -36.630 -16.544 -16.521 1.00 28.00 276 LEU C C 1
ATOM 5434 O O . LEU C 2 281 ? -37.276 -17.322 -17.225 1.00 28.09 276 LEU C O 1
ATOM 5439 N N . ALA C 2 282 ? -35.894 -16.961 -15.489 1.00 24.83 277 ALA C N 1
ATOM 5440 C CA . ALA C 2 282 ? -35.784 -18.386 -15.203 1.00 30.40 277 ALA C CA 1
ATOM 5441 C C . ALA C 2 282 ? -37.135 -18.952 -14.760 1.00 26.89 277 ALA C C 1
ATOM 5442 O O . ALA C 2 282 ? -37.930 -18.278 -14.112 1.00 27.19 277 ALA C O 1
ATOM 5444 N N . MET C 2 283 ? -37.381 -20.203 -15.132 1.00 29.15 278 MET C N 1
ATOM 5445 C CA . MET C 2 283 ? -38.618 -20.910 -14.847 1.00 35.16 278 MET C CA 1
ATOM 5446 C C . MET C 2 283 ? -38.313 -22.345 -14.430 1.00 39.17 278 MET C C 1
ATOM 5447 O O . MET C 2 283 ? -37.242 -22.885 -14.722 1.00 37.13 278 MET C O 1
ATOM 5452 N N . GLU C 2 284 ? -39.277 -22.966 -13.749 1.00 36.89 279 GLU C N 1
ATOM 5453 C CA . GLU C 2 284 ? -39.174 -24.372 -13.386 1.00 39.73 279 GLU C CA 1
ATOM 5454 C C . GLU C 2 284 ? -40.463 -25.098 -13.747 1.00 39.08 279 GLU C C 1
ATOM 5455 O O . GLU C 2 284 ? -41.496 -24.485 -14.027 1.00 42.08 279 GLU C O 1
ATOM 5461 N N . GLU C 2 285 ? -40.387 -26.422 -13.754 1.00 41.91 280 GLU C N 1
ATOM 5462 C CA . GLU C 2 285 ? -41.519 -27.235 -14.165 1.00 41.41 280 GLU C CA 1
ATOM 5463 C C . GLU C 2 285 ? -42.520 -27.378 -13.026 1.00 42.30 280 GLU C C 1
ATOM 5464 O O . GLU C 2 285 ? -42.148 -27.476 -11.851 1.00 42.99 280 GLU C O 1
ATOM 5470 N N . HIS C 2 286 ? -43.798 -27.369 -13.377 1.00 40.91 281 HIS C N 1
ATOM 5471 C CA . HIS C 2 286 ? -44.871 -27.516 -12.406 1.00 40.26 281 HIS C CA 1
ATOM 5472 C C . HIS C 2 286 ? -45.870 -28.534 -12.942 1.00 36.10 281 HIS C C 1
ATOM 5473 O O . HIS C 2 286 ? -46.083 -28.625 -14.154 1.00 37.24 281 HIS C O 1
ATOM 5480 N N . PHE C 2 287 ? -46.473 -29.317 -12.045 1.00 34.01 282 PHE C N 1
ATOM 5481 C CA . PHE C 2 287 ? -47.449 -30.322 -12.460 1.00 40.22 282 PHE C CA 1
ATOM 5482 C C . PHE C 2 287 ? -48.801 -30.104 -11.812 1.00 41.07 282 PHE C C 1
ATOM 5483 O O . PHE C 2 287 ? -48.897 -29.687 -10.656 1.00 44.10 282 PHE C O 1
ATOM 5491 N N . ASN C 2 288 ? -49.835 -30.433 -12.572 1.00 45.80 283 ASN C N 1
ATOM 5492 C CA . ASN C 2 288 ? -51.198 -30.492 -12.044 1.00 38.41 283 ASN C CA 1
ATOM 5493 C C . ASN C 2 288 ? -51.374 -31.711 -11.132 1.00 41.37 283 ASN C C 1
ATOM 5494 O O . ASN C 2 288 ? -51.038 -32.845 -11.523 1.00 39.57 283 ASN C O 1
ATOM 5499 N N . PRO C 2 289 ? -51.888 -31.530 -9.922 1.00 43.75 284 PRO C N 1
ATOM 5500 C CA . PRO C 2 289 ? -52.133 -32.689 -9.032 1.00 48.76 284 PRO C CA 1
ATOM 5501 C C . PRO C 2 289 ? -52.969 -33.819 -9.648 1.00 46.34 284 PRO C C 1
ATOM 5502 O O . PRO C 2 289 ? -52.678 -35.015 -9.451 1.00 33.62 284 PRO C O 1
ATOM 5506 N N . SER C 2 290 ? -54.015 -33.463 -10.389 1.00 48.47 285 SER C N 1
ATOM 5507 C CA . SER C 2 290 ? -54.952 -34.478 -10.857 1.00 47.66 285 SER C CA 1
ATOM 5508 C C . SER C 2 290 ? -54.424 -35.198 -12.093 1.00 40.70 285 SER C C 1
ATOM 5509 O O . SER C 2 290 ? -54.366 -36.427 -12.134 1.00 39.58 285 SER C O 1
ATOM 5512 N N . THR C 2 291 ? -54.048 -34.450 -13.116 1.00 44.73 286 THR C N 1
ATOM 5513 C CA . THR C 2 291 ? -53.709 -35.058 -14.385 1.00 41.94 286 THR C CA 1
ATOM 5514 C C . THR C 2 291 ? -52.216 -35.242 -14.577 1.00 44.90 286 THR C C 1
ATOM 5515 O O . THR C 2 291 ? -51.810 -36.100 -15.367 1.00 42.21 286 THR C O 1
ATOM 5519 N N . GLY C 2 292 ? -51.396 -34.455 -13.888 1.00 44.86 287 GLY C N 1
ATOM 5520 C CA . GLY C 2 292 ? -49.986 -34.428 -14.195 1.00 37.77 287 GLY C CA 1
ATOM 5521 C C . GLY C 2 292 ? -49.618 -33.631 -15.416 1.00 37.07 287 GLY C C 1
ATOM 5522 O O . GLY C 2 292 ? -48.468 -33.719 -15.864 1.00 43.69 287 GLY C O 1
ATOM 5523 N N . GLU C 2 293 ? -50.535 -32.846 -15.976 1.00 42.34 288 GLU C N 1
ATOM 5524 C CA . GLU C 2 293 ? -50.131 -31.950 -17.055 1.00 46.94 288 GLU C CA 1
ATOM 5525 C C . GLU C 2 293 ? -49.014 -31.024 -16.579 1.00 36.87 288 GLU C C 1
ATOM 5526 O O . GLU C 2 293 ? -49.077 -30.467 -15.478 1.00 34.42 288 GLU C O 1
ATOM 5532 N N . LYS C 2 294 ? -47.972 -30.905 -17.397 1.00 38.38 289 LYS C N 1
ATOM 5533 C CA . LYS C 2 294 ? -46.850 -30.022 -17.110 1.00 41.16 289 LYS C CA 1
ATOM 5534 C C . LYS C 2 294 ? -47.154 -28.612 -17.579 1.00 40.11 289 LYS C C 1
ATOM 5535 O O . LYS C 2 294 ? -47.660 -28.406 -18.684 1.00 45.74 289 LYS C O 1
ATOM 5541 N N . THR C 2 295 ? -46.829 -27.642 -16.743 1.00 37.26 290 THR C N 1
ATOM 5542 C CA . THR C 2 295 ? -46.718 -26.261 -17.187 1.00 40.90 290 THR C CA 1
ATOM 5543 C C . THR C 2 295 ? -45.418 -25.696 -16.618 1.00 40.11 290 THR C C 1
ATOM 5544 O O . THR C 2 295 ? -44.659 -26.392 -15.936 1.00 41.99 290 THR C O 1
ATOM 5548 N N . LEU C 2 296 ? -45.127 -24.442 -16.920 1.00 39.00 291 LEU C N 1
ATOM 5549 C CA . LEU C 2 296 ? -43.963 -23.787 -16.351 1.00 40.67 291 LEU C CA 1
ATOM 5550 C C . LEU C 2 296 ? -44.420 -22.761 -15.329 1.00 39.22 291 LEU C C 1
ATOM 5551 O O . LEU C 2 296 ? -45.463 -22.127 -15.488 1.00 38.11 291 LEU C O 1
ATOM 5556 N N . ILE C 2 297 ? -43.617 -22.588 -14.285 1.00 37.04 292 ILE C N 1
ATOM 5557 C CA . ILE C 2 297 ? -43.835 -21.535 -13.310 1.00 35.03 292 ILE C CA 1
ATOM 5558 C C . ILE C 2 297 ? -42.499 -20.852 -13.037 1.00 38.18 292 ILE C C 1
ATOM 5559 O O . ILE C 2 297 ? -41.464 -21.521 -12.918 1.00 37.38 292 ILE C O 1
ATOM 5564 N N . GLY C 2 298 ? -42.512 -19.520 -12.989 1.00 30.90 293 GLY C N 1
ATOM 5565 C CA . GLY C 2 298 ? -41.277 -18.789 -12.798 1.00 33.39 293 GLY C CA 1
ATOM 5566 C C . GLY C 2 298 ? -40.747 -18.934 -11.385 1.00 35.93 293 GLY C C 1
ATOM 5567 O O . GLY C 2 298 ? -41.504 -19.086 -10.430 1.00 40.05 293 GLY C O 1
ATOM 5568 N N . TYR C 2 299 ? -39.419 -18.897 -11.246 1.00 26.76 294 TYR C N 1
ATOM 5569 C CA . TYR C 2 299 ? -38.856 -18.657 -9.928 1.00 30.44 294 TYR C CA 1
ATOM 5570 C C . TYR C 2 299 ? -39.361 -17.317 -9.388 1.00 29.32 294 TYR C C 1
ATOM 5571 O O . TYR C 2 299 ? -39.574 -16.370 -10.147 1.00 25.64 294 TYR C O 1
ATOM 5580 N N . PRO C 2 300 ? -39.562 -17.202 -8.084 1.00 30.49 295 PRO C N 1
ATOM 5581 C CA . PRO C 2 300 ? -40.023 -15.929 -7.526 1.00 30.52 295 PRO C CA 1
ATOM 5582 C C . PRO C 2 300 ? -38.899 -14.896 -7.469 1.00 31.99 295 PRO C C 1
ATOM 5583 O O . PRO C 2 300 ? -37.707 -15.211 -7.540 1.00 32.83 295 PRO C O 1
ATOM 5587 N N . TYR C 2 301 ? -39.311 -13.634 -7.366 1.00 32.28 296 TYR C N 1
ATOM 5588 C CA . TYR C 2 301 ? -38.387 -12.519 -7.221 1.00 27.46 296 TYR C CA 1
ATOM 5589 C C . TYR C 2 301 ? -39.108 -11.381 -6.523 1.00 30.94 296 TYR C C 1
ATOM 5590 O O . TYR C 2 301 ? -40.336 -11.396 -6.352 1.00 29.65 296 TYR C O 1
ATOM 5599 N N . ALA C 2 302 ? -38.327 -10.399 -6.094 1.00 27.82 297 ALA C N 1
ATOM 5600 C CA . ALA C 2 302 ? -38.849 -9.204 -5.453 1.00 26.08 297 ALA C CA 1
ATOM 5601 C C . ALA C 2 302 ? -38.623 -8.005 -6.357 1.00 31.69 297 ALA C C 1
ATOM 5602 O O . ALA C 2 302 ? -37.628 -7.939 -7.088 1.00 29.56 297 ALA C O 1
ATOM 5604 N N . VAL C 2 303 ? -39.552 -7.056 -6.299 1.00 30.70 298 VAL C N 1
ATOM 5605 C CA . VAL C 2 303 ? -39.477 -5.819 -7.072 1.00 29.65 298 VAL C CA 1
ATOM 5606 C C . VAL C 2 303 ? -39.124 -4.697 -6.107 1.00 30.98 298 VAL C C 1
ATOM 5607 O O . VAL C 2 303 ? -39.413 -4.820 -4.907 1.00 28.76 298 VAL C O 1
ATOM 5611 N N . PRO C 2 304 ? -38.520 -3.592 -6.571 1.00 29.68 299 PRO C N 1
ATOM 5612 C CA . PRO C 2 304 ? -38.117 -2.542 -5.626 1.00 29.59 299 PRO C CA 1
ATOM 5613 C C . PRO C 2 304 ? -39.295 -1.815 -4.997 1.00 33.00 299 PRO C C 1
ATOM 5614 O O . PRO C 2 304 ? -39.156 -1.289 -3.886 1.00 30.04 299 PRO C O 1
ATOM 5618 N N . GLY C 2 305 ? -40.453 -1.788 -5.659 1.00 34.60 300 GLY C N 1
ATOM 5619 C CA . GLY C 2 305 ? -41.618 -1.098 -5.137 1.00 37.27 300 GLY C CA 1
ATOM 5620 C C . GLY C 2 305 ? -42.888 -1.638 -5.757 1.00 37.85 300 GLY C C 1
ATOM 5621 O O . GLY C 2 305 ? -42.871 -2.221 -6.843 1.00 39.47 300 GLY C O 1
ATOM 5622 N N . GLY C 2 306 ? -44.002 -1.407 -5.066 1.00 43.89 301 GLY C N 1
ATOM 5623 C CA . GLY C 2 306 ? -45.270 -2.008 -5.468 1.00 46.62 301 GLY C CA 1
ATOM 5624 C C . GLY C 2 306 ? -45.706 -1.695 -6.891 1.00 43.70 301 GLY C C 1
ATOM 5625 O O . GLY C 2 306 ? -46.389 -2.508 -7.519 1.00 47.45 301 GLY C O 1
ATOM 5626 N N . ARG C 2 307 ? -45.342 -0.519 -7.416 1.00 39.98 302 ARG C N 1
ATOM 5627 C CA . ARG C 2 307 ? -45.740 -0.148 -8.772 1.00 43.94 302 ARG C CA 1
ATOM 5628 C C . ARG C 2 307 ? -44.921 -0.857 -9.851 1.00 49.34 302 ARG C C 1
ATOM 5629 O O . ARG C 2 307 ? -45.205 -0.675 -11.043 1.00 52.54 302 ARG C O 1
ATOM 5631 N N . PHE C 2 308 ? -43.929 -1.657 -9.467 1.00 45.15 303 PHE C N 1
ATOM 5632 C CA . PHE C 2 308 ? -43.017 -2.331 -10.381 1.00 41.97 303 PHE C CA 1
ATOM 5633 C C . PHE C 2 308 ? -43.477 -3.761 -10.640 1.00 33.94 303 PHE C C 1
ATOM 5634 O O . PHE C 2 308 ? -43.957 -4.436 -9.738 1.00 36.05 303 PHE C O 1
ATOM 5642 N N . ASN C 2 309 ? -43.257 -4.254 -11.852 1.00 34.68 304 ASN C N 1
ATOM 5643 C CA . ASN C 2 309 ? -43.346 -5.693 -12.071 1.00 35.97 304 ASN C CA 1
ATOM 5644 C C . ASN C 2 309 ? -42.037 -6.313 -12.537 1.00 37.29 304 ASN C C 1
ATOM 5645 O O . ASN C 2 309 ? -41.987 -7.538 -12.711 1.00 34.97 304 ASN C O 1
ATOM 5650 N N . GLU C 2 310 ? -40.982 -5.509 -12.719 1.00 33.96 305 GLU C N 1
ATOM 5651 C CA . GLU C 2 310 ? -39.720 -5.935 -13.300 1.00 29.52 305 GLU C CA 1
ATOM 5652 C C . GLU C 2 310 ? -38.716 -6.311 -12.225 1.00 32.61 305 GLU C C 1
ATOM 5653 O O . GLU C 2 310 ? -38.647 -5.689 -11.159 1.00 31.41 305 GLU C O 1
ATOM 5659 N N . LEU C 2 311 ? -37.897 -7.306 -12.546 1.00 28.36 306 LEU C N 1
ATOM 5660 C CA . LEU C 2 311 ? -36.706 -7.593 -11.762 1.00 29.76 306 LEU C CA 1
ATOM 5661 C C . LEU C 2 311 ? -35.646 -6.531 -12.049 1.00 28.61 306 LEU C C 1
ATOM 5662 O O . LEU C 2 311 ? -35.300 -6.291 -13.210 1.00 27.28 306 LEU C O 1
ATOM 5667 N N . TYR C 2 312 ? -35.136 -5.889 -11.001 1.00 28.81 307 TYR C N 1
ATOM 5668 C CA . TYR C 2 312 ? -34.089 -4.883 -11.163 1.00 28.52 307 TYR C CA 1
ATOM 5669 C C . TYR C 2 312 ? -32.721 -5.462 -10.792 1.00 31.15 307 TYR C C 1
ATOM 5670 O O . TYR C 2 312 ? -32.595 -6.598 -10.319 1.00 31.29 307 TYR C O 1
ATOM 5679 N N . GLY C 2 313 ? -31.687 -4.655 -11.007 1.00 31.71 308 GLY C N 1
ATOM 5680 C CA . GLY C 2 313 ? -30.318 -5.120 -10.888 1.00 27.46 308 GLY C CA 1
ATOM 5681 C C . GLY C 2 313 ? -29.782 -5.091 -9.471 1.00 30.23 308 GLY C C 1
ATOM 5682 O O . GLY C 2 313 ? -29.906 -6.076 -8.734 1.00 32.09 308 GLY C O 1
ATOM 5683 N N . TRP C 2 314 ? -29.182 -3.967 -9.064 1.00 27.91 309 TRP C N 1
ATOM 5684 C CA . TRP C 2 314 ? -28.504 -3.943 -7.777 1.00 24.19 309 TRP C CA 1
ATOM 5685 C C . TRP C 2 314 ? -29.458 -3.865 -6.572 1.00 29.26 309 TRP C C 1
ATOM 5686 O O . TRP C 2 314 ? -29.044 -4.191 -5.453 1.00 28.28 309 TRP C O 1
ATOM 5697 N N . ASP C 2 315 ? -30.708 -3.422 -6.755 1.00 26.89 310 ASP C N 1
ATOM 5698 C CA . ASP C 2 315 ? -31.706 -3.583 -5.696 1.00 31.23 310 ASP C CA 1
ATOM 5699 C C . ASP C 2 315 ? -31.793 -5.027 -5.222 1.00 28.86 310 ASP C C 1
ATOM 5700 O O . ASP C 2 315 ? -31.911 -5.295 -4.019 1.00 27.92 310 ASP C O 1
ATOM 5705 N N . SER C 2 316 ? -31.724 -5.970 -6.160 1.00 28.75 311 SER C N 1
ATOM 5706 C CA . SER C 2 316 ? -32.014 -7.366 -5.850 1.00 29.80 311 SER C CA 1
ATOM 5707 C C . SER C 2 316 ? -31.071 -7.939 -4.797 1.00 27.36 311 SER C C 1
ATOM 5708 O O . SER C 2 316 ? -31.502 -8.746 -3.963 1.00 30.29 311 SER C O 1
ATOM 5711 N N . TYR C 2 317 ? -29.816 -7.491 -4.771 1.00 25.37 312 TYR C N 1
ATOM 5712 C CA . TYR C 2 317 ? -28.876 -7.961 -3.760 1.00 24.63 312 TYR C CA 1
ATOM 5713 C C . TYR C 2 317 ? -29.215 -7.407 -2.376 1.00 23.34 312 TYR C C 1
ATOM 5714 O O . TYR C 2 317 ? -29.206 -8.137 -1.383 1.00 26.21 312 TYR C O 1
ATOM 5723 N N . MET C 2 318 ? -29.461 -6.104 -2.276 1.00 26.83 313 MET C N 1
ATOM 5724 C CA . MET C 2 318 ? -29.863 -5.530 -0.994 1.00 29.45 313 MET C CA 1
ATOM 5725 C C . MET C 2 318 ? -31.160 -6.158 -0.495 1.00 25.93 313 MET C C 1
ATOM 5726 O O . MET C 2 318 ? -31.306 -6.430 0.705 1.00 22.98 313 MET C O 1
ATOM 5731 N N . MET C 2 319 ? -32.102 -6.408 -1.407 1.00 22.45 314 MET C N 1
ATOM 5732 C CA . MET C 2 319 ? -33.347 -7.077 -1.036 1.00 28.47 314 MET C CA 1
ATOM 5733 C C . MET C 2 319 ? -33.097 -8.511 -0.607 1.00 31.85 314 MET C C 1
ATOM 5734 O O . MET C 2 319 ? -33.749 -8.997 0.327 1.00 30.60 314 MET C O 1
ATOM 5739 N N . ALA C 2 320 ? -32.169 -9.215 -1.276 1.00 26.30 315 ALA C N 1
ATOM 5740 C CA . ALA C 2 320 ? -31.902 -10.594 -0.873 1.00 27.72 315 ALA C CA 1
ATOM 5741 C C . ALA C 2 320 ? -31.439 -10.631 0.574 1.00 28.44 315 ALA C C 1
ATOM 5742 O O . ALA C 2 320 ? -31.839 -11.512 1.346 1.00 27.21 315 ALA C O 1
ATOM 5744 N N . LEU C 2 321 ? -30.645 -9.637 0.972 1.00 28.31 316 LEU C N 1
ATOM 5745 C CA . LEU C 2 321 ? -30.167 -9.566 2.347 1.00 27.52 316 LEU C CA 1
ATOM 5746 C C . LEU C 2 321 ? -31.328 -9.459 3.323 1.00 29.61 316 LEU C C 1
ATOM 5747 O O . LEU C 2 321 ? -31.355 -10.143 4.350 1.00 32.70 316 LEU C O 1
ATOM 5752 N N . GLY C 2 322 ? -32.291 -8.582 3.034 1.00 29.96 317 GLY C N 1
ATOM 5753 C CA . GLY C 2 322 ? -33.438 -8.470 3.915 1.00 28.98 317 GLY C CA 1
ATOM 5754 C C . GLY C 2 322 ? -34.305 -9.719 3.869 1.00 32.78 317 GLY C C 1
ATOM 5755 O O . GLY C 2 322 ? -34.852 -10.147 4.894 1.00 26.09 317 GLY C O 1
ATOM 5756 N N . LEU C 2 323 ? -34.420 -10.332 2.680 1.00 28.98 318 LEU C N 1
ATOM 5757 C CA . LEU C 2 323 ? -35.249 -11.522 2.520 1.00 31.66 318 LEU C CA 1
ATOM 5758 C C . LEU C 2 323 ? -34.687 -12.700 3.306 1.00 30.46 318 LEU C C 1
ATOM 5759 O O . LEU C 2 323 ? -35.447 -13.451 3.921 1.00 30.36 318 LEU C O 1
ATOM 5764 N N . LEU C 2 324 ? -33.358 -12.855 3.333 1.00 29.13 319 LEU C N 1
ATOM 5765 C CA . LEU C 2 324 ? -32.756 -13.902 4.151 1.00 29.32 319 LEU C CA 1
ATOM 5766 C C . LEU C 2 324 ? -33.061 -13.698 5.623 1.00 30.59 319 LEU C C 1
ATOM 5767 O O . LEU C 2 324 ? -33.320 -14.663 6.350 1.00 32.97 319 LEU C O 1
ATOM 5772 N N . GLU C 2 325 ? -33.011 -12.454 6.090 1.00 29.93 320 GLU C N 1
ATOM 5773 C CA . GLU C 2 325 ? -33.385 -12.166 7.474 1.00 30.42 320 GLU C CA 1
ATOM 5774 C C . GLU C 2 325 ? -34.825 -12.578 7.766 1.00 32.07 320 GLU C C 1
ATOM 5775 O O . GLU C 2 325 ? -35.131 -13.056 8.866 1.00 25.19 320 GLU C O 1
ATOM 5781 N N . ALA C 2 326 ? -35.718 -12.413 6.792 1.00 30.37 321 ALA C N 1
ATOM 5782 C CA . ALA C 2 326 ? -37.114 -12.794 6.955 1.00 33.11 321 ALA C CA 1
ATOM 5783 C C . ALA C 2 326 ? -37.363 -14.265 6.657 1.00 36.55 321 ALA C C 1
ATOM 5784 O O . ALA C 2 326 ? -38.528 -14.670 6.611 1.00 30.12 321 ALA C O 1
ATOM 5786 N N . ASN C 2 327 ? -36.313 -15.074 6.452 1.00 34.41 322 ASN C N 1
ATOM 5787 C CA . ASN C 2 327 ? -36.486 -16.490 6.112 1.00 35.39 322 ASN C CA 1
ATOM 5788 C C . ASN C 2 327 ? -37.335 -16.676 4.860 1.00 36.37 322 ASN C C 1
ATOM 5789 O O . ASN C 2 327 ? -38.077 -17.657 4.738 1.00 35.75 322 ASN C O 1
ATOM 5794 N N . LYS C 2 328 ? -37.281 -15.715 3.948 1.00 34.66 323 LYS C N 1
ATOM 5795 C CA . LYS C 2 328 ? -37.876 -15.888 2.625 1.00 32.88 323 LYS C CA 1
ATOM 5796 C C . LYS C 2 328 ? -36.788 -16.219 1.615 1.00 32.62 323 LYS C C 1
ATOM 5797 O O . LYS C 2 328 ? -36.611 -15.572 0.587 1.00 33.73 323 LYS C O 1
ATOM 5803 N N . THR C 2 329 ? -36.019 -17.258 1.953 1.00 33.55 324 THR C N 1
ATOM 5804 C CA . THR C 2 329 ? -34.818 -17.591 1.187 1.00 31.66 324 THR C CA 1
ATOM 5805 C C . THR C 2 329 ? -35.144 -17.926 -0.261 1.00 33.66 324 THR C C 1
ATOM 5806 O O . THR C 2 329 ? -34.339 -17.636 -1.158 1.00 34.82 324 THR C O 1
ATOM 5810 N N . ASP C 2 330 ? -36.329 -18.509 -0.512 1.00 26.37 325 ASP C N 1
ATOM 5811 C CA . ASP C 2 330 ? -36.705 -18.887 -1.872 1.00 29.23 325 ASP C CA 1
ATOM 5812 C C . ASP C 2 330 ? -36.784 -17.679 -2.789 1.00 29.22 325 ASP C C 1
ATOM 5813 O O . ASP C 2 330 ? -36.518 -17.790 -3.992 1.00 28.45 325 ASP C O 1
ATOM 5818 N N . VAL C 2 331 ? -37.188 -16.527 -2.259 1.00 28.47 326 VAL C N 1
ATOM 5819 C CA . VAL C 2 331 ? -37.242 -15.345 -3.108 1.00 28.08 326 VAL C CA 1
ATOM 5820 C C . VAL C 2 331 ? -35.825 -14.869 -3.431 1.00 24.13 326 VAL C C 1
ATOM 5821 O O . VAL C 2 331 ? -35.516 -14.559 -4.579 1.00 24.99 326 VAL C O 1
ATOM 5825 N N . ALA C 2 332 ? -34.936 -14.846 -2.439 1.00 25.26 327 ALA C N 1
ATOM 5826 C CA . ALA C 2 332 ? -33.552 -14.450 -2.687 1.00 28.18 327 ALA C CA 1
ATOM 5827 C C . ALA C 2 332 ? -32.866 -15.411 -3.651 1.00 30.36 327 ALA C C 1
ATOM 5828 O O . ALA C 2 332 ? -32.152 -14.979 -4.566 1.00 28.49 327 ALA C O 1
ATOM 5830 N N . ARG C 2 333 ? -33.076 -16.722 -3.468 1.00 30.58 328 ARG C N 1
ATOM 5831 C CA . ARG C 2 333 ? -32.500 -17.703 -4.386 1.00 28.31 328 ARG C CA 1
ATOM 5832 C C . ARG C 2 333 ? -33.093 -17.564 -5.774 1.00 28.00 328 ARG C C 1
ATOM 5833 O O . ARG C 2 333 ? -32.385 -17.711 -6.773 1.00 28.99 328 ARG C O 1
ATOM 5841 N N . GLY C 2 334 ? -34.398 -17.306 -5.858 1.00 29.03 329 GLY C N 1
ATOM 5842 C CA . GLY C 2 334 ? -35.012 -17.089 -7.158 1.00 27.68 329 GLY C CA 1
ATOM 5843 C C . GLY C 2 334 ? -34.292 -16.034 -7.978 1.00 29.24 329 GLY C C 1
ATOM 5844 O O . GLY C 2 334 ? -34.053 -16.224 -9.168 1.00 30.10 329 GLY C O 1
ATOM 5845 N N . MET C 2 335 ? -33.932 -14.899 -7.351 1.00 24.67 330 MET C N 1
ATOM 5846 C CA . MET C 2 335 ? -33.269 -13.824 -8.097 1.00 27.19 330 MET C CA 1
ATOM 5847 C C . MET C 2 335 ? -31.846 -14.222 -8.547 1.00 28.67 330 MET C C 1
ATOM 5848 O O . MET C 2 335 ? -31.410 -13.834 -9.641 1.00 26.28 330 MET C O 1
ATOM 5853 N N . VAL C 2 336 ? -31.111 -15.001 -7.739 1.00 23.20 331 VAL C N 1
ATOM 5854 C CA . VAL C 2 336 ? -29.836 -15.538 -8.222 1.00 29.10 331 VAL C CA 1
ATOM 5855 C C . VAL C 2 336 ? -30.069 -16.350 -9.489 1.00 32.25 331 VAL C C 1
ATOM 5856 O O . VAL C 2 336 ? -29.343 -16.202 -10.477 1.00 31.04 331 VAL C O 1
ATOM 5860 N N . GLU C 2 337 ? -31.122 -17.182 -9.493 1.00 30.28 332 GLU C N 1
ATOM 5861 C CA . GLU C 2 337 ? -31.482 -17.956 -10.676 1.00 26.86 332 GLU C CA 1
ATOM 5862 C C . GLU C 2 337 ? -31.719 -17.062 -11.882 1.00 27.41 332 GLU C C 1
ATOM 5863 O O . GLU C 2 337 ? -31.298 -17.394 -12.994 1.00 29.52 332 GLU C O 1
ATOM 5869 N N . HIS C 2 338 ? -32.450 -15.954 -11.692 1.00 27.87 333 HIS C N 1
ATOM 5870 C CA . HIS C 2 338 ? -32.741 -15.037 -12.795 1.00 29.04 333 HIS C CA 1
ATOM 5871 C C . HIS C 2 338 ? -31.482 -14.322 -13.269 1.00 26.51 333 HIS C C 1
ATOM 5872 O O . HIS C 2 338 ? -31.318 -14.059 -14.465 1.00 27.36 333 HIS C O 1
ATOM 5879 N N . PHE C 2 339 ? -30.605 -13.953 -12.344 1.00 27.13 334 PHE C N 1
ATOM 5880 C CA . PHE C 2 339 ? -29.376 -13.284 -12.757 1.00 28.98 334 PHE C CA 1
ATOM 5881 C C . PHE C 2 339 ? -28.488 -14.212 -13.578 1.00 27.97 334 PHE C C 1
ATOM 5882 O O . PHE C 2 339 ? -27.850 -13.767 -14.537 1.00 29.66 334 PHE C O 1
ATOM 5890 N N . ILE C 2 340 ? -28.455 -15.508 -13.242 1.00 30.01 335 ILE C N 1
ATOM 5891 C CA . ILE C 2 340 ? -27.771 -16.483 -14.101 1.00 29.90 335 ILE C CA 1
ATOM 5892 C C . ILE C 2 340 ? -28.450 -16.541 -15.463 1.00 30.10 335 ILE C C 1
ATOM 5893 O O . ILE C 2 340 ? -27.789 -16.551 -16.509 1.00 24.98 335 ILE C O 1
ATOM 5898 N N . PHE C 2 341 ? -29.788 -16.583 -15.470 1.00 25.36 336 PHE C N 1
ATOM 5899 C CA . PHE C 2 341 ? -30.507 -16.675 -16.734 1.00 25.51 336 PHE C CA 1
ATOM 5900 C C . PHE C 2 341 ? -30.211 -15.470 -17.612 1.00 29.72 336 PHE C C 1
ATOM 5901 O O . PHE C 2 341 ? -30.015 -15.612 -18.827 1.00 29.16 336 PHE C O 1
ATOM 5909 N N . GLU C 2 342 ? -30.150 -14.275 -17.011 1.00 30.39 337 GLU C N 1
ATOM 5910 C CA . GLU C 2 342 ? -29.903 -13.061 -17.787 1.00 29.42 337 GLU C CA 1
ATOM 5911 C C . GLU C 2 342 ? -28.502 -13.068 -18.381 1.00 27.36 337 GLU C C 1
ATOM 5912 O O . GLU C 2 342 ? -28.305 -12.769 -19.568 1.00 25.84 337 GLU C O 1
ATOM 5918 N N . ILE C 2 343 ? -27.513 -13.386 -17.554 1.00 28.81 338 ILE C N 1
ATOM 5919 C CA . ILE C 2 343 ? -26.141 -13.433 -18.026 1.00 30.38 338 ILE C CA 1
ATOM 5920 C C . ILE C 2 343 ? -26.010 -14.417 -19.180 1.00 29.30 338 ILE C C 1
ATOM 5921 O O . ILE C 2 343 ? -25.400 -14.097 -20.213 1.00 33.60 338 ILE C O 1
ATOM 5926 N N . ASN C 2 344 ? -26.624 -15.601 -19.050 1.00 25.85 339 ASN C N 1
ATOM 5927 C CA . ASN C 2 344 ? -26.556 -16.620 -20.105 1.00 28.84 339 ASN C CA 1
ATOM 5928 C C . ASN C 2 344 ? -27.203 -16.146 -21.403 1.00 30.27 339 ASN C C 1
ATOM 5929 O O . ASN C 2 344 ? -26.647 -16.332 -22.493 1.00 31.98 339 ASN C O 1
ATOM 5934 N N . HIS C 2 345 ? -28.409 -15.584 -21.317 1.00 28.83 340 HIS C N 1
ATOM 5935 C CA . HIS C 2 345 ? -29.204 -15.319 -22.511 1.00 28.82 340 HIS C CA 1
ATOM 5936 C C . HIS C 2 345 ? -29.173 -13.873 -22.994 1.00 30.85 340 HIS C C 1
ATOM 5937 O O . HIS C 2 345 ? -29.490 -13.634 -24.166 1.00 28.77 340 HIS C O 1
ATOM 5944 N N . TYR C 2 346 ? -28.808 -12.904 -22.139 1.00 28.82 341 TYR C N 1
ATOM 5945 C CA . TYR C 2 346 ? -28.736 -11.505 -22.551 1.00 30.05 341 TYR C CA 1
ATOM 5946 C C . TYR C 2 346 ? -27.341 -10.906 -22.411 1.00 32.03 341 TYR C C 1
ATOM 5947 O O . TYR C 2 346 ? -27.156 -9.714 -22.693 1.00 36.64 341 TYR C O 1
ATOM 5956 N N . GLY C 2 347 ? -26.355 -11.689 -21.994 1.00 33.26 342 GLY C N 1
ATOM 5957 C CA . GLY C 2 347 ? -24.989 -11.232 -21.925 1.00 32.79 342 GLY C CA 1
ATOM 5958 C C . GLY C 2 347 ? -24.628 -10.530 -20.645 1.00 35.00 342 GLY C C 1
ATOM 5959 O O . GLY C 2 347 ? -23.437 -10.281 -20.416 1.00 34.27 342 GLY C O 1
ATOM 5960 N N . LYS C 2 348 ? -25.604 -10.217 -19.797 1.00 25.76 343 LYS C N 1
ATOM 5961 C CA . LYS C 2 348 ? -25.350 -9.311 -18.689 1.00 28.68 343 LYS C CA 1
ATOM 5962 C C . LYS C 2 348 ? -26.515 -9.371 -17.715 1.00 30.44 343 LYS C C 1
ATOM 5963 O O . LYS C 2 348 ? -27.616 -9.813 -18.061 1.00 28.44 343 LYS C O 1
ATOM 5969 N N . ILE C 2 349 ? -26.254 -8.928 -16.486 1.00 29.38 344 ILE C N 1
ATOM 5970 C CA . ILE C 2 349 ? -27.343 -8.601 -15.578 1.00 30.17 344 ILE C CA 1
ATOM 5971 C C . ILE C 2 349 ? -27.965 -7.301 -16.052 1.00 30.46 344 ILE C C 1
ATOM 5972 O O . ILE C 2 349 ? -27.257 -6.307 -16.254 1.00 28.80 344 ILE C O 1
ATOM 5977 N N . LEU C 2 350 ? -29.281 -7.306 -16.256 1.00 29.33 345 LEU C N 1
ATOM 5978 C CA . LEU C 2 350 ? -29.985 -6.159 -16.826 1.00 30.89 345 LEU C CA 1
ATOM 5979 C C . LEU C 2 350 ? -30.467 -5.199 -15.748 1.00 29.77 345 LEU C C 1
ATOM 5980 O O . LEU C 2 350 ? -30.863 -5.634 -14.660 1.00 28.08 345 LEU C O 1
ATOM 5985 N N . ASN C 2 351 ? -30.404 -3.889 -16.060 1.00 30.95 346 ASN C N 1
ATOM 5986 C CA . ASN C 2 351 ? -31.089 -2.841 -15.284 1.00 30.01 346 ASN C CA 1
ATOM 5987 C C . ASN C 2 351 ? -32.489 -3.291 -14.881 1.00 27.99 346 ASN C C 1
ATOM 5988 O O . ASN C 2 351 ? -32.867 -3.236 -13.706 1.00 29.93 346 ASN C O 1
ATOM 5993 N N . ALA C 2 352 ? -33.278 -3.710 -15.865 1.00 25.69 347 ALA C N 1
ATOM 5994 C CA . ALA C 2 352 ? -34.566 -4.327 -15.622 1.00 27.77 347 ALA C CA 1
ATOM 5995 C C . ALA C 2 352 ? -34.873 -5.217 -16.816 1.00 28.17 347 ALA C C 1
ATOM 5996 O O . ALA C 2 352 ? -34.351 -5.014 -17.910 1.00 27.03 347 ALA C O 1
ATOM 5998 N N . ASN C 2 353 ? -35.727 -6.208 -16.613 1.00 29.42 348 ASN C N 1
ATOM 5999 C CA . ASN C 2 353 ? -35.921 -7.210 -17.658 1.00 28.74 348 ASN C CA 1
ATOM 6000 C C . ASN C 2 353 ? -36.973 -6.761 -18.688 1.00 31.26 348 ASN C C 1
ATOM 6001 O O . ASN C 2 353 ? -38.003 -7.393 -18.898 1.00 30.19 348 ASN C O 1
ATOM 6006 N N . ARG C 2 354 ? -36.660 -5.670 -19.394 1.00 30.37 349 ARG C N 1
ATOM 6007 C CA . ARG C 2 354 ? -37.389 -5.284 -20.596 1.00 31.57 349 ARG C CA 1
ATOM 6008 C C . ARG C 2 354 ? -36.409 -5.073 -21.747 1.00 32.70 349 ARG C C 1
ATOM 6009 O O . ARG C 2 354 ? -35.221 -4.825 -21.532 1.00 32.94 349 ARG C O 1
ATOM 6017 N N . SER C 2 355 ? -36.944 -5.107 -22.977 1.00 32.66 350 SER C N 1
ATOM 6018 C CA . SER C 2 355 ? -36.103 -5.106 -24.175 1.00 33.65 350 SER C CA 1
ATOM 6019 C C . SER C 2 355 ? -35.309 -3.816 -24.312 1.00 38.95 350 SER C C 1
ATOM 6020 O O . SER C 2 355 ? -34.144 -3.844 -24.736 1.00 34.03 350 SER C O 1
ATOM 6023 N N . TYR C 2 356 ? -35.906 -2.675 -23.949 1.00 35.76 351 TYR C N 1
ATOM 6024 C CA . TYR C 2 356 ? -35.143 -1.442 -24.094 1.00 35.01 351 TYR C CA 1
ATOM 6025 C C . TYR C 2 356 ? -34.020 -1.321 -23.075 1.00 35.81 351 TYR C C 1
ATOM 6026 O O . TYR C 2 356 ? -33.339 -0.297 -23.070 1.00 41.69 351 TYR C O 1
ATOM 6035 N N . TYR C 2 357 ? -33.798 -2.332 -22.232 1.00 38.16 352 TYR C N 1
ATOM 6036 C CA . TYR C 2 357 ? -32.676 -2.358 -21.299 1.00 35.45 352 TYR C CA 1
ATOM 6037 C C . TYR C 2 357 ? -31.604 -3.358 -21.697 1.00 33.87 352 TYR C C 1
ATOM 6038 O O . TYR C 2 357 ? -30.648 -3.552 -20.938 1.00 34.26 352 TYR C O 1
ATOM 6047 N N . LEU C 2 358 ? -31.749 -4.006 -22.849 1.00 30.51 353 LEU C N 1
ATOM 6048 C CA . LEU C 2 358 ? -30.895 -5.118 -23.236 1.00 32.82 353 LEU C CA 1
ATOM 6049 C C . LEU C 2 358 ? -29.421 -4.738 -23.372 1.00 38.12 353 LEU C C 1
ATOM 6050 O O . LEU C 2 358 ? -28.553 -5.608 -23.351 1.00 41.64 353 LEU C O 1
ATOM 6064 N N . ARG C 2 360 ? -28.006 -2.448 -21.315 1.00 30.79 355 ARG C N 1
ATOM 6065 C CA . ARG C 2 360 ? -27.680 -1.722 -20.107 1.00 35.14 355 ARG C CA 1
ATOM 6066 C C . ARG C 2 360 ? -27.711 -2.589 -18.853 1.00 34.15 355 ARG C C 1
ATOM 6067 O O . ARG C 2 360 ? -28.665 -3.342 -18.617 1.00 35.03 355 ARG C O 1
ATOM 6075 N N . SER C 2 361 ? -26.695 -2.429 -18.010 1.00 30.80 356 SER C N 1
ATOM 6076 C CA . SER C 2 361 ? -26.559 -3.191 -16.791 1.00 28.24 356 SER C CA 1
ATOM 6077 C C . SER C 2 361 ? -26.806 -2.295 -15.572 1.00 27.55 356 SER C C 1
ATOM 6078 O O . SER C 2 361 ? -27.548 -1.293 -15.664 1.00 29.95 356 SER C O 1
ATOM 6081 N N . GLN C 2 362 ? -26.207 -2.666 -14.448 1.00 23.93 357 GLN C N 1
ATOM 6082 C CA . GLN C 2 362 ? -26.314 -1.965 -13.179 1.00 24.53 357 GLN C CA 1
ATOM 6083 C C . GLN C 2 362 ? -25.156 -2.440 -12.314 1.00 27.55 357 GLN C C 1
ATOM 6084 O O . GLN C 2 362 ? -24.474 -3.411 -12.674 1.00 27.61 357 GLN C O 1
ATOM 6090 N N . PRO C 2 363 ? -24.890 -1.778 -11.184 1.00 29.26 358 PRO C N 1
ATOM 6091 C CA . PRO C 2 363 ? -23.703 -2.139 -10.377 1.00 27.62 358 PRO C CA 1
ATOM 6092 C C . PRO C 2 363 ? -23.720 -3.602 -9.954 1.00 31.31 358 PRO C C 1
ATOM 6093 O O . PRO C 2 363 ? -24.718 -4.086 -9.392 1.00 32.40 358 PRO C O 1
ATOM 6097 N N . PRO C 2 364 ? -22.587 -4.333 -10.164 1.00 31.87 359 PRO C N 1
ATOM 6098 C CA . PRO C 2 364 ? -22.571 -5.808 -10.011 1.00 27.88 359 PRO C CA 1
ATOM 6099 C C . PRO C 2 364 ? -22.314 -6.329 -8.601 1.00 29.31 359 PRO C C 1
ATOM 6100 O O . PRO C 2 364 ? -21.294 -5.995 -7.982 1.00 27.51 359 PRO C O 1
ATOM 6104 N N . PHE C 2 365 ? -23.236 -7.176 -8.095 1.00 26.14 360 PHE C N 1
ATOM 6105 C CA . PHE C 2 365 ? -23.131 -7.774 -6.763 1.00 29.18 360 PHE C CA 1
ATOM 6106 C C . PHE C 2 365 ? -23.299 -9.299 -6.784 1.00 29.17 360 PHE C C 1
ATOM 6107 O O . PHE C 2 365 ? -23.568 -9.896 -5.738 1.00 24.15 360 PHE C O 1
ATOM 6115 N N . LEU C 2 366 ? -23.117 -9.962 -7.934 1.00 30.37 361 LEU C N 1
ATOM 6116 C CA . LEU C 2 366 ? -23.554 -11.359 -8.027 1.00 30.86 361 LEU C CA 1
ATOM 6117 C C . LEU C 2 366 ? -22.729 -12.289 -7.128 1.00 30.14 361 LEU C C 1
ATOM 6118 O O . LEU C 2 366 ? -23.287 -13.200 -6.504 1.00 27.97 361 LEU C O 1
ATOM 6123 N N . THR C 2 367 ? -21.420 -12.070 -7.001 1.00 27.24 362 THR C N 1
ATOM 6124 C CA . THR C 2 367 ? -20.669 -13.032 -6.200 1.00 29.82 362 THR C CA 1
ATOM 6125 C C . THR C 2 367 ? -21.046 -12.954 -4.720 1.00 27.83 362 THR C C 1
ATOM 6126 O O . THR C 2 367 ? -21.178 -14.000 -4.068 1.00 32.93 362 THR C O 1
ATOM 6130 N N . GLU C 2 368 ? -21.235 -11.745 -4.162 1.00 25.26 363 GLU C N 1
ATOM 6131 C CA . GLU C 2 368 ? -21.704 -11.655 -2.768 1.00 31.92 363 GLU C CA 1
ATOM 6132 C C . GLU C 2 368 ? -23.115 -12.211 -2.603 1.00 29.39 363 GLU C C 1
ATOM 6133 O O . GLU C 2 368 ? -23.406 -12.878 -1.605 1.00 30.15 363 GLU C O 1
ATOM 6139 N N . MET C 2 369 ? -24.019 -11.866 -3.526 1.00 27.66 364 MET C N 1
ATOM 6140 C CA . MET C 2 369 ? -25.387 -12.375 -3.493 1.00 28.11 364 MET C CA 1
ATOM 6141 C C . MET C 2 369 ? -25.397 -13.896 -3.451 1.00 28.07 364 MET C C 1
ATOM 6142 O O . MET C 2 369 ? -26.072 -14.510 -2.617 1.00 25.76 364 MET C O 1
ATOM 6147 N N . ALA C 2 370 ? -24.611 -14.513 -4.334 1.00 30.30 365 ALA C N 1
ATOM 6148 C CA . ALA C 2 370 ? -24.519 -15.962 -4.382 1.00 29.09 365 ALA C CA 1
ATOM 6149 C C . ALA C 2 370 ? -23.972 -16.511 -3.073 1.00 29.20 365 ALA C C 1
ATOM 6150 O O . ALA C 2 370 ? -24.518 -17.472 -2.519 1.00 27.99 365 ALA C O 1
ATOM 6152 N N . LEU C 2 371 ? -22.938 -15.871 -2.524 1.00 29.87 366 LEU C N 1
ATOM 6153 C CA . LEU C 2 371 ? -22.334 -16.387 -1.297 1.00 29.18 366 LEU C CA 1
ATOM 6154 C C . LEU C 2 371 ? -23.324 -16.353 -0.134 1.00 30.63 366 LEU C C 1
ATOM 6155 O O . LEU C 2 371 ? -23.453 -17.331 0.616 1.00 30.00 366 LEU C O 1
ATOM 6160 N N . VAL C 2 372 ? -24.067 -15.257 0.013 1.00 31.59 367 VAL C N 1
ATOM 6161 C CA . VAL C 2 372 ? -24.910 -15.123 1.200 1.00 30.08 367 VAL C CA 1
ATOM 6162 C C . VAL C 2 372 ? -26.104 -16.075 1.128 1.00 25.67 367 VAL C C 1
ATOM 6163 O O . VAL C 2 372 ? -26.507 -16.652 2.141 1.00 27.59 367 VAL C O 1
ATOM 6167 N N . VAL C 2 373 ? -26.665 -16.285 -0.067 1.00 28.84 368 VAL C N 1
ATOM 6168 C CA . VAL C 2 373 ? -27.730 -17.275 -0.240 1.00 27.16 368 VAL C CA 1
ATOM 6169 C C . VAL C 2 373 ? -27.189 -18.682 0.014 1.00 32.56 368 VAL C C 1
ATOM 6170 O O . VAL C 2 373 ? -27.797 -19.480 0.740 1.00 30.41 368 VAL C O 1
ATOM 6174 N N . PHE C 2 374 ? -26.020 -18.987 -0.568 1.00 29.44 369 PHE C N 1
ATOM 6175 C CA . PHE C 2 374 ? -25.354 -20.280 -0.393 1.00 33.49 369 PHE C CA 1
ATOM 6176 C C . PHE C 2 374 ? -25.245 -20.641 1.080 1.00 30.82 369 PHE C C 1
ATOM 6177 O O . PHE C 2 374 ? -25.671 -21.726 1.498 1.00 32.08 369 PHE C O 1
ATOM 6185 N N . LYS C 2 375 ? -24.721 -19.715 1.891 1.00 27.94 370 LYS C N 1
ATOM 6186 C CA . LYS C 2 375 ? -24.610 -19.971 3.322 1.00 30.88 370 LYS C CA 1
ATOM 6187 C C . LYS C 2 375 ? -25.979 -20.217 3.956 1.00 35.74 370 LYS C C 1
ATOM 6188 O O . LYS C 2 375 ? -26.140 -21.144 4.758 1.00 38.20 370 LYS C O 1
ATOM 6194 N N . LYS C 2 376 ? -26.986 -19.409 3.601 1.00 32.94 371 LYS C N 1
ATOM 6195 C CA . LYS C 2 376 ? -28.295 -19.555 4.233 1.00 34.81 371 LYS C CA 1
ATOM 6196 C C . LYS C 2 376 ? -28.948 -20.885 3.891 1.00 32.42 371 LYS C C 1
ATOM 6197 O O . LYS C 2 376 ? -29.653 -21.456 4.724 1.00 37.32 371 LYS C O 1
ATOM 6203 N N . LEU C 2 377 ? -28.727 -21.387 2.678 1.00 35.30 372 LEU C N 1
ATOM 6204 C CA . LEU C 2 377 ? -29.225 -22.692 2.260 1.00 37.06 372 LEU C CA 1
ATOM 6205 C C . LEU C 2 377 ? -28.483 -23.863 2.913 1.00 36.30 372 LEU C C 1
ATOM 6206 O O . LEU C 2 377 ? -28.886 -25.009 2.705 1.00 33.25 372 LEU C O 1
ATOM 6211 N N . GLY C 2 378 ? -27.419 -23.622 3.680 1.00 36.56 373 GLY C N 1
ATOM 6212 C CA . GLY C 2 378 ? -26.673 -24.705 4.295 1.00 35.24 373 GLY C CA 1
ATOM 6213 C C . GLY C 2 378 ? -25.273 -24.964 3.751 1.00 36.55 373 GLY C C 1
ATOM 6214 O O . GLY C 2 378 ? -24.624 -25.906 4.220 1.00 40.41 373 GLY C O 1
ATOM 6215 N N . GLY C 2 379 ? -24.783 -24.182 2.784 1.00 37.88 374 GLY C N 1
ATOM 6216 C CA . GLY C 2 379 ? -23.398 -24.293 2.314 1.00 33.35 374 GLY C CA 1
ATOM 6217 C C . GLY C 2 379 ? -23.055 -25.639 1.689 1.00 35.07 374 GLY C C 1
ATOM 6218 O O . GLY C 2 379 ? -23.856 -26.262 0.985 1.00 34.76 374 GLY C O 1
ATOM 6219 N N . ARG C 2 380 ? -21.835 -26.106 1.954 1.00 38.24 375 ARG C N 1
ATOM 6220 C CA . ARG C 2 380 ? -21.366 -27.341 1.330 1.00 37.62 375 ARG C CA 1
ATOM 6221 C C . ARG C 2 380 ? -22.217 -28.547 1.698 1.00 40.13 375 ARG C C 1
ATOM 6222 O O . ARG C 2 380 ? -22.216 -29.533 0.955 1.00 41.88 375 ARG C O 1
ATOM 6230 N N . SER C 2 381 ? -22.974 -28.486 2.796 1.00 38.91 376 SER C N 1
ATOM 6231 C CA . SER C 2 381 ? -23.777 -29.632 3.213 1.00 35.37 376 SER C CA 1
ATOM 6232 C C . SER C 2 381 ? -25.024 -29.831 2.360 1.00 41.01 376 SER C C 1
ATOM 6233 O O . SER C 2 381 ? -25.709 -30.846 2.515 1.00 42.39 376 SER C O 1
ATOM 6236 N N . ASN C 2 382 ? -25.329 -28.904 1.468 1.00 39.01 377 ASN C N 1
ATOM 6237 C CA . ASN C 2 382 ? -26.557 -28.947 0.678 1.00 35.34 377 ASN C CA 1
ATOM 6238 C C . ASN C 2 382 ? -26.151 -29.024 -0.786 1.00 35.98 377 ASN C C 1
ATOM 6239 O O . ASN C 2 382 ? -25.622 -28.039 -1.331 1.00 32.45 377 ASN C O 1
ATOM 6244 N N . PRO C 2 383 ? -26.349 -30.160 -1.464 1.00 40.79 378 PRO C N 1
ATOM 6245 C CA . PRO C 2 383 ? -25.873 -30.258 -2.858 1.00 33.34 378 PRO C CA 1
ATOM 6246 C C . PRO C 2 383 ? -26.637 -29.363 -3.822 1.00 33.30 378 PRO C C 1
ATOM 6247 O O . PRO C 2 383 ? -26.082 -28.972 -4.856 1.00 27.10 378 PRO C O 1
ATOM 6251 N N . ASP C 2 384 ? -27.897 -29.016 -3.526 1.00 31.43 379 ASP C N 1
ATOM 6252 C CA . ASP C 2 384 ? -28.572 -28.022 -4.360 1.00 32.30 379 ASP C CA 1
ATOM 6253 C C . ASP C 2 384 ? -27.893 -26.656 -4.258 1.00 31.21 379 ASP C C 1
ATOM 6254 O O . ASP C 2 384 ? -27.764 -25.946 -5.261 1.00 30.13 379 ASP C O 1
ATOM 6259 N N . ALA C 2 385 ? -27.420 -26.298 -3.057 1.00 30.75 380 ALA C N 1
ATOM 6260 C CA . ALA C 2 385 ? -26.734 -25.036 -2.832 1.00 30.81 380 ALA C CA 1
ATOM 6261 C C . ALA C 2 385 ? -25.349 -25.036 -3.464 1.00 35.71 380 ALA C C 1
ATOM 6262 O O . ALA C 2 385 ? -24.876 -23.984 -3.921 1.00 33.22 380 ALA C O 1
ATOM 6264 N N . VAL C 2 386 ? -24.689 -26.197 -3.492 1.00 32.04 381 VAL C N 1
ATOM 6265 C CA . VAL C 2 386 ? -23.366 -26.297 -4.095 1.00 31.53 381 VAL C CA 1
ATOM 6266 C C . VAL C 2 386 ? -23.468 -26.119 -5.605 1.00 31.42 381 VAL C C 1
ATOM 6267 O O . VAL C 2 386 ? -22.714 -25.345 -6.210 1.00 28.68 381 VAL C O 1
ATOM 6271 N N . ASP C 2 387 ? -24.431 -26.805 -6.229 1.00 30.08 382 ASP C N 1
ATOM 6272 C CA . ASP C 2 387 ? -24.670 -26.616 -7.655 1.00 30.03 382 ASP C CA 1
ATOM 6273 C C . ASP C 2 387 ? -25.061 -25.169 -7.976 1.00 34.81 382 ASP C C 1
ATOM 6274 O O . ASP C 2 387 ? -24.628 -24.615 -8.993 1.00 32.95 382 ASP C O 1
ATOM 6279 N N . LEU C 2 388 ? -25.895 -24.546 -7.134 1.00 30.33 383 LEU C N 1
ATOM 6280 C CA . LEU C 2 388 ? -26.311 -23.169 -7.401 1.00 31.27 383 LEU C CA 1
ATOM 6281 C C . LEU C 2 388 ? -25.122 -22.215 -7.356 1.00 31.88 383 LEU C C 1
ATOM 6282 O O . LEU C 2 388 ? -24.975 -21.345 -8.224 1.00 30.08 383 LEU C O 1
ATOM 6287 N N . LEU C 2 389 ? -24.271 -22.364 -6.335 1.00 28.62 384 LEU C N 1
ATOM 6288 C CA . LEU C 2 389 ? -23.087 -21.530 -6.200 1.00 29.39 384 LEU C CA 1
ATOM 6289 C C . LEU C 2 389 ? -22.166 -21.659 -7.412 1.00 31.25 384 LEU C C 1
ATOM 6290 O O . LEU C 2 389 ? -21.576 -20.665 -7.860 1.00 28.65 384 LEU C O 1
ATOM 6295 N N . LYS C 2 390 ? -22.040 -22.874 -7.960 1.00 30.93 385 LYS C N 1
ATOM 6296 C CA . LYS C 2 390 ? -21.175 -23.080 -9.123 1.00 36.38 385 LYS C CA 1
ATOM 6297 C C . LYS C 2 390 ? -21.740 -22.385 -10.355 1.00 31.62 385 LYS C C 1
ATOM 6298 O O . LYS C 2 390 ? -20.996 -21.761 -11.122 1.00 28.38 385 LYS C O 1
ATOM 6304 N N . ARG C 2 391 ? -23.049 -22.505 -10.573 1.00 29.12 386 ARG C N 1
ATOM 6305 C CA . ARG C 2 391 ? -23.647 -21.863 -11.734 1.00 30.52 386 ARG C CA 1
ATOM 6306 C C . ARG C 2 391 ? -23.591 -20.345 -11.611 1.00 31.15 386 ARG C C 1
ATOM 6307 O O . ARG C 2 391 ? -23.428 -19.646 -12.617 1.00 33.95 386 ARG C O 1
ATOM 6315 N N . ALA C 2 392 ? -23.682 -19.823 -10.387 1.00 31.39 387 ALA C N 1
ATOM 6316 C CA . ALA C 2 392 ? -23.635 -18.381 -10.185 1.00 32.43 387 ALA C CA 1
ATOM 6317 C C . ALA C 2 392 ? -22.225 -17.844 -10.394 1.00 30.85 387 ALA C C 1
ATOM 6318 O O . ALA C 2 392 ? -22.035 -16.765 -10.970 1.00 31.23 387 ALA C O 1
ATOM 6320 N N . PHE C 2 393 ? -21.222 -18.565 -9.910 1.00 32.59 388 PHE C N 1
ATOM 6321 C CA . PHE C 2 393 ? -19.855 -18.092 -10.103 1.00 31.75 388 PHE C CA 1
ATOM 6322 C C . PHE C 2 393 ? -19.401 -18.270 -11.544 1.00 32.20 388 PHE C C 1
ATOM 6323 O O . PHE C 2 393 ? -18.695 -17.406 -12.082 1.00 32.67 388 PHE C O 1
ATOM 6331 N N . GLN C 2 394 ? -19.829 -19.346 -12.213 1.00 28.06 389 GLN C N 1
ATOM 6332 C CA . GLN C 2 394 ? -19.625 -19.406 -13.661 1.00 35.23 389 GLN C CA 1
ATOM 6333 C C . GLN C 2 394 ? -20.207 -18.181 -14.362 1.00 32.96 389 GLN C C 1
ATOM 6334 O O . GLN C 2 394 ? -19.554 -17.567 -15.218 1.00 32.52 389 GLN C O 1
ATOM 6340 N N . ALA C 2 395 ? -21.447 -17.826 -14.023 1.00 31.81 390 ALA C N 1
ATOM 6341 C CA . ALA C 2 395 ? -22.080 -16.662 -14.619 1.00 30.11 390 ALA C CA 1
ATOM 6342 C C . ALA C 2 395 ? -21.351 -15.382 -14.237 1.00 26.08 390 ALA C C 1
ATOM 6343 O O . ALA C 2 395 ? -21.164 -14.503 -15.078 1.00 26.76 390 ALA C O 1
ATOM 6345 N N . SER C 2 396 ? -20.935 -15.266 -12.973 1.00 28.29 391 SER C N 1
ATOM 6346 C CA . SER C 2 396 ? -20.145 -14.115 -12.531 1.00 29.60 391 SER C CA 1
ATOM 6347 C C . SER C 2 396 ? -18.854 -13.967 -13.330 1.00 29.97 391 SER C C 1
ATOM 6348 O O . SER C 2 396 ? -18.471 -12.847 -13.695 1.00 29.01 391 SER C O 1
ATOM 6351 N N . ILE C 2 397 ? -18.144 -15.081 -13.562 1.00 29.51 392 ILE C N 1
ATOM 6352 C CA . ILE C 2 397 ? -16.886 -15.040 -14.307 1.00 28.11 392 ILE C CA 1
ATOM 6353 C C . ILE C 2 397 ? -17.137 -14.589 -15.733 1.00 28.52 392 ILE C C 1
ATOM 6354 O O . ILE C 2 397 ? -16.400 -13.760 -16.272 1.00 31.82 392 ILE C O 1
ATOM 6359 N N . LYS C 2 398 ? -18.195 -15.102 -16.363 1.00 30.00 393 LYS C N 1
ATOM 6360 C CA . LYS C 2 398 ? -18.536 -14.630 -17.699 1.00 28.78 393 LYS C CA 1
ATOM 6361 C C . LYS C 2 398 ? -18.844 -13.130 -17.690 1.00 32.05 393 LYS C C 1
ATOM 6362 O O . LYS C 2 398 ? -18.393 -12.391 -18.577 1.00 30.53 393 LYS C O 1
ATOM 6368 N N . GLU C 2 399 ? -19.594 -12.661 -16.680 1.00 30.66 394 GLU C N 1
ATOM 6369 C CA . GLU C 2 399 ? -19.970 -11.242 -16.597 1.00 31.89 394 GLU C CA 1
ATOM 6370 C C . GLU C 2 399 ? -18.735 -10.354 -16.437 1.00 28.63 394 GLU C C 1
ATOM 6371 O O . GLU C 2 399 ? -18.584 -9.348 -17.128 1.00 29.20 394 GLU C O 1
ATOM 6377 N N . TYR C 2 400 ? -17.837 -10.727 -15.528 1.00 32.82 395 TYR C N 1
ATOM 6378 C CA . TYR C 2 400 ? -16.573 -10.024 -15.373 1.00 30.71 395 TYR C CA 1
ATOM 6379 C C . TYR C 2 400 ? -15.821 -9.919 -16.699 1.00 30.81 395 TYR C C 1
ATOM 6380 O O . TYR C 2 400 ? -15.406 -8.829 -17.103 1.00 29.96 395 TYR C O 1
ATOM 6389 N N . LYS C 2 401 ? -15.696 -11.032 -17.421 1.00 31.06 396 LYS C N 1
ATOM 6390 C CA . LYS C 2 401 ? -14.798 -11.065 -18.574 1.00 34.87 396 LYS C CA 1
ATOM 6391 C C . LYS C 2 401 ? -15.397 -10.380 -19.790 1.00 36.78 396 LYS C C 1
ATOM 6392 O O . LYS C 2 401 ? -14.697 -9.653 -20.507 1.00 34.07 396 LYS C O 1
ATOM 6398 N N . THR C 2 402 ? -16.674 -10.617 -20.056 1.00 34.41 397 THR C N 1
ATOM 6399 C CA . THR C 2 402 ? -17.281 -10.180 -21.300 1.00 33.43 397 THR C CA 1
ATOM 6400 C C . THR C 2 402 ? -18.144 -8.926 -21.159 1.00 31.93 397 THR C C 1
ATOM 6401 O O . THR C 2 402 ? -18.663 -8.444 -22.171 1.00 35.65 397 THR C O 1
ATOM 6405 N N . VAL C 2 403 ? -18.317 -8.386 -19.949 1.00 28.83 398 VAL C N 1
ATOM 6406 C CA . VAL C 2 403 ? -19.002 -7.103 -19.793 1.00 28.00 398 VAL C CA 1
ATOM 6407 C C . VAL C 2 403 ? -18.075 -6.081 -19.147 1.00 30.03 398 VAL C C 1
ATOM 6408 O O . VAL C 2 403 ? -17.671 -5.095 -19.777 1.00 31.38 398 VAL C O 1
ATOM 6412 N N . TRP C 2 404 ? -17.719 -6.312 -17.885 1.00 28.58 399 TRP C N 1
ATOM 6413 C CA . TRP C 2 404 ? -17.084 -5.256 -17.105 1.00 29.09 399 TRP C CA 1
ATOM 6414 C C . TRP C 2 404 ? -15.634 -5.022 -17.520 1.00 35.95 399 TRP C C 1
ATOM 6415 O O . TRP C 2 404 ? -15.173 -3.872 -17.527 1.00 34.30 399 TRP C O 1
ATOM 6426 N N . THR C 2 405 ? -14.887 -6.091 -17.850 1.00 32.54 400 THR C N 1
ATOM 6427 C CA . THR C 2 405 ? -13.495 -5.948 -18.270 1.00 35.54 400 THR C CA 1
ATOM 6428 C C . THR C 2 405 ? -13.321 -6.219 -19.764 1.00 35.40 400 THR C C 1
ATOM 6429 O O . THR C 2 405 ? -12.264 -6.664 -20.200 1.00 37.33 400 THR C O 1
ATOM 6433 N N . ALA C 2 406 ? -14.351 -5.945 -20.557 1.00 37.59 401 ALA C N 1
ATOM 6434 C CA . ALA C 2 406 ? -14.263 -5.993 -22.006 1.00 34.04 401 ALA C CA 1
ATOM 6435 C C . ALA C 2 406 ? -14.573 -4.608 -22.546 1.00 39.27 401 ALA C C 1
ATOM 6436 O O . ALA C 2 406 ? -15.235 -3.805 -21.880 1.00 39.44 401 ALA C O 1
ATOM 6438 N N . SER C 2 407 ? -14.065 -4.315 -23.741 1.00 38.48 402 SER C N 1
ATOM 6439 C CA . SER C 2 407 ? -14.453 -3.093 -24.417 1.00 36.18 402 SER C CA 1
ATOM 6440 C C . SER C 2 407 ? -15.968 -3.099 -24.636 1.00 39.10 402 SER C C 1
ATOM 6441 O O . SER C 2 407 ? -16.569 -4.165 -24.815 1.00 38.11 402 SER C O 1
ATOM 6444 N N . PRO C 2 408 ? -16.625 -1.914 -24.607 1.00 41.47 403 PRO C N 1
ATOM 6445 C CA . PRO C 2 408 ? -16.049 -0.575 -24.411 1.00 37.21 403 PRO C CA 1
ATOM 6446 C C . PRO C 2 408 ? -15.999 -0.097 -22.956 1.00 37.67 403 PRO C C 1
ATOM 6447 O O . PRO C 2 408 ? -15.633 1.054 -22.703 1.00 39.60 403 PRO C O 1
ATOM 6451 N N . ARG C 2 409 ? -16.358 -0.958 -22.005 1.00 37.32 404 ARG C N 1
ATOM 6452 C CA . ARG C 2 409 ? -16.341 -0.527 -20.609 1.00 37.37 404 ARG C CA 1
ATOM 6453 C C . ARG C 2 409 ? -14.922 -0.460 -20.063 1.00 35.53 404 ARG C C 1
ATOM 6454 O O . ARG C 2 409 ? -14.607 0.420 -19.251 1.00 32.33 404 ARG C O 1
ATOM 6462 N N . LEU C 2 410 ? -14.064 -1.388 -20.490 1.00 34.90 405 LEU C N 1
ATOM 6463 C CA . LEU C 2 410 ? -12.665 -1.402 -20.080 1.00 36.63 405 LEU C CA 1
ATOM 6464 C C . LEU C 2 410 ? -11.928 -0.194 -20.644 1.00 33.86 405 LEU C C 1
ATOM 6465 O O . LEU C 2 410 ? -11.998 0.078 -21.848 1.00 34.53 405 LEU C O 1
ATOM 6470 N N . ASP C 2 411 ? -11.224 0.537 -19.776 1.00 33.41 406 ASP C N 1
ATOM 6471 C CA . ASP C 2 411 ? -10.320 1.583 -20.242 1.00 38.06 406 ASP C CA 1
ATOM 6472 C C . ASP C 2 411 ? -8.965 0.953 -20.544 1.00 37.85 406 ASP C C 1
ATOM 6473 O O . ASP C 2 411 ? -8.266 0.537 -19.606 1.00 36.67 406 ASP C O 1
ATOM 6478 N N . PRO C 2 412 ? -8.564 0.839 -21.813 1.00 39.98 407 PRO C N 1
ATOM 6479 C CA . PRO C 2 412 ? -7.305 0.127 -22.114 1.00 41.89 407 PRO C CA 1
ATOM 6480 C C . PRO C 2 412 ? -6.084 0.740 -21.453 1.00 41.14 407 PRO C C 1
ATOM 6481 O O . PRO C 2 412 ? -5.214 -0.001 -20.982 1.00 43.39 407 PRO C O 1
ATOM 6485 N N . GLU C 2 413 ? -5.999 2.069 -21.373 1.00 41.44 408 GLU C N 1
ATOM 6486 C CA . GLU C 2 413 ? -4.818 2.682 -20.778 1.00 42.93 408 GLU C CA 1
ATOM 6487 C C . GLU C 2 413 ? -4.685 2.318 -19.301 1.00 46.16 408 GLU C C 1
ATOM 6488 O O . GLU C 2 413 ? -3.652 1.786 -18.871 1.00 42.97 408 GLU C O 1
ATOM 6494 N N . THR C 2 414 ? -5.715 2.614 -18.495 1.00 43.51 409 THR C N 1
ATOM 6495 C CA . THR C 2 414 ? -5.600 2.365 -17.063 1.00 38.27 409 THR C CA 1
ATOM 6496 C C . THR C 2 414 ? -5.951 0.944 -16.680 1.00 35.41 409 THR C C 1
ATOM 6497 O O . THR C 2 414 ? -5.570 0.504 -15.592 1.00 38.71 409 THR C O 1
ATOM 6501 N N . GLY C 2 415 ? -6.686 0.227 -17.515 1.00 34.34 410 GLY C N 1
ATOM 6502 C CA . GLY C 2 415 ? -7.190 -1.066 -17.102 1.00 36.73 410 GLY C CA 1
ATOM 6503 C C . GLY C 2 415 ? -8.394 -1.041 -16.171 1.00 40.74 410 GLY C C 1
ATOM 6504 O O . GLY C 2 415 ? -8.904 -2.115 -15.830 1.00 33.96 410 GLY C O 1
ATOM 6505 N N . LEU C 2 416 ? -8.867 0.138 -15.743 1.00 37.25 411 LEU C N 1
ATOM 6506 C CA . LEU C 2 416 ? -10.071 0.230 -14.926 1.00 35.18 411 LEU C CA 1
ATOM 6507 C C . LEU C 2 416 ? -11.309 0.311 -15.820 1.00 33.37 411 LEU C C 1
ATOM 6508 O O . LEU C 2 416 ? -11.221 0.561 -17.027 1.00 32.00 411 LEU C O 1
ATOM 6513 N N . SER C 2 417 ? -12.476 0.079 -15.225 1.00 31.01 412 SER C N 1
ATOM 6514 C CA . SER C 2 417 ? -13.702 0.032 -16.010 1.00 31.51 412 SER C CA 1
ATOM 6515 C C . SER C 2 417 ? -14.594 1.245 -15.760 1.00 33.91 412 SER C C 1
ATOM 6516 O O . SER C 2 417 ? -14.560 1.871 -14.693 1.00 33.75 412 SER C O 1
ATOM 6519 N N . ARG C 2 418 ? -15.396 1.554 -16.778 1.00 32.51 413 ARG C N 1
ATOM 6520 C CA . ARG C 2 418 ? -16.337 2.655 -16.805 1.00 33.25 413 ARG C CA 1
ATOM 6521 C C . ARG C 2 418 ? -17.745 2.116 -17.034 1.00 37.59 413 ARG C C 1
ATOM 6522 O O . ARG C 2 418 ? -17.930 1.078 -17.679 1.00 36.00 413 ARG C O 1
ATOM 6530 N N . TYR C 2 419 ? -18.744 2.830 -16.518 1.00 31.70 414 TYR C N 1
ATOM 6531 C CA . TYR C 2 419 ? -20.129 2.578 -16.920 1.00 37.32 414 TYR C CA 1
ATOM 6532 C C . TYR C 2 419 ? -20.299 3.179 -18.308 1.00 37.27 414 TYR C C 1
ATOM 6533 O O . TYR C 2 419 ? -20.548 4.378 -18.451 1.00 42.15 414 TYR C O 1
ATOM 6542 N N . HIS C 2 420 ? -20.185 2.354 -19.340 1.00 37.27 415 HIS C N 1
ATOM 6543 C CA . HIS C 2 420 ? -20.059 2.835 -20.718 1.00 40.43 415 HIS C CA 1
ATOM 6544 C C . HIS C 2 420 ? -20.805 1.877 -21.636 1.00 39.64 415 HIS C C 1
ATOM 6545 O O . HIS C 2 420 ? -20.207 1.213 -22.488 1.00 44.04 415 HIS C O 1
ATOM 6552 N N . PRO C 2 421 ? -22.124 1.796 -21.503 1.00 41.54 416 PRO C N 1
ATOM 6553 C CA . PRO C 2 421 ? -22.868 0.785 -22.255 1.00 42.90 416 PRO C CA 1
ATOM 6554 C C . PRO C 2 421 ? -22.929 1.111 -23.741 1.00 45.05 416 PRO C C 1
ATOM 6555 O O . PRO C 2 421 ? -22.747 2.252 -24.166 1.00 44.67 416 PRO C O 1
ATOM 6559 N N . ASN C 2 422 ? -23.129 0.057 -24.536 1.00 47.94 417 ASN C N 1
ATOM 6560 C CA . ASN C 2 422 ? -23.421 0.186 -25.956 1.00 44.46 417 ASN C CA 1
ATOM 6561 C C . ASN C 2 422 ? -24.855 0.660 -26.124 1.00 46.19 417 ASN C C 1
ATOM 6562 O O . ASN C 2 422 ? -25.582 0.875 -25.154 1.00 48.33 417 ASN C O 1
ATOM 6567 N N . GLY C 2 423 ? -25.289 0.785 -27.371 1.00 47.82 418 GLY C N 1
ATOM 6568 C CA . GLY C 2 423 ? -26.645 1.244 -27.617 1.00 49.41 418 GLY C CA 1
ATOM 6569 C C . GLY C 2 423 ? -26.672 2.482 -28.493 1.00 49.09 418 GLY C C 1
ATOM 6570 O O . GLY C 2 423 ? -25.827 3.367 -28.342 1.00 46.39 418 GLY C O 1
ATOM 6571 N N . LEU C 2 424 ? -27.622 2.548 -29.421 1.00 45.94 419 LEU C N 1
ATOM 6572 C CA . LEU C 2 424 ? -27.695 3.636 -30.382 1.00 43.20 419 LEU C CA 1
ATOM 6573 C C . LEU C 2 424 ? -28.978 4.438 -30.233 1.00 52.25 419 LEU C C 1
ATOM 6574 O O . LEU C 2 424 ? -30.033 3.912 -29.855 1.00 46.46 419 LEU C O 1
ATOM 6579 N N . GLY C 2 425 ? -28.867 5.720 -30.554 1.00 52.27 420 GLY C N 1
ATOM 6580 C CA . GLY C 2 425 ? -30.027 6.569 -30.670 1.00 50.72 420 GLY C CA 1
ATOM 6581 C C . GLY C 2 425 ? -30.495 7.153 -29.355 1.00 48.95 420 GLY C C 1
ATOM 6582 O O . GLY C 2 425 ? -29.747 7.301 -28.385 1.00 51.89 420 GLY C O 1
ATOM 6583 N N . ILE C 2 426 ? -31.774 7.497 -29.339 1.00 52.38 421 ILE C N 1
ATOM 6584 C CA . ILE C 2 426 ? -32.411 8.168 -28.209 1.00 49.60 421 ILE C CA 1
ATOM 6585 C C . ILE C 2 426 ? -33.117 7.108 -27.370 1.00 51.14 421 ILE C C 1
ATOM 6586 O O . ILE C 2 426 ? -33.812 6.255 -27.940 1.00 46.70 421 ILE C O 1
ATOM 6591 N N . PRO C 2 427 ? -32.947 7.107 -26.047 1.00 54.90 422 PRO C N 1
ATOM 6592 C CA . PRO C 2 427 ? -33.662 6.137 -25.191 1.00 51.18 422 PRO C CA 1
ATOM 6593 C C . PRO C 2 427 ? -35.164 6.309 -25.317 1.00 51.79 422 PRO C C 1
ATOM 6594 O O . PRO C 2 427 ? -35.691 7.406 -25.087 1.00 58.52 422 PRO C O 1
ATOM 6598 N N . PRO C 2 428 ? -35.891 5.244 -25.660 1.00 53.13 423 PRO C N 1
ATOM 6599 C CA . PRO C 2 428 ? -37.319 5.397 -25.967 1.00 50.51 423 PRO C CA 1
ATOM 6600 C C . PRO C 2 428 ? -38.239 5.401 -24.761 1.00 53.41 423 PRO C C 1
ATOM 6601 O O . PRO C 2 428 ? -39.393 5.823 -24.896 1.00 57.12 423 PRO C O 1
ATOM 6605 N N . GLU C 2 429 ? -37.792 4.934 -23.598 1.00 58.04 424 GLU C N 1
ATOM 6606 C CA . GLU C 2 429 ? -38.710 4.710 -22.483 1.00 59.09 424 GLU C CA 1
ATOM 6607 C C . GLU C 2 429 ? -38.956 5.953 -21.642 1.00 53.94 424 GLU C C 1
ATOM 6608 O O . GLU C 2 429 ? -39.852 5.939 -20.797 1.00 55.34 424 GLU C O 1
ATOM 6614 N N . THR C 2 430 ? -38.174 7.007 -21.828 1.00 54.98 425 THR C N 1
ATOM 6615 C CA . THR C 2 430 ? -38.380 8.234 -21.079 1.00 61.05 425 THR C CA 1
ATOM 6616 C C . THR C 2 430 ? -39.656 8.933 -21.563 1.00 63.87 425 THR C C 1
ATOM 6617 O O . THR C 2 430 ? -40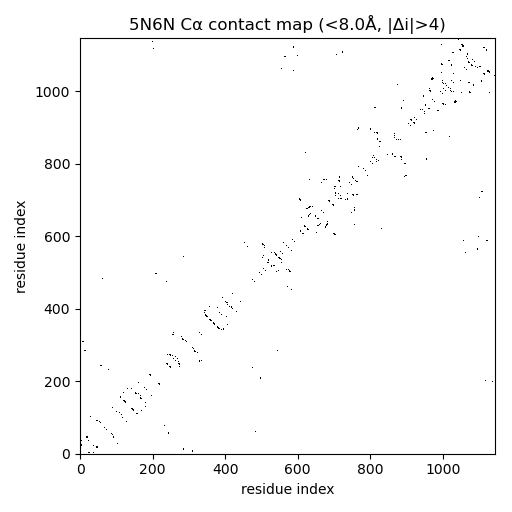.282 8.537 -22.556 1.00 58.07 425 THR C O 1
ATOM 6621 N N . GLU C 2 431 ? -40.051 9.979 -20.834 1.00 68.65 426 GLU C N 1
ATOM 6622 C CA . GLU C 2 431 ? -41.220 10.754 -21.229 1.00 72.37 426 GLU C CA 1
ATOM 6623 C C . GLU C 2 431 ? -41.029 11.338 -22.624 1.00 74.91 426 GLU C C 1
ATOM 6624 O O . GLU C 2 431 ? -39.907 11.638 -23.049 1.00 71.03 426 GLU C O 1
ATOM 6630 N N . SER C 2 432 ? -42.154 11.521 -23.328 1.00 76.89 427 SER C N 1
ATOM 6631 C CA . SER C 2 432 ? -42.108 11.871 -24.746 1.00 74.97 427 SER C CA 1
ATOM 6632 C C . SER C 2 432 ? -41.321 13.153 -25.005 1.00 75.17 427 SER C C 1
ATOM 6633 O O . SER C 2 432 ? -40.750 13.315 -26.091 1.00 76.40 427 SER C O 1
ATOM 6636 N N . ASP C 2 433 ? -41.254 14.062 -24.030 1.00 70.39 428 ASP C N 1
ATOM 6637 C CA . ASP C 2 433 ? -40.573 15.337 -24.226 1.00 77.27 428 ASP C CA 1
ATOM 6638 C C . ASP C 2 433 ? -39.327 15.498 -23.350 1.00 75.03 428 ASP C C 1
ATOM 6639 O O . ASP C 2 433 ? -38.832 16.620 -23.182 1.00 68.80 428 ASP C O 1
ATOM 6644 N N . HIS C 2 434 ? -38.787 14.397 -22.814 1.00 73.11 429 HIS C N 1
ATOM 6645 C CA . HIS C 2 434 ? -37.736 14.502 -21.802 1.00 68.05 429 HIS C CA 1
ATOM 6646 C C . HIS C 2 434 ? -36.435 15.059 -22.375 1.00 64.73 429 HIS C C 1
ATOM 6647 O O . HIS C 2 434 ? -35.664 15.702 -21.649 1.00 60.35 429 HIS C O 1
ATOM 6654 N N . PHE C 2 435 ? -36.179 14.833 -23.665 1.00 60.82 430 PHE C N 1
ATOM 6655 C CA . PHE C 2 435 ? -34.944 15.256 -24.313 1.00 64.83 430 PHE C CA 1
ATOM 6656 C C . PHE C 2 435 ? -35.155 16.428 -25.271 1.00 66.28 430 PHE C C 1
ATOM 6657 O O . PHE C 2 435 ? -34.282 16.715 -26.097 1.00 63.19 430 PHE C O 1
ATOM 6665 N N . ASP C 2 436 ? -36.294 17.114 -25.180 1.00 65.70 431 ASP C N 1
ATOM 6666 C CA . ASP C 2 436 ? -36.600 18.139 -26.172 1.00 67.94 431 ASP C CA 1
ATOM 6667 C C . ASP C 2 436 ? -35.721 19.378 -25.995 1.00 63.58 431 ASP C C 1
ATOM 6668 O O . ASP C 2 436 ? -35.200 19.916 -26.980 1.00 59.86 431 ASP C O 1
ATOM 6673 N N . THR C 2 437 ? -35.510 19.823 -24.752 1.00 60.38 432 THR C N 1
ATOM 6674 C CA . THR C 2 437 ? -34.587 20.926 -24.502 1.00 60.34 432 THR C CA 1
ATOM 6675 C C . THR C 2 437 ? -33.181 20.657 -25.035 1.00 69.18 432 THR C C 1
ATOM 6676 O O . THR C 2 437 ? -32.388 21.603 -25.132 1.00 72.31 432 THR C O 1
ATOM 6678 N N . VAL C 2 438 ? -32.853 19.411 -25.393 1.00 64.87 433 VAL C N 1
ATOM 6679 C CA . VAL C 2 438 ? -31.580 19.096 -26.037 1.00 63.95 433 VAL C CA 1
ATOM 6680 C C . VAL C 2 438 ? -31.853 18.607 -27.455 1.00 65.32 433 VAL C C 1
ATOM 6681 O O . VAL C 2 438 ? -31.371 17.551 -27.869 1.00 71.63 433 VAL C O 1
ATOM 6685 N N . LEU C 2 439 ? -32.641 19.359 -28.211 1.00 69.55 434 LEU C N 1
ATOM 6686 C CA . LEU C 2 439 ? -32.987 18.947 -29.567 1.00 71.16 434 LEU C CA 1
ATOM 6687 C C . LEU C 2 439 ? -33.352 20.201 -30.369 1.00 76.83 434 LEU C C 1
ATOM 6688 O O . LEU C 2 439 ? -34.494 20.674 -30.305 1.00 73.34 434 LEU C O 1
ATOM 6690 N N . LEU C 2 440 ? -32.367 20.733 -31.095 1.00 81.31 435 LEU C N 1
ATOM 6691 C CA . LEU C 2 440 ? -32.584 21.785 -32.074 1.00 73.86 435 LEU C CA 1
ATOM 6692 C C . LEU C 2 440 ? -31.965 21.298 -33.381 1.00 77.75 435 LEU C C 1
ATOM 6693 O O . LEU C 2 440 ? -30.783 20.878 -33.393 1.00 71.41 435 LEU C O 1
ATOM 6698 N N . PRO C 2 441 ? -32.720 21.268 -34.495 1.00 81.12 436 PRO C N 1
ATOM 6699 C CA . PRO C 2 441 ? -32.186 20.864 -35.798 1.00 80.47 436 PRO C CA 1
ATOM 6700 C C . PRO C 2 441 ? -31.897 22.037 -36.763 1.00 82.94 436 PRO C C 1
ATOM 6701 O O . PRO C 2 441 ? -32.582 23.068 -36.786 1.00 75.72 436 PRO C O 1
ATOM 6705 N N . PHE C 2 453 ? -37.399 15.367 -36.235 1.00 79.47 448 PHE C N 1
ATOM 6706 C CA . PHE C 2 453 ? -35.943 15.201 -36.296 1.00 76.13 448 PHE C CA 1
ATOM 6707 C C . PHE C 2 453 ? -35.531 13.883 -35.657 1.00 77.09 448 PHE C C 1
ATOM 6708 O O . PHE C 2 453 ? -34.576 13.233 -36.106 1.00 74.46 448 PHE C O 1
ATOM 6716 N N . LYS C 2 454 ? -36.248 13.526 -34.582 1.00 78.67 449 LYS C N 1
ATOM 6717 C CA . LYS C 2 454 ? -35.913 12.344 -33.790 1.00 70.97 449 LYS C CA 1
ATOM 6718 C C . LYS C 2 454 ? -35.754 11.121 -34.674 1.00 68.08 449 LYS C C 1
ATOM 6719 O O . LYS C 2 454 ? -34.787 10.360 -34.543 1.00 70.46 449 LYS C O 1
ATOM 6725 N N . GLN C 2 455 ? -36.704 10.927 -35.589 1.00 72.25 450 GLN C N 1
ATOM 6726 C CA . GLN C 2 455 ? -36.703 9.752 -36.451 1.00 76.11 450 GLN C CA 1
ATOM 6727 C C . GLN C 2 455 ? -35.436 9.692 -37.291 1.00 73.60 450 GLN C C 1
ATOM 6728 O O . GLN C 2 455 ? -34.800 8.637 -37.404 1.00 73.61 450 GLN C O 1
ATOM 6734 N N . LEU C 2 456 ? -35.030 10.827 -37.855 1.00 71.92 451 LEU C N 1
ATOM 6735 C CA . LEU C 2 456 ? -33.885 10.818 -38.755 1.00 72.56 451 LEU C CA 1
ATOM 6736 C C . LEU C 2 456 ? -32.579 10.594 -37.999 1.00 68.93 451 LEU C C 1
ATOM 6737 O O . LEU C 2 456 ? -31.627 10.047 -38.566 1.00 68.66 451 LEU C O 1
ATOM 6742 N N . TYR C 2 457 ? -32.519 10.992 -36.722 1.00 70.83 452 TYR C N 1
ATOM 6743 C CA . TYR C 2 457 ? -31.314 10.755 -35.929 1.00 64.49 452 TYR C CA 1
ATOM 6744 C C . TYR C 2 457 ? -31.192 9.286 -35.526 1.00 66.04 452 TYR C C 1
ATOM 6745 O O . TYR C 2 457 ? -30.108 8.701 -35.620 1.00 62.81 452 TYR C O 1
ATOM 6754 N N . ASN C 2 458 ? -32.290 8.667 -35.076 1.00 65.22 453 ASN C N 1
ATOM 6755 C CA . ASN C 2 458 ? -32.230 7.247 -34.746 1.00 60.72 453 ASN C CA 1
ATOM 6756 C C . ASN C 2 458 ? -31.973 6.410 -35.992 1.00 66.95 453 ASN C C 1
ATOM 6757 O O . ASN C 2 458 ? -31.187 5.454 -35.957 1.00 63.92 453 ASN C O 1
ATOM 6762 N N . ASP C 2 459 ? -32.613 6.760 -37.107 1.00 70.15 454 ASP C N 1
ATOM 6763 C CA . ASP C 2 459 ? -32.376 6.049 -38.357 1.00 68.51 454 ASP C CA 1
ATOM 6764 C C . ASP C 2 459 ? -30.967 6.230 -38.876 1.00 68.18 454 ASP C C 1
ATOM 6765 O O . ASP C 2 459 ? -30.644 5.676 -39.932 1.00 73.89 454 ASP C O 1
ATOM 6770 N N . GLY C 2 460 ? -30.125 6.985 -38.176 1.00 69.00 455 GLY C N 1
ATOM 6771 C CA . GLY C 2 460 ? -28.759 7.176 -38.611 1.00 66.28 455 GLY C CA 1
ATOM 6772 C C . GLY C 2 460 ? -28.610 8.035 -39.839 1.00 71.51 455 GLY C C 1
ATOM 6773 O O . GLY C 2 460 ? -27.502 8.135 -40.377 1.00 72.03 455 GLY C O 1
ATOM 6774 N N . LYS C 2 461 ? -29.694 8.659 -40.304 1.00 73.10 456 LYS C N 1
ATOM 6775 C CA . LYS C 2 461 ? -29.606 9.534 -41.468 1.00 73.99 456 LYS C CA 1
ATOM 6776 C C . LYS C 2 461 ? -28.719 10.743 -41.179 1.00 73.69 456 LYS C C 1
ATOM 6777 O O . LYS C 2 461 ? -27.784 11.036 -41.934 1.00 69.55 456 LYS C O 1
ATOM 6779 N N . ILE C 2 462 ? -28.978 11.446 -40.077 1.00 71.29 457 ILE C N 1
ATOM 6780 C CA . ILE C 2 462 ? -28.192 12.614 -39.697 1.00 68.84 457 ILE C CA 1
ATOM 6781 C C . ILE C 2 462 ? -27.353 12.252 -38.476 1.00 65.86 457 ILE C C 1
ATOM 6782 O O . ILE C 2 462 ? -27.888 11.911 -37.413 1.00 64.80 457 ILE C O 1
ATOM 6787 N N . LYS C 2 463 ? -26.033 12.293 -38.648 1.00 68.86 458 LYS C N 1
ATOM 6788 C CA . LYS C 2 463 ? -25.089 11.934 -37.602 1.00 64.10 458 LYS C CA 1
ATOM 6789 C C . LYS C 2 463 ? -24.654 13.191 -36.862 1.00 64.21 458 LYS C C 1
ATOM 6790 O O . LYS C 2 463 ? -24.494 14.252 -37.469 1.00 65.93 458 LYS C O 1
ATOM 6792 N N . GLU C 2 464 ? -24.480 13.070 -35.538 1.00 67.25 459 GLU C N 1
ATOM 6793 C CA . GLU C 2 464 ? -24.164 14.212 -34.678 1.00 60.27 459 GLU C CA 1
ATOM 6794 C C . GLU C 2 464 ? -23.396 13.707 -33.464 1.00 59.62 459 GLU C C 1
ATOM 6795 O O . GLU C 2 464 ? -23.998 13.229 -32.493 1.00 62.88 459 GLU C O 1
ATOM 6801 N N . PRO C 2 465 ? -22.069 13.833 -33.458 1.00 62.76 460 PRO C N 1
ATOM 6802 C CA . PRO C 2 465 ? -21.286 13.218 -32.373 1.00 62.67 460 PRO C CA 1
ATOM 6803 C C . PRO C 2 465 ? -21.434 13.904 -31.019 1.00 55.56 460 PRO C C 1
ATOM 6804 O O . PRO C 2 465 ? -21.121 13.279 -29.999 1.00 59.19 460 PRO C O 1
ATOM 6808 N N . LYS C 2 466 ? -21.879 15.156 -30.960 1.00 59.58 461 LYS C N 1
ATOM 6809 C CA . LYS C 2 466 ? -22.121 15.768 -29.655 1.00 56.57 461 LYS C CA 1
ATOM 6810 C C . LYS C 2 466 ? -23.400 15.231 -29.019 1.00 53.51 461 LYS C C 1
ATOM 6811 O O . LYS C 2 466 ? -23.479 15.124 -27.788 1.00 49.65 461 LYS C O 1
ATOM 6814 N N . LEU C 2 467 ? -24.410 14.909 -29.838 1.00 52.06 462 LEU C N 1
ATOM 6815 C CA . LEU C 2 467 ? -25.573 14.176 -29.346 1.00 53.19 462 LEU C CA 1
ATOM 6816 C C . LEU C 2 467 ? -25.185 12.768 -28.915 1.00 53.63 462 LEU C C 1
ATOM 6817 O O . LEU C 2 467 ? -25.656 12.280 -27.883 1.00 53.15 462 LEU C O 1
ATOM 6822 N N . ASP C 2 468 ? -24.322 12.100 -29.688 1.00 49.79 463 ASP C N 1
ATOM 6823 C CA . ASP C 2 468 ? -23.944 10.731 -29.347 1.00 50.99 463 ASP C CA 1
ATOM 6824 C C . ASP C 2 468 ? -23.237 10.682 -28.000 1.00 48.88 463 ASP C C 1
ATOM 6825 O O . ASP C 2 468 ? -23.479 9.775 -27.196 1.00 46.59 463 ASP C O 1
ATOM 6830 N N . GLU C 2 469 ? -22.350 11.648 -27.739 1.00 44.72 464 GLU C N 1
ATOM 6831 C CA . GLU C 2 469 ? -21.746 11.758 -26.415 1.00 43.62 464 GLU C CA 1
ATOM 6832 C C . GLU C 2 469 ? -22.792 12.093 -25.348 1.00 45.35 464 GLU C C 1
ATOM 6833 O O . GLU C 2 469 ? -22.720 11.591 -24.220 1.00 42.16 464 GLU C O 1
ATOM 6839 N N . PHE C 2 470 ? -23.777 12.932 -25.683 1.00 41.35 465 PHE C N 1
ATOM 6840 C CA . PHE C 2 470 ? -24.822 13.246 -24.714 1.00 44.60 465 PHE C CA 1
ATOM 6841 C C . PHE C 2 470 ? -25.546 11.974 -24.276 1.00 45.97 465 PHE C C 1
ATOM 6842 O O . PHE C 2 470 ? -25.659 11.686 -23.075 1.00 43.53 465 PHE C O 1
ATOM 6850 N N . PHE C 2 471 ? -26.005 11.179 -25.246 1.00 44.08 466 PHE C N 1
ATOM 6851 C CA . PHE C 2 471 ? -26.786 9.988 -24.933 1.00 44.90 466 PHE C CA 1
ATOM 6852 C C . PHE C 2 471 ? -25.928 8.876 -24.345 1.00 46.29 466 PHE C C 1
ATOM 6853 O O . PHE C 2 471 ? -26.430 8.077 -23.544 1.00 46.80 466 PHE C O 1
ATOM 6861 N N . LEU C 2 472 ? -24.643 8.809 -24.716 1.00 40.50 467 LEU C N 1
ATOM 6862 C CA . LEU C 2 472 ? -23.746 7.834 -24.104 1.00 39.75 467 LEU C CA 1
ATOM 6863 C C . LEU C 2 472 ? -23.603 8.074 -22.603 1.00 40.38 467 LEU C C 1
ATOM 6864 O O . LEU C 2 472 ? -23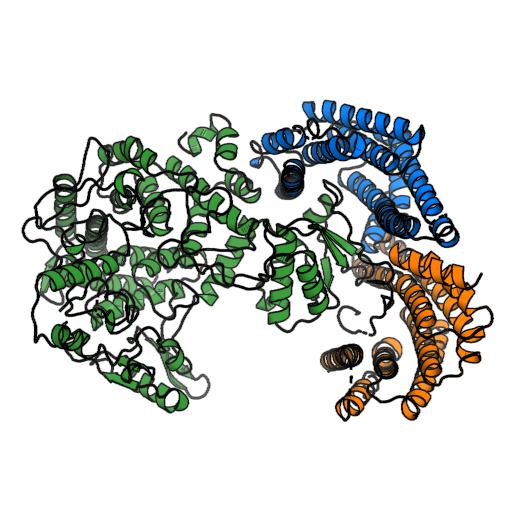.596 7.124 -21.806 1.00 35.22 467 LEU C O 1
ATOM 6869 N N . HIS C 2 473 ? -23.459 9.337 -22.200 1.00 39.00 468 HIS C N 1
ATOM 6870 C CA . HIS C 2 473 ? -23.399 9.661 -20.781 1.00 40.89 468 HIS C CA 1
ATOM 6871 C C . HIS C 2 473 ? -24.730 9.369 -20.092 1.00 41.63 468 HIS C C 1
ATOM 6872 O O . HIS C 2 473 ? -24.751 8.897 -18.949 1.00 39.29 468 HIS C O 1
ATOM 6879 N N . ASP C 2 474 ? -25.845 9.625 -20.780 1.00 37.87 469 ASP C N 1
ATOM 6880 C CA . ASP C 2 474 ? -27.160 9.337 -20.218 1.00 39.77 469 ASP C CA 1
ATOM 6881 C C . ASP C 2 474 ? -27.340 7.842 -19.936 1.00 43.06 469 ASP C C 1
ATOM 6882 O O . ASP C 2 474 ? -27.808 7.455 -18.858 1.00 37.44 469 ASP C O 1
ATOM 6887 N N . ARG C 2 475 ? -26.985 6.986 -20.900 1.00 41.97 470 ARG C N 1
ATOM 6888 C CA . ARG C 2 475 ? -27.072 5.548 -20.669 1.00 40.58 470 ARG C CA 1
ATOM 6889 C C . ARG C 2 475 ? -26.133 5.119 -19.549 1.00 39.38 470 ARG C C 1
ATOM 6890 O O . ARG C 2 475 ? -26.516 4.331 -18.677 1.00 40.15 470 ARG C O 1
ATOM 6898 N N . GLY C 2 476 ? -24.912 5.657 -19.527 1.00 39.29 471 GLY C N 1
ATOM 6899 C CA . GLY C 2 476 ? -23.998 5.337 -18.445 1.00 34.05 471 GLY C CA 1
ATOM 6900 C C . GLY C 2 476 ? -24.484 5.790 -17.078 1.00 38.40 471 GLY C C 1
ATOM 6901 O O . GLY C 2 476 ? -24.204 5.137 -16.065 1.00 36.69 471 GLY C O 1
ATOM 6902 N N . VAL C 2 477 ? -25.181 6.930 -17.015 1.00 38.88 472 VAL C N 1
ATOM 6903 C CA . VAL C 2 477 ? -25.685 7.394 -15.727 1.00 34.35 472 VAL C CA 1
ATOM 6904 C C . VAL C 2 477 ? -26.681 6.384 -15.162 1.00 32.90 472 VAL C C 1
ATOM 6905 O O . VAL C 2 477 ? -26.623 6.043 -13.974 1.00 26.59 472 VAL C O 1
ATOM 6909 N N . ARG C 2 478 ? -27.568 5.856 -16.019 1.00 31.07 473 ARG C N 1
ATOM 6910 C CA . ARG C 2 478 ? -28.558 4.866 -15.591 1.00 34.36 473 ARG C CA 1
ATOM 6911 C C . ARG C 2 478 ? -27.884 3.586 -15.120 1.00 33.42 473 ARG C C 1
ATOM 6912 O O . ARG C 2 478 ? -28.233 3.038 -14.071 1.00 32.96 473 ARG C O 1
ATOM 6920 N N . GLU C 2 479 ? -26.894 3.103 -15.884 1.00 37.81 474 GLU C N 1
ATOM 6921 C CA . GLU C 2 479 ? -26.216 1.859 -15.541 1.00 29.83 474 GLU C CA 1
ATOM 6922 C C . GLU C 2 479 ? -25.459 1.993 -14.225 1.00 31.83 474 GLU C C 1
ATOM 6923 O O . GLU C 2 479 ? -25.290 1.004 -13.496 1.00 28.98 474 GLU C O 1
ATOM 6929 N N . SER C 2 480 ? -25.039 3.211 -13.876 1.00 31.32 475 SER C N 1
ATOM 6930 C CA . SER C 2 480 ? -24.345 3.436 -12.611 1.00 30.58 475 SER C CA 1
ATOM 6931 C C . SER C 2 480 ? -25.263 3.332 -11.403 1.00 25.75 475 SER C C 1
ATOM 6932 O O . SER C 2 480 ? -24.769 3.345 -10.269 1.00 27.97 475 SER C O 1
ATOM 6935 N N . GLY C 2 481 ? -26.572 3.246 -11.606 1.00 25.52 476 GLY C N 1
ATOM 6936 C CA . GLY C 2 481 ? -27.518 3.249 -10.504 1.00 28.18 476 GLY C CA 1
ATOM 6937 C C . GLY C 2 481 ? -27.809 4.616 -9.925 1.00 33.54 476 GLY C C 1
ATOM 6938 O O . GLY C 2 481 ? -28.865 4.801 -9.295 1.00 26.93 476 GLY C O 1
ATOM 6939 N N . HIS C 2 482 ? -26.926 5.591 -10.143 1.00 29.06 477 HIS C N 1
ATOM 6940 C CA . HIS C 2 482 ? -27.029 6.913 -9.523 1.00 29.94 477 HIS C CA 1
ATOM 6941 C C . HIS C 2 482 ? -27.695 7.931 -10.450 1.00 30.54 477 HIS C C 1
ATOM 6942 O O . HIS C 2 482 ? -27.148 9.008 -10.673 1.00 33.77 477 HIS C O 1
ATOM 6949 N N . ASP C 2 483 ? -28.873 7.623 -10.997 1.00 27.39 478 ASP C N 1
ATOM 6950 C CA . ASP C 2 483 ? -29.565 8.502 -11.940 1.00 28.06 478 ASP C CA 1
ATOM 6951 C C . ASP C 2 483 ? -30.577 9.358 -11.171 1.00 34.10 478 ASP C C 1
ATOM 6952 O O . ASP C 2 483 ? -31.677 8.902 -10.862 1.00 34.23 478 ASP C O 1
ATOM 6957 N N . THR C 2 484 ? -30.244 10.632 -10.910 1.00 33.92 479 THR C N 1
ATOM 6958 C CA . THR C 2 484 ? -29.063 11.318 -11.438 1.00 31.41 479 THR C CA 1
ATOM 6959 C C . THR C 2 484 ? -28.336 12.091 -10.337 1.00 35.03 479 THR C C 1
ATOM 6960 O O . THR C 2 484 ? -28.891 12.311 -9.241 1.00 36.40 479 THR C O 1
ATOM 6964 N N . THR C 2 485 ? -27.105 12.504 -10.647 1.00 30.38 480 THR C N 1
ATOM 6965 C CA . THR C 2 485 ? -26.212 13.198 -9.728 1.00 32.15 480 THR C CA 1
ATOM 6966 C C . THR C 2 485 ? -25.305 14.128 -10.535 1.00 34.59 480 THR C C 1
ATOM 6967 O O . THR C 2 485 ? -24.966 13.834 -11.685 1.00 39.88 480 THR C O 1
ATOM 6971 N N . TYR C 2 486 ? -24.911 15.256 -9.933 1.00 35.16 481 TYR C N 1
ATOM 6972 C CA . TYR C 2 486 ? -23.900 16.105 -10.577 1.00 37.57 481 TYR C CA 1
ATOM 6973 C C . TYR C 2 486 ? -22.515 15.475 -10.559 1.00 39.67 481 TYR C C 1
ATOM 6974 O O . TYR C 2 486 ? -21.600 16.027 -11.174 1.00 35.69 481 TYR C O 1
ATOM 6983 N N . ARG C 2 487 ? -22.336 14.324 -9.893 1.00 38.81 482 ARG C N 1
ATOM 6984 C CA . ARG C 2 487 ? -21.072 13.620 -10.022 1.00 35.51 482 ARG C CA 1
ATOM 6985 C C . ARG C 2 487 ? -20.892 13.047 -11.427 1.00 36.41 482 ARG C C 1
ATOM 6986 O O . ARG C 2 487 ? -19.753 12.908 -11.877 1.00 34.17 482 ARG C O 1
ATOM 6994 N N . PHE C 2 488 ? -21.990 12.791 -12.152 1.00 35.17 483 PHE C N 1
ATOM 6995 C CA . PHE C 2 488 ? -21.984 11.999 -13.374 1.00 33.03 483 PHE C CA 1
ATOM 6996 C C . PHE C 2 488 ? -22.582 12.699 -14.581 1.00 37.87 483 PHE C C 1
ATOM 6997 O O . PHE C 2 488 ? -22.378 12.219 -15.707 1.00 38.84 483 PHE C O 1
ATOM 7005 N N . GLU C 2 489 ? -23.355 13.769 -14.390 1.00 36.42 484 GLU C N 1
ATOM 7006 C CA . GLU C 2 489 ? -23.985 14.458 -15.515 1.00 40.52 484 GLU C CA 1
ATOM 7007 C C . GLU C 2 489 ? -22.923 14.936 -16.504 1.00 44.34 484 GLU C C 1
ATOM 7008 O O . GLU C 2 489 ? -22.016 15.683 -16.134 1.00 37.13 484 GLU C O 1
ATOM 7014 N N . GLY C 2 490 ? -23.040 14.496 -17.758 1.00 42.89 485 GLY C N 1
ATOM 7015 C CA . GLY C 2 490 ? -22.182 14.951 -18.828 1.00 37.41 485 GLY C CA 1
ATOM 7016 C C . GLY C 2 490 ? -20.805 14.327 -18.884 1.00 40.15 485 GLY C C 1
ATOM 7017 O O . GLY C 2 490 ? -20.004 14.740 -19.723 1.00 48.53 485 GLY C O 1
ATOM 7018 N N . VAL C 2 491 ? -20.502 13.343 -18.035 1.00 40.19 486 VAL C N 1
ATOM 7019 C CA . VAL C 2 491 ? -19.132 12.854 -17.897 1.00 37.82 486 VAL C CA 1
ATOM 7020 C C . VAL C 2 491 ? -19.074 11.365 -17.523 1.00 37.64 486 VAL C C 1
ATOM 7021 O O . VAL C 2 491 ? -18.017 10.725 -17.631 1.00 36.56 486 VAL C O 1
ATOM 7025 N N . CYS C 2 492 ? -20.217 10.795 -17.118 1.00 40.07 487 CYS C N 1
ATOM 7026 C CA . CYS C 2 492 ? -20.231 9.508 -16.417 1.00 35.31 487 CYS C CA 1
ATOM 7027 C C . CYS C 2 492 ? -19.493 8.403 -17.173 1.00 32.43 487 CYS C C 1
ATOM 7028 O O . CYS C 2 492 ? -18.704 7.656 -16.587 1.00 30.87 487 CYS C O 1
ATOM 7031 N N . ALA C 2 493 ? -19.775 8.258 -18.467 1.00 31.58 488 ALA C N 1
ATOM 7032 C CA . ALA C 2 493 ? -19.176 7.203 -19.265 1.00 32.73 488 ALA C CA 1
ATOM 7033 C C . ALA C 2 493 ? -17.668 7.368 -19.459 1.00 39.40 488 ALA C C 1
ATOM 7034 O O . ALA C 2 493 ? -17.046 6.466 -20.026 1.00 38.57 488 ALA C O 1
ATOM 7036 N N . TYR C 2 494 ? -17.061 8.481 -19.026 1.00 34.65 489 TYR C N 1
ATOM 7037 C CA . TYR C 2 494 ? -15.609 8.595 -19.063 1.00 39.40 489 TYR C CA 1
ATOM 7038 C C . TYR C 2 494 ? -14.976 8.355 -17.702 1.00 38.36 489 TYR C C 1
ATOM 7039 O O . TYR C 2 494 ? -13.748 8.376 -17.597 1.00 40.62 489 TYR C O 1
ATOM 7048 N N . LEU C 2 495 ? -15.766 8.138 -16.656 1.00 35.42 490 LEU C N 1
ATOM 7049 C CA . LEU C 2 495 ? -15.198 8.010 -15.320 1.00 33.20 490 LEU C CA 1
ATOM 7050 C C . LEU C 2 495 ? -14.922 6.549 -15.010 1.00 38.20 490 LEU C C 1
ATOM 7051 O O . LEU C 2 495 ? -15.756 5.675 -15.270 1.00 38.90 490 LEU C O 1
ATOM 7056 N N . ALA C 2 496 ? -13.741 6.291 -14.467 1.00 38.06 491 ALA C N 1
ATOM 7057 C CA . ALA C 2 496 ? -13.460 5.040 -13.781 1.00 38.19 491 ALA C CA 1
ATOM 7058 C C . ALA C 2 496 ? -13.841 5.285 -12.330 1.00 35.61 491 ALA C C 1
ATOM 7059 O O . ALA C 2 496 ? -13.055 5.847 -11.556 1.00 31.02 491 ALA C O 1
ATOM 7061 N N . THR C 2 497 ? -15.068 4.910 -11.963 1.00 29.61 492 THR C N 1
ATOM 7062 C CA . THR C 2 497 ? -15.533 5.297 -10.642 1.00 27.67 492 THR C CA 1
ATOM 7063 C C . THR C 2 497 ? -14.884 4.403 -9.596 1.00 28.40 492 THR C C 1
ATOM 7064 O O . THR C 2 497 ? -14.498 3.261 -9.878 1.00 29.79 492 THR C O 1
ATOM 7068 N N . ILE C 2 498 ? -14.725 4.946 -8.384 1.00 25.23 493 ILE C N 1
ATOM 7069 C CA . ILE C 2 498 ? -14.449 4.078 -7.244 1.00 25.04 493 ILE C CA 1
ATOM 7070 C C . ILE C 2 498 ? -15.581 3.055 -7.072 1.00 31.42 493 ILE C C 1
ATOM 7071 O O . ILE C 2 498 ? -15.332 1.914 -6.647 1.00 30.95 493 ILE C O 1
ATOM 7076 N N . ASP C 2 499 ? -16.819 3.424 -7.453 1.00 28.01 494 ASP C N 1
ATOM 7077 C CA . ASP C 2 499 ? -17.977 2.541 -7.279 1.00 29.26 494 ASP C CA 1
ATOM 7078 C C . ASP C 2 499 ? -17.743 1.210 -7.983 1.00 29.63 494 ASP C C 1
ATOM 7079 O O . ASP C 2 499 ? -17.706 0.151 -7.351 1.00 27.40 494 ASP C O 1
ATOM 7084 N N . LEU C 2 500 ? -17.584 1.258 -9.308 1.00 26.93 495 LEU C N 1
ATOM 7085 C CA . LEU C 2 500 ? -17.571 0.045 -10.107 1.00 27.13 495 LEU C CA 1
ATOM 7086 C C . LEU C 2 500 ? -16.313 -0.783 -9.852 1.00 30.18 495 LEU C C 1
ATOM 7087 O O . LEU C 2 500 ? -16.381 -2.021 -9.731 1.00 28.35 495 LEU C O 1
ATOM 7092 N N . ASN C 2 501 ? -15.162 -0.122 -9.740 1.00 25.25 496 ASN C N 1
ATOM 7093 C CA . ASN C 2 501 ? -13.909 -0.852 -9.614 1.00 28.06 496 ASN C CA 1
ATOM 7094 C C . ASN C 2 501 ? -13.730 -1.432 -8.224 1.00 29.29 496 ASN C C 1
ATOM 7095 O O . ASN C 2 501 ? -13.041 -2.447 -8.074 1.00 30.01 496 ASN C O 1
ATOM 7100 N N . SER C 2 502 ? -14.361 -0.841 -7.203 1.00 29.00 497 SER C N 1
ATOM 7101 C CA . SER C 2 502 ? -14.457 -1.538 -5.922 1.00 27.29 497 SER C CA 1
ATOM 7102 C C . SER C 2 502 ? -15.255 -2.839 -6.069 1.00 31.77 497 SER C C 1
ATOM 7103 O O . SER C 2 502 ? -14.879 -3.891 -5.526 1.00 27.35 497 SER C O 1
ATOM 7106 N N . LEU C 2 503 ? -16.364 -2.786 -6.800 1.00 28.91 498 LEU C N 1
ATOM 7107 C CA . LEU C 2 503 ? -17.197 -3.976 -6.921 1.00 30.00 498 LEU C CA 1
ATOM 7108 C C . LEU C 2 503 ? -16.504 -5.055 -7.754 1.00 31.30 498 LEU C C 1
ATOM 7109 O O . LEU C 2 503 ? -16.704 -6.258 -7.501 1.00 26.72 498 LEU C O 1
ATOM 7114 N N . LEU C 2 504 ? -15.673 -4.649 -8.736 1.00 29.87 499 LEU C N 1
ATOM 7115 C CA . LEU C 2 504 ? -14.879 -5.625 -9.487 1.00 28.91 499 LEU C CA 1
ATOM 7116 C C . LEU C 2 504 ? -13.788 -6.236 -8.622 1.00 26.77 499 LEU C C 1
ATOM 7117 O O . LEU C 2 504 ? -13.484 -7.431 -8.743 1.00 32.29 499 LEU C O 1
ATOM 7122 N N . TYR C 2 505 ? -13.181 -5.443 -7.743 1.00 28.73 500 TYR C N 1
ATOM 7123 C CA . TYR C 2 505 ? -12.236 -6.022 -6.792 1.00 30.92 500 TYR C CA 1
ATOM 7124 C C . TYR C 2 505 ? -12.906 -7.137 -5.998 1.00 31.31 500 TYR C C 1
ATOM 7125 O O . TYR C 2 505 ? -12.320 -8.208 -5.789 1.00 31.85 500 TYR C O 1
ATOM 7134 N N . LYS C 2 506 ? -14.157 -6.915 -5.593 1.00 27.88 501 LYS C N 1
ATOM 7135 C CA . LYS C 2 506 ? -14.913 -7.932 -4.873 1.00 29.18 501 LYS C CA 1
ATOM 7136 C C . LYS C 2 506 ? -15.113 -9.177 -5.724 1.00 27.93 501 LYS C C 1
ATOM 7137 O O . LYS C 2 506 ? -14.957 -10.301 -5.240 1.00 32.41 501 LYS C O 1
ATOM 7143 N N . TYR C 2 507 ? -15.481 -9.000 -6.992 1.00 26.69 502 TYR C N 1
ATOM 7144 C CA . TYR C 2 507 ? -15.606 -10.145 -7.887 1.00 28.14 502 TYR C CA 1
ATOM 7145 C C . TYR C 2 507 ? -14.312 -10.962 -7.922 1.00 31.36 502 TYR C C 1
ATOM 7146 O O . TYR C 2 507 ? -14.335 -12.192 -7.800 1.00 32.98 502 TYR C O 1
ATOM 7155 N N . GLU C 2 508 ? -13.168 -10.289 -8.068 1.00 31.03 503 GLU C N 1
ATOM 7156 C CA . GLU C 2 508 ? -11.904 -11.005 -8.232 1.00 35.40 503 GLU C CA 1
ATOM 7157 C C . GLU C 2 508 ? -11.550 -11.800 -6.982 1.00 33.25 503 GLU C C 1
ATOM 7158 O O . GLU C 2 508 ? -11.192 -12.980 -7.069 1.00 37.50 503 GLU C O 1
ATOM 7164 N N . ILE C 2 509 ? -11.651 -11.175 -5.808 1.00 29.74 504 ILE C N 1
ATOM 7165 C CA . ILE C 2 509 ? -11.324 -11.887 -4.576 1.00 30.93 504 ILE C CA 1
ATOM 7166 C C . ILE C 2 509 ? -12.260 -13.080 -4.392 1.00 35.43 504 ILE C C 1
ATOM 7167 O O . ILE C 2 509 ? -11.829 -14.186 -4.047 1.00 36.05 504 ILE C O 1
ATOM 7172 N N . ASP C 2 510 ? -13.553 -12.876 -4.652 1.00 33.58 505 ASP C N 1
ATOM 7173 C CA . ASP C 2 510 ? -14.541 -13.934 -4.480 1.00 34.65 505 ASP C CA 1
ATOM 7174 C C . ASP C 2 510 ? -14.369 -15.034 -5.524 1.00 31.81 505 ASP C C 1
ATOM 7175 O O . ASP C 2 510 ? -14.483 -16.216 -5.204 1.00 27.83 505 ASP C O 1
ATOM 7180 N N . ILE C 2 511 ? -14.127 -14.666 -6.783 1.00 31.91 506 ILE C N 1
ATOM 7181 C CA . ILE C 2 511 ? -13.888 -15.679 -7.803 1.00 31.42 506 ILE C CA 1
ATOM 7182 C C . ILE C 2 511 ? -12.617 -16.471 -7.490 1.00 38.97 506 ILE C C 1
ATOM 7183 O O . ILE C 2 511 ? -12.533 -17.670 -7.792 1.00 39.31 506 ILE C O 1
ATOM 7188 N N . ALA C 2 512 ? -11.620 -15.837 -6.858 1.00 35.49 507 ALA C N 1
ATOM 7189 C CA . ALA C 2 512 ? -10.413 -16.585 -6.503 1.00 38.01 507 ALA C CA 1
ATOM 7190 C C . ALA C 2 512 ? -10.710 -17.636 -5.449 1.00 40.23 507 ALA C C 1
ATOM 7191 O O . ALA C 2 512 ? -10.240 -18.777 -5.559 1.00 35.52 507 ALA C O 1
ATOM 7193 N N . ASP C 2 513 ? -11.483 -17.273 -4.416 1.00 39.44 508 ASP C N 1
ATOM 7194 C CA . ASP C 2 513 ? -11.793 -18.246 -3.372 1.00 37.06 508 ASP C CA 1
ATOM 7195 C C . ASP C 2 513 ? -12.582 -19.413 -3.945 1.00 36.97 508 ASP C C 1
ATOM 7196 O O . ASP C 2 513 ? -12.291 -20.577 -3.642 1.00 32.76 508 ASP C O 1
ATOM 7201 N N . PHE C 2 514 ? -13.552 -19.118 -4.816 1.00 35.68 509 PHE C N 1
ATOM 7202 C CA . PHE C 2 514 ? -14.371 -20.168 -5.415 1.00 35.65 509 PHE C CA 1
ATOM 7203 C C . PHE C 2 514 ? -13.528 -21.136 -6.243 1.00 36.09 509 PHE C C 1
ATOM 7204 O O . PHE C 2 514 ? -13.782 -22.349 -6.239 1.00 31.84 509 PHE C O 1
ATOM 7212 N N . ILE C 2 515 ? -12.545 -20.621 -6.986 1.00 35.53 510 ILE C N 1
ATOM 7213 C CA . ILE C 2 515 ? -11.732 -21.500 -7.820 1.00 34.09 510 ILE C CA 1
ATOM 7214 C C . ILE C 2 515 ? -10.905 -22.435 -6.950 1.00 33.21 510 ILE C C 1
ATOM 7215 O O . ILE C 2 515 ? -10.879 -23.648 -7.177 1.00 36.67 510 ILE C O 1
ATOM 7220 N N . LYS C 2 516 ? -10.270 -21.894 -5.910 1.00 34.49 511 LYS C N 1
ATOM 7221 C CA . LYS C 2 516 ? -9.498 -22.713 -4.980 1.00 37.28 511 LYS C CA 1
ATOM 7222 C C . LYS C 2 516 ? -10.339 -23.846 -4.403 1.00 42.94 511 LYS C C 1
ATOM 7223 O O . LYS C 2 516 ? -9.915 -25.010 -4.393 1.00 41.62 511 LYS C O 1
ATOM 7226 N N . GLU C 2 517 ? -11.554 -23.532 -3.954 1.00 41.73 512 GLU C N 1
ATOM 7227 C CA . GLU C 2 517 ? -12.309 -24.429 -3.089 1.00 37.79 512 GLU C CA 1
ATOM 7228 C C . GLU C 2 517 ? -13.332 -25.291 -3.821 1.00 39.82 512 GLU C C 1
ATOM 7229 O O . GLU C 2 517 ? -13.775 -26.299 -3.261 1.00 46.68 512 GLU C O 1
ATOM 7235 N N . PHE C 2 518 ? -13.713 -24.949 -5.047 1.00 35.35 513 PHE C N 1
ATOM 7236 C CA . PHE C 2 518 ? -14.733 -25.713 -5.754 1.00 38.96 513 PHE C CA 1
ATOM 7237 C C . PHE C 2 518 ? -14.320 -26.131 -7.157 1.00 37.57 513 PHE C C 1
ATOM 7238 O O . PHE C 2 518 ? -15.121 -26.757 -7.860 1.00 43.16 513 PHE C O 1
ATOM 7246 N N . CYS C 2 519 ? -13.116 -25.770 -7.596 1.00 37.48 514 CYS C N 1
ATOM 7247 C CA . CYS C 2 519 ? -12.640 -26.065 -8.942 1.00 42.02 514 CYS C CA 1
ATOM 7248 C C . CYS C 2 519 ? -11.229 -26.641 -8.908 1.00 40.32 514 CYS C C 1
ATOM 7249 O O . CYS C 2 519 ? -10.537 -26.635 -9.933 1.00 40.73 514 CYS C O 1
ATOM 7252 N N . ASP C 2 520 ? -10.782 -27.094 -7.733 1.00 41.37 515 ASP C N 1
ATOM 7253 C CA . ASP C 2 520 ? -9.455 -27.684 -7.559 1.00 46.87 515 ASP C CA 1
ATOM 7254 C C . ASP C 2 520 ? -8.358 -26.737 -8.025 1.00 43.86 515 ASP C C 1
ATOM 7255 O O . ASP C 2 520 ? -7.356 -27.157 -8.604 1.00 43.44 515 ASP C O 1
ATOM 7260 N N . ASP C 2 521 ? -8.555 -25.446 -7.765 1.00 43.12 516 ASP C N 1
ATOM 7261 C CA . ASP C 2 521 ? -7.614 -24.378 -8.086 1.00 41.72 516 ASP C CA 1
ATOM 7262 C C . ASP C 2 521 ? -7.320 -24.269 -9.572 1.00 40.79 516 ASP C C 1
ATOM 7263 O O . ASP C 2 521 ? -6.379 -23.566 -9.956 1.00 40.02 516 ASP C O 1
ATOM 7268 N N . LYS C 2 522 ? -8.124 -24.910 -10.423 1.00 39.73 517 LYS C N 1
ATOM 7269 C CA . LYS C 2 522 ? -7.918 -24.869 -11.869 1.00 44.55 517 LYS C CA 1
ATOM 7270 C C . LYS C 2 522 ? -9.284 -24.684 -12.521 1.00 43.00 517 LYS C C 1
ATOM 7271 O O . LYS C 2 522 ? -10.039 -25.650 -12.655 1.00 53.08 517 LYS C O 1
ATOM 7273 N N . TYR C 2 523 ? -9.598 -23.452 -12.931 1.00 45.27 518 TYR C N 1
ATOM 7274 C CA . TYR C 2 523 ? -10.845 -23.149 -13.626 1.00 40.99 518 TYR C CA 1
ATOM 7275 C C . TYR C 2 523 ? -10.574 -23.001 -15.114 1.00 40.84 518 TYR C C 1
ATOM 7276 O O . TYR C 2 523 ? -9.648 -22.284 -15.504 1.00 46.08 518 TYR C O 1
ATOM 7285 N N . GLU C 2 524 ? -11.389 -23.658 -15.940 1.00 41.56 519 GLU C N 1
ATOM 7286 C CA . GLU C 2 524 ? -11.294 -23.566 -17.394 1.00 47.43 519 GLU C CA 1
ATOM 7287 C C . GLU C 2 524 ? -12.480 -22.778 -17.936 1.00 42.74 519 GLU C C 1
ATOM 7288 O O . GLU C 2 524 ? -13.631 -23.161 -17.742 1.00 45.15 519 GLU C O 1
ATOM 7294 N N . ASP C 2 525 ? -12.191 -21.704 -18.630 1.00 48.06 520 ASP C N 1
ATOM 7295 C CA . ASP C 2 525 ? -13.234 -20.928 -19.265 1.00 46.36 520 ASP C CA 1
ATOM 7296 C C . ASP C 2 525 ? -13.962 -21.793 -20.282 1.00 51.69 520 ASP C C 1
ATOM 7297 O O . ASP C 2 525 ? -13.318 -22.372 -21.166 1.00 49.63 520 ASP C O 1
ATOM 7302 N N . PRO C 2 526 ? -15.286 -21.916 -20.194 1.00 52.33 521 PRO C N 1
ATOM 7303 C CA . PRO C 2 526 ? -16.013 -22.614 -21.259 1.00 50.08 521 PRO C CA 1
ATOM 7304 C C . PRO C 2 526 ? -15.973 -21.870 -22.580 1.00 54.48 521 PRO C C 1
ATOM 7305 O O . PRO C 2 526 ? -16.211 -22.495 -23.620 1.00 58.73 521 PRO C O 1
ATOM 7309 N N . LEU C 2 527 ? -15.670 -20.567 -22.580 1.00 50.05 522 LEU C N 1
ATOM 7310 C CA . LEU C 2 527 ? -15.626 -19.786 -23.817 1.00 53.22 522 LEU C CA 1
ATOM 7311 C C . LEU C 2 527 ? -14.256 -19.861 -24.500 1.00 59.42 522 LEU C C 1
ATOM 7312 O O . LEU C 2 527 ? -14.148 -20.315 -25.646 1.00 63.43 522 LEU C O 1
ATOM 7317 N N . ASP C 2 528 ? -13.204 -19.397 -23.825 1.00 56.92 523 ASP C N 1
ATOM 7318 C CA . ASP C 2 528 ? -11.882 -19.348 -24.435 1.00 54.53 523 ASP C CA 1
ATOM 7319 C C . ASP C 2 528 ? -10.995 -20.519 -24.046 1.00 51.84 523 ASP C C 1
ATOM 7320 O O . ASP C 2 528 ? -9.884 -20.622 -24.562 1.00 55.67 523 ASP C O 1
ATOM 7325 N N . HIS C 2 529 ? -11.448 -21.392 -23.148 1.00 53.94 524 HIS C N 1
ATOM 7326 C CA . HIS C 2 529 ? -10.707 -22.580 -22.723 1.00 51.91 524 HIS C CA 1
ATOM 7327 C C . HIS C 2 529 ? -9.368 -22.238 -22.074 1.00 54.66 524 HIS C C 1
ATOM 7328 O O . HIS C 2 529 ? -8.443 -23.066 -22.057 1.00 52.38 524 HIS C O 1
ATOM 7335 N N . SER C 2 530 ? -9.249 -21.032 -21.530 1.00 51.61 525 SER C N 1
ATOM 7336 C CA . SER C 2 530 ? -8.113 -20.704 -20.689 1.00 52.58 525 SER C CA 1
ATOM 7337 C C . SER C 2 530 ? -8.244 -21.375 -19.326 1.00 49.04 525 SER C C 1
ATOM 7338 O O . SER C 2 530 ? -9.340 -21.730 -18.877 1.00 46.72 525 SER C O 1
ATOM 7341 N N . ILE C 2 531 ? -7.104 -21.519 -18.658 1.00 46.86 526 ILE C N 1
ATOM 7342 C CA . ILE C 2 531 ? -7.025 -22.068 -17.310 1.00 45.87 526 ILE C CA 1
ATOM 7343 C C . ILE C 2 531 ? -6.565 -20.954 -16.382 1.00 46.12 526 ILE C C 1
ATOM 7344 O O . ILE C 2 531 ? -5.557 -20.289 -16.661 1.00 40.69 526 ILE C O 1
ATOM 7349 N N . THR C 2 532 ? -7.299 -20.742 -15.284 1.00 40.81 527 THR C N 1
ATOM 7350 C CA . THR C 2 532 ? -6.894 -19.769 -14.280 1.00 38.20 527 THR C CA 1
ATOM 7351 C C . THR C 2 532 ? -6.965 -20.389 -12.886 1.00 38.16 527 THR C C 1
ATOM 7352 O O . THR C 2 532 ? -7.730 -21.331 -12.634 1.00 40.49 527 THR C O 1
ATOM 7356 N N . THR C 2 533 ? -6.132 -19.862 -11.991 1.00 34.34 528 THR C N 1
ATOM 7357 C CA . THR C 2 533 ? -5.952 -20.354 -10.629 1.00 37.58 528 THR C CA 1
ATOM 7358 C C . THR C 2 533 ? -6.372 -19.273 -9.633 1.00 36.94 528 THR C C 1
ATOM 7359 O O . THR C 2 533 ? -6.544 -18.106 -9.993 1.00 38.10 528 THR C O 1
ATOM 7363 N N . SER C 2 534 ? -6.523 -19.656 -8.360 1.00 36.79 529 SER C N 1
ATOM 7364 C CA . SER C 2 534 ? -6.853 -18.653 -7.352 1.00 40.80 529 SER C CA 1
ATOM 7365 C C . SER C 2 534 ? -5.756 -17.602 -7.254 1.00 40.34 529 SER C C 1
ATOM 7366 O O . SER C 2 534 ? -6.047 -16.409 -7.118 1.00 39.86 529 SER C O 1
ATOM 7369 N N . ALA C 2 535 ? -4.487 -18.019 -7.354 1.00 38.64 530 ALA C N 1
ATOM 7370 C CA . ALA C 2 535 ? -3.382 -17.059 -7.281 1.00 39.43 530 ALA C CA 1
ATOM 7371 C C . ALA C 2 535 ? -3.428 -16.054 -8.428 1.00 34.26 530 ALA C C 1
ATOM 7372 O O . ALA C 2 535 ? -3.057 -14.887 -8.253 1.00 31.66 530 ALA C O 1
ATOM 7374 N N . MET C 2 536 ? -3.861 -16.489 -9.616 1.00 34.39 531 MET C N 1
ATOM 7375 C CA . MET C 2 536 ? -3.959 -15.556 -10.734 1.00 36.25 531 MET C CA 1
ATOM 7376 C C . MET C 2 536 ? -5.014 -14.487 -10.477 1.00 40.27 531 MET C C 1
ATOM 7377 O O . MET C 2 536 ? -4.796 -13.313 -10.803 1.00 39.90 531 MET C O 1
ATOM 7382 N N . TRP C 2 537 ? -6.162 -14.875 -9.894 1.00 35.00 532 TRP C N 1
ATOM 7383 C CA . TRP C 2 537 ? -7.241 -13.927 -9.622 1.00 38.97 532 TRP C CA 1
ATOM 7384 C C . TRP C 2 537 ? -6.902 -13.034 -8.436 1.00 39.65 532 TRP C C 1
ATOM 7385 O O . TRP C 2 537 ? -7.204 -11.836 -8.462 1.00 37.01 532 TRP C O 1
ATOM 7396 N N . LYS C 2 538 ? -6.259 -13.592 -7.397 1.00 35.98 533 LYS C N 1
ATOM 7397 C CA . LYS C 2 538 ? -5.765 -12.752 -6.311 1.00 35.97 533 LYS C CA 1
ATOM 7398 C C . LYS C 2 538 ? -4.763 -11.729 -6.824 1.00 36.03 533 LYS C C 1
ATOM 7399 O O . LYS C 2 538 ? -4.680 -10.608 -6.295 1.00 36.93 533 LYS C O 1
ATOM 7405 N N . GLU C 2 539 ? -4.018 -12.080 -7.871 1.00 38.33 534 GLU C N 1
ATOM 7406 C CA . GLU C 2 539 ? -3.050 -11.147 -8.432 1.00 38.16 534 GLU C CA 1
ATOM 7407 C C . GLU C 2 539 ? -3.737 -10.051 -9.230 1.00 36.09 534 GLU C C 1
ATOM 7408 O O . GLU C 2 539 ? -3.330 -8.890 -9.152 1.00 36.48 534 GLU C O 1
ATOM 7414 N N . MET C 2 540 ? -4.779 -10.392 -9.998 1.00 35.89 535 MET C N 1
ATOM 7415 C CA . MET C 2 540 ? -5.553 -9.354 -10.679 1.00 36.81 535 MET C CA 1
ATOM 7416 C C . MET C 2 540 ? -6.177 -8.378 -9.679 1.00 36.00 535 MET C C 1
ATOM 7417 O O . MET C 2 540 ? -6.211 -7.165 -9.926 1.00 35.11 535 MET C O 1
ATOM 7422 N N . ALA C 2 541 ? -6.692 -8.893 -8.555 1.00 33.67 536 ALA C N 1
ATOM 7423 C CA . ALA C 2 541 ? -7.151 -8.024 -7.467 1.00 32.34 536 ALA C CA 1
ATOM 7424 C C . ALA C 2 541 ? -6.027 -7.120 -6.953 1.00 36.25 536 ALA C C 1
ATOM 7425 O O . ALA C 2 541 ? -6.247 -5.927 -6.718 1.00 35.48 536 ALA C O 1
ATOM 7427 N N . LYS C 2 542 ? -4.821 -7.675 -6.733 1.00 32.38 537 LYS C N 1
ATOM 7428 C CA . LYS C 2 542 ? -3.718 -6.838 -6.250 1.00 38.19 537 LYS C CA 1
ATOM 7429 C C . LYS C 2 542 ? -3.384 -5.735 -7.241 1.00 36.58 537 LYS C C 1
ATOM 7430 O O . LYS C 2 542 ? -3.168 -4.580 -6.847 1.00 33.28 537 LYS C O 1
ATOM 7436 N N . ILE C 2 543 ? -3.326 -6.076 -8.531 1.00 36.78 538 ILE C N 1
ATOM 7437 C CA . ILE C 2 543 ? -3.147 -5.066 -9.568 1.00 30.86 538 ILE C CA 1
ATOM 7438 C C . ILE C 2 543 ? -4.231 -4.002 -9.445 1.00 31.94 538 ILE C C 1
ATOM 7439 O O . ILE C 2 543 ? -3.940 -2.805 -9.347 1.00 34.43 538 ILE C O 1
ATOM 7444 N N . ARG C 2 544 ? -5.496 -4.428 -9.406 1.00 31.15 539 ARG C N 1
ATOM 7445 C CA . ARG C 2 544 ? -6.609 -3.490 -9.275 1.00 30.11 539 ARG C CA 1
ATOM 7446 C C . ARG C 2 544 ? -6.455 -2.608 -8.040 1.00 28.40 539 ARG C C 1
ATOM 7447 O O . ARG C 2 544 ? -6.582 -1.382 -8.116 1.00 31.39 539 ARG C O 1
ATOM 7455 N N . GLN C 2 545 ? -6.170 -3.220 -6.891 1.00 30.90 540 GLN C N 1
ATOM 7456 C CA . GLN C 2 545 ? -6.057 -2.470 -5.643 1.00 29.11 540 GLN C CA 1
ATOM 7457 C C . GLN C 2 545 ? -5.015 -1.369 -5.751 1.00 32.10 540 GLN C C 1
ATOM 7458 O O . GLN C 2 545 ? -5.222 -0.262 -5.243 1.00 36.13 540 GLN C O 1
ATOM 7464 N N . GLU C 2 546 ? -3.901 -1.637 -6.441 1.00 33.47 541 GLU C N 1
ATOM 7465 C CA . GLU C 2 546 ? -2.862 -0.617 -6.574 1.00 34.10 541 GLU C CA 1
ATOM 7466 C C . GLU C 2 546 ? -3.171 0.380 -7.687 1.00 32.64 541 GLU C C 1
ATOM 7467 O O . GLU C 2 546 ? -2.814 1.560 -7.562 1.00 30.48 541 GLU C O 1
ATOM 7473 N N . LYS C 2 547 ? -3.876 -0.032 -8.752 1.00 27.50 542 LYS C N 1
ATOM 7474 C CA . LYS C 2 547 ? -4.324 0.961 -9.730 1.00 26.50 542 LYS C CA 1
ATOM 7475 C C . LYS C 2 547 ? -5.305 1.949 -9.098 1.00 33.73 542 LYS C C 1
ATOM 7476 O O . LYS C 2 547 ? -5.197 3.166 -9.300 1.00 33.38 542 LYS C O 1
ATOM 7482 N N . ILE C 2 548 ? -6.280 1.441 -8.326 1.00 33.35 543 ILE C N 1
ATOM 7483 C CA . ILE C 2 548 ? -7.269 2.329 -7.708 1.00 32.07 543 ILE C CA 1
ATOM 7484 C C . ILE C 2 548 ? -6.572 3.345 -6.810 1.00 30.02 543 ILE C C 1
ATOM 7485 O O . ILE C 2 548 ? -6.816 4.551 -6.897 1.00 30.29 543 ILE C O 1
ATOM 7490 N N . THR C 2 549 ? -5.687 2.874 -5.938 1.00 33.67 544 THR C N 1
ATOM 7491 C CA . THR C 2 549 ? -4.938 3.805 -5.109 1.00 36.02 544 THR C CA 1
ATOM 7492 C C . THR C 2 549 ? -4.179 4.812 -5.965 1.00 39.61 544 THR C C 1
ATOM 7493 O O . THR C 2 549 ? -4.187 6.015 -5.670 1.00 37.29 544 THR C O 1
ATOM 7497 N N . LYS C 2 550 ? -3.564 4.349 -7.061 1.00 35.13 545 LYS C N 1
ATOM 7498 C CA . LYS C 2 550 ? -2.762 5.234 -7.911 1.00 39.01 545 LYS C CA 1
ATOM 7499 C C . LYS C 2 550 ? -3.599 6.353 -8.520 1.00 37.04 545 LYS C C 1
ATOM 7500 O O . LYS C 2 550 ? -3.179 7.515 -8.534 1.00 32.76 545 LYS C O 1
ATOM 7506 N N . TYR C 2 551 ? -4.760 6.015 -9.075 1.00 37.01 546 TYR C N 1
ATOM 7507 C CA . TYR C 2 551 ? -5.538 6.988 -9.828 1.00 36.28 546 TYR C CA 1
ATOM 7508 C C . TYR C 2 551 ? -6.593 7.699 -9.001 1.00 35.76 546 TYR C C 1
ATOM 7509 O O . TYR C 2 551 ? -7.193 8.656 -9.495 1.0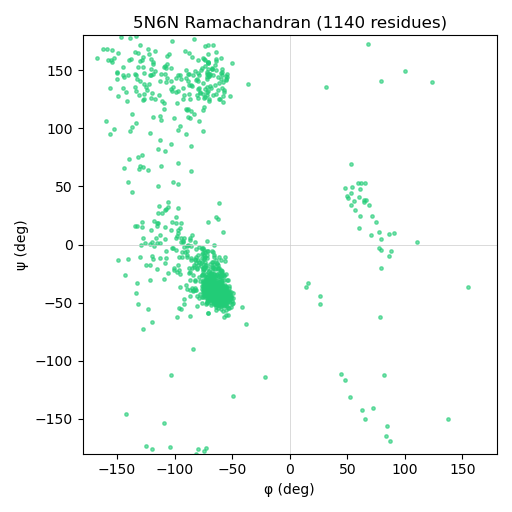0 36.76 546 TYR C O 1
ATOM 7518 N N . MET C 2 552 ? -6.864 7.246 -7.781 1.00 35.37 547 MET C N 1
ATOM 7519 C CA . MET C 2 552 ? -8.103 7.663 -7.128 1.00 36.01 547 MET C CA 1
ATOM 7520 C C . MET C 2 552 ? -7.870 8.112 -5.699 1.00 35.63 547 MET C C 1
ATOM 7521 O O . MET C 2 552 ? -8.584 8.992 -5.207 1.00 36.16 547 MET C O 1
ATOM 7526 N N . TRP C 2 553 ? -6.905 7.501 -5.014 1.00 29.29 548 TRP C N 1
ATOM 7527 C CA . TRP C 2 553 ? -6.726 7.793 -3.598 1.00 34.41 548 TRP C CA 1
ATOM 7528 C C . TRP C 2 553 ? -6.146 9.183 -3.402 1.00 38.16 548 TRP C C 1
ATOM 7529 O O . TRP C 2 553 ? -5.138 9.543 -4.022 1.00 39.25 548 TRP C O 1
ATOM 7540 N N . ASP C 2 554 ? -6.770 9.955 -2.518 1.00 35.80 549 ASP C N 1
ATOM 7541 C CA . ASP C 2 554 ? -6.358 11.322 -2.212 1.00 32.65 549 ASP C CA 1
ATOM 7542 C C . ASP C 2 554 ? -6.053 11.385 -0.721 1.00 36.39 549 ASP C C 1
ATOM 7543 O O . ASP C 2 554 ? -6.956 11.563 0.102 1.00 40.27 549 ASP C O 1
ATOM 7548 N N . ASP C 2 555 ? -4.777 11.242 -0.373 1.00 36.58 550 ASP C N 1
ATOM 7549 C CA . ASP C 2 555 ? -4.375 11.173 1.028 1.00 39.83 550 ASP C CA 1
ATOM 7550 C C . ASP C 2 555 ? -4.781 12.412 1.835 1.00 35.39 550 ASP C C 1
ATOM 7551 O O . ASP C 2 555 ? -4.899 12.332 3.063 1.00 38.20 550 ASP C O 1
ATOM 7556 N N . GLU C 2 556 ? -5.001 13.554 1.189 1.00 36.32 551 GLU C N 1
ATOM 7557 C CA . GLU C 2 556 ? -5.252 14.766 1.961 1.00 37.73 551 GLU C CA 1
ATOM 7558 C C . GLU C 2 556 ? -6.711 14.860 2.397 1.00 38.37 551 GLU C C 1
ATOM 7559 O O . GLU C 2 556 ? -6.996 15.273 3.527 1.00 42.22 551 GLU C O 1
ATOM 7561 N N . SER C 2 557 ? -7.643 14.472 1.528 1.00 36.77 552 SER C N 1
ATOM 7562 C CA . SER C 2 557 ? -9.057 14.469 1.877 1.00 36.36 552 SER C CA 1
ATOM 7563 C C . SER C 2 557 ? -9.511 13.170 2.534 1.00 37.14 552 SER C C 1
ATOM 7564 O O . SER C 2 557 ? -10.531 13.168 3.241 1.00 39.01 552 SER C O 1
ATOM 7567 N N . GLY C 2 558 ? -8.769 12.078 2.351 1.00 38.48 553 GLY C N 1
ATOM 7568 C CA . GLY C 2 558 ? -9.228 10.774 2.799 1.00 31.84 553 GLY C CA 1
ATOM 7569 C C . GLY C 2 558 ? -10.312 10.160 1.940 1.00 30.93 553 GLY C C 1
ATOM 7570 O O . GLY C 2 558 ? -11.014 9.258 2.405 1.00 37.91 553 GLY C O 1
ATOM 7571 N N . PHE C 2 559 ? -10.472 10.628 0.701 1.00 33.78 554 PHE C N 1
ATOM 7572 C CA . PHE C 2 559 ? -11.437 10.126 -0.271 1.00 31.64 554 PHE C CA 1
ATOM 7573 C C . PHE C 2 559 ? -10.728 9.337 -1.366 1.00 37.58 554 PHE C C 1
ATOM 7574 O O . PHE C 2 559 ? -9.567 9.622 -1.703 1.00 31.28 554 PHE C O 1
ATOM 7582 N N . PHE C 2 560 ? -11.454 8.371 -1.945 1.00 32.01 555 PHE C N 1
ATOM 7583 C CA . PHE C 2 560 ? -11.174 7.869 -3.292 1.00 34.89 555 PHE C CA 1
ATOM 7584 C C . PHE C 2 560 ? -12.026 8.660 -4.272 1.00 36.36 555 PHE C C 1
ATOM 7585 O O . PHE C 2 560 ? -13.257 8.696 -4.128 1.00 37.12 555 PHE C O 1
ATOM 7593 N N . PHE C 2 561 ? -11.400 9.273 -5.276 1.00 30.86 556 PHE C N 1
ATOM 7594 C CA . PHE C 2 561 ? -12.162 10.045 -6.244 1.00 34.62 556 PHE C CA 1
ATOM 7595 C C . PHE C 2 561 ? -12.248 9.298 -7.559 1.00 33.29 556 PHE C C 1
ATOM 7596 O O . PHE C 2 561 ? -11.288 8.655 -7.970 1.00 38.72 556 PHE C O 1
ATOM 7604 N N . ASP C 2 562 ? -13.391 9.390 -8.229 1.00 31.36 557 ASP C N 1
ATOM 7605 C CA . ASP C 2 562 ? -13.474 8.855 -9.579 1.00 31.98 557 ASP C CA 1
ATOM 7606 C C . ASP C 2 562 ? -12.371 9.475 -10.426 1.00 34.13 557 ASP C C 1
ATOM 7607 O O . ASP C 2 562 ? -12.023 10.642 -10.251 1.00 35.49 557 ASP C O 1
ATOM 7612 N N . TYR C 2 563 ? -11.808 8.693 -11.336 1.00 34.11 558 TYR C N 1
ATOM 7613 C CA . TYR C 2 563 ? -10.739 9.167 -12.210 1.00 36.71 558 TYR C CA 1
ATOM 7614 C C . TYR C 2 563 ? -11.279 9.265 -13.633 1.00 36.59 558 TYR C C 1
ATOM 7615 O O . TYR C 2 563 ? -11.793 8.285 -14.173 1.00 36.74 558 TYR C O 1
ATOM 7624 N N . ASN C 2 564 ? -11.182 10.447 -14.231 1.00 35.84 559 ASN C N 1
ATOM 7625 C CA . ASN C 2 564 ? -11.660 10.629 -15.596 1.00 41.53 559 ASN C CA 1
ATOM 7626 C C . ASN C 2 564 ? -10.629 10.096 -16.591 1.00 42.72 559 ASN C C 1
ATOM 7627 O O . ASN C 2 564 ? -9.469 10.522 -16.572 1.00 39.62 559 ASN C O 1
ATOM 7632 N N . THR C 2 565 ? -11.063 9.203 -17.493 1.00 41.75 560 THR C N 1
ATOM 7633 C CA . THR C 2 565 ? -10.128 8.503 -18.374 1.00 45.41 560 THR C CA 1
ATOM 7634 C C . THR C 2 565 ? -9.959 9.135 -19.745 1.00 45.49 560 THR C C 1
ATOM 7635 O O . THR C 2 565 ? -8.969 8.830 -20.417 1.00 44.12 560 THR C O 1
ATOM 7639 N N . LYS C 2 566 ? -10.908 9.938 -20.215 1.00 41.20 561 LYS C N 1
ATOM 7640 C CA . LYS C 2 566 ? -10.658 10.646 -21.464 1.00 51.23 561 LYS C CA 1
ATOM 7641 C C . LYS C 2 566 ? -9.615 11.743 -21.259 1.00 49.75 561 LYS C C 1
ATOM 7642 O O . LYS C 2 566 ? -8.549 11.726 -21.880 1.00 49.77 561 LYS C O 1
ATOM 7648 N N . ILE C 2 567 ? -9.891 12.695 -20.360 1.00 47.86 562 ILE C N 1
ATOM 7649 C CA . ILE C 2 567 ? -8.944 13.779 -20.104 1.00 48.94 562 ILE C CA 1
ATOM 7650 C C . ILE C 2 567 ? -7.827 13.390 -19.148 1.00 51.51 562 ILE C C 1
ATOM 7651 O O . ILE C 2 567 ? -6.932 14.209 -18.895 1.00 56.88 562 ILE C O 1
ATOM 7656 N N . LYS C 2 568 ? -7.853 12.174 -18.598 1.00 52.04 563 LYS C N 1
ATOM 7657 C CA . LYS C 2 568 ? -6.748 11.641 -17.794 1.00 48.92 563 LYS C CA 1
ATOM 7658 C C . LYS C 2 568 ? -6.458 12.511 -16.568 1.00 51.56 563 LYS C C 1
ATOM 7659 O O . LYS C 2 568 ? -5.320 12.924 -16.328 1.00 50.36 563 LYS C O 1
ATOM 7665 N N . HIS C 2 569 ? -7.497 12.787 -15.773 1.00 51.45 564 HIS C N 1
ATOM 7666 C CA . HIS C 2 569 ? -7.263 13.451 -14.497 1.00 48.09 564 HIS C CA 1
ATOM 7667 C C . HIS C 2 569 ? -8.311 13.031 -13.475 1.00 44.30 564 HIS C C 1
ATOM 7668 O O . HIS C 2 569 ? -9.475 12.793 -13.805 1.00 41.71 564 HIS C O 1
ATOM 7675 N N . ARG C 2 570 ? -7.873 12.989 -12.221 1.00 41.74 565 ARG C N 1
ATOM 7676 C CA . ARG C 2 570 ? -8.723 12.633 -11.100 1.00 43.53 565 ARG C CA 1
ATOM 7677 C C . ARG C 2 570 ? -9.757 13.724 -10.812 1.00 43.31 565 ARG C C 1
ATOM 7678 O O . ARG C 2 570 ? -9.496 14.919 -10.980 1.00 44.86 565 ARG C O 1
ATOM 7686 N N . THR C 2 571 ? -10.948 13.306 -10.392 1.00 38.39 566 THR C N 1
ATOM 7687 C CA . THR C 2 571 ? -12.000 14.235 -9.995 1.00 31.88 566 THR C CA 1
ATOM 7688 C C . THR C 2 571 ? -11.795 14.675 -8.547 1.00 31.14 566 THR C C 1
ATOM 7689 O O . THR C 2 571 ? -10.904 14.199 -7.841 1.00 32.20 566 THR C O 1
ATOM 7693 N N . SER C 2 572 ? -12.653 15.586 -8.078 1.00 35.54 567 SER C N 1
ATOM 7694 C CA . SER C 2 572 ? -12.666 15.967 -6.667 1.00 39.16 567 SER C CA 1
ATOM 7695 C C . SER C 2 572 ? -14.070 15.880 -6.060 1.00 39.62 567 SER C C 1
ATOM 7696 O O . SER C 2 572 ? -14.315 16.426 -4.971 1.00 34.07 567 SER C O 1
ATOM 7699 N N . TYR C 2 573 ? -14.993 15.204 -6.730 1.00 35.48 568 TYR C N 1
ATOM 7700 C CA . TYR C 2 573 ? -16.359 15.107 -6.231 1.00 38.21 568 TYR C CA 1
ATOM 7701 C C . TYR C 2 573 ? -16.416 14.140 -5.051 1.00 34.69 568 TYR C C 1
ATOM 7702 O O . TYR C 2 573 ? -16.092 12.961 -5.200 1.00 32.34 568 TYR C O 1
ATOM 7711 N N . GLU C 2 574 ? -16.806 14.634 -3.877 1.00 32.29 569 GLU C N 1
ATOM 7712 C CA . GLU C 2 574 ? -16.801 13.833 -2.657 1.00 38.70 569 GLU C CA 1
ATOM 7713 C C . GLU C 2 574 ? -18.105 13.041 -2.540 1.00 37.19 569 GLU C C 1
ATOM 7714 O O . GLU C 2 574 ? -19.176 13.636 -2.375 1.00 35.31 569 GLU C O 1
ATOM 7720 N N . SER C 2 575 ? -18.010 11.703 -2.595 1.00 36.22 570 SER C N 1
ATOM 7721 C CA . SER C 2 575 ? -19.178 10.825 -2.671 1.00 35.38 570 SER C CA 1
ATOM 7722 C C . SER C 2 575 ? -19.147 9.769 -1.573 1.00 32.67 570 SER C C 1
ATOM 7723 O O . SER C 2 575 ? -18.078 9.311 -1.161 1.00 30.67 570 SER C O 1
ATOM 7726 N N . ALA C 2 576 ? -20.345 9.384 -1.100 1.00 33.09 571 ALA C N 1
ATOM 7727 C CA . ALA C 2 576 ? -20.450 8.331 -0.095 1.00 28.86 571 ALA C CA 1
ATOM 7728 C C . ALA C 2 576 ? -19.973 6.977 -0.613 1.00 27.72 571 ALA C C 1
ATOM 7729 O O . ALA C 2 576 ? -19.672 6.098 0.202 1.00 27.47 571 ALA C O 1
ATOM 7731 N N . THR C 2 577 ? -19.920 6.778 -1.938 1.00 27.98 572 THR C N 1
ATOM 7732 C CA . THR C 2 577 ? -19.388 5.534 -2.490 1.00 31.11 572 THR C CA 1
ATOM 7733 C C . THR C 2 577 ? -17.907 5.351 -2.212 1.00 30.46 572 THR C C 1
ATOM 7734 O O . THR C 2 577 ? -17.374 4.257 -2.452 1.00 32.08 572 THR C O 1
ATOM 7738 N N . THR C 2 578 ? -17.227 6.367 -1.682 1.00 31.26 573 THR C N 1
ATOM 7739 C CA . THR C 2 578 ? -15.866 6.118 -1.236 1.00 35.47 573 THR C CA 1
ATOM 7740 C C . THR C 2 578 ? -15.829 4.966 -0.237 1.00 33.11 573 THR C C 1
ATOM 7741 O O . THR C 2 578 ? -14.816 4.257 -0.127 1.00 27.72 573 THR C O 1
ATOM 7745 N N . PHE C 2 579 ? -16.939 4.724 0.464 1.00 34.92 574 PHE C N 1
ATOM 7746 C CA . PHE C 2 579 ? -16.922 3.667 1.460 1.00 30.65 574 PHE C CA 1
ATOM 7747 C C . PHE C 2 579 ? -16.990 2.282 0.845 1.00 29.16 574 PHE C C 1
ATOM 7748 O O . PHE C 2 579 ? -16.705 1.310 1.549 1.00 26.64 574 PHE C O 1
ATOM 7756 N N . TRP C 2 580 ? -17.294 2.179 -0.455 1.00 27.41 575 TRP C N 1
ATOM 7757 C CA . TRP C 2 580 ? -17.299 0.874 -1.103 1.00 31.15 575 TRP C CA 1
ATOM 7758 C C . TRP C 2 580 ? -15.898 0.253 -1.180 1.00 34.03 575 TRP C C 1
ATOM 7759 O O . TRP C 2 580 ? -15.788 -0.966 -1.343 1.00 31.13 575 TRP C O 1
ATOM 7770 N N . ALA C 2 581 ? -14.829 1.053 -1.056 1.00 32.17 576 ALA C N 1
ATOM 7771 C CA . ALA C 2 581 ? -13.491 0.468 -0.999 1.00 32.16 576 ALA C CA 1
ATOM 7772 C C . ALA C 2 581 ? -13.295 -0.317 0.282 1.00 28.06 576 ALA C C 1
ATOM 7773 O O . ALA C 2 581 ? -12.547 -1.302 0.302 1.00 32.64 576 ALA C O 1
ATOM 7775 N N . LEU C 2 582 ? -13.951 0.104 1.358 1.00 29.82 577 LEU C N 1
ATOM 7776 C CA . LEU C 2 582 ? -13.976 -0.699 2.576 1.00 29.67 577 LEU C CA 1
ATOM 7777 C C . LEU C 2 582 ? -14.861 -1.938 2.411 1.00 33.04 577 LEU C C 1
ATOM 7778 O O . LEU C 2 582 ? -14.478 -3.043 2.823 1.00 34.71 577 LEU C O 1
ATOM 7783 N N . TRP C 2 583 ? -16.060 -1.778 1.833 1.00 34.50 578 TRP C N 1
ATOM 7784 C CA . TRP C 2 583 ? -16.951 -2.932 1.664 1.00 33.16 578 TRP C CA 1
ATOM 7785 C C . TRP C 2 583 ? -16.266 -4.021 0.854 1.00 33.50 578 TRP C C 1
ATOM 7786 O O . TRP C 2 583 ? -16.274 -5.193 1.238 1.00 29.91 578 TRP C O 1
ATOM 7797 N N . ALA C 2 584 ? -15.640 -3.636 -0.264 1.00 34.55 579 ALA C N 1
ATOM 7798 C CA . ALA C 2 584 ? -14.953 -4.574 -1.138 1.00 32.38 579 ALA C CA 1
ATOM 7799 C C . ALA C 2 584 ? -13.622 -5.064 -0.568 1.00 31.87 579 ALA C C 1
ATOM 7800 O O . ALA C 2 584 ? -13.081 -6.032 -1.097 1.00 30.14 579 ALA C O 1
ATOM 7802 N N . GLY C 2 585 ? -13.093 -4.446 0.491 1.00 30.92 580 GLY C N 1
ATOM 7803 C CA . GLY C 2 585 ? -11.898 -4.939 1.149 1.00 30.73 580 GLY C CA 1
ATOM 7804 C C . GLY C 2 585 ? -10.570 -4.472 0.556 1.00 39.67 580 GLY C C 1
ATOM 7805 O O . GLY C 2 585 ? -9.516 -4.974 0.968 1.00 33.42 580 GLY C O 1
ATOM 7806 N N . LEU C 2 586 ? -10.580 -3.515 -0.383 1.00 35.18 581 LEU C N 1
ATOM 7807 C CA . LEU C 2 586 ? -9.354 -3.118 -1.064 1.00 37.33 581 LEU C CA 1
ATOM 7808 C C . LEU C 2 586 ? -8.559 -2.045 -0.325 1.00 40.84 581 LEU C C 1
ATOM 7809 O O . LEU C 2 586 ? -7.347 -1.939 -0.542 1.00 36.60 581 LEU C O 1
ATOM 7814 N N . ALA C 2 587 ? -9.196 -1.247 0.526 1.00 37.25 582 ALA C N 1
ATOM 7815 C CA . ALA C 2 587 ? -8.458 -0.217 1.239 1.00 37.85 582 ALA C CA 1
ATOM 7816 C C . ALA C 2 587 ? -7.416 -0.836 2.184 1.00 36.40 582 ALA C C 1
ATOM 7817 O O . ALA C 2 587 ? -7.501 -2.001 2.574 1.00 33.45 582 ALA C O 1
ATOM 7819 N N . THR C 2 588 ? -6.405 -0.043 2.532 1.00 32.65 583 THR C N 1
ATOM 7820 C CA . THR C 2 588 ? -5.473 -0.408 3.589 1.00 34.17 583 THR C CA 1
ATOM 7821 C C . THR C 2 588 ? -5.973 0.126 4.930 1.00 34.07 583 THR C C 1
ATOM 7822 O O . THR C 2 588 ? -6.880 0.956 4.991 1.00 36.64 583 THR C O 1
ATOM 7826 N N . LYS C 2 589 ? -5.378 -0.373 6.019 1.00 34.95 584 LYS C N 1
ATOM 7827 C CA . LYS C 2 589 ? -5.687 0.158 7.344 1.00 37.82 584 LYS C CA 1
ATOM 7828 C C . LYS C 2 589 ? -5.505 1.678 7.371 1.00 43.29 584 LYS C C 1
ATOM 7829 O O . LYS C 2 589 ? -6.406 2.419 7.789 1.00 39.75 584 LYS C O 1
ATOM 7831 N N . GLU C 2 590 ? -4.357 2.156 6.877 1.00 36.01 585 GLU C N 1
ATOM 7832 C CA . GLU C 2 590 ? -4.069 3.589 6.880 1.00 38.37 585 GLU C CA 1
ATOM 7833 C C . GLU C 2 590 ? -5.060 4.363 6.014 1.00 35.26 585 GLU C C 1
ATOM 7834 O O . GLU C 2 590 ? -5.480 5.464 6.384 1.00 35.26 585 GLU C O 1
ATOM 7840 N N . GLN C 2 591 ? -5.440 3.814 4.856 1.00 34.90 586 GLN C N 1
ATOM 7841 C CA . GLN C 2 591 ? -6.431 4.477 4.011 1.00 35.08 586 GLN C CA 1
ATOM 7842 C C . GLN C 2 591 ? -7.796 4.535 4.700 1.00 37.00 586 GLN C C 1
ATOM 7843 O O . GLN C 2 591 ? -8.461 5.579 4.702 1.00 34.73 586 GLN C O 1
ATOM 7849 N N . ALA C 2 592 ? -8.223 3.420 5.295 1.00 32.15 587 ALA C N 1
ATOM 7850 C CA . ALA C 2 592 ? -9.500 3.399 6.000 1.00 37.88 587 ALA C CA 1
ATOM 7851 C C . ALA C 2 592 ? -9.498 4.411 7.129 1.00 41.56 587 ALA C C 1
ATOM 7852 O O . ALA C 2 592 ? -10.491 5.119 7.347 1.00 33.73 587 ALA C O 1
ATOM 7854 N N . GLN C 2 593 ? -8.362 4.522 7.827 1.00 38.56 588 GLN C N 1
ATOM 7855 C CA . GLN C 2 593 ? -8.294 5.375 9.002 1.00 38.38 588 GLN C CA 1
ATOM 7856 C C . GLN C 2 593 ? -8.428 6.849 8.627 1.00 40.41 588 GLN C C 1
ATOM 7857 O O . GLN C 2 593 ? -9.126 7.606 9.315 1.00 41.19 588 GLN C O 1
ATOM 7863 N N . LYS C 2 594 ? -7.814 7.266 7.514 1.00 39.69 589 LYS C N 1
ATOM 7864 C CA . LYS C 2 594 ? -7.946 8.655 7.076 1.00 38.97 589 LYS C CA 1
ATOM 7865 C C . LYS C 2 594 ? -9.327 8.941 6.506 1.00 35.91 589 LYS C C 1
ATOM 7866 O O . LYS C 2 594 ? -9.763 10.100 6.493 1.00 33.78 589 LYS C O 1
ATOM 7872 N N . MET C 2 595 ? -10.014 7.914 6.004 1.00 35.87 590 MET C N 1
ATOM 7873 C CA . MET C 2 595 ? -11.361 8.111 5.472 1.00 36.26 590 MET C CA 1
ATOM 7874 C C . MET C 2 595 ? -12.362 8.327 6.603 1.00 31.67 590 MET C C 1
ATOM 7875 O O . MET C 2 595 ? -13.212 9.220 6.529 1.00 32.65 590 MET C O 1
ATOM 7880 N N . VAL C 2 596 ? -12.243 7.541 7.671 1.00 32.24 591 VAL C N 1
ATOM 7881 C CA . VAL C 2 596 ? -13.032 7.768 8.874 1.00 37.57 591 VAL C CA 1
ATOM 7882 C C . VAL C 2 596 ? -12.728 9.143 9.469 1.00 36.11 591 VAL C C 1
ATOM 7883 O O . VAL C 2 596 ? -13.639 9.874 9.879 1.00 35.98 591 VAL C O 1
ATOM 7887 N N . GLU C 2 597 ? -11.453 9.534 9.503 1.00 36.53 592 GLU C N 1
ATOM 7888 C CA . GLU C 2 597 ? -11.106 10.783 10.183 1.00 38.59 592 GLU C CA 1
ATOM 7889 C C . GLU C 2 597 ? -11.564 12.015 9.402 1.00 37.85 592 GLU C C 1
ATOM 7890 O O . GLU C 2 597 ? -12.037 12.991 10.001 1.00 37.54 592 GLU C O 1
ATOM 7896 N N . LYS C 2 598 ? -11.443 11.995 8.073 1.00 31.71 593 LYS C N 1
ATOM 7897 C CA . LYS C 2 598 ? -11.606 13.207 7.280 1.00 34.02 593 LYS C CA 1
ATOM 7898 C C . LYS C 2 598 ? -12.702 13.133 6.239 1.00 31.17 593 LYS C C 1
ATOM 7899 O O . LYS C 2 598 ? -13.268 14.170 5.896 1.00 35.47 593 LYS C O 1
ATOM 7905 N N . ALA C 2 599 ? -12.984 11.961 5.682 1.00 32.69 594 ALA C N 1
ATOM 7906 C CA . ALA C 2 599 ? -14.076 11.888 4.719 1.00 36.10 594 ALA C CA 1
ATOM 7907 C C . ALA C 2 599 ? -15.437 11.802 5.417 1.00 34.89 594 ALA C C 1
ATOM 7908 O O . ALA C 2 599 ? -16.384 12.492 5.019 1.00 33.28 594 ALA C O 1
ATOM 7910 N N . LEU C 2 600 ? -15.541 10.961 6.452 1.00 35.41 595 LEU C N 1
ATOM 7911 C CA . LEU C 2 600 ? -16.818 10.729 7.127 1.00 36.23 595 LEU C CA 1
ATOM 7912 C C . LEU C 2 600 ? -17.431 11.992 7.724 1.00 38.73 595 LEU C C 1
ATOM 7913 O O . LEU C 2 600 ? -18.661 12.156 7.613 1.00 34.04 595 LEU C O 1
ATOM 7918 N N . PRO C 2 601 ? -16.672 12.901 8.355 1.00 40.63 596 PRO C N 1
ATOM 7919 C CA . PRO C 2 601 ? -17.295 14.132 8.878 1.00 37.24 596 PRO C CA 1
ATOM 7920 C C . PRO C 2 601 ? -17.906 15.013 7.806 1.00 34.24 596 PRO C C 1
ATOM 7921 O O . PRO C 2 601 ? -18.776 15.826 8.127 1.00 41.78 596 PRO C O 1
ATOM 7925 N N . LYS C 2 602 ? -17.504 14.868 6.544 1.00 32.02 597 LYS C N 1
ATOM 7926 C CA . LYS C 2 602 ? -18.126 15.640 5.479 1.00 31.03 597 LYS C CA 1
ATOM 7927 C C . LYS C 2 602 ? -19.438 15.021 5.004 1.00 34.83 597 LYS C C 1
ATOM 7928 O O . LYS C 2 602 ? -20.212 15.696 4.317 1.00 32.29 597 LYS C O 1
ATOM 7934 N N . LEU C 2 603 ? -19.701 13.747 5.336 1.00 35.96 598 LEU C N 1
ATOM 7935 C CA . LEU C 2 603 ? -20.873 13.054 4.823 1.00 35.73 598 LEU C CA 1
ATOM 7936 C C . LEU C 2 603 ? -21.880 12.663 5.889 1.00 33.08 598 LEU C C 1
ATOM 7937 O O . LEU C 2 603 ? -23.051 12.447 5.552 1.00 31.02 598 LEU C O 1
ATOM 7942 N N . GLU C 2 604 ? -21.467 12.572 7.153 1.00 30.65 599 GLU C N 1
ATOM 7943 C CA . GLU C 2 604 ? -22.357 12.113 8.209 1.00 31.18 599 GLU C CA 1
ATOM 7944 C C . GLU C 2 604 ? -23.268 13.266 8.614 1.00 37.21 599 GLU C C 1
ATOM 7945 O O . GLU C 2 604 ? -22.816 14.220 9.259 1.00 34.44 599 GLU C O 1
ATOM 7951 N N . MET C 2 605 ? -24.543 13.190 8.219 1.00 34.18 600 MET C N 1
ATOM 7952 C CA . MET C 2 605 ? -25.554 14.160 8.612 1.00 29.21 600 MET C CA 1
ATOM 7953 C C . MET C 2 605 ? -26.476 13.580 9.691 1.00 32.80 600 MET C C 1
ATOM 7954 O O . MET C 2 605 ? -26.271 12.475 10.218 1.00 25.53 600 MET C O 1
ATOM 7959 N N . LEU C 2 606 ? -27.508 14.366 10.025 1.00 32.90 601 LEU C N 1
ATOM 7960 C CA . LEU C 2 606 ? -28.424 14.015 11.102 1.00 28.28 601 LEU C CA 1
ATOM 7961 C C . LEU C 2 606 ? -28.966 12.598 10.938 1.00 25.65 601 LEU C C 1
ATOM 7962 O O . LEU C 2 606 ? -28.945 11.798 11.880 1.00 23.48 601 LEU C O 1
ATOM 7967 N N . GLY C 2 607 ? -29.449 12.276 9.748 1.00 24.54 602 GLY C N 1
ATOM 7968 C CA . GLY C 2 607 ? -30.077 11.003 9.481 1.00 24.86 602 GLY C CA 1
ATOM 7969 C C . GLY C 2 607 ? -29.175 9.935 8.901 1.00 28.41 602 GLY C C 1
ATOM 7970 O O . GLY C 2 607 ? -29.656 8.845 8.612 1.00 27.06 602 GLY C O 1
ATOM 7971 N N . GLY C 2 608 ? -27.881 10.201 8.714 1.00 29.42 603 GLY C N 1
ATOM 7972 C CA . GLY C 2 608 ? -26.997 9.221 8.114 1.00 26.25 603 GLY C CA 1
ATOM 7973 C C . GLY C 2 608 ? -26.040 9.811 7.102 1.00 27.78 603 GLY C C 1
ATOM 7974 O O . GLY C 2 608 ? -25.669 10.983 7.206 1.00 28.32 603 GLY C O 1
ATOM 7975 N N . LEU C 2 609 ? -25.654 9.012 6.106 1.00 27.05 604 LEU C N 1
ATOM 7976 C CA . LEU C 2 609 ? -24.694 9.424 5.084 1.00 29.75 604 LEU C CA 1
ATOM 7977 C C . LEU C 2 609 ? -25.410 10.057 3.900 1.00 30.47 604 LEU C C 1
ATOM 7978 O O . LEU C 2 609 ? -26.149 9.376 3.173 1.00 25.49 604 LEU C O 1
ATOM 7983 N N . ALA C 2 610 ? -25.139 11.341 3.667 1.00 29.00 605 ALA C N 1
ATOM 7984 C CA . ALA C 2 610 ? -25.567 11.954 2.423 1.00 26.04 605 ALA C CA 1
ATOM 7985 C C . ALA C 2 610 ? -24.850 11.295 1.245 1.00 25.74 605 ALA C C 1
ATOM 7986 O O . ALA C 2 610 ? -23.723 10.807 1.367 1.00 27.26 605 ALA C O 1
ATOM 7988 N N . ALA C 2 611 ? -25.528 11.274 0.095 1.00 25.15 606 ALA C N 1
ATOM 7989 C CA . ALA C 2 611 ? -24.964 10.652 -1.092 1.00 23.97 606 ALA C CA 1
ATOM 7990 C C . ALA C 2 611 ? -23.686 11.360 -1.542 1.00 31.70 606 ALA C C 1
ATOM 7991 O O . ALA C 2 611 ? -22.821 10.736 -2.164 1.00 30.66 606 ALA C O 1
ATOM 7993 N N . CYS C 2 612 ? -23.548 12.651 -1.229 1.00 32.01 607 CYS C N 1
ATOM 7994 C CA . CYS C 2 612 ? -22.337 13.419 -1.512 1.00 32.47 607 CYS C CA 1
ATOM 7995 C C . CYS C 2 612 ? -22.316 14.635 -0.593 1.00 35.70 607 CYS C C 1
ATOM 7996 O O . CYS C 2 612 ? -23.308 14.948 0.073 1.00 38.38 607 CYS C O 1
ATOM 7999 N N . THR C 2 613 ? -21.166 15.310 -0.540 1.00 36.98 608 THR C N 1
ATOM 8000 C CA . THR C 2 613 ? -21.057 16.514 0.279 1.00 34.73 608 THR C CA 1
ATOM 8001 C C . THR C 2 613 ? -21.785 17.681 -0.368 1.00 32.42 608 THR C C 1
ATOM 8002 O O . THR C 2 613 ? -21.932 17.749 -1.591 1.00 34.50 608 THR C O 1
ATOM 8006 N N . GLU C 2 614 ? -22.229 18.619 0.473 1.00 38.36 609 GLU C N 1
ATOM 8007 C CA . GLU C 2 614 ? -22.829 19.849 -0.044 1.00 37.68 609 GLU C CA 1
ATOM 8008 C C . GLU C 2 614 ? -21.835 20.640 -0.891 1.00 34.40 609 GLU C C 1
ATOM 8009 O O . GLU C 2 614 ? -22.212 21.236 -1.906 1.00 36.95 609 GLU C O 1
ATOM 8015 N N . ARG C 2 615 ? -20.557 20.634 -0.516 1.00 39.91 610 ARG C N 1
ATOM 8016 C CA . ARG C 2 615 ? -19.557 21.332 -1.331 1.00 42.53 610 ARG C CA 1
ATOM 8017 C C . ARG C 2 615 ? -19.486 20.768 -2.749 1.00 36.92 610 ARG C C 1
ATOM 8018 O O . ARG C 2 615 ? -19.540 21.518 -3.729 1.00 37.96 610 ARG C O 1
ATOM 8026 N N . SER C 2 616 ? -19.387 19.444 -2.885 1.00 40.32 611 SER C N 1
ATOM 8027 C CA . SER C 2 616 ? -19.239 18.867 -4.220 1.00 32.99 611 SER C CA 1
ATOM 8028 C C . SER C 2 616 ? -20.480 19.086 -5.080 1.00 32.81 611 SER C C 1
ATOM 8029 O O . SER C 2 616 ? -20.370 19.315 -6.286 1.00 33.58 611 SER C O 1
ATOM 8032 N N . ARG C 2 617 ? -21.677 18.988 -4.499 1.00 34.02 612 ARG C N 1
ATOM 8033 C CA . ARG C 2 617 ? -22.874 19.180 -5.317 1.00 33.99 612 ARG C CA 1
ATOM 8034 C C . ARG C 2 617 ? -22.914 20.587 -5.921 1.00 38.27 612 ARG C C 1
ATOM 8035 O O . ARG C 2 617 ? -23.305 20.768 -7.084 1.00 34.75 612 ARG C O 1
ATOM 8043 N N . GLY C 2 618 ? -22.474 21.591 -5.165 1.00 37.86 613 GLY C N 1
ATOM 8044 C CA . GLY C 2 618 ? -22.395 22.940 -5.673 1.00 44.16 613 GLY C CA 1
ATOM 8045 C C . GLY C 2 618 ? -23.697 23.705 -5.502 1.00 46.41 613 GLY C C 1
ATOM 8046 O O . GLY C 2 618 ? -24.616 23.269 -4.796 1.00 43.54 613 GLY C O 1
ATOM 8047 N N . PRO C 2 619 ? -23.797 24.869 -6.144 1.00 50.53 614 PRO C N 1
ATOM 8048 C CA . PRO C 2 619 ? -24.959 25.736 -5.920 1.00 47.88 614 PRO C CA 1
ATOM 8049 C C . PRO C 2 619 ? -26.141 25.289 -6.753 1.00 44.78 614 PRO C C 1
ATOM 8050 O O . PRO C 2 619 ? -25.996 24.867 -7.902 1.00 50.77 614 PRO C O 1
ATOM 8054 N N . ILE C 2 620 ? -27.321 25.383 -6.152 1.00 48.35 615 ILE C N 1
ATOM 8055 C CA . ILE C 2 620 ? -28.574 25.014 -6.796 1.00 46.61 615 ILE C CA 1
ATOM 8056 C C . ILE C 2 620 ? -29.299 26.287 -7.226 1.00 50.09 615 ILE C C 1
ATOM 8057 O O . ILE C 2 620 ? -29.408 27.250 -6.454 1.00 40.32 615 ILE C O 1
ATOM 8062 N N . SER C 2 621 ? -29.792 26.287 -8.461 1.00 48.94 616 SER C N 1
ATOM 8063 C CA . SER C 2 621 ? -30.542 27.391 -9.025 1.00 43.26 616 SER C CA 1
ATOM 8064 C C . SER C 2 621 ? -31.588 26.805 -9.963 1.00 50.92 616 SER C C 1
ATOM 8065 O O . SER C 2 621 ? -31.675 25.587 -10.145 1.00 47.82 616 SER C O 1
ATOM 8068 N N . ILE C 2 622 ? -32.395 27.688 -10.555 1.00 53.01 617 ILE C N 1
ATOM 8069 C CA . ILE C 2 622 ? -33.367 27.262 -11.559 1.00 51.02 617 ILE C CA 1
ATOM 8070 C C . ILE C 2 622 ? -32.671 26.550 -12.713 1.00 53.90 617 ILE C C 1
ATOM 8071 O O . ILE C 2 622 ? -33.168 25.538 -13.224 1.00 51.54 617 ILE C O 1
ATOM 8076 N N . SER C 2 623 ? -31.495 27.051 -13.125 1.00 48.11 618 SER C N 1
ATOM 8077 C CA . SER C 2 623 ? -30.728 26.420 -14.194 1.00 50.15 618 SER C CA 1
ATOM 8078 C C . SER C 2 623 ? -30.107 25.102 -13.753 1.00 51.28 618 SER C C 1
ATOM 8079 O O . SER C 2 623 ? -29.846 24.236 -14.595 1.00 46.76 618 SER C O 1
ATOM 8081 N N . ARG C 2 624 ? -29.905 24.923 -12.449 1.00 53.22 619 ARG C N 1
ATOM 8082 C CA . ARG C 2 624 ? -29.187 23.780 -11.889 1.00 52.58 619 ARG C CA 1
ATOM 8083 C C . ARG C 2 624 ? -29.995 23.170 -10.747 1.00 45.53 619 ARG C C 1
ATOM 8084 O O . ARG C 2 624 ? -29.651 23.339 -9.571 1.00 45.16 619 ARG C O 1
ATOM 8092 N N . PRO C 2 625 ? -31.064 22.439 -11.059 1.00 41.30 620 PRO C N 1
ATOM 8093 C CA . PRO C 2 625 ? -31.973 21.951 -10.003 1.00 44.56 620 PRO C CA 1
ATOM 8094 C C . PRO C 2 625 ? -31.364 20.804 -9.197 1.00 46.69 620 PRO C C 1
ATOM 8095 O O . PRO C 2 625 ? -30.301 20.254 -9.529 1.00 41.53 620 PRO C O 1
ATOM 8099 N N . ILE C 2 626 ? -32.052 20.451 -8.100 1.00 37.99 621 ILE C N 1
ATOM 8100 C CA . ILE C 2 626 ? -31.533 19.399 -7.227 1.00 40.38 621 ILE C CA 1
ATOM 8101 C C . ILE C 2 626 ? -31.662 18.048 -7.923 1.00 40.62 621 ILE C C 1
ATOM 8102 O O . ILE C 2 626 ? -32.591 17.801 -8.703 1.00 39.22 621 ILE C O 1
ATOM 8107 N N . ARG C 2 627 ? -30.703 17.170 -7.654 1.00 40.99 622 ARG C N 1
ATOM 8108 C CA . ARG C 2 627 ? -30.697 15.818 -8.190 1.00 41.66 622 ARG C CA 1
ATOM 8109 C C . ARG C 2 627 ? -30.753 14.824 -7.043 1.00 32.98 622 ARG C C 1
ATOM 8110 O O . ARG C 2 627 ? -30.192 15.060 -5.976 1.00 38.22 622 ARG C O 1
ATOM 8118 N N . GLN C 2 628 ? -31.416 13.698 -7.270 1.00 33.52 623 GLN C N 1
ATOM 8119 C CA . GLN C 2 628 ? -31.774 12.850 -6.139 1.00 32.10 623 GLN C CA 1
ATOM 8120 C C . GLN C 2 628 ? -30.603 12.049 -5.560 1.00 35.27 623 GLN C C 1
ATOM 8121 O O . GLN C 2 628 ? -30.662 11.693 -4.377 1.00 31.28 623 GLN C O 1
ATOM 8127 N N . TRP C 2 629 ? -29.521 11.797 -6.313 1.00 32.65 624 TRP C N 1
ATOM 8128 C CA . TRP C 2 629 ? -28.373 11.098 -5.736 1.00 32.86 624 TRP C CA 1
ATOM 8129 C C . TRP C 2 629 ? -27.281 12.057 -5.271 1.00 33.61 624 TRP C C 1
ATOM 8130 O O . TRP C 2 629 ? -26.091 11.706 -5.301 1.00 32.80 624 TRP C O 1
ATOM 8141 N N . ASP C 2 630 ? -27.673 13.257 -4.837 1.00 32.40 625 ASP C N 1
ATOM 8142 C CA . ASP C 2 630 ? -26.787 14.247 -4.244 1.00 30.11 625 ASP C CA 1
ATOM 8143 C C . ASP C 2 630 ? -27.271 14.624 -2.850 1.00 35.10 625 ASP C C 1
ATOM 8144 O O . ASP C 2 630 ? -28.421 14.351 -2.470 1.00 32.80 625 ASP C O 1
ATOM 8149 N N . TYR C 2 631 ? -26.372 15.259 -2.092 1.00 31.15 626 TYR C N 1
ATOM 8150 C CA . TYR C 2 631 ? -26.730 16.057 -0.922 1.00 33.91 626 TYR C CA 1
ATOM 8151 C C . TYR C 2 631 ? -28.051 16.788 -1.184 1.00 34.91 626 TYR C C 1
ATOM 8152 O O . TYR C 2 631 ? -28.267 17.291 -2.301 1.00 35.16 626 TYR C O 1
ATOM 8161 N N . PRO C 2 632 ? -28.979 16.856 -0.205 1.00 30.69 627 PRO C N 1
ATOM 8162 C CA . PRO C 2 632 ? -28.923 16.303 1.152 1.00 30.48 627 PRO C CA 1
ATOM 8163 C C . PRO C 2 632 ? -29.582 14.908 1.307 1.00 27.12 627 PRO C C 1
ATOM 8164 O O . PRO C 2 632 ? -29.876 14.473 2.414 1.00 29.42 627 PRO C O 1
ATOM 8168 N N . PHE C 2 633 ? -29.772 14.204 0.207 1.00 24.73 628 PHE C N 1
ATOM 8169 C CA . PHE C 2 633 ? -30.476 12.934 0.225 1.00 27.47 628 PHE C CA 1
ATOM 8170 C C . PHE C 2 633 ? -29.575 11.766 0.593 1.00 28.03 628 PHE C C 1
ATOM 8171 O O . PHE C 2 633 ? -28.371 11.760 0.323 1.00 27.02 628 PHE C O 1
ATOM 8179 N N . GLY C 2 634 ? -30.174 10.819 1.298 1.00 24.95 629 GLY C N 1
ATOM 8180 C CA . GLY C 2 634 ? -29.492 9.618 1.736 1.00 24.96 629 GLY C CA 1
ATOM 8181 C C . GLY C 2 634 ? -30.233 8.412 1.190 1.00 28.80 629 GLY C C 1
ATOM 8182 O O . GLY C 2 634 ? -31.474 8.380 1.172 1.00 27.86 629 GLY C O 1
ATOM 8183 N N . TRP C 2 635 ? -29.476 7.437 0.723 1.00 28.63 630 TRP C N 1
ATOM 8184 C CA . TRP C 2 635 ? -30.064 6.253 0.129 1.00 29.69 630 TRP C CA 1
ATOM 8185 C C . TRP C 2 635 ? -29.630 5.020 0.906 1.00 29.17 630 TRP C C 1
ATOM 8186 O O . TRP C 2 635 ? -28.505 4.951 1.415 1.00 31.79 630 TRP C O 1
ATOM 8197 N N . ALA C 2 636 ? -30.545 4.051 0.971 1.00 29.36 631 ALA C N 1
ATOM 8198 C CA . ALA C 2 636 ? -30.293 2.797 1.678 1.00 26.10 631 ALA C CA 1
ATOM 8199 C C . ALA C 2 636 ? -29.054 2.036 1.192 1.00 22.52 631 ALA C C 1
ATOM 8200 O O . ALA C 2 636 ? -28.281 1.572 2.048 1.00 24.71 631 ALA C O 1
ATOM 8202 N N . PRO C 2 637 ? -28.792 1.872 -0.107 1.00 24.14 632 PRO C N 1
ATOM 8203 C CA . PRO C 2 637 ? -27.534 1.184 -0.496 1.00 28.99 632 PRO C CA 1
ATOM 8204 C C . PRO C 2 637 ? -26.278 1.822 0.068 1.00 30.92 632 PRO C C 1
ATOM 8205 O O . PRO C 2 637 ? -25.351 1.096 0.470 1.00 29.52 632 PRO C O 1
ATOM 8209 N N . HIS C 2 638 ? -26.206 3.159 0.112 1.00 29.02 633 HIS C N 1
ATOM 8210 C CA . HIS C 2 638 ? -24.996 3.782 0.640 1.00 25.67 633 HIS C CA 1
ATOM 8211 C C . HIS C 2 638 ? -24.834 3.464 2.116 1.00 28.94 633 HIS C C 1
ATOM 8212 O O . HIS C 2 638 ? -23.707 3.253 2.579 1.00 25.56 633 HIS C O 1
ATOM 8219 N N . GLN C 2 639 ? -25.946 3.423 2.876 1.00 29.10 634 GLN C N 1
ATOM 8220 C CA . GLN C 2 639 ? -25.845 3.061 4.287 1.00 24.69 634 GLN C CA 1
ATOM 8221 C C . GLN C 2 639 ? -25.347 1.623 4.442 1.00 26.18 634 GLN C C 1
ATOM 8222 O O . GLN C 2 639 ? -24.407 1.356 5.195 1.00 26.25 634 GLN C O 1
ATOM 8228 N N . ILE C 2 640 ? -25.973 0.682 3.734 1.00 27.40 635 ILE C N 1
ATOM 8229 C CA . ILE C 2 640 ? -25.718 -0.739 3.977 1.00 27.19 635 ILE C CA 1
ATOM 8230 C C . ILE C 2 640 ? -24.273 -1.091 3.641 1.00 27.98 635 ILE C C 1
ATOM 8231 O O . ILE C 2 640 ? -23.545 -1.677 4.456 1.00 25.94 635 ILE C O 1
ATOM 8236 N N . LEU C 2 641 ? -23.830 -0.730 2.437 1.00 31.35 636 LEU C N 1
ATOM 8237 C CA . LEU C 2 641 ? -22.440 -0.986 2.069 1.00 30.72 636 LEU C CA 1
ATOM 8238 C C . LEU C 2 641 ? -21.474 -0.335 3.054 1.00 28.47 636 LEU C C 1
ATOM 8239 O O . LEU C 2 641 ? -20.451 -0.936 3.415 1.00 26.70 636 LEU C O 1
ATOM 8244 N N . ALA C 2 642 ? -21.807 0.865 3.548 1.00 25.24 637 ALA C N 1
ATOM 8245 C CA . ALA C 2 642 ? -20.880 1.569 4.432 1.00 25.35 637 ALA C CA 1
ATOM 8246 C C . ALA C 2 642 ? -20.848 0.947 5.811 1.00 27.09 637 ALA C C 1
ATOM 8247 O O . ALA C 2 642 ? -19.797 0.927 6.460 1.00 32.41 637 ALA C O 1
ATOM 8249 N N . TRP C 2 643 ? -21.992 0.476 6.297 1.00 27.19 638 TRP C N 1
ATOM 8250 C CA . TRP C 2 643 ? -22.022 -0.197 7.588 1.00 26.84 638 TRP C CA 1
ATOM 8251 C C . TRP C 2 643 ? -21.103 -1.416 7.587 1.00 29.18 638 TRP C C 1
ATOM 8252 O O . TRP C 2 643 ? -20.329 -1.625 8.524 1.00 28.62 638 TRP C O 1
ATOM 8263 N N . GLU C 2 644 ? -21.208 -2.259 6.560 1.00 27.86 639 GLU C N 1
ATOM 8264 C CA . GLU C 2 644 ? -20.430 -3.492 6.562 1.00 35.39 639 GLU C CA 1
ATOM 8265 C C . GLU C 2 644 ? -18.969 -3.199 6.269 1.00 35.75 639 GLU C C 1
ATOM 8266 O O . GLU C 2 644 ? -18.079 -3.740 6.934 1.00 35.31 639 GLU C O 1
ATOM 8272 N N . GLY C 2 645 ? -18.705 -2.290 5.329 1.00 34.20 640 GLY C N 1
ATOM 8273 C CA . GLY C 2 645 ? -17.332 -1.868 5.099 1.00 33.52 640 GLY C CA 1
ATOM 8274 C C . GLY C 2 645 ? -16.633 -1.443 6.371 1.00 31.86 640 GLY C C 1
ATOM 8275 O O . GLY C 2 645 ? -15.571 -1.966 6.714 1.00 35.42 640 GLY C O 1
ATOM 8276 N N . LEU C 2 646 ? -17.234 -0.503 7.108 1.00 35.12 641 LEU C N 1
ATOM 8277 C CA . LEU C 2 646 ? -16.629 -0.030 8.355 1.00 33.62 641 LEU C CA 1
ATOM 8278 C C . LEU C 2 646 ? -16.454 -1.160 9.367 1.00 34.05 641 LEU C C 1
ATOM 8279 O O . LEU C 2 646 ? -15.429 -1.227 10.054 1.00 33.64 641 LEU C O 1
ATOM 8284 N N . ARG C 2 647 ? -17.454 -2.043 9.491 1.00 31.27 642 ARG C N 1
ATOM 8285 C CA . ARG C 2 647 ? -17.312 -3.221 10.345 1.00 35.59 642 ARG C CA 1
ATOM 8286 C C . ARG C 2 647 ? -16.053 -4.023 9.993 1.00 31.07 642 ARG C C 1
ATOM 8287 O O . ARG C 2 647 ? -15.296 -4.424 10.883 1.00 30.41 642 ARG C O 1
ATOM 8295 N N . SER C 2 648 ? -15.844 -4.284 8.696 1.00 29.64 643 SER C N 1
ATOM 8296 C CA . SER C 2 648 ? -14.703 -5.080 8.216 1.00 40.26 643 SER C CA 1
ATOM 8297 C C . SER C 2 648 ? -13.373 -4.559 8.730 1.00 34.98 643 SER C C 1
ATOM 8298 O O . SER C 2 648 ? -12.468 -5.344 9.026 1.00 43.47 643 SER C O 1
ATOM 8301 N N . TYR C 2 649 ? -13.233 -3.238 8.826 1.00 39.51 644 TYR C N 1
ATOM 8302 C CA . TYR C 2 649 ? -11.971 -2.585 9.130 1.00 33.96 644 TYR C CA 1
ATOM 8303 C C . TYR C 2 649 ? -11.834 -2.231 10.601 1.00 34.12 644 TYR C C 1
ATOM 8304 O O . TYR C 2 649 ? -10.919 -1.484 10.963 1.00 33.20 644 TYR C O 1
ATOM 8313 N N . GLY C 2 650 ? -12.714 -2.757 11.454 1.00 32.02 645 GLY C N 1
ATOM 8314 C CA . GLY C 2 650 ? -12.634 -2.534 12.880 1.00 32.92 645 GLY C CA 1
ATOM 8315 C C . GLY C 2 650 ? -13.406 -1.335 13.391 1.00 35.86 645 GLY C C 1
ATOM 8316 O O . GLY C 2 650 ? -13.231 -0.955 14.557 1.00 34.12 645 GLY C O 1
ATOM 8317 N N . TYR C 2 651 ? -14.244 -0.721 12.563 1.00 32.91 646 TYR C N 1
ATOM 8318 C CA . TYR C 2 651 ? -14.995 0.475 12.935 1.00 37.98 646 TYR C CA 1
ATOM 8319 C C . TYR C 2 651 ? -16.474 0.171 13.195 1.00 35.80 646 TYR C C 1
ATOM 8320 O O . TYR C 2 651 ? -17.356 0.970 12.864 1.00 36.88 646 TYR C O 1
ATOM 8329 N N . LEU C 2 652 ? -16.758 -0.998 13.781 1.00 33.04 647 LEU C N 1
ATOM 8330 C CA . LEU C 2 652 ? -18.134 -1.347 14.133 1.00 35.61 647 LEU C CA 1
ATOM 8331 C C . LEU C 2 652 ? -18.754 -0.272 15.024 1.00 32.98 647 LEU C C 1
ATOM 8332 O O . LEU C 2 652 ? -19.939 0.045 14.909 1.00 30.41 647 LEU C O 1
ATOM 8337 N N . THR C 2 653 ? -17.949 0.300 15.909 1.00 35.16 648 THR C N 1
ATOM 8338 C CA . THR C 2 653 ? -18.398 1.389 16.756 1.00 37.31 648 THR C CA 1
ATOM 8339 C C . THR C 2 653 ? -18.883 2.583 15.928 1.00 35.50 648 THR C C 1
ATOM 8340 O O . THR C 2 653 ? -19.768 3.320 16.372 1.00 33.58 648 THR C O 1
ATOM 8344 N N . VAL C 2 654 ? -18.383 2.745 14.699 1.00 33.83 649 VAL C N 1
ATOM 8345 C CA . VAL C 2 654 ? -18.838 3.851 13.859 1.00 32.39 649 VAL C CA 1
ATOM 8346 C C . VAL C 2 654 ? -20.118 3.481 13.137 1.00 34.00 649 VAL C C 1
ATOM 8347 O O . VAL C 2 654 ? -21.019 4.315 12.962 1.00 34.01 649 VAL C O 1
ATOM 8351 N N . THR C 2 655 ? -20.203 2.233 12.691 1.00 33.55 650 THR C N 1
ATOM 8352 C CA . THR C 2 655 ? -21.439 1.712 12.127 1.00 32.41 650 THR C CA 1
ATOM 8353 C C . THR C 2 655 ? -22.603 1.883 13.092 1.00 29.08 650 THR C C 1
ATOM 8354 O O . THR C 2 655 ? -23.692 2.290 12.684 1.00 32.66 650 THR C O 1
ATOM 8358 N N . ASN C 2 656 ? -22.388 1.579 14.379 1.00 31.30 651 ASN C N 1
ATOM 8359 C CA . ASN C 2 656 ? -23.461 1.674 15.366 1.00 30.12 651 ASN C CA 1
ATOM 8360 C C . ASN C 2 656 ? -24.063 3.071 15.368 1.00 33.96 651 ASN C C 1
ATOM 8361 O O . ASN C 2 656 ? -25.289 3.240 15.317 1.00 32.46 651 ASN C O 1
ATOM 8366 N N . ARG C 2 657 ? -23.204 4.088 15.408 1.00 36.17 652 ARG C N 1
ATOM 8367 C CA . ARG C 2 657 ? -23.672 5.468 15.383 1.00 33.63 652 ARG C CA 1
ATOM 8368 C C . ARG C 2 657 ? -24.410 5.769 14.085 1.00 33.58 652 ARG C C 1
ATOM 8369 O O . ARG C 2 657 ? -25.518 6.324 14.094 1.00 30.22 652 ARG C O 1
ATOM 8377 N N . LEU C 2 658 ? -23.821 5.389 12.949 1.00 33.48 653 LEU C N 1
ATOM 8378 C CA . LEU C 2 658 ? -24.451 5.705 11.674 1.00 31.87 653 LEU C CA 1
ATOM 8379 C C . LEU C 2 658 ? -25.792 4.985 11.533 1.00 32.27 653 LEU C C 1
ATOM 8380 O O . LEU C 2 658 ? -26.742 5.545 10.980 1.00 30.02 653 LEU C O 1
ATOM 8385 N N . ALA C 2 659 ? -25.888 3.742 12.027 1.00 28.57 654 ALA C N 1
ATOM 8386 C CA . ALA C 2 659 ? -27.145 3.012 11.938 1.00 28.96 654 ALA C CA 1
ATOM 8387 C C . ALA C 2 659 ? -28.206 3.625 12.855 1.00 30.52 654 ALA C C 1
ATOM 8388 O O . ALA C 2 659 ? -29.383 3.717 12.478 1.00 28.38 654 ALA C O 1
ATOM 8390 N N . TYR C 2 660 ? -27.810 4.051 14.060 1.00 27.19 655 TYR C N 1
ATOM 8391 C CA . TYR C 2 660 ? -28.757 4.720 14.944 1.00 30.97 655 TYR C CA 1
ATOM 8392 C C . TYR C 2 660 ? -29.356 5.966 14.291 1.00 33.77 655 TYR C C 1
ATOM 8393 O O . TYR C 2 660 ? -30.563 6.218 14.423 1.00 31.93 655 TYR C O 1
ATOM 8402 N N . ARG C 2 661 ? -28.527 6.765 13.608 1.00 29.42 656 ARG C N 1
ATOM 8403 C CA . ARG C 2 661 ? -29.017 7.945 12.902 1.00 28.02 656 ARG C CA 1
ATOM 8404 C C . ARG C 2 661 ? -30.044 7.560 11.859 1.00 28.62 656 ARG C C 1
ATOM 8405 O O . ARG C 2 661 ? -31.137 8.140 11.804 1.00 28.19 656 ARG C O 1
ATOM 8413 N N . TRP C 2 662 ? -29.687 6.604 10.992 1.00 28.07 657 TRP C N 1
ATOM 8414 C CA . TRP C 2 662 ? -30.587 6.201 9.917 1.00 26.13 657 TRP C CA 1
ATOM 8415 C C . TRP C 2 662 ? -31.830 5.529 10.475 1.00 26.19 657 TRP C C 1
ATOM 8416 O O . TRP C 2 662 ? -32.934 5.739 9.965 1.00 26.94 657 TRP C O 1
ATOM 8427 N N . LEU C 2 663 ? -31.678 4.722 11.530 1.00 28.95 658 LEU C N 1
ATOM 8428 C CA . LEU C 2 663 ? -32.846 4.040 12.075 1.00 30.75 658 LEU C CA 1
ATOM 8429 C C . LEU C 2 663 ? -33.771 5.031 12.761 1.00 32.02 658 LEU C C 1
ATOM 8430 O O . LEU C 2 663 ? -34.993 4.923 12.637 1.00 27.48 658 LEU C O 1
ATOM 8435 N N . PHE C 2 664 ? -33.212 6.011 13.482 1.00 30.17 659 PHE C N 1
ATOM 8436 C CA . PHE C 2 664 ? -34.075 7.018 14.086 1.00 31.77 659 PHE C CA 1
ATOM 8437 C C . PHE C 2 664 ? -34.881 7.749 13.023 1.00 32.18 659 PHE C C 1
ATOM 8438 O O . PHE C 2 664 ? -36.090 7.973 13.196 1.00 27.04 659 PHE C O 1
ATOM 8446 N N . MET C 2 665 ? -34.231 8.110 11.909 1.00 28.37 660 MET C N 1
ATOM 8447 C CA . MET C 2 665 ? -34.908 8.905 10.893 1.00 25.08 660 MET C CA 1
ATOM 8448 C C . MET C 2 665 ? -36.064 8.135 10.277 1.00 27.36 660 MET C C 1
ATOM 8449 O O . MET C 2 665 ? -37.155 8.692 10.076 1.00 22.95 660 MET C O 1
ATOM 8454 N N . MET C 2 666 ? -35.853 6.847 9.971 1.00 28.84 661 MET C N 1
ATOM 8455 C CA . MET C 2 666 ? -36.955 6.045 9.444 1.00 27.01 661 MET C CA 1
ATOM 8456 C C . MET C 2 666 ? -38.050 5.856 10.484 1.00 26.06 661 MET C C 1
ATOM 8457 O O . MET C 2 666 ? -39.234 5.919 10.139 1.00 29.74 661 MET C O 1
ATOM 8462 N N . THR C 2 667 ? -37.683 5.634 11.756 1.00 25.95 662 THR C N 1
ATOM 8463 C CA . THR C 2 667 ? -38.693 5.417 12.799 1.00 28.34 662 THR C CA 1
ATOM 8464 C C . THR C 2 667 ? -39.525 6.677 13.037 1.00 30.31 662 THR C C 1
ATOM 8465 O O . THR C 2 667 ? -40.757 6.610 13.115 1.00 28.49 662 THR C O 1
ATOM 8469 N N . LYS C 2 668 ? -38.862 7.827 13.194 1.00 28.42 663 LYS C N 1
ATOM 8470 C CA . LYS C 2 668 ? -39.570 9.099 13.343 1.00 28.70 663 LYS C CA 1
ATOM 8471 C C . LYS C 2 668 ? -40.622 9.286 12.243 1.00 30.45 663 LYS C C 1
ATOM 8472 O O . LYS C 2 668 ? -41.794 9.588 12.526 1.00 26.75 663 LYS C O 1
ATOM 8478 N N . ALA C 2 669 ? -40.238 9.062 10.978 1.00 25.27 664 ALA C N 1
ATOM 8479 C CA . ALA C 2 669 ? -41.209 9.200 9.896 1.00 28.04 664 ALA C CA 1
ATOM 8480 C C . ALA C 2 669 ? -42.321 8.154 10.005 1.00 30.20 664 ALA C C 1
ATOM 8481 O O . ALA C 2 669 ? -43.482 8.421 9.673 1.00 26.03 664 ALA C O 1
ATOM 8483 N N . PHE C 2 670 ? -41.972 6.946 10.437 1.00 28.28 665 PHE C N 1
ATOM 8484 C CA . PHE C 2 670 ? -42.969 5.903 10.604 1.00 30.03 665 PHE C CA 1
ATOM 8485 C C . PHE C 2 670 ? -43.996 6.295 11.666 1.00 25.63 665 PHE C C 1
ATOM 8486 O O . PHE C 2 670 ? -45.200 6.193 11.438 1.00 22.18 665 PHE C O 1
ATOM 8494 N N . VAL C 2 671 ? -43.524 6.772 12.824 1.00 25.75 666 VAL C N 1
ATOM 8495 C CA . VAL C 2 671 ? -44.397 7.114 13.941 1.00 28.05 666 VAL C CA 1
ATOM 8496 C C . VAL C 2 671 ? -45.288 8.298 13.589 1.00 29.02 666 VAL C C 1
ATOM 8497 O O . VAL C 2 671 ? -46.513 8.256 13.761 1.00 31.44 666 VAL C O 1
ATOM 8501 N N . ASP C 2 672 ? -44.680 9.378 13.108 1.00 26.20 667 ASP C N 1
ATOM 8502 C CA . ASP C 2 672 ? -45.337 10.666 12.973 1.00 25.51 667 ASP C CA 1
ATOM 8503 C C . ASP C 2 672 ? -46.168 10.796 11.704 1.00 26.02 667 ASP C C 1
ATOM 8504 O O . ASP C 2 672 ? -46.973 11.731 11.609 1.00 26.66 667 ASP C O 1
ATOM 8509 N N . TYR C 2 673 ? -46.024 9.890 10.740 1.00 26.90 668 TYR C N 1
ATOM 8510 C CA . TYR C 2 673 ? -46.622 10.102 9.424 1.00 24.01 668 TYR C CA 1
ATOM 8511 C C . TYR C 2 673 ? -47.270 8.822 8.905 1.00 27.35 668 TYR C C 1
ATOM 8512 O O . TYR C 2 673 ? -47.114 8.437 7.742 1.00 28.53 668 TYR C O 1
ATOM 8521 N N . ASN C 2 674 ? -48.025 8.154 9.778 1.00 28.27 669 ASN C N 1
ATOM 8522 C CA . ASN C 2 674 ? -48.950 7.098 9.368 1.00 27.83 669 ASN C CA 1
ATOM 8523 C C . ASN C 2 674 ? -48.208 5.884 8.811 1.00 27.88 669 ASN C C 1
ATOM 8524 O O . ASN C 2 674 ? -48.658 5.254 7.855 1.00 29.71 669 ASN C O 1
ATOM 8529 N N . GLY C 2 675 ? -47.066 5.555 9.416 1.00 29.40 670 GLY C N 1
ATOM 8530 C CA . GLY C 2 675 ? -46.355 4.330 9.083 1.00 29.19 670 GLY C CA 1
ATOM 8531 C C . GLY C 2 675 ? -45.671 4.321 7.731 1.00 27.86 670 GLY C C 1
ATOM 8532 O O . GLY C 2 675 ? -45.428 3.249 7.170 1.00 26.82 670 GLY C O 1
ATOM 8533 N N . ILE C 2 676 ? -45.339 5.491 7.199 1.00 27.90 671 ILE C N 1
ATOM 8534 C CA . ILE C 2 676 ? -44.830 5.574 5.842 1.00 29.71 671 ILE C CA 1
ATOM 8535 C C . ILE C 2 676 ? -43.410 5.024 5.777 1.00 27.90 671 ILE C C 1
ATOM 8536 O O . ILE C 2 676 ? -42.626 5.130 6.735 1.00 23.72 671 ILE C O 1
ATOM 8541 N N . VAL C 2 677 ? -43.080 4.414 4.638 1.00 26.46 672 VAL C N 1
ATOM 8542 C CA . VAL C 2 677 ? -41.701 4.099 4.274 1.00 27.88 672 VAL C CA 1
ATOM 8543 C C . VAL C 2 677 ? -41.509 4.611 2.866 1.00 25.31 672 VAL C C 1
ATOM 8544 O O . VAL C 2 677 ? -42.401 4.473 2.028 1.00 27.43 672 VAL C O 1
ATOM 8548 N N . VAL C 2 678 ? -40.343 5.181 2.602 1.00 28.06 673 VAL C N 1
ATOM 8549 C CA . VAL C 2 678 ? -40.124 6.047 1.457 1.00 28.26 673 VAL C CA 1
ATOM 8550 C C . VAL C 2 678 ? -38.870 5.619 0.675 1.00 32.95 673 VAL C C 1
ATOM 8551 O O . VAL C 2 678 ? -38.024 4.871 1.175 1.00 27.66 673 VAL C O 1
ATOM 8555 N N . GLU C 2 679 ? -38.819 6.019 -0.603 1.00 31.80 674 GLU C N 1
ATOM 8556 C CA . GLU C 2 679 ? -37.772 5.588 -1.528 1.00 32.55 674 GLU C CA 1
ATOM 8557 C C . GLU C 2 679 ? -36.387 6.043 -1.078 1.00 34.26 674 GLU C C 1
ATOM 8558 O O . GLU C 2 679 ? -35.427 5.269 -1.131 1.00 31.91 674 GLU C O 1
ATOM 8564 N N . LYS C 2 680 ? -36.257 7.312 -0.684 1.00 34.91 675 LYS C N 1
ATOM 8565 C CA . LYS C 2 680 ? -35.027 7.847 -0.106 1.00 33.24 675 LYS C CA 1
ATOM 8566 C C . LYS C 2 680 ? -35.404 8.950 0.876 1.00 35.62 675 LYS C C 1
ATOM 8567 O O . LYS C 2 680 ? -36.521 9.475 0.858 1.00 29.23 675 LYS C O 1
ATOM 8573 N N . TYR C 2 681 ? -34.446 9.324 1.716 1.00 31.44 676 TYR C N 1
ATOM 8574 C CA . TYR C 2 681 ? -34.702 10.269 2.782 1.00 26.26 676 TYR C CA 1
ATOM 8575 C C . TYR C 2 681 ? -33.837 11.509 2.617 1.00 30.23 676 TYR C C 1
ATOM 8576 O O . TYR C 2 681 ? -32.795 11.498 1.950 1.00 31.46 676 TYR C O 1
ATOM 8585 N N . ASP C 2 682 ? -34.314 12.596 3.216 1.00 26.63 677 ASP C N 1
ATOM 8586 C CA . ASP C 2 682 ? -33.504 13.791 3.428 1.00 30.60 677 ASP C CA 1
ATOM 8587 C C . ASP C 2 682 ? -32.779 13.642 4.757 1.00 27.89 677 ASP C C 1
ATOM 8588 O O . ASP C 2 682 ? -33.414 13.723 5.810 1.00 28.64 677 ASP C O 1
ATOM 8593 N N . VAL C 2 683 ? -31.461 13.447 4.724 1.00 27.12 678 VAL C N 1
ATOM 8594 C CA . VAL C 2 683 ? -30.78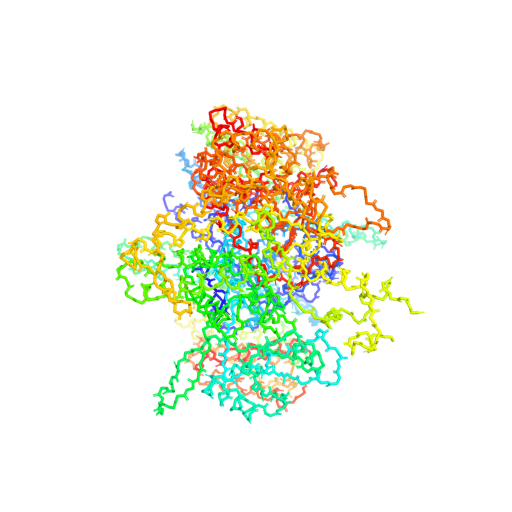7 13.126 5.981 1.00 25.85 678 VAL C CA 1
ATOM 8595 C C . VAL C 2 683 ? -30.387 14.380 6.751 1.00 27.37 678 VAL C C 1
ATOM 8596 O O . VAL C 2 683 ? -29.775 14.285 7.817 1.00 28.51 678 VAL C O 1
ATOM 8600 N N . THR C 2 684 ? -30.790 15.555 6.257 1.00 28.99 679 THR C N 1
ATOM 8601 C CA . THR C 2 684 ? -30.644 16.808 7.001 1.00 34.15 679 THR C CA 1
ATOM 8602 C C . THR C 2 684 ? -31.955 17.379 7.544 1.00 32.87 679 THR C C 1
ATOM 8603 O O . THR C 2 684 ? -31.922 18.382 8.262 1.00 31.88 679 THR C O 1
ATOM 8607 N N . ARG C 2 685 ? -33.094 16.778 7.216 1.00 32.79 680 ARG C N 1
ATOM 8608 C CA . ARG C 2 685 ? -34.414 17.293 7.571 1.00 33.01 680 ARG C CA 1
ATOM 8609 C C . ARG C 2 685 ? -34.863 16.685 8.905 1.00 34.57 680 ARG C C 1
ATOM 8610 O O . ARG C 2 685 ? -34.818 15.465 9.086 1.00 32.36 680 ARG C O 1
ATOM 8618 N N . GLY C 2 686 ? -35.273 17.530 9.846 1.00 35.77 681 GLY C N 1
ATOM 8619 C CA . GLY C 2 686 ? -35.598 17.060 11.185 1.00 33.20 681 GLY C CA 1
ATOM 8620 C C . GLY C 2 686 ? -37.045 16.636 11.427 1.00 38.63 681 GLY C C 1
ATOM 8621 O O . GLY C 2 686 ? -37.321 15.693 12.180 1.00 38.31 681 GLY C O 1
ATOM 8622 N N . THR C 2 687 ? -37.987 17.315 10.793 1.00 33.79 682 THR C N 1
ATOM 8623 C CA . THR C 2 687 ? -39.386 17.026 11.077 1.00 33.66 682 THR C CA 1
ATOM 8624 C C . THR C 2 687 ? -39.960 15.977 10.137 1.00 34.37 682 THR C C 1
ATOM 8625 O O . THR C 2 687 ? -40.555 14.994 10.592 1.00 30.78 682 THR C O 1
ATOM 8629 N N . ASP C 2 688 ? -39.781 16.179 8.831 1.00 30.93 683 ASP C N 1
ATOM 8630 C CA . ASP C 2 688 ? -40.360 15.325 7.799 1.00 32.76 683 ASP C CA 1
ATOM 8631 C C . ASP C 2 688 ? -39.264 14.863 6.843 1.00 31.16 683 ASP C C 1
ATOM 8632 O O . ASP C 2 688 ? -39.288 15.197 5.652 1.00 31.98 683 ASP C O 1
ATOM 8637 N N . PRO C 2 689 ? -38.322 14.033 7.320 1.00 35.19 684 PRO C N 1
ATOM 8638 C CA . PRO C 2 689 ? -37.193 13.610 6.449 1.00 35.29 684 PRO C CA 1
ATOM 8639 C C . PRO C 2 689 ? -37.616 12.801 5.242 1.00 30.16 684 PRO C C 1
ATOM 8640 O O . PRO C 2 689 ? -36.816 12.651 4.313 1.00 31.25 684 PRO C O 1
ATOM 8644 N N . HIS C 2 690 ? -38.841 12.274 5.235 1.00 32.86 685 HIS C N 1
ATOM 8645 C CA . HIS C 2 690 ? -39.393 11.473 4.148 1.00 30.08 685 HIS C CA 1
ATOM 8646 C C . HIS C 2 690 ? -39.899 12.314 2.989 1.00 34.71 685 HIS C C 1
ATOM 8647 O O . HIS C 2 690 ? -40.278 11.748 1.952 1.00 32.36 685 HIS C O 1
ATOM 8654 N N . ARG C 2 691 ? -39.955 13.638 3.162 1.00 34.97 686 ARG C N 1
ATOM 8655 C CA . ARG C 2 691 ? -40.344 14.548 2.092 1.00 36.35 686 ARG C CA 1
ATOM 8656 C C . ARG C 2 691 ? -39.121 14.823 1.233 1.00 35.94 686 ARG C C 1
ATOM 8657 O O . ARG C 2 691 ? -38.147 15.440 1.685 1.00 35.68 686 ARG C O 1
ATOM 8665 N N . VAL C 2 692 ? -39.152 14.332 0.002 1.00 36.57 687 VAL C N 1
ATOM 8666 C CA . VAL C 2 692 ? -38.054 14.507 -0.934 1.00 40.43 687 VAL C CA 1
ATOM 8667 C C . VAL C 2 692 ? -38.707 14.859 -2.256 1.00 45.38 687 VAL C C 1
ATOM 8668 O O . VAL C 2 692 ? -39.414 14.029 -2.843 1.00 48.83 687 VAL C O 1
ATOM 8672 N N . GLU C 2 693 ? -38.515 16.090 -2.711 1.00 41.76 688 GLU C N 1
ATOM 8673 C CA . GLU C 2 693 ? -39.177 16.531 -3.928 1.00 52.63 688 GLU C CA 1
ATOM 8674 C C . GLU C 2 693 ? -38.230 16.562 -5.126 1.00 55.02 688 GLU C C 1
ATOM 8675 O O . GLU C 2 693 ? -38.595 17.099 -6.178 1.00 60.79 688 GLU C O 1
ATOM 8677 N N . ALA C 2 694 ? -37.044 15.957 -5.002 1.00 50.28 689 ALA C N 1
ATOM 8678 C CA . ALA C 2 694 ? -36.049 16.012 -6.066 1.00 51.44 689 ALA C CA 1
ATOM 8679 C C . ALA C 2 694 ? -36.489 15.191 -7.272 1.00 55.56 689 ALA C C 1
ATOM 8680 O O . ALA C 2 694 ? -37.115 14.132 -7.133 1.00 55.27 689 ALA C O 1
ATOM 8682 N N . GLU C 2 695 ? -36.105 15.671 -8.464 1.00 53.41 690 GLU C N 1
ATOM 8683 C CA . GLU C 2 695 ? -36.499 15.073 -9.742 1.00 57.26 690 GLU C CA 1
ATOM 8684 C C . GLU C 2 695 ? -37.990 14.727 -9.732 1.00 57.12 690 GLU C C 1
ATOM 8685 O O . GLU C 2 695 ? -38.824 15.628 -9.689 1.00 55.36 690 GLU C O 1
ATOM 8691 N N . TYR C 2 696 ? -38.341 13.442 -9.741 1.00 56.74 691 TYR C N 1
ATOM 8692 C CA . TYR C 2 696 ? -39.750 13.048 -9.690 1.00 62.83 691 TYR C CA 1
ATOM 8693 C C . TYR C 2 696 ? -40.256 12.789 -8.271 1.00 55.76 691 TYR C C 1
ATOM 8694 O O . TYR C 2 696 ? -41.426 12.443 -8.101 1.00 62.32 691 TYR C O 1
ATOM 8703 N N . GLY C 2 697 ? -39.425 12.992 -7.250 1.00 53.87 692 GLY C N 1
ATOM 8704 C CA . GLY C 2 697 ? -39.892 12.986 -5.873 1.00 52.87 692 GLY C CA 1
ATOM 8705 C C . GLY C 2 697 ? -40.351 11.636 -5.353 1.00 53.04 692 GLY C C 1
ATOM 8706 O O . GLY C 2 697 ? -40.449 10.659 -6.102 1.00 50.87 692 GLY C O 1
ATOM 8707 N N . ASN C 2 698 ? -40.637 11.577 -4.058 1.00 52.69 693 ASN C N 1
ATOM 8708 C CA . ASN C 2 698 ? -41.125 10.351 -3.446 1.00 51.28 693 ASN C CA 1
ATOM 8709 C C . ASN C 2 698 ? -42.615 10.186 -3.723 1.00 50.00 693 ASN C C 1
ATOM 8710 O O . ASN C 2 698 ? -43.364 11.170 -3.736 1.00 49.67 693 ASN C O 1
ATOM 8715 N N . GLN C 2 699 ? -43.026 8.933 -3.991 1.00 50.52 694 GLN C N 1
ATOM 8716 C CA . GLN C 2 699 ? -44.430 8.538 -4.089 1.00 51.47 694 GLN C CA 1
ATOM 8717 C C . GLN C 2 699 ? -44.842 7.555 -3.006 1.00 51.88 694 GLN C C 1
ATOM 8718 O O . GLN C 2 699 ? -46.004 7.123 -3.004 1.00 47.68 694 GLN C O 1
ATOM 8724 N N . GLY C 2 700 ? -43.933 7.177 -2.096 1.00 46.39 695 GLY C N 1
ATOM 8725 C CA . GLY C 2 700 ? -44.278 6.270 -1.003 1.00 43.96 695 GLY C CA 1
ATOM 8726 C C . GLY C 2 700 ? -45.355 6.796 -0.065 1.00 47.94 695 GLY C C 1
ATOM 8727 O O . GLY C 2 700 ? -45.851 6.036 0.778 1.00 43.61 695 GLY C O 1
ATOM 8728 N N . ALA C 2 701 ? -45.709 8.076 -0.182 1.00 45.91 696 ALA C N 1
ATOM 8729 C CA . ALA C 2 701 ? -46.724 8.723 0.630 1.00 45.31 696 ALA C CA 1
ATOM 8730 C C . ALA C 2 701 ? -48.118 8.623 0.026 1.00 51.15 696 ALA C C 1
ATOM 8731 O O . ALA C 2 701 ? -49.099 8.968 0.705 1.00 48.94 696 ALA C O 1
ATOM 8733 N N . ASP C 2 702 ? -48.232 8.153 -1.218 1.00 48.58 697 ASP C N 1
ATOM 8734 C CA . ASP C 2 702 ? -49.524 8.048 -1.892 1.00 54.56 697 ASP C CA 1
ATOM 8735 C C . ASP C 2 702 ? -50.157 6.709 -1.514 1.00 56.67 697 ASP C C 1
ATOM 8736 O O . ASP C 2 702 ? -50.029 5.704 -2.222 1.00 51.40 697 ASP C O 1
ATOM 8741 N N . PHE C 2 703 ? -50.843 6.712 -0.368 1.00 45.83 698 PHE C N 1
ATOM 8742 C CA . PHE C 2 703 ? -51.636 5.592 0.107 1.00 43.84 698 PHE C CA 1
ATOM 8743 C C . PHE C 2 703 ? -52.745 6.140 0.997 1.00 48.14 698 PHE C C 1
ATOM 8744 O O . PHE C 2 703 ? -52.668 7.268 1.502 1.00 44.16 698 PHE C O 1
ATOM 8752 N N . LYS C 2 704 ? -53.778 5.325 1.192 1.00 45.95 699 LYS C N 1
ATOM 8753 C CA . LYS C 2 704 ? -54.919 5.684 2.026 1.00 42.72 699 LYS C CA 1
ATOM 8754 C C . LYS C 2 704 ? -55.026 4.680 3.161 1.00 43.12 699 LYS C C 1
ATOM 8755 O O . LYS C 2 704 ? -54.994 3.466 2.923 1.00 42.23 699 LYS C O 1
ATOM 8761 N N . GLY C 2 705 ? -55.141 5.185 4.390 1.00 39.19 700 GLY C N 1
ATOM 8762 C CA . GLY C 2 705 ? -55.296 4.322 5.546 1.00 39.28 700 GLY C CA 1
ATOM 8763 C C . GLY C 2 705 ? -54.022 3.658 6.043 1.00 38.81 700 GLY C C 1
ATOM 8764 O O . GLY C 2 705 ? -53.610 3.902 7.180 1.00 38.58 700 GLY C O 1
ATOM 8765 N N . ALA C 2 706 ? -53.395 2.821 5.209 1.00 35.75 701 ALA C N 1
ATOM 8766 C CA . ALA C 2 706 ? -52.284 1.964 5.620 1.00 37.67 701 ALA C CA 1
ATOM 8767 C C . ALA C 2 706 ? -51.347 1.760 4.439 1.00 38.05 701 ALA C C 1
ATOM 8768 O O . ALA C 2 706 ? -51.803 1.366 3.361 1.00 42.02 701 ALA C O 1
ATOM 8770 N N . ALA C 2 707 ? -50.052 2.015 4.642 1.00 39.63 702 ALA C N 1
ATOM 8771 C CA . ALA C 2 707 ? -49.046 1.721 3.614 1.00 46.10 702 ALA C CA 1
ATOM 8772 C C . ALA C 2 707 ? -48.832 0.213 3.470 1.00 44.55 702 ALA C C 1
ATOM 8773 O O . ALA C 2 707 ? -48.831 -0.529 4.460 1.00 44.48 702 ALA C O 1
ATOM 8775 N N . THR C 2 708 ? -48.625 -0.244 2.230 1.00 45.71 703 THR C N 1
ATOM 8776 C CA . THR C 2 708 ? -48.704 -1.676 1.940 1.00 44.30 703 THR C CA 1
ATOM 8777 C C . THR C 2 708 ? -47.372 -2.391 1.701 1.00 45.40 703 THR C C 1
ATOM 8778 O O . THR C 2 708 ? -47.332 -3.611 1.898 1.00 43.84 703 THR C O 1
ATOM 8782 N N . GLU C 2 709 ? -46.283 -1.684 1.272 1.00 36.60 704 GLU C N 1
ATOM 8783 C CA . GLU C 2 709 ? -45.052 -2.379 0.868 1.00 36.37 704 GLU C CA 1
ATOM 8784 C C . GLU C 2 709 ? -43.738 -1.697 1.222 1.00 34.93 704 GLU C C 1
ATOM 8785 O O . GLU C 2 709 ? -42.726 -2.403 1.269 1.00 29.72 704 GLU C O 1
ATOM 8791 N N . GLY C 2 710 ? -43.675 -0.381 1.367 1.00 31.68 705 GLY C N 1
ATOM 8792 C CA . GLY C 2 710 ? -42.355 0.227 1.461 1.00 29.69 705 GLY C CA 1
ATOM 8793 C C . GLY C 2 710 ? -41.567 0.078 0.169 1.00 30.47 705 GLY C C 1
ATOM 8794 O O . GLY C 2 710 ? -42.117 0.022 -0.939 1.00 31.16 705 GLY C O 1
ATOM 8795 N N . PHE C 2 711 ? -40.245 0.017 0.315 1.00 30.66 706 PHE C N 1
ATOM 8796 C CA . PHE C 2 711 ? -39.331 -0.022 -0.821 1.00 29.51 706 PHE C CA 1
ATOM 8797 C C . PHE C 2 711 ? -38.179 -0.955 -0.502 1.00 28.71 706 PHE C C 1
ATOM 8798 O O . PHE C 2 711 ? -37.604 -0.891 0.592 1.00 26.84 706 PHE C O 1
ATOM 8806 N N . GLY C 2 712 ? -37.897 -1.848 -1.449 1.00 26.71 707 GLY C N 1
ATOM 8807 C CA . GLY C 2 712 ? -37.034 -2.997 -1.247 1.00 22.19 707 GLY C CA 1
ATOM 8808 C C . GLY C 2 712 ? -35.818 -2.788 -0.371 1.00 28.44 707 GLY C C 1
ATOM 8809 O O . GLY C 2 712 ? -35.751 -3.330 0.749 1.00 24.13 707 GLY C O 1
ATOM 8810 N N . TRP C 2 713 ? -34.850 -1.999 -0.858 1.00 23.68 708 TRP C N 1
ATOM 8811 C CA . TRP C 2 713 ? -33.602 -1.868 -0.119 1.00 23.88 708 TRP C CA 1
ATOM 8812 C C . TRP C 2 713 ? -33.757 -0.983 1.103 1.00 24.03 708 TRP C C 1
ATOM 8813 O O . TRP C 2 713 ? -32.956 -1.102 2.045 1.00 23.51 708 TRP C O 1
ATOM 8824 N N . VAL C 2 714 ? -34.781 -0.121 1.125 1.00 23.11 709 VAL C N 1
ATOM 8825 C CA . VAL C 2 714 ? -35.075 0.646 2.338 1.00 25.60 709 VAL C CA 1
ATOM 8826 C C . VAL C 2 714 ? -35.652 -0.273 3.409 1.00 25.17 709 VAL C C 1
ATOM 8827 O O . VAL C 2 714 ? -35.237 -0.245 4.577 1.00 26.35 709 VAL C O 1
ATOM 8831 N N . ASN C 2 715 ? -36.623 -1.102 3.023 1.00 24.97 710 ASN C N 1
ATOM 8832 C CA . ASN C 2 715 ? -37.080 -2.179 3.901 1.00 26.98 710 ASN C CA 1
ATOM 8833 C C . ASN C 2 715 ? -35.907 -2.976 4.432 1.00 25.19 710 ASN C C 1
ATOM 8834 O O . ASN C 2 715 ? -35.778 -3.182 5.646 1.00 24.70 710 ASN C O 1
ATOM 8839 N N . ALA C 2 716 ? -35.011 -3.405 3.534 1.00 22.67 711 ALA C N 1
ATOM 8840 C CA . ALA C 2 716 ? -33.886 -4.212 3.983 1.00 21.78 711 ALA C CA 1
ATOM 8841 C C . ALA C 2 716 ? -32.973 -3.427 4.918 1.00 24.37 711 ALA C C 1
ATOM 8842 O O . ALA C 2 716 ? -32.467 -3.988 5.901 1.00 26.03 711 ALA C O 1
ATOM 8844 N N . SER C 2 717 ? -32.760 -2.123 4.644 1.00 22.22 712 SER C N 1
ATOM 8845 C CA . SER C 2 717 ? -31.814 -1.322 5.438 1.00 20.76 712 SER C CA 1
ATOM 8846 C C . SER C 2 717 ? -32.231 -1.229 6.906 1.00 26.72 712 SER C C 1
ATOM 8847 O O . SER C 2 717 ? -31.369 -1.185 7.803 1.00 24.50 712 SER C O 1
ATOM 8850 N N . TYR C 2 718 ? -33.553 -1.167 7.165 1.00 24.11 713 TYR C N 1
ATOM 8851 C CA . TYR C 2 718 ? -34.079 -1.097 8.532 1.00 22.23 713 TYR C CA 1
ATOM 8852 C C . TYR C 2 718 ? -33.833 -2.402 9.304 1.00 24.59 713 TYR C C 1
ATOM 8853 O O . TYR C 2 718 ? -33.400 -2.384 10.469 1.00 24.59 713 TYR C O 1
ATOM 8862 N N . ILE C 2 719 ? -34.093 -3.544 8.669 1.00 27.89 714 ILE C N 1
ATOM 8863 C CA . ILE C 2 719 ? -33.852 -4.834 9.304 1.00 23.09 714 ILE C CA 1
ATOM 8864 C C . ILE C 2 719 ? -32.359 -5.030 9.5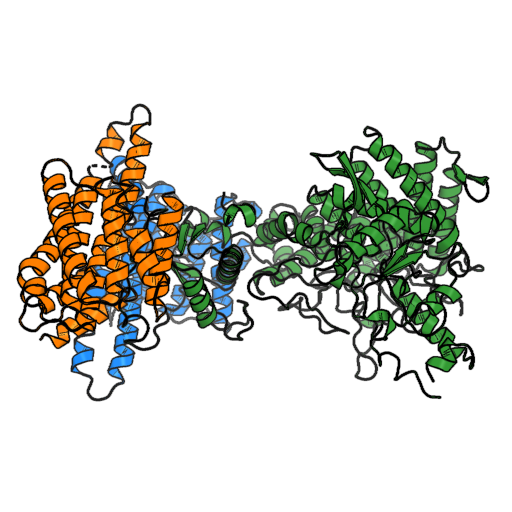42 1.00 30.71 714 ILE C C 1
ATOM 8865 O O . ILE C 2 719 ? -31.932 -5.420 10.637 1.00 30.68 714 ILE C O 1
ATOM 8870 N N . LEU C 2 720 ? -31.543 -4.731 8.525 1.00 26.54 715 LEU C N 1
ATOM 8871 C CA . LEU C 2 720 ? -30.100 -4.875 8.650 1.00 26.84 715 LEU C CA 1
ATOM 8872 C C . LEU C 2 720 ? -29.531 -3.931 9.701 1.00 29.69 715 LEU C C 1
ATOM 8873 O O . LEU C 2 720 ? -28.697 -4.339 10.518 1.00 33.36 715 LEU C O 1
ATOM 8878 N N . GLY C 2 721 ? -29.970 -2.667 9.705 1.00 28.17 716 GLY C N 1
ATOM 8879 C CA . GLY C 2 721 ? -29.434 -1.724 10.673 1.00 26.41 716 GLY C CA 1
ATOM 8880 C C . GLY C 2 721 ? -29.749 -2.121 12.098 1.00 25.80 716 GLY C C 1
ATOM 8881 O O . GLY C 2 721 ? -28.912 -1.982 12.995 1.00 26.99 716 GLY C O 1
ATOM 8882 N N . LEU C 2 722 ? -30.964 -2.624 12.329 1.00 29.56 717 LEU C N 1
ATOM 8883 C CA . LEU C 2 722 ? -31.331 -3.052 13.674 1.00 27.98 717 LEU C CA 1
ATOM 8884 C C . LEU C 2 722 ? -30.412 -4.146 14.202 1.00 28.01 717 LEU C C 1
ATOM 8885 O O . LEU C 2 722 ? -30.257 -4.274 15.427 1.00 28.12 717 LEU C O 1
ATOM 8890 N N . LYS C 2 723 ? -29.798 -4.945 13.307 1.00 29.93 718 LYS C N 1
ATOM 8891 C CA . LYS C 2 723 ? -28.903 -6.016 13.770 1.00 33.30 718 LYS C CA 1
ATOM 8892 C C . LYS C 2 723 ? -27.750 -5.457 14.588 1.00 28.14 718 LYS C C 1
ATOM 8893 O O . LYS C 2 723 ? -27.221 -6.152 15.459 1.00 32.97 718 LYS C O 1
ATOM 8899 N N . TYR C 2 724 ? -27.351 -4.211 14.330 1.00 28.97 719 TYR C N 1
ATOM 8900 C CA . TYR C 2 724 ? -26.259 -3.595 15.078 1.00 29.70 719 TYR C CA 1
ATOM 8901 C C . TYR C 2 724 ? -26.699 -3.052 16.427 1.00 34.26 719 TYR C C 1
ATOM 8902 O O . TYR C 2 724 ? -25.849 -2.858 17.305 1.00 34.95 719 TYR C O 1
ATOM 8911 N N . MET C 2 725 ? -27.992 -2.791 16.614 1.00 33.21 720 MET C N 1
ATOM 8912 C CA . MET C 2 725 ? -28.453 -2.118 17.818 1.00 32.71 720 MET C CA 1
ATOM 8913 C C . MET C 2 725 ? -28.566 -3.099 18.984 1.00 35.07 720 MET C C 1
ATOM 8914 O O . MET C 2 725 ? -29.186 -4.164 18.862 1.00 28.95 720 MET C O 1
ATOM 8919 N N . ASN C 2 726 ? -27.960 -2.736 20.117 1.00 33.42 721 ASN C N 1
ATOM 8920 C CA . ASN C 2 726 ? -28.183 -3.471 21.351 1.00 33.40 721 ASN C CA 1
ATOM 8921 C C . ASN C 2 726 ? -29.510 -3.038 21.992 1.00 37.67 721 ASN C C 1
ATOM 8922 O O . ASN C 2 726 ? -30.275 -2.223 21.452 1.00 37.15 721 ASN C O 1
ATOM 8927 N N . SER C 2 727 ? -29.779 -3.585 23.175 1.00 36.36 722 SER C N 1
ATOM 8928 C CA . SER C 2 727 ? -31.076 -3.387 23.811 1.00 36.08 722 SER C CA 1
ATOM 8929 C C . SER C 2 727 ? -31.306 -1.918 24.169 1.00 40.94 722 SER C C 1
ATOM 8930 O O . SER C 2 727 ? -32.407 -1.384 23.964 1.00 38.09 722 SER C O 1
ATOM 8933 N N . HIS C 2 728 ? -30.277 -1.240 24.691 1.00 37.77 723 HIS C N 1
ATOM 8934 C CA . HIS C 2 728 ? -30.451 0.152 25.088 1.00 33.81 723 HIS C CA 1
ATOM 8935 C C . HIS C 2 728 ? -30.831 1.005 23.886 1.00 39.24 723 HIS C C 1
ATOM 8936 O O . HIS C 2 728 ? -31.728 1.855 23.977 1.00 37.17 723 HIS C O 1
ATOM 8943 N N . ALA C 2 729 ? -30.200 0.742 22.734 1.00 36.64 724 ALA C N 1
ATOM 8944 C CA . ALA C 2 729 ? -30.451 1.529 21.531 1.00 32.27 724 ALA C CA 1
ATOM 8945 C C . ALA C 2 729 ? -31.800 1.181 20.898 1.00 32.20 724 ALA C C 1
ATOM 8946 O O . ALA C 2 729 ? -32.495 2.066 20.376 1.00 31.10 724 ALA C O 1
ATOM 8948 N N . ARG C 2 730 ? -32.171 -0.104 20.894 1.00 30.93 725 ARG C N 1
ATOM 8949 C CA . ARG C 2 730 ? -33.500 -0.469 20.420 1.00 33.97 725 ARG C CA 1
ATOM 8950 C C . ARG C 2 730 ? -34.572 0.214 21.259 1.00 33.51 725 ARG C C 1
ATOM 8951 O O . ARG C 2 730 ? -35.542 0.753 20.721 1.00 30.21 725 ARG C O 1
ATOM 8959 N N . ARG C 2 731 ? -34.397 0.227 22.581 1.00 32.55 726 ARG C N 1
ATOM 8960 C CA . ARG C 2 731 ? -35.384 0.856 23.445 1.00 29.16 726 ARG C CA 1
ATOM 8961 C C . ARG C 2 731 ? -35.460 2.360 23.205 1.00 32.51 726 ARG C C 1
ATOM 8962 O O . ARG C 2 731 ? -36.554 2.934 23.217 1.00 29.98 726 ARG C O 1
ATOM 8970 N N . ALA C 2 732 ? -34.316 3.009 22.925 1.00 32.09 727 ALA C N 1
ATOM 8971 C CA . ALA C 2 732 ? -34.337 4.452 22.682 1.00 33.95 727 ALA C CA 1
ATOM 8972 C C . ALA C 2 732 ? -34.937 4.772 21.318 1.00 33.01 727 ALA C C 1
ATOM 8973 O O . ALA C 2 732 ? -35.652 5.772 21.166 1.00 33.26 727 ALA C O 1
ATOM 8975 N N . LEU C 2 733 ? -34.669 3.939 20.309 1.00 29.79 728 LEU C N 1
ATOM 8976 C CA . LEU C 2 733 ? -35.381 4.117 19.048 1.00 29.49 728 LEU C CA 1
ATOM 8977 C C . LEU C 2 733 ? -36.884 3.912 19.241 1.00 35.15 728 LEU C C 1
ATOM 8978 O O . LEU C 2 733 ? -37.702 4.622 18.644 1.00 28.50 728 LEU C O 1
ATOM 8983 N N . GLY C 2 734 ? -37.264 2.953 20.091 1.00 33.48 729 GLY C N 1
ATOM 8984 C CA . GLY C 2 734 ? -38.672 2.689 20.311 1.00 35.57 729 GLY C CA 1
ATOM 8985 C C . GLY C 2 734 ? -39.393 3.847 20.956 1.00 36.58 729 GLY C C 1
ATOM 8986 O O . GLY C 2 734 ? -40.593 4.034 20.730 1.00 37.11 729 GLY C O 1
ATOM 8987 N N . ALA C 2 735 ? -38.671 4.650 21.747 1.00 40.79 730 ALA C N 1
ATOM 8988 C CA . ALA C 2 735 ? -39.207 5.814 22.441 1.00 33.44 730 ALA C CA 1
ATOM 8989 C C . ALA C 2 735 ? -38.944 7.112 21.685 1.00 37.51 730 ALA C C 1
ATOM 8990 O O . ALA C 2 735 ? -39.177 8.203 22.227 1.00 37.38 730 ALA C O 1
ATOM 8992 N N . CYS C 2 736 ? -38.473 7.010 20.441 1.00 34.50 731 CYS C N 1
ATOM 8993 C CA . CYS C 2 736 ? -38.277 8.155 19.555 1.00 35.72 731 CYS C CA 1
ATOM 8994 C C . CYS C 2 736 ? -37.272 9.162 20.120 1.00 36.44 731 CYS C C 1
ATOM 8995 O O . CYS C 2 736 ? -37.511 10.374 20.113 1.00 37.96 731 CYS C O 1
ATOM 8998 N N . ILE C 2 737 ? -36.129 8.665 20.586 1.00 31.50 732 ILE C N 1
ATOM 8999 C CA . ILE C 2 737 ? -35.070 9.513 21.130 1.00 33.71 732 ILE C CA 1
ATOM 9000 C C . ILE C 2 737 ? -34.144 9.931 19.987 1.00 31.13 732 ILE C C 1
ATOM 9001 O O . ILE C 2 737 ? -33.482 9.060 19.392 1.00 30.19 732 ILE C O 1
ATOM 9006 N N . PRO C 2 738 ? -34.057 11.225 19.663 1.00 31.28 733 PRO C N 1
ATOM 9007 C CA . PRO C 2 738 ? -33.183 11.653 18.566 1.00 32.51 733 PRO C CA 1
ATOM 9008 C C . PRO C 2 738 ? -31.728 11.397 18.880 1.00 30.00 733 PRO C C 1
ATOM 9009 O O . PRO C 2 738 ? -31.315 11.387 20.057 1.00 29.52 733 PRO C O 1
ATOM 9013 N N . PRO C 2 739 ? -30.879 11.239 17.853 1.00 29.74 734 PRO C N 1
ATOM 9014 C CA . PRO C 2 739 ? -29.450 10.935 18.104 1.00 28.56 734 PRO C CA 1
ATOM 9015 C C . PRO C 2 739 ? -28.772 11.922 19.044 1.00 33.77 734 PRO C C 1
ATOM 9016 O O . PRO C 2 739 ? -28.010 11.504 19.932 1.00 29.55 734 PRO C O 1
ATOM 9020 N N . ILE C 2 740 ? -29.047 13.224 18.895 1.00 31.07 735 ILE C N 1
ATOM 9021 C CA . ILE C 2 740 ? -28.381 14.202 19.747 1.00 33.19 735 ILE C CA 1
ATOM 9022 C C . ILE C 2 740 ? -28.626 13.895 21.223 1.00 37.75 735 ILE C C 1
ATOM 9023 O O . ILE C 2 740 ? -27.722 14.053 22.059 1.00 39.28 735 ILE C O 1
ATOM 9028 N N . SER C 2 741 ? -29.838 13.419 21.563 1.00 37.14 736 SER C N 1
ATOM 9029 C CA . SER C 2 741 ? -30.223 13.140 22.944 1.00 36.96 736 SER C CA 1
ATOM 9030 C C . SER C 2 741 ? -29.790 11.759 23.398 1.00 34.68 736 SER C C 1
ATOM 9031 O O . SER C 2 741 ? -29.439 11.580 24.568 1.00 35.22 736 SER C O 1
ATOM 9034 N N . PHE C 2 742 ? -29.859 10.770 22.506 1.00 34.68 737 PHE C N 1
ATOM 9035 C CA . PHE C 2 742 ? -29.376 9.441 22.857 1.00 34.31 737 PHE C CA 1
ATOM 9036 C C . PHE C 2 742 ? -27.882 9.475 23.167 1.00 37.03 737 PHE C C 1
ATOM 9037 O O . PHE C 2 742 ? -27.449 9.001 24.225 1.00 38.99 737 PHE C O 1
ATOM 9045 N N . PHE C 2 743 ? -27.079 10.054 22.261 1.00 34.58 738 PHE C N 1
ATOM 9046 C CA . PHE C 2 743 ? -25.626 10.100 22.471 1.00 37.93 738 PHE C CA 1
ATOM 9047 C C . PHE C 2 743 ? -25.263 10.891 23.725 1.00 40.97 738 PHE C C 1
ATOM 9048 O O . PHE C 2 743 ? -24.397 10.472 24.501 1.00 42.81 738 PHE C O 1
ATOM 9056 N N . SER C 2 744 ? -25.910 12.036 23.946 1.00 38.07 739 SER C N 1
ATOM 9057 C CA . SER C 2 744 ? -25.530 12.831 25.101 1.00 38.54 739 SER C CA 1
ATOM 9058 C C . SER C 2 744 ? -26.018 12.229 26.410 1.00 39.90 739 SER C C 1
ATOM 9059 O O . SER C 2 744 ? -25.537 12.627 27.474 1.00 42.66 739 SER C O 1
ATOM 9062 N N . SER C 2 745 ? -26.944 11.277 26.365 1.00 42.92 740 SER C N 1
ATOM 9063 C CA . SER C 2 745 ? -27.376 10.581 27.569 1.00 38.79 740 SER C CA 1
ATOM 9064 C C . SER C 2 745 ? -26.447 9.435 27.968 1.00 45.13 740 SER C C 1
ATOM 9065 O O . SER C 2 745 ? -26.576 8.909 29.077 1.00 43.84 740 SER C O 1
ATOM 9068 N N . LEU C 2 746 ? -25.527 9.022 27.102 1.00 43.12 741 LEU C N 1
ATOM 9069 C CA . LEU C 2 746 ? -24.657 7.898 27.425 1.00 45.22 741 LEU C CA 1
ATOM 9070 C C . LEU C 2 746 ? -23.674 8.250 28.533 1.00 45.82 741 LEU C C 1
ATOM 9071 O O . LEU C 2 746 ? -23.092 9.340 28.548 1.00 47.65 741 LEU C O 1
ATOM 9076 N N . ARG C 2 747 ? -23.507 7.318 29.470 1.00 50.43 742 ARG C N 1
ATOM 9077 C CA . ARG C 2 747 ? -22.377 7.370 30.381 1.00 56.57 742 ARG C CA 1
ATOM 9078 C C . ARG C 2 747 ? -21.089 7.346 29.558 1.00 56.51 742 ARG C C 1
ATOM 9079 O O . ARG C 2 747 ? -21.058 6.777 28.462 1.00 57.64 742 ARG C O 1
ATOM 9081 N N . PRO C 2 748 ? -20.022 7.987 30.038 1.00 57.61 743 PRO C N 1
ATOM 9082 C CA . PRO C 2 748 ? -18.804 8.096 29.205 1.00 60.20 743 PRO C CA 1
ATOM 9083 C C . PRO C 2 748 ? -18.200 6.753 28.799 1.00 58.59 743 PRO C C 1
ATOM 9084 O O . PRO C 2 748 ? -17.525 6.682 27.763 1.00 59.00 743 PRO C O 1
ATOM 9088 N N . GLN C 2 749 ? -18.431 5.684 29.568 1.00 59.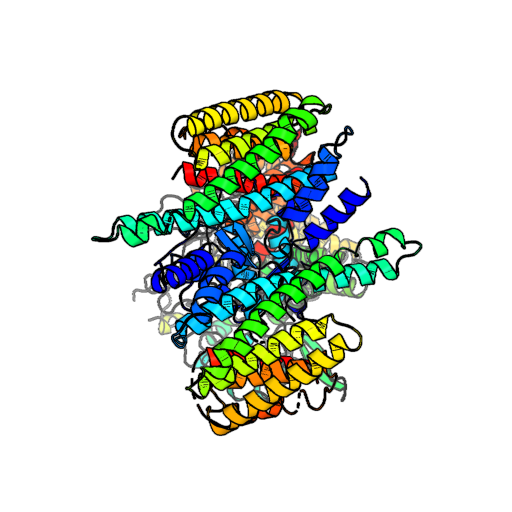53 744 GLN C N 1
ATOM 9089 C CA . GLN C 2 749 ? -17.990 4.359 29.137 1.00 61.62 744 GLN C CA 1
ATOM 9090 C C . GLN C 2 749 ? -18.748 3.905 27.893 1.00 59.76 744 GLN C C 1
ATOM 9091 O O . GLN C 2 749 ? -18.143 3.444 26.917 1.00 60.99 744 GLN C O 1
ATOM 9097 N N . GLU C 2 750 ? -20.081 4.034 27.910 1.00 57.44 745 GLU C N 1
ATOM 9098 C CA . GLU C 2 750 ? -20.908 3.609 26.786 1.00 50.82 745 GLU C CA 1
ATOM 9099 C C . GLU C 2 750 ? -20.797 4.544 25.588 1.00 46.49 745 GLU C C 1
ATOM 9100 O O . GLU C 2 750 ? -21.186 4.150 24.483 1.00 43.23 745 GLU C O 1
ATOM 9102 N N . ARG C 2 751 ? -20.295 5.772 25.774 1.00 48.36 746 ARG C N 1
ATOM 9103 C CA . ARG C 2 751 ? -20.051 6.656 24.634 1.00 46.72 746 ARG C CA 1
ATOM 9104 C C . ARG C 2 751 ? -19.161 5.986 23.601 1.00 44.61 746 ARG C C 1
ATOM 9105 O O . ARG C 2 751 ? -19.284 6.248 22.399 1.00 39.51 746 ARG C O 1
ATOM 9113 N N . ASN C 2 752 ? -18.274 5.105 24.054 1.00 43.82 747 ASN C N 1
ATOM 9114 C CA . ASN C 2 752 ? -17.312 4.473 23.169 1.00 45.47 747 ASN C CA 1
ATOM 9115 C C . ASN C 2 752 ? -17.977 3.490 22.209 1.00 43.80 747 ASN C C 1
ATOM 9116 O O . ASN C 2 752 ? -17.462 3.258 21.109 1.00 35.20 747 ASN C O 1
ATOM 9121 N N . LEU C 2 753 ? -19.125 2.917 22.596 1.00 42.86 748 LEU C N 1
ATOM 9122 C CA . LEU C 2 753 ? -19.829 1.977 21.730 1.00 36.51 748 LEU C CA 1
ATOM 9123 C C . LEU C 2 753 ? -20.298 2.620 20.425 1.00 35.05 748 LEU C C 1
ATOM 9124 O O . LEU C 2 753 ? -20.564 1.904 19.456 1.00 34.01 748 LEU C O 1
ATOM 9129 N N . TYR C 2 754 ? -20.361 3.953 20.363 1.00 32.73 749 TYR C N 1
ATOM 9130 C CA . TYR C 2 754 ? -20.803 4.688 19.181 1.00 33.59 749 TYR C CA 1
ATOM 9131 C C . TYR C 2 754 ? -19.684 5.573 18.639 1.00 36.90 749 TYR C C 1
ATOM 9132 O O . TYR C 2 754 ? -19.942 6.530 17.902 1.00 37.26 749 TYR C O 1
ATOM 9141 N N . GLY C 2 755 ? -18.441 5.263 18.996 1.00 38.20 750 GLY C N 1
ATOM 9142 C CA . GLY C 2 755 ? -17.291 5.945 18.420 1.00 38.48 750 GLY C CA 1
ATOM 9143 C C . GLY C 2 755 ? -17.214 7.418 18.753 1.00 38.51 750 GLY C C 1
ATOM 9144 O O . GLY C 2 755 ? -16.831 8.218 17.894 1.00 39.03 750 GLY C O 1
ATOM 9145 N N . LEU C 2 756 ? -17.577 7.794 19.983 1.00 38.99 751 LEU C N 1
ATOM 9146 C CA . LEU C 2 756 ? -17.620 9.197 20.405 1.00 43.30 751 LEU C CA 1
ATOM 9147 C C . LEU C 2 756 ? -16.601 9.473 21.501 1.00 50.00 751 LEU C C 1
ATOM 9148 O O . LEU C 2 756 ? -16.565 8.758 22.503 1.00 53.68 751 LEU C O 1
#

B-factor: mean 40.81, std 11.47, range [17.75, 119.91]

Solvent-accessible surface area: 46198 Å² total

Nearest PDB structures (foldseek):
  5n6n-assembly1_C  TM=1.001E+00  e=0.000E+00  Saccharomyces cerevisiae S288C
  5jta-assembly1_A  TM=9.705E-01  e=5.999E-83  Saccharomyces cerevisiae
  5nis-assembly1_A  TM=9.675E-01  e=2.010E-81  Saccharomyces cerevisiae S288C
  5m4a-assembly1_A  TM=9.607E-01  e=3.498E-80  Saccharomyces cerevisiae
  5z6h-assembly2_B  TM=7.879E-01  e=4.250E-23  Enterobacter cloacae

CATH classification: 1.20.190.20